Protein AF-0000000084599780 (afdb_homodimer)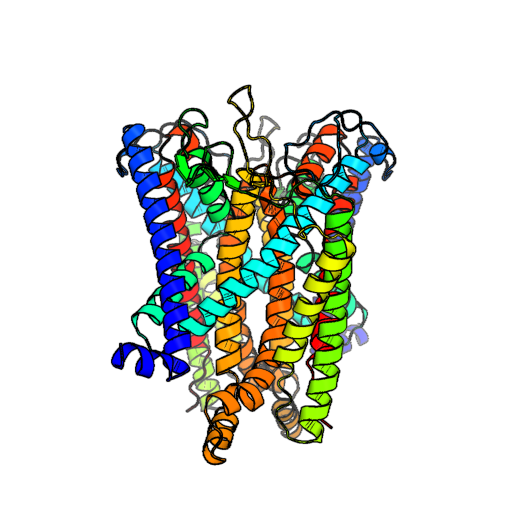

Secondary structure (DSSP, 8-state):
-HHHHHHHHSHHHHHHHHHHHHHHHHHHHHHHHHHHHHHHHHHTT--S--GGGGSB------S--SS---TTSBHHHHHHHHHHHHHHHHHHHHHHHHHHHHHHHHHHT-S-HHHHHHHHHHHHHHHTS-HHHHHHIIIIIIITTSPPGGG-EEETTTEEEETTEEEE-EE-S--HHHHHHHHHHHHHHHHHHHHHHHHHHHHHHH-----HHHHHHHHHHHHHHHHHHHHTS-SS-EE--EE-TTSSSEESSEEE-HHHHHHHHHHHHHHHHHHHHHHHHHHHTS-HHHHHHHHHTT--HHHHIIIIIHHHHHHHHHHHHHHHHHHHHHHGGGGGGGT--SHHHHHHHHHHHH--HHHHHHHHHHHHHHHHHHHHHHHHHHHHHHS----/-HHHHHHHHSHHHHHHHHHHHHHHHHHHHHHHHHHHHHHHHHHTT--S--GGGGSB------S--SS---TTSBHHHHHHHHHHHHHHHHHHHHHHHHHHHHHHHHHHT-S-HHHHHHHHHHHHHHHTS-HHHHHHIIIIIIITTSPPGGG-EEETTTEEEETTEEEE-EE-S--HHHHHHHHHHHHHHHHHHHHHHHHHHHHHHH-----HHHHHHHHHHHHHHHHHHHHTS-SS-EE--EE-TTSSSEESSEEE-HHHHHHHHHHHHHHHHHHHHHHHHHHHTS-HHHHHHHHHTT--HHHHIIIIIHHHHHHHHHHHHHHHHHHHHHHGGGGGGGT--SHHHHHHHHHHHH--HHHHHHHHHHHHHHHHHHHHHHHHHHHHHHS----

Solvent-accessible surface area (backbone atoms only — not comparable to full-atom values): 39153 Å² total; per-residue (Å²): 113,68,69,61,46,54,44,54,66,37,63,67,41,39,54,49,45,53,44,43,49,48,49,47,48,51,48,48,49,48,49,50,48,52,48,48,42,52,51,44,31,49,72,72,69,46,69,104,62,74,70,66,36,72,35,66,52,71,51,80,74,71,90,76,59,93,60,94,80,57,32,78,36,28,36,47,56,49,45,50,43,4,48,50,41,40,49,48,49,32,54,55,27,48,52,51,13,48,54,51,4,45,52,39,11,52,25,50,69,41,84,48,65,66,45,20,49,52,32,47,52,51,30,54,51,39,68,41,35,41,63,65,58,45,25,48,42,37,29,62,58,47,30,54,54,33,40,50,61,84,63,42,50,58,51,89,75,31,34,36,43,17,38,71,20,38,26,31,58,20,57,36,76,80,39,80,46,33,51,45,29,51,50,33,39,49,48,13,48,51,49,11,50,49,47,23,50,53,34,43,51,46,18,67,72,68,70,42,88,63,51,28,65,56,49,23,51,46,29,39,48,48,22,49,50,49,30,25,66,72,55,73,36,64,59,44,59,70,22,55,28,39,72,31,94,81,51,78,45,77,36,54,31,40,69,37,38,33,38,54,45,13,43,39,52,32,51,18,56,35,49,11,30,55,40,11,51,41,44,38,48,15,56,65,64,41,55,61,64,60,54,48,50,35,48,71,72,64,43,51,69,68,54,30,39,63,69,52,44,45,59,53,12,47,68,57,29,46,63,62,47,47,53,50,50,47,45,50,46,40,54,49,49,59,26,42,82,58,67,23,57,21,43,54,33,41,40,52,52,46,21,68,72,68,64,44,46,69,61,41,49,52,50,54,47,50,51,37,42,48,53,42,50,51,51,48,52,55,47,48,55,51,46,62,69,63,56,66,75,85,118,113,66,68,62,46,54,45,53,66,37,63,67,42,40,55,48,46,52,46,43,49,50,48,47,49,51,48,48,49,48,49,48,48,51,48,48,44,51,50,42,31,49,73,71,67,46,69,103,61,76,68,65,35,71,35,65,53,71,52,81,75,72,88,76,57,94,59,94,80,55,33,78,37,29,35,48,55,50,45,50,43,4,48,51,40,40,49,49,48,32,53,54,25,48,53,50,13,48,55,51,3,45,52,38,11,52,26,50,69,42,84,48,64,66,46,20,48,52,32,49,52,52,29,54,52,39,68,41,35,39,65,65,58,45,25,48,41,37,29,61,57,46,30,55,56,32,40,50,60,83,64,42,51,59,51,90,74,31,33,38,43,17,38,71,19,37,26,31,59,21,57,37,77,78,39,79,47,32,51,46,29,51,51,33,40,50,49,13,48,51,49,10,48,49,47,23,50,53,33,43,50,46,19,68,72,69,69,42,88,64,52,29,63,56,48,24,52,47,28,39,48,49,21,48,48,48,30,23,65,73,54,73,36,66,59,46,60,68,22,56,29,38,71,31,94,82,49,76,43,77,36,55,31,39,69,36,37,34,37,53,45,12,43,39,52,32,52,19,56,34,50,11,30,55,40,10,51,41,43,38,48,14,58,66,63,41,56,61,64,60,54,48,49,35,47,72,73,64,42,51,67,70,54,30,39,61,70,53,45,44,59,53,12,46,68,58,29,47,63,62,47,48,52,50,52,48,46,49,46,40,53,50,48,58,26,44,80,59,67,24,57,20,43,52,34,41,41,51,52,46,21,68,73,69,64,44,46,69,60,41,48,52,50,53,47,51,50,38,41,48,52,42,50,51,51,50,51,54,48,49,54,50,45,61,69,62,57,65,76,86,118

Sequence (782 aa):
MEAMKRIWNNRRAKDTTIQVIFLVIVLAAIAFIVNNVIVGMNRLGMSLDFSFLSRTASFDISGDKLISYSATDSYARAILVGILNTLRVAFIGIILATILGTIIGIARLSKNWLARTIAKVYVEIFRNTPLLVQMIIWYSAVFLTLPLIESEVNIGQAFFFSNRGVAIPWVDDATTATWIWGAVLLIGFIVGILIYRFKLKQQMALGQNKRPYLWFISAILIAGIASFLITMQGPFQLSIPAINENGRSYVGGFILSPSFGAILIALVMYTAAFIAEIVRAGILGVNKGQREAAYSLGLKESTALRLVIFPQAYRIIIPPMTNQYLNLTKNSSLGVAVGYPEIVTIGNITLSQSGRAVQMIIVMIACYLLFSILTSIFMNLFNKFTQLKERMEAMKRIWNNRRAKDTTIQVIFLVIVLAAIAFIVNNVIVGMNRLGMSLDFSFLSRTASFDISGDKLISYSATDSYARAILVGILNTLRVAFIGIILATILGTIIGIARLSKNWLARTIAKVYVEIFRNTPLLVQMIIWYSAVFLTLPLIESEVNIGQAFFFSNRGVAIPWVDDATTATWIWGAVLLIGFIVGILIYRFKLKQQMALGQNKRPYLWFISAILIAGIASFLITMQGPFQLSIPAINENGRSYVGGFILSPSFGAILIALVMYTAAFIAEIVRAGILGVNKGQREAAYSLGLKESTALRLVIFPQAYRIIIPPMTNQYLNLTKNSSLGVAVGYPEIVTIGNITLSQSGRAVQMIIVMIACYLLFSILTSIFMNLFNKFTQLKER

pLDDT: mean 78.21, std 14.13, range [30.39, 97.88]

Organism: NCBI:txid1246626

InterPro domains:
  IPR000515 ABC transporter type 1, transmembrane domain MetI-like [PF00528] (224-384)
  IPR000515 ABC transporter type 1, transmembrane domain MetI-like [PS50928] (83-379)
  IPR000515 ABC transporter type 1, transmembrane domain MetI-like [cd06261] (252-377)
  IPR010065 Amino acid ABC transporter, permease protein, 3-TM domain [TIGR01726] (77-141)
  IPR035906 MetI-like superfamily [G3DSA:1.10.3720.10] (66-176)
  IPR035906 MetI-like superfamily [G3DSA:1.10.3720.10] (177-387)
  IPR035906 MetI-like superfamily [SSF161098] (79-159)
  IPR035906 MetI-like superfamily [SSF161098] (183-372)
  IPR043429 ABC transporter membrane protein permease protein ArtM/GltK/GlnP/TcyL/YhdX-like [PTHR30614] (67-389)

Structure (mmCIF, N/CA/C/O backbone):
data_AF-0000000084599780-model_v1
#
loop_
_entity.id
_entity.type
_entity.pdbx_description
1 polymer 'Amino acid ABC transporter, permease protein'
#
loop_
_atom_site.group_PDB
_atom_site.id
_atom_site.type_symbol
_atom_site.label_atom_id
_atom_site.label_alt_id
_atom_site.label_comp_id
_atom_site.label_asym_id
_atom_site.label_entity_id
_atom_site.label_seq_id
_atom_site.pdbx_PDB_ins_code
_atom_site.Cartn_x
_atom_site.Cartn_y
_atom_site.Cartn_z
_atom_site.occupancy
_atom_site.B_iso_or_equiv
_atom_site.auth_seq_id
_atom_site.auth_comp_id
_atom_site.auth_asym_id
_atom_site.auth_atom_id
_atom_site.pdbx_PDB_model_num
ATOM 1 N N . MET A 1 1 ? -23.594 43 -1.326 1 30.39 1 MET A N 1
ATOM 2 C CA . MET A 1 1 ? -23.5 42.75 0.112 1 30.39 1 MET A CA 1
ATOM 3 C C . MET A 1 1 ? -24.672 41.906 0.604 1 30.39 1 MET A C 1
ATOM 5 O O . MET A 1 1 ? -24.5 41.031 1.44 1 30.39 1 MET A O 1
ATOM 9 N N . GLU A 1 2 ? -25.891 42.281 0.197 1 38.25 2 GLU A N 1
ATOM 10 C CA . GLU A 1 2 ? -27.078 41.531 0.619 1 38.25 2 GLU A CA 1
ATOM 11 C C . GLU A 1 2 ? -27.109 40.156 -0.015 1 38.25 2 GLU A C 1
ATOM 13 O O . GLU A 1 2 ? -27.531 39.188 0.62 1 38.25 2 GLU A O 1
ATOM 18 N N . ALA A 1 3 ? -26.844 40 -1.35 1 37.84 3 ALA A N 1
ATOM 19 C CA . ALA A 1 3 ? -26.828 38.75 -2.066 1 37.84 3 ALA A CA 1
ATOM 20 C C . ALA A 1 3 ? -25.797 37.781 -1.468 1 37.84 3 ALA A C 1
ATOM 22 O O . ALA A 1 3 ? -26.047 36.562 -1.379 1 37.84 3 ALA A O 1
ATOM 23 N N . MET A 1 4 ? -24.625 38.25 -1.126 1 36.66 4 MET A N 1
ATOM 24 C CA . MET A 1 4 ? -23.609 37.469 -0.416 1 36.66 4 MET A CA 1
ATOM 25 C C . MET A 1 4 ? -24.156 36.969 0.925 1 36.66 4 MET A C 1
ATOM 27 O O . MET A 1 4 ? -23.734 35.938 1.428 1 36.66 4 MET A O 1
ATOM 31 N N . LYS A 1 5 ? -24.891 37.781 1.64 1 42.03 5 LYS A N 1
ATOM 32 C CA . LYS A 1 5 ? -25.5 37.438 2.922 1 42.03 5 LYS A CA 1
ATOM 33 C C . LYS A 1 5 ? -26.5 36.281 2.773 1 42.03 5 LYS A C 1
ATOM 35 O O . LYS A 1 5 ? -26.609 35.438 3.654 1 42.03 5 LYS A O 1
ATOM 40 N N . ARG A 1 6 ? -27.359 36.25 1.771 1 40.47 6 ARG A N 1
ATOM 41 C CA . ARG A 1 6 ? -28.344 35.219 1.531 1 40.47 6 ARG A CA 1
ATOM 42 C C . ARG A 1 6 ? -27.656 33.906 1.15 1 40.47 6 ARG A C 1
ATOM 44 O O . ARG A 1 6 ? -28.156 32.812 1.478 1 40.47 6 ARG A O 1
ATOM 51 N N . ILE A 1 7 ? -26.688 33.938 0.308 1 40.88 7 ILE A N 1
ATOM 52 C CA . ILE A 1 7 ? -25.906 32.75 -0.031 1 40.88 7 ILE A CA 1
ATOM 53 C C . ILE A 1 7 ? -25.219 32.219 1.221 1 40.88 7 ILE A C 1
ATOM 55 O O . ILE A 1 7 ? -25.141 31 1.417 1 40.88 7 ILE A O 1
ATOM 59 N N . TRP A 1 8 ? -24.672 33.125 2.104 1 39.69 8 TRP A N 1
ATOM 60 C CA . TRP A 1 8 ? -24.109 32.781 3.408 1 39.69 8 TRP A CA 1
ATOM 61 C C . TRP A 1 8 ? -25.203 32.25 4.344 1 39.69 8 TRP A C 1
ATOM 63 O O . TRP A 1 8 ? -24.891 31.578 5.332 1 39.69 8 TRP A O 1
ATOM 73 N N . ASN A 1 9 ? -26.344 32.75 4.355 1 43.91 9 ASN A N 1
ATOM 74 C CA . ASN A 1 9 ? -27.422 32.312 5.25 1 43.91 9 ASN A CA 1
ATOM 75 C C . ASN A 1 9 ? -27.922 30.922 4.902 1 43.91 9 ASN A C 1
ATOM 77 O O . ASN A 1 9 ? -28.719 30.344 5.641 1 43.91 9 ASN A O 1
ATOM 81 N N . ASN A 1 10 ? -27.828 30.516 3.629 1 45.5 10 ASN A N 1
ATOM 82 C CA . ASN A 1 10 ? -28.203 29.125 3.357 1 45.5 10 ASN A CA 1
ATOM 83 C C . ASN A 1 10 ? -27.062 28.172 3.648 1 45.5 10 ASN A C 1
ATOM 85 O O . ASN A 1 10 ? -25.984 28.281 3.053 1 45.5 10 ASN A O 1
ATOM 89 N N . ARG A 1 11 ? -26.969 27.625 4.82 1 49.19 11 ARG A N 1
ATOM 90 C CA . ARG A 1 11 ? -26.016 26.672 5.379 1 49.19 11 ARG A CA 1
ATOM 91 C C . ARG A 1 11 ? -25.438 25.781 4.285 1 49.19 11 ARG A C 1
ATOM 93 O O . ARG A 1 11 ? -24.234 25.469 4.301 1 49.19 11 ARG A O 1
ATOM 100 N N . ARG A 1 12 ? -26.312 25.562 3.414 1 53.16 12 ARG A N 1
ATOM 101 C CA . ARG A 1 12 ? -25.828 24.75 2.297 1 53.16 12 ARG A CA 1
ATOM 102 C C . ARG A 1 12 ? -24.812 25.516 1.46 1 53.16 12 ARG A C 1
ATOM 104 O O . ARG A 1 12 ? -23.812 24.953 1.018 1 53.16 12 ARG A O 1
ATOM 111 N N . ALA A 1 13 ? -25.141 26.781 1.384 1 52.5 13 ALA A N 1
ATOM 112 C CA . ALA A 1 13 ? -24.281 27.609 0.54 1 52.5 13 ALA A CA 1
ATOM 113 C C . ALA A 1 13 ? -22.922 27.844 1.188 1 52.5 13 ALA A C 1
ATOM 115 O O . ALA A 1 13 ? -21.906 27.891 0.5 1 52.5 13 ALA A O 1
ATOM 116 N N . LYS A 1 14 ? -22.906 28.031 2.479 1 54.38 14 LYS A N 1
ATOM 117 C CA . LYS A 1 14 ? -21.641 28.234 3.168 1 54.38 14 LYS A CA 1
ATOM 118 C C . LYS A 1 14 ? -20.734 27 3.051 1 54.38 14 LYS A C 1
ATOM 120 O O . LYS A 1 14 ? -19.547 27.125 2.799 1 54.38 14 LYS A O 1
ATOM 125 N N . ASP A 1 15 ? -21.391 25.875 3.287 1 56.97 15 ASP A N 1
ATOM 126 C CA . ASP A 1 15 ? -20.609 24.641 3.211 1 56.97 15 ASP A CA 1
ATOM 127 C C . ASP A 1 15 ? -20.062 24.438 1.801 1 56.97 15 ASP A C 1
ATOM 129 O O . ASP A 1 15 ? -18.906 24.047 1.629 1 56.97 15 ASP A O 1
ATOM 133 N N . THR A 1 16 ? -20.922 24.812 0.927 1 58.59 16 THR A N 1
ATOM 134 C CA . THR A 1 16 ? -20.484 24.703 -0.458 1 58.59 16 THR A CA 1
ATOM 135 C C . THR A 1 16 ? -19.391 25.719 -0.763 1 58.59 16 THR A C 1
ATOM 137 O O . THR A 1 16 ? -18.438 25.422 -1.49 1 58.59 16 THR A O 1
ATOM 140 N N . THR A 1 17 ? -19.484 26.844 -0.133 1 58.19 17 THR A N 1
ATOM 141 C CA . THR A 1 17 ? -18.5 27.875 -0.373 1 58.19 17 THR A CA 1
ATOM 142 C C . THR A 1 17 ? -17.141 27.469 0.194 1 58.19 17 THR A C 1
ATOM 144 O O . THR A 1 17 ? -16.109 27.656 -0.459 1 58.19 17 THR A O 1
ATOM 147 N N . ILE A 1 18 ? -17.188 26.922 1.346 1 58.72 18 ILE A N 1
ATOM 148 C CA . ILE A 1 18 ? -15.93 26.516 1.966 1 58.72 18 ILE A CA 1
ATOM 149 C C . ILE A 1 18 ? -15.289 25.391 1.146 1 58.72 18 ILE A C 1
ATOM 151 O O . ILE A 1 18 ? -14.07 25.375 0.957 1 58.72 18 ILE A O 1
ATOM 155 N N . GLN A 1 19 ? -16.109 24.656 0.709 1 60.59 19 GLN A N 1
ATOM 156 C CA . GLN A 1 19 ? -15.625 23.562 -0.119 1 60.59 19 GLN A CA 1
ATOM 157 C C . GLN A 1 19 ? -15.008 24.078 -1.413 1 60.59 19 GLN A C 1
ATOM 159 O O . GLN A 1 19 ? -13.945 23.609 -1.828 1 60.59 19 GLN A O 1
ATOM 164 N N . VAL A 1 20 ? -15.719 24.984 -1.913 1 62.09 20 VAL A N 1
ATOM 165 C CA . VAL A 1 20 ? -15.227 25.562 -3.156 1 62.09 20 VAL A CA 1
ATOM 166 C C . VAL A 1 20 ? -13.914 26.312 -2.895 1 62.09 20 VAL A C 1
ATOM 168 O O . VAL A 1 20 ? -12.961 26.188 -3.666 1 62.09 20 VAL A O 1
ATOM 171 N N . ILE A 1 21 ? -13.883 26.906 -1.824 1 64.12 21 ILE A N 1
ATOM 172 C CA . ILE A 1 21 ? -12.68 27.656 -1.479 1 64.12 21 ILE A CA 1
ATOM 173 C C . ILE A 1 21 ? -11.516 26.688 -1.277 1 64.12 21 ILE A C 1
ATOM 175 O O . ILE A 1 21 ? -10.414 26.906 -1.783 1 64.12 21 ILE A O 1
ATOM 179 N N . PHE A 1 22 ? -11.844 25.672 -0.605 1 61.59 22 PHE A N 1
ATOM 180 C CA . PHE A 1 22 ? -10.797 24.688 -0.359 1 61.59 22 PHE A CA 1
ATOM 181 C C . PHE A 1 22 ? -10.328 24.062 -1.667 1 61.59 22 PHE A C 1
ATOM 183 O O . PHE A 1 22 ? -9.125 23.922 -1.898 1 61.59 22 PHE A O 1
ATOM 190 N N . LEU A 1 23 ? -11.266 23.781 -2.418 1 64 23 LEU A N 1
ATOM 191 C CA . LEU A 1 23 ? -10.93 23.172 -3.699 1 64 23 LEU A CA 1
ATOM 192 C C . LEU A 1 23 ? -10.109 24.141 -4.559 1 64 23 LEU A C 1
ATOM 194 O O . LEU A 1 23 ? -9.172 23.719 -5.238 1 64 23 LEU A O 1
ATOM 198 N N . VAL A 1 24 ? -10.5 25.328 -4.496 1 65 24 VAL A N 1
ATOM 199 C CA . VAL A 1 24 ? -9.773 26.359 -5.246 1 65 24 VAL A CA 1
ATOM 200 C C . VAL A 1 24 ? -8.344 26.469 -4.719 1 65 24 VAL A C 1
ATOM 202 O O . VAL A 1 24 ? -7.398 26.594 -5.5 1 65 24 VAL A O 1
ATOM 205 N N . ILE A 1 25 ? -8.242 26.344 -3.453 1 64.62 25 ILE A N 1
ATOM 206 C CA . ILE A 1 25 ? -6.918 26.438 -2.848 1 64.62 25 ILE A CA 1
ATOM 207 C C . ILE A 1 25 ? -6.059 25.25 -3.297 1 64.62 25 ILE A C 1
ATOM 209 O O . ILE A 1 25 ? -4.891 25.422 -3.654 1 64.62 25 ILE A O 1
ATOM 213 N N . VAL A 1 26 ? -6.719 24.141 -3.326 1 63.72 26 VAL A N 1
ATOM 214 C CA . VAL A 1 26 ? -5.988 22.938 -3.727 1 63.72 26 VAL A CA 1
ATOM 215 C C . VAL A 1 26 ? -5.59 23.047 -5.199 1 63.72 26 VAL A C 1
ATOM 217 O O . VAL A 1 26 ? -4.449 22.75 -5.562 1 63.72 26 VAL A O 1
ATOM 220 N N . LEU A 1 27 ? -6.488 23.531 -5.941 1 64.69 27 LEU A N 1
ATOM 221 C CA . LEU A 1 27 ? -6.195 23.688 -7.363 1 64.69 27 LEU A CA 1
ATOM 222 C C . LEU A 1 27 ? -5.137 24.766 -7.582 1 64.69 27 LEU A C 1
ATOM 224 O O . LEU A 1 27 ? -4.273 24.625 -8.453 1 64.69 27 LEU A O 1
ATOM 228 N N . ALA A 1 28 ? -5.277 25.797 -6.836 1 66.94 28 ALA A N 1
ATOM 229 C CA . ALA A 1 28 ? -4.27 26.844 -6.914 1 66.94 28 ALA A CA 1
ATOM 230 C C . ALA A 1 28 ? -2.893 26.328 -6.512 1 66.94 28 ALA A C 1
ATOM 232 O O . ALA A 1 28 ? -1.886 26.672 -7.137 1 66.94 28 ALA A O 1
ATOM 233 N N . ALA A 1 29 ? -2.941 25.5 -5.543 1 65.62 29 ALA A N 1
ATOM 234 C CA . ALA A 1 29 ? -1.685 24.906 -5.109 1 65.62 29 ALA A CA 1
ATOM 235 C C . ALA A 1 29 ? -1.107 24 -6.199 1 65.62 29 ALA A C 1
ATOM 237 O O . ALA A 1 29 ? 0.092 24.047 -6.484 1 65.62 29 ALA A O 1
ATOM 238 N N . ILE A 1 30 ? -1.985 23.281 -6.793 1 66.69 30 ILE A N 1
ATOM 239 C CA . ILE A 1 30 ? -1.553 22.406 -7.883 1 66.69 30 ILE A CA 1
ATOM 240 C C . ILE A 1 30 ? -1.021 23.25 -9.039 1 66.69 30 ILE A C 1
ATOM 242 O O . ILE A 1 30 ? 0.028 22.953 -9.609 1 66.69 30 ILE A O 1
ATOM 246 N N . ALA A 1 31 ? -1.788 24.312 -9.344 1 66.25 31 ALA A N 1
ATOM 247 C CA . ALA A 1 31 ? -1.359 25.203 -10.414 1 66.25 31 ALA A CA 1
ATOM 248 C C . ALA A 1 31 ? -0.003 25.828 -10.094 1 66.25 31 ALA A C 1
ATOM 250 O O . ALA A 1 31 ? 0.848 25.969 -10.977 1 66.25 31 ALA A O 1
ATOM 251 N N . PHE A 1 32 ? 0.123 26.172 -8.898 1 67.31 32 PHE A N 1
ATOM 252 C CA . PHE A 1 32 ? 1.39 26.75 -8.461 1 67.31 32 PHE A CA 1
ATOM 253 C C . PHE A 1 32 ? 2.527 25.75 -8.633 1 67.31 32 PHE A C 1
ATOM 255 O O . PHE A 1 32 ? 3.594 26.094 -9.141 1 67.31 32 PHE A O 1
ATOM 262 N N . ILE A 1 33 ? 2.221 24.562 -8.305 1 67.88 33 ILE A N 1
ATOM 263 C CA . ILE A 1 33 ? 3.234 23.516 -8.414 1 67.88 33 ILE A CA 1
ATOM 264 C C . ILE A 1 33 ? 3.559 23.25 -9.883 1 67.88 33 ILE A C 1
ATOM 266 O O . ILE A 1 33 ? 4.73 23.188 -10.258 1 67.88 33 ILE A O 1
ATOM 270 N N . VAL A 1 34 ? 2.531 23.141 -10.633 1 70 34 VAL A N 1
ATOM 271 C CA . VAL A 1 34 ? 2.709 22.891 -12.055 1 70 34 VAL A CA 1
ATOM 272 C C . VAL A 1 34 ? 3.514 24.031 -12.68 1 70 34 VAL A C 1
ATOM 274 O O . VAL A 1 34 ? 4.422 23.797 -13.484 1 70 34 VAL A O 1
ATOM 277 N N . ASN A 1 35 ? 3.176 25.234 -12.289 1 68.75 35 ASN A N 1
ATOM 278 C CA . ASN A 1 35 ? 3.906 26.391 -12.797 1 68.75 35 ASN A CA 1
ATOM 279 C C . ASN A 1 35 ? 5.371 26.359 -12.367 1 68.75 35 ASN A C 1
ATOM 281 O O . ASN A 1 35 ? 6.262 26.641 -13.172 1 68.75 35 ASN A O 1
ATOM 285 N N . ASN A 1 36 ? 5.555 26.031 -11.211 1 65.5 36 ASN A N 1
ATOM 286 C CA . ASN A 1 36 ? 6.922 25.938 -10.719 1 65.5 36 ASN A CA 1
ATOM 287 C C . ASN A 1 36 ? 7.711 24.844 -11.445 1 65.5 36 ASN A C 1
ATOM 289 O O . ASN A 1 36 ? 8.898 25.031 -11.727 1 65.5 36 ASN A O 1
ATOM 293 N N . VAL A 1 37 ? 7.012 23.797 -11.68 1 70 37 VAL A N 1
ATOM 294 C CA . VAL A 1 37 ? 7.648 22.703 -12.406 1 70 37 VAL A CA 1
ATOM 295 C C . VAL A 1 37 ? 8 23.172 -13.82 1 70 37 VAL A C 1
ATOM 297 O O . VAL A 1 37 ? 9.102 22.906 -14.312 1 70 37 VAL A O 1
ATOM 300 N N . ILE A 1 38 ? 7.121 23.906 -14.398 1 71.69 38 ILE A N 1
ATOM 301 C CA . ILE A 1 38 ? 7.332 24.375 -15.758 1 71.69 38 ILE A CA 1
ATOM 302 C C . ILE A 1 38 ? 8.477 25.391 -15.781 1 71.69 38 ILE A C 1
ATOM 304 O O . ILE A 1 38 ? 9.352 25.328 -16.641 1 71.69 38 ILE A O 1
ATOM 308 N N . VAL A 1 39 ? 8.43 26.219 -14.852 1 69.88 39 VAL A N 1
ATOM 309 C CA . VAL A 1 39 ? 9.469 27.234 -14.766 1 69.88 39 VAL A CA 1
ATOM 310 C C . VAL A 1 39 ? 10.82 26.578 -14.477 1 69.88 39 VAL A C 1
ATOM 312 O O . VAL A 1 39 ? 11.836 26.953 -15.047 1 69.88 39 VAL A O 1
ATOM 315 N N . GLY A 1 40 ? 10.75 25.672 -13.586 1 67.06 40 GLY A N 1
ATOM 316 C CA . GLY A 1 40 ? 11.961 24.922 -13.305 1 67.06 40 GLY A CA 1
ATOM 317 C C . GLY A 1 40 ? 12.516 24.203 -14.516 1 67.06 40 GLY A C 1
ATOM 318 O O . GLY A 1 40 ? 13.727 24.219 -14.758 1 67.06 40 GLY A O 1
ATOM 319 N N . MET A 1 41 ? 11.656 23.609 -15.227 1 70.19 41 MET A N 1
ATOM 320 C CA . MET A 1 41 ? 12.062 22.906 -16.453 1 70.19 41 MET A CA 1
ATOM 321 C C . MET A 1 41 ? 12.656 23.875 -17.453 1 70.19 41 MET A C 1
ATOM 323 O O . MET A 1 41 ? 13.656 23.578 -18.109 1 70.19 41 MET A O 1
ATOM 327 N N . ASN A 1 42 ? 12.023 24.953 -17.562 1 69.44 42 ASN A N 1
ATOM 328 C CA . ASN A 1 42 ? 12.516 25.953 -18.5 1 69.44 42 ASN A CA 1
ATOM 329 C C . ASN A 1 42 ? 13.891 26.484 -18.078 1 69.44 42 ASN A C 1
ATOM 331 O O . ASN A 1 42 ? 14.742 26.75 -18.938 1 69.44 42 ASN A O 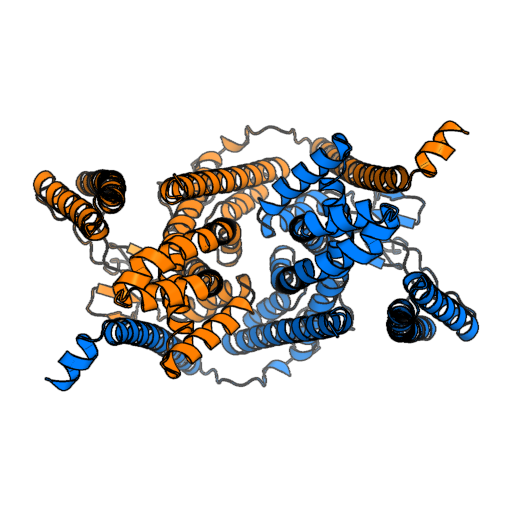1
ATOM 335 N N . ARG A 1 43 ? 14.031 26.547 -16.906 1 67.75 43 ARG A N 1
ATOM 336 C CA . ARG A 1 43 ? 15.32 27 -16.406 1 67.75 43 ARG A CA 1
ATOM 337 C C . ARG A 1 43 ? 16.422 26 -16.766 1 67.75 43 ARG A C 1
ATOM 339 O O . ARG A 1 43 ? 17.562 26.406 -17.016 1 67.75 43 ARG A O 1
ATOM 346 N N . LEU A 1 44 ? 16.016 24.797 -16.781 1 63.72 44 LEU A N 1
ATOM 347 C CA . LEU A 1 44 ? 16.969 23.75 -17.109 1 63.72 44 LEU A CA 1
ATOM 348 C C . LEU A 1 44 ? 17 23.5 -18.609 1 63.72 44 LEU A C 1
ATOM 350 O O . LEU A 1 44 ? 17.719 22.609 -19.078 1 63.72 44 LEU A O 1
ATOM 354 N N . GLY A 1 45 ? 16.203 24.297 -19.297 1 64.5 45 GLY A N 1
ATOM 355 C CA . GLY A 1 45 ? 16.141 24.156 -20.75 1 64.5 45 GLY A CA 1
ATOM 356 C C . GLY A 1 45 ? 15.398 22.922 -21.188 1 64.5 45 GLY A C 1
ATOM 357 O O . GLY A 1 45 ? 15.672 22.375 -22.266 1 64.5 45 GLY A O 1
ATOM 358 N N . MET A 1 46 ? 14.625 22.484 -20.344 1 67.38 46 MET A N 1
ATOM 359 C CA . MET A 1 46 ? 13.938 21.25 -20.656 1 67.38 46 MET A CA 1
ATOM 360 C C . MET A 1 46 ? 12.508 21.516 -21.125 1 67.38 46 MET A C 1
ATOM 362 O O . MET A 1 46 ? 11.859 22.453 -20.656 1 67.38 46 MET A O 1
ATOM 366 N N . SER A 1 47 ? 12.125 21.047 -22.359 1 72.19 47 SER A N 1
ATOM 367 C CA . SER A 1 47 ? 10.758 21.125 -22.859 1 72.19 47 SER A CA 1
ATOM 368 C C . SER A 1 47 ? 9.984 19.844 -22.547 1 72.19 47 SER A C 1
ATOM 370 O O . SER A 1 47 ? 10.578 18.812 -22.234 1 72.19 47 SER A O 1
ATOM 372 N N . LEU A 1 48 ? 8.672 20.125 -22.406 1 78.94 48 LEU A N 1
ATOM 373 C CA . LEU A 1 48 ? 7.805 18.969 -22.266 1 78.94 48 LEU A CA 1
ATOM 374 C C . LEU A 1 48 ? 7.715 18.188 -23.578 1 78.94 48 LEU A C 1
ATOM 376 O O . LEU A 1 48 ? 6.723 18.297 -24.297 1 78.94 48 LEU A O 1
ATOM 380 N N . ASP A 1 49 ? 8.891 17.609 -23.969 1 84.44 49 ASP A N 1
ATOM 381 C CA . ASP A 1 49 ? 9.008 16.781 -25.172 1 84.44 49 ASP A CA 1
ATOM 382 C C . ASP A 1 49 ? 9.32 15.328 -24.812 1 84.44 49 ASP A C 1
ATOM 384 O O . ASP A 1 49 ? 10.039 15.062 -23.844 1 84.44 49 ASP A O 1
ATOM 388 N N . PHE A 1 50 ? 8.68 14.477 -25.562 1 91.38 50 PHE A N 1
ATOM 389 C CA . PHE A 1 50 ? 8.852 13.055 -25.281 1 91.38 50 PHE A CA 1
ATOM 390 C C . PHE A 1 50 ? 9.805 12.422 -26.297 1 91.38 50 PHE A C 1
ATOM 392 O O . PHE A 1 50 ? 9.812 11.203 -26.469 1 91.38 50 PHE A O 1
ATOM 399 N N . SER A 1 51 ? 10.641 13.172 -26.953 1 90.44 51 SER A N 1
ATOM 400 C CA . SER A 1 51 ? 11.547 12.68 -27.984 1 90.44 51 SER A CA 1
ATOM 401 C C . SER A 1 51 ? 12.648 11.805 -27.375 1 90.44 51 SER A C 1
ATOM 403 O O . SER A 1 51 ? 13.266 11 -28.078 1 90.44 51 SER A O 1
ATOM 405 N N . PHE A 1 52 ? 12.875 11.969 -26.094 1 91.94 52 PHE A N 1
ATOM 406 C CA . PHE A 1 52 ? 13.914 11.203 -25.422 1 91.94 52 PHE A CA 1
ATOM 407 C C . PHE A 1 52 ? 13.586 9.719 -25.438 1 91.94 52 PHE A C 1
ATOM 409 O O . PHE A 1 52 ? 14.477 8.875 -25.281 1 91.94 52 PHE A O 1
ATOM 416 N N . LEU A 1 53 ? 12.422 9.359 -25.688 1 94.31 53 LEU A N 1
ATOM 417 C CA . LEU A 1 53 ? 11.992 7.965 -25.688 1 94.31 53 LEU A CA 1
ATOM 418 C C . LEU A 1 53 ? 12.641 7.184 -26.812 1 94.31 53 LEU A C 1
ATOM 420 O O . LEU A 1 53 ? 12.781 5.961 -26.734 1 94.31 53 LEU A O 1
ATOM 424 N N . SER A 1 54 ? 13.023 7.93 -27.812 1 94.88 54 SER A N 1
ATOM 425 C CA . SER A 1 54 ? 13.617 7.273 -28.969 1 94.88 54 SER A CA 1
ATOM 426 C C . SER A 1 54 ? 15.133 7.184 -28.844 1 94.88 54 SER A C 1
ATOM 428 O O . SER A 1 54 ? 15.789 6.484 -29.609 1 94.88 54 SER A O 1
ATOM 430 N N . ARG A 1 55 ? 15.672 7.738 -27.844 1 94.94 55 ARG A N 1
ATOM 431 C CA . ARG A 1 55 ? 17.109 7.703 -27.609 1 94.94 55 ARG A CA 1
ATOM 432 C C . ARG A 1 55 ? 17.531 6.367 -27.016 1 94.94 55 ARG A C 1
ATOM 434 O O . ARG A 1 55 ? 16.703 5.637 -26.453 1 94.94 55 ARG A O 1
ATOM 441 N N . THR A 1 56 ? 18.797 6.141 -27.125 1 95.75 56 THR A N 1
ATOM 442 C CA . THR A 1 56 ? 19.359 4.898 -26.609 1 95.75 56 THR A CA 1
ATOM 443 C C . THR A 1 56 ? 19.344 4.895 -25.078 1 95.75 56 THR A C 1
ATOM 445 O O . THR A 1 56 ? 19.734 5.875 -24.453 1 95.75 56 THR A O 1
ATOM 448 N N . ALA A 1 57 ? 18.938 3.807 -24.406 1 95.31 57 ALA A N 1
ATOM 449 C CA . ALA A 1 57 ? 18.781 3.717 -22.953 1 95.31 57 ALA A CA 1
ATOM 450 C C . ALA A 1 57 ? 20.125 3.543 -22.266 1 95.31 57 ALA A C 1
ATOM 452 O O . ALA A 1 57 ? 20.359 4.109 -21.188 1 95.31 57 ALA A O 1
ATOM 453 N N . SER A 1 58 ? 21.031 2.73 -22.812 1 94.5 58 SER A N 1
ATOM 454 C CA . SER A 1 58 ? 22.406 2.582 -22.375 1 94.5 58 SER A CA 1
ATOM 455 C C . SER A 1 58 ? 22.484 1.907 -21.016 1 94.5 58 SER A C 1
ATOM 457 O O . SER A 1 58 ? 23.344 2.234 -20.188 1 94.5 58 SER A O 1
ATOM 459 N N . PHE A 1 59 ? 21.438 1.148 -20.641 1 94.31 59 PHE A N 1
ATOM 460 C CA . PHE A 1 59 ? 21.484 0.33 -19.438 1 94.31 59 PHE A CA 1
ATOM 461 C C . PHE A 1 59 ? 20.906 -1.056 -19.688 1 94.31 59 PHE A C 1
ATOM 463 O O . PHE A 1 59 ? 20.141 -1.244 -20.641 1 94.31 59 PHE A O 1
ATOM 470 N N . ASP A 1 60 ? 21.312 -1.964 -18.828 1 92.5 60 ASP A N 1
ATOM 471 C CA . ASP A 1 60 ? 20.859 -3.344 -18.984 1 92.5 60 ASP A CA 1
ATOM 472 C C . ASP A 1 60 ? 19.703 -3.641 -18.016 1 92.5 60 ASP A C 1
ATOM 474 O O . ASP A 1 60 ? 19.562 -2.967 -17 1 92.5 60 ASP A O 1
ATOM 478 N N . ILE A 1 61 ? 18.906 -4.516 -18.453 1 90.62 61 ILE A N 1
ATOM 479 C CA . ILE A 1 61 ? 17.828 -5.008 -17.609 1 90.62 61 ILE A CA 1
ATOM 480 C C . ILE A 1 61 ? 18.078 -6.469 -17.25 1 90.62 61 ILE A C 1
ATOM 482 O O . ILE A 1 61 ? 18.438 -7.277 -18.109 1 90.62 61 ILE A O 1
ATOM 486 N N . SER A 1 62 ? 17.906 -6.711 -15.945 1 74.69 62 SER A N 1
ATOM 487 C CA . SER A 1 62 ? 18.156 -8.047 -15.422 1 74.69 62 SER A CA 1
ATOM 488 C C . SER A 1 62 ? 17.328 -9.102 -16.156 1 74.69 62 SER A C 1
ATOM 490 O O . SER A 1 62 ? 16.469 -8.766 -16.953 1 74.69 62 SER A O 1
ATOM 492 N N . GLY A 1 63 ? 17.5 -10.312 -15.969 1 69 63 GLY A N 1
ATOM 493 C CA . GLY A 1 63 ? 17.016 -11.508 -16.641 1 69 63 GLY A CA 1
ATOM 494 C C . GLY A 1 63 ? 15.5 -11.625 -16.625 1 69 63 GLY A C 1
ATOM 495 O O . GLY A 1 63 ? 14.93 -12.461 -17.312 1 69 63 GLY A O 1
ATOM 496 N N . ASP A 1 64 ? 14.82 -10.82 -16.016 1 75.75 64 ASP A N 1
ATOM 497 C CA . ASP A 1 64 ? 13.367 -10.945 -16.016 1 75.75 64 ASP A CA 1
ATOM 498 C C . ASP A 1 64 ? 12.734 -10.148 -17.141 1 75.75 64 ASP A C 1
ATOM 500 O O . ASP A 1 64 ? 12.281 -9.023 -16.938 1 75.75 64 ASP A O 1
ATOM 504 N N . LYS A 1 65 ? 12.859 -10.656 -18.453 1 78.06 65 LYS A N 1
ATOM 505 C CA . LYS A 1 65 ? 12.289 -9.953 -19.609 1 78.06 65 LYS A CA 1
ATOM 506 C C . LYS A 1 65 ? 11.445 -10.891 -20.453 1 78.06 65 LYS A C 1
ATOM 508 O O . LYS A 1 65 ? 11.836 -12.031 -20.719 1 78.06 65 LYS A O 1
ATOM 513 N N . LEU A 1 66 ? 10.328 -10.422 -20.812 1 79 66 LEU A N 1
ATOM 514 C CA . LEU A 1 66 ? 9.422 -11.18 -21.672 1 79 66 LEU A CA 1
ATOM 515 C C . LEU A 1 66 ? 9.75 -10.945 -23.141 1 79 66 LEU A C 1
ATOM 517 O O . LEU A 1 66 ? 9.344 -11.727 -24 1 79 66 LEU A O 1
ATOM 521 N N . ILE A 1 67 ? 10.461 -9.836 -23.391 1 84.88 67 ILE A N 1
ATOM 522 C CA . ILE A 1 67 ? 10.898 -9.516 -24.75 1 84.88 67 ILE A CA 1
ATOM 523 C C . ILE A 1 67 ? 12.406 -9.266 -24.75 1 84.88 67 ILE A C 1
ATOM 525 O O . ILE A 1 67 ? 12.992 -8.945 -23.719 1 84.88 67 ILE A O 1
ATOM 529 N N . SER A 1 68 ? 13 -9.43 -25.891 1 87.81 68 SER A N 1
ATOM 530 C CA . SER A 1 68 ? 14.43 -9.172 -26.016 1 87.81 68 SER A CA 1
ATOM 531 C C . SER A 1 68 ? 14.75 -7.695 -25.828 1 87.81 68 SER A C 1
ATOM 533 O O . SER A 1 68 ? 14 -6.832 -26.281 1 87.81 68 SER A O 1
ATOM 535 N N . TYR A 1 69 ? 15.742 -7.449 -25.078 1 92.19 69 TYR A N 1
ATOM 536 C CA . TYR A 1 69 ? 16.188 -6.09 -24.812 1 92.19 69 TYR A CA 1
ATOM 537 C C . TYR A 1 69 ? 17.703 -6.047 -24.609 1 92.19 69 TYR A C 1
ATOM 539 O O . TYR A 1 69 ? 18.281 -6.938 -23.984 1 92.19 69 TYR A O 1
ATOM 547 N N . SER A 1 70 ? 18.281 -5.047 -25.25 1 93.81 70 SER A N 1
ATOM 548 C CA . SER A 1 70 ? 19.703 -4.758 -25.031 1 93.81 70 SER A CA 1
ATOM 549 C C . SER A 1 70 ? 19.922 -3.287 -24.703 1 93.81 70 SER A C 1
ATOM 551 O O . SER A 1 70 ? 19.047 -2.451 -24.922 1 93.81 70 SER A O 1
ATOM 553 N N . ALA A 1 71 ? 21.094 -2.979 -24.219 1 94.5 71 ALA A N 1
ATOM 554 C CA . ALA A 1 71 ? 21.422 -1.627 -23.766 1 94.5 71 ALA A CA 1
ATOM 555 C C . ALA A 1 71 ? 21.391 -0.645 -24.938 1 94.5 71 ALA A C 1
ATOM 557 O O . ALA A 1 71 ? 21.297 0.567 -24.734 1 94.5 71 ALA A O 1
ATOM 558 N N . THR A 1 72 ? 21.469 -1.156 -26.125 1 95.5 72 THR A N 1
ATOM 559 C CA . THR A 1 72 ? 21.5 -0.299 -27.312 1 95.5 72 THR A CA 1
ATOM 560 C C . THR A 1 72 ? 20.078 0.063 -27.75 1 95.5 72 THR A C 1
ATOM 562 O O . THR A 1 72 ? 19.891 0.927 -28.609 1 95.5 72 THR A O 1
ATOM 565 N N . ASP A 1 73 ? 19.156 -0.562 -27.141 1 96.88 73 ASP A N 1
ATOM 566 C CA . ASP A 1 73 ? 17.766 -0.271 -27.5 1 96.88 73 ASP A CA 1
ATOM 567 C C . ASP A 1 73 ? 17.312 1.066 -26.906 1 96.88 73 ASP A C 1
ATOM 569 O O . ASP A 1 73 ? 18.047 1.676 -26.125 1 96.88 73 ASP A O 1
ATOM 573 N N . SER A 1 74 ? 16.156 1.459 -27.297 1 97.25 74 SER A N 1
ATOM 574 C CA . SER A 1 74 ? 15.648 2.771 -26.906 1 97.25 74 SER A CA 1
ATOM 575 C C . SER A 1 74 ? 15.016 2.734 -25.516 1 97.25 74 SER A C 1
ATOM 577 O O . SER A 1 74 ? 14.727 1.658 -24.984 1 97.25 74 SER A O 1
ATOM 579 N N . TYR A 1 75 ? 14.773 3.957 -24.969 1 97.31 75 TYR A N 1
ATOM 580 C CA . TYR A 1 75 ? 14.047 4.086 -23.703 1 97.31 75 TYR A CA 1
ATOM 581 C C . TYR A 1 75 ? 12.625 3.545 -23.844 1 97.31 75 TYR A C 1
ATOM 583 O O . TYR A 1 75 ? 12.086 2.955 -22.906 1 97.31 75 TYR A O 1
ATOM 591 N N . ALA A 1 76 ? 12.094 3.715 -24.984 1 96.56 76 ALA A N 1
ATOM 592 C CA . ALA A 1 76 ? 10.734 3.238 -25.234 1 96.56 76 ALA A CA 1
ATOM 593 C C . ALA A 1 76 ? 10.656 1.72 -25.109 1 96.56 76 ALA A C 1
ATOM 595 O O . ALA A 1 76 ? 9.695 1.188 -24.562 1 96.56 76 ALA A O 1
ATOM 596 N N . ARG A 1 77 ? 11.617 1.105 -25.594 1 95.88 77 ARG A N 1
ATOM 597 C CA . ARG A 1 77 ? 11.633 -0.35 -25.5 1 95.88 77 ARG A CA 1
ATOM 598 C C . ARG A 1 77 ? 11.867 -0.802 -24.062 1 95.88 77 ARG A C 1
ATOM 600 O O . ARG A 1 77 ? 11.297 -1.803 -23.625 1 95.88 77 ARG A O 1
ATOM 607 N N . ALA A 1 78 ? 12.719 -0.094 -23.406 1 96.5 78 ALA A N 1
ATOM 608 C CA . ALA A 1 78 ? 12.938 -0.389 -22 1 96.5 78 ALA A CA 1
ATOM 609 C C . ALA A 1 78 ? 11.641 -0.258 -21.203 1 96.5 78 ALA A C 1
ATOM 611 O O . ALA A 1 78 ? 11.328 -1.104 -20.359 1 96.5 78 ALA A O 1
ATOM 612 N N . ILE A 1 79 ? 10.93 0.748 -21.547 1 96.62 79 ILE A N 1
ATOM 613 C CA . ILE A 1 79 ? 9.664 1.008 -20.875 1 96.62 79 ILE A CA 1
ATOM 614 C C . ILE A 1 79 ? 8.672 -0.111 -21.188 1 96.62 79 ILE A C 1
ATOM 616 O O . ILE A 1 79 ? 7.934 -0.562 -20.312 1 96.62 79 ILE A O 1
ATOM 620 N N . LEU A 1 80 ? 8.695 -0.545 -22.344 1 95.31 80 LEU A N 1
ATOM 621 C CA . LEU A 1 80 ? 7.824 -1.647 -22.734 1 95.31 80 LEU A CA 1
ATOM 622 C C . LEU A 1 80 ? 8.148 -2.908 -21.938 1 95.31 80 LEU A C 1
ATOM 624 O O . LEU A 1 80 ? 7.25 -3.654 -21.562 1 95.31 80 LEU A O 1
ATOM 628 N N . VAL A 1 81 ? 9.414 -3.152 -21.75 1 93.81 81 VAL A N 1
ATOM 629 C CA . VAL A 1 81 ? 9.82 -4.277 -20.906 1 93.81 81 VAL A CA 1
ATOM 630 C C . VAL A 1 81 ? 9.242 -4.121 -19.5 1 93.81 81 VAL A C 1
ATOM 632 O O . VAL A 1 81 ? 8.711 -5.078 -18.938 1 93.81 81 VAL A O 1
ATOM 635 N N . GLY A 1 82 ? 9.297 -2.896 -18.969 1 95.56 82 GLY A N 1
ATOM 636 C CA . GLY A 1 82 ? 8.742 -2.605 -17.656 1 95.56 82 GLY A CA 1
ATOM 637 C C . GLY A 1 82 ? 7.242 -2.826 -17.578 1 95.56 82 GLY A C 1
ATOM 638 O O . GLY A 1 82 ? 6.738 -3.381 -16.594 1 95.56 82 GLY A O 1
ATOM 639 N N . ILE A 1 83 ? 6.562 -2.428 -18.641 1 95.12 83 ILE A N 1
ATOM 640 C CA . ILE A 1 83 ? 5.113 -2.578 -18.719 1 95.12 83 ILE A CA 1
ATOM 641 C C . ILE A 1 83 ? 4.75 -4.059 -18.734 1 95.12 83 ILE A C 1
ATOM 643 O O . ILE A 1 83 ? 3.885 -4.5 -17.969 1 95.12 83 ILE A O 1
ATOM 647 N N . LEU A 1 84 ? 5.445 -4.801 -19.453 1 91.31 84 LEU A N 1
ATOM 648 C CA . LEU A 1 84 ? 5.16 -6.223 -19.594 1 91.31 84 LEU A CA 1
ATOM 649 C C . LEU A 1 84 ? 5.484 -6.977 -18.312 1 91.31 84 LEU A C 1
ATOM 651 O O . LEU A 1 84 ? 4.754 -7.887 -17.922 1 91.31 84 LEU A O 1
ATOM 655 N N . ASN A 1 85 ? 6.543 -6.59 -17.719 1 92.88 85 ASN A N 1
ATOM 656 C CA . ASN A 1 85 ? 6.895 -7.223 -16.453 1 92.88 85 ASN A CA 1
ATOM 657 C C . ASN A 1 85 ? 5.875 -6.91 -15.367 1 92.88 85 ASN A C 1
ATOM 659 O O . ASN A 1 85 ? 5.582 -7.762 -14.523 1 92.88 85 ASN A O 1
ATOM 663 N N . THR A 1 86 ? 5.367 -5.699 -15.406 1 95.19 86 THR A N 1
ATOM 664 C CA . THR A 1 86 ? 4.312 -5.328 -14.469 1 95.19 86 THR A CA 1
ATOM 665 C C . THR A 1 86 ? 3.066 -6.18 -14.695 1 95.19 86 THR A C 1
ATOM 667 O O . THR A 1 86 ? 2.5 -6.723 -13.742 1 95.19 86 THR A O 1
ATOM 670 N N . LEU A 1 87 ? 2.705 -6.32 -15.898 1 90.81 87 LEU A N 1
ATOM 671 C CA . LEU A 1 87 ? 1.522 -7.102 -16.25 1 90.81 87 LEU A CA 1
ATOM 672 C C . LEU A 1 87 ? 1.725 -8.57 -15.914 1 90.81 87 LEU A C 1
ATOM 674 O O . LEU A 1 87 ? 0.79 -9.25 -15.477 1 90.81 87 LEU A O 1
ATOM 678 N N . ARG A 1 88 ? 2.936 -9.031 -16.109 1 89.5 88 ARG A N 1
ATOM 679 C CA . ARG A 1 88 ? 3.258 -10.422 -15.805 1 89.5 88 ARG A CA 1
ATOM 680 C C . ARG A 1 88 ? 3.045 -10.727 -14.32 1 89.5 88 ARG A C 1
ATOM 682 O O . ARG A 1 88 ? 2.326 -11.664 -13.977 1 89.5 88 ARG A O 1
ATOM 689 N N . VAL A 1 89 ? 3.637 -9.945 -13.5 1 92.88 89 VAL A N 1
ATOM 690 C CA . VAL A 1 89 ? 3.547 -10.188 -12.062 1 92.88 89 VAL A CA 1
ATOM 691 C C . VAL A 1 89 ? 2.111 -9.961 -11.586 1 92.88 89 VAL A C 1
ATOM 693 O O . VAL A 1 89 ? 1.614 -10.695 -10.727 1 92.88 89 VAL A O 1
ATOM 696 N N . ALA A 1 90 ? 1.438 -8.984 -12.172 1 93.88 90 ALA A N 1
ATOM 697 C CA . ALA A 1 90 ? 0.053 -8.703 -11.797 1 93.88 90 ALA A CA 1
ATOM 698 C C . ALA A 1 90 ? -0.865 -9.859 -12.195 1 93.88 90 ALA A C 1
ATOM 700 O O . ALA A 1 90 ? -1.697 -10.297 -11.398 1 93.88 90 ALA A O 1
ATOM 701 N N . PHE A 1 91 ? -0.7 -10.32 -13.344 1 88.5 91 PHE A N 1
ATOM 702 C CA . PHE A 1 91 ? -1.555 -11.375 -13.875 1 88.5 91 PHE A CA 1
ATOM 703 C C . PHE A 1 91 ? -1.394 -12.656 -13.055 1 88.5 91 PHE A C 1
ATOM 705 O O . PHE A 1 91 ? -2.379 -13.219 -12.578 1 88.5 91 PHE A O 1
ATOM 712 N N . ILE A 1 92 ? -0.202 -13.086 -12.883 1 89.06 92 ILE A N 1
ATOM 713 C CA . ILE A 1 92 ? 0.074 -14.305 -12.133 1 89.06 92 ILE A CA 1
ATOM 714 C C . ILE A 1 92 ? -0.295 -14.102 -10.664 1 89.06 92 ILE A C 1
ATOM 716 O O . ILE A 1 92 ? -0.9 -14.977 -10.047 1 89.06 92 ILE A O 1
ATOM 720 N N . GLY A 1 93 ? 0.048 -12.938 -10.148 1 93.94 93 GLY A N 1
ATOM 721 C CA . GLY A 1 93 ? -0.25 -12.617 -8.758 1 93.94 93 GLY A CA 1
ATOM 722 C C . GLY A 1 93 ? -1.735 -12.625 -8.453 1 93.94 93 GLY A C 1
ATOM 723 O O . GLY A 1 93 ? -2.16 -13.148 -7.418 1 93.94 93 GLY A O 1
ATOM 724 N N . ILE A 1 94 ? -2.512 -12.07 -9.336 1 93 94 ILE A N 1
ATOM 725 C CA . ILE A 1 94 ? -3.955 -11.992 -9.141 1 93 94 ILE A CA 1
ATOM 726 C C . ILE A 1 94 ? -4.543 -13.406 -9.102 1 93 94 ILE A C 1
ATOM 728 O O . ILE A 1 94 ? -5.344 -13.719 -8.219 1 93 94 ILE A O 1
ATOM 732 N N . ILE A 1 95 ? -4.125 -14.234 -9.953 1 88.31 95 ILE A N 1
ATOM 733 C CA . ILE A 1 95 ? -4.641 -15.594 -10.031 1 88.31 95 ILE A CA 1
ATOM 734 C C . ILE A 1 95 ? -4.27 -16.359 -8.766 1 88.31 95 ILE A C 1
ATOM 736 O O . ILE A 1 95 ? -5.141 -16.938 -8.109 1 88.31 95 ILE A O 1
ATOM 740 N N . LEU A 1 96 ? -3.041 -16.297 -8.438 1 89.94 96 LEU A N 1
ATOM 741 C CA . LEU A 1 96 ? -2.566 -17.062 -7.281 1 89.94 96 LEU A CA 1
ATOM 742 C C . LEU A 1 96 ? -3.162 -16.5 -5.988 1 89.94 96 LEU A C 1
ATOM 744 O O . LEU A 1 96 ? -3.529 -17.266 -5.094 1 89.94 96 LEU A O 1
ATOM 748 N N . ALA A 1 97 ? -3.213 -15.188 -5.91 1 96 97 ALA A N 1
ATOM 749 C CA . ALA A 1 97 ? -3.781 -14.578 -4.715 1 96 97 ALA A CA 1
ATOM 750 C C . ALA A 1 97 ? -5.254 -14.938 -4.559 1 96 97 ALA A C 1
ATOM 752 O O . ALA A 1 97 ? -5.742 -15.117 -3.439 1 96 97 ALA A O 1
ATOM 753 N N . THR A 1 98 ? -5.941 -15.023 -5.672 1 91.94 98 THR A N 1
ATOM 754 C CA . THR A 1 98 ? -7.355 -15.375 -5.637 1 91.94 98 THR A CA 1
ATOM 755 C C . THR A 1 98 ? -7.539 -16.812 -5.156 1 91.94 98 THR A C 1
ATOM 757 O O . THR A 1 98 ? -8.375 -17.094 -4.297 1 91.94 98 THR A O 1
ATOM 760 N N . ILE A 1 99 ? -6.766 -17.656 -5.688 1 86 99 ILE A N 1
ATOM 761 C CA . ILE A 1 99 ? -6.848 -19.062 -5.32 1 86 99 ILE A CA 1
ATOM 762 C C . ILE A 1 99 ? -6.512 -19.234 -3.838 1 86 99 ILE A C 1
ATOM 764 O O . ILE A 1 99 ? -7.305 -19.797 -3.074 1 86 99 ILE A O 1
ATOM 768 N N . LEU A 1 100 ? -5.41 -18.672 -3.445 1 87.81 100 LEU A N 1
ATOM 769 C CA . LEU A 1 100 ? -4.969 -18.812 -2.061 1 87.81 100 LEU A CA 1
ATOM 770 C C . LEU A 1 100 ? -5.938 -18.109 -1.111 1 87.81 100 LEU A C 1
ATOM 772 O O . LEU A 1 100 ? -6.305 -18.672 -0.074 1 87.81 100 LEU A O 1
ATOM 776 N N . GLY A 1 101 ? -6.301 -16.906 -1.471 1 92.25 101 GLY A N 1
ATOM 777 C CA . GLY A 1 101 ? -7.23 -16.156 -0.638 1 92.25 101 GLY A CA 1
ATOM 778 C C . GLY A 1 101 ? -8.562 -16.844 -0.459 1 92.25 101 GLY A C 1
ATOM 779 O O . GLY A 1 101 ? -9.141 -16.828 0.631 1 92.25 101 GLY A O 1
ATOM 780 N N . THR A 1 102 ? -9.062 -17.453 -1.522 1 88.19 102 THR A N 1
ATOM 781 C CA . THR A 1 102 ? -10.336 -18.156 -1.45 1 88.19 102 THR A CA 1
ATOM 782 C C . THR A 1 102 ? -10.219 -19.375 -0.531 1 88.19 102 THR A C 1
ATOM 784 O O . THR A 1 102 ? -11.086 -19.609 0.306 1 88.19 102 THR A O 1
ATOM 787 N N . ILE A 1 103 ? -9.188 -20.062 -0.643 1 83.5 103 ILE A N 1
ATOM 788 C CA . ILE A 1 103 ? -8.953 -21.234 0.191 1 83.5 103 ILE A CA 1
ATOM 789 C C . ILE A 1 103 ? -8.875 -20.828 1.658 1 83.5 103 ILE A C 1
ATOM 791 O O . ILE A 1 103 ? -9.523 -21.438 2.516 1 83.5 103 ILE A O 1
ATOM 795 N N . ILE A 1 104 ? -8.141 -19.781 1.939 1 90 104 ILE A N 1
ATOM 796 C CA . ILE A 1 104 ? -7.973 -19.312 3.309 1 90 104 ILE A CA 1
ATOM 797 C C . ILE A 1 104 ? -9.297 -18.766 3.832 1 90 104 ILE A C 1
ATOM 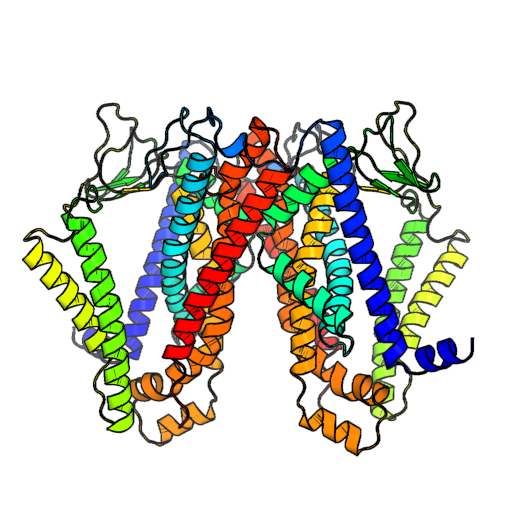799 O O . ILE A 1 104 ? -9.641 -18.953 5 1 90 104 ILE A O 1
ATOM 803 N N . GLY A 1 105 ? -10.008 -18.031 2.99 1 89.81 105 GLY A N 1
ATOM 804 C CA . GLY A 1 105 ? -11.305 -17.516 3.387 1 89.81 105 GLY A CA 1
ATOM 805 C C . GLY A 1 105 ? -12.281 -18.609 3.793 1 89.81 105 GLY A C 1
ATOM 806 O O . GLY A 1 105 ? -12.992 -18.469 4.785 1 89.81 105 GLY A O 1
ATOM 807 N N . ILE A 1 106 ? -12.305 -19.641 3.061 1 82.56 106 ILE A N 1
ATOM 808 C CA . ILE A 1 106 ? -13.156 -20.797 3.369 1 82.56 106 ILE A CA 1
ATOM 809 C C . ILE A 1 106 ? -12.664 -21.469 4.648 1 82.56 106 ILE A C 1
ATOM 811 O O . ILE A 1 106 ? -13.469 -21.875 5.492 1 82.56 106 ILE A O 1
ATOM 815 N N . ALA A 1 107 ? -11.398 -21.562 4.789 1 84.75 107 ALA A N 1
ATOM 816 C CA . ALA A 1 107 ? -10.82 -22.188 5.98 1 84.75 107 ALA A CA 1
ATOM 817 C C . ALA A 1 107 ? -11.195 -21.406 7.238 1 84.75 107 ALA A C 1
ATOM 819 O O . ALA A 1 107 ? -11.352 -21.984 8.312 1 84.75 107 ALA A O 1
ATOM 820 N N . ARG A 1 108 ? -11.328 -20.141 7.047 1 90.25 108 ARG A N 1
ATOM 821 C CA . ARG A 1 108 ? -11.711 -19.297 8.172 1 90.25 108 ARG A CA 1
ATOM 822 C C . ARG A 1 108 ? -13.109 -19.656 8.672 1 90.25 108 ARG A C 1
ATOM 824 O O . ARG A 1 108 ? -13.438 -19.422 9.836 1 90.25 108 ARG A O 1
ATOM 831 N N . LEU A 1 109 ? -13.93 -20.234 7.832 1 83.44 109 LEU A N 1
ATOM 832 C CA . LEU A 1 109 ? -15.305 -20.578 8.164 1 83.44 109 LEU A CA 1
ATOM 833 C C . LEU A 1 109 ? -15.43 -22.062 8.516 1 83.44 109 LEU A C 1
ATOM 835 O O . LEU A 1 109 ? -16.531 -22.547 8.797 1 83.44 109 LEU A O 1
ATOM 839 N N . SER A 1 110 ? -14.328 -22.688 8.523 1 78.12 110 SER A N 1
ATOM 840 C CA . SER A 1 110 ? -14.328 -24.125 8.773 1 78.12 110 SER A CA 1
ATOM 841 C C . SER A 1 110 ? -14.711 -24.438 10.219 1 78.12 110 SER A C 1
ATOM 843 O O . SER A 1 110 ? -14.43 -23.641 11.117 1 78.12 110 SER A O 1
ATOM 845 N N . LYS A 1 111 ? -15.328 -25.484 10.414 1 77.19 111 LYS A N 1
ATOM 846 C CA . LYS A 1 111 ? -15.664 -25.953 11.75 1 77.19 111 LYS A CA 1
ATOM 847 C C . LYS A 1 111 ? -14.43 -26.484 12.477 1 77.19 111 LYS A C 1
ATOM 849 O O . LYS A 1 111 ? -14.414 -26.578 13.703 1 77.19 111 LYS A O 1
ATOM 854 N N . ASN A 1 112 ? -13.547 -26.938 11.688 1 78.12 112 ASN A N 1
ATOM 855 C CA . ASN A 1 112 ? -12.289 -27.422 12.258 1 78.12 112 ASN A CA 1
ATOM 856 C C . ASN A 1 112 ? -11.508 -26.297 12.938 1 78.12 112 ASN A C 1
ATOM 858 O O . ASN A 1 112 ? -11.164 -25.312 12.297 1 78.12 112 ASN A O 1
ATOM 862 N N . TRP A 1 113 ? -11.211 -26.5 14.156 1 82.44 113 TRP A N 1
ATOM 863 C CA . TRP A 1 113 ? -10.562 -25.469 14.969 1 82.44 113 TRP A CA 1
ATOM 864 C C . TRP A 1 113 ? -9.172 -25.141 14.43 1 82.44 113 TRP A C 1
ATOM 866 O O . TRP A 1 113 ? -8.766 -23.984 14.391 1 82.44 113 TRP A O 1
ATOM 876 N N . LEU A 1 114 ? -8.445 -26.156 14.039 1 79.62 114 LEU A N 1
ATOM 877 C CA . LEU A 1 114 ? -7.082 -25.969 13.57 1 79.62 114 LEU A CA 1
ATOM 878 C C . LEU A 1 114 ? -7.062 -25.156 12.281 1 79.62 114 LEU A C 1
ATOM 880 O O . LEU A 1 114 ? -6.285 -24.203 12.148 1 79.62 114 LEU A O 1
ATOM 884 N N . ALA A 1 115 ? -7.902 -25.547 11.359 1 80.44 115 ALA A N 1
ATOM 885 C CA . ALA A 1 115 ? -7.973 -24.828 10.086 1 80.44 115 ALA A CA 1
ATOM 886 C C . ALA A 1 115 ? -8.383 -23.375 10.289 1 80.44 115 ALA A C 1
ATOM 888 O O . ALA A 1 115 ? -7.789 -22.469 9.695 1 80.44 115 ALA A O 1
ATOM 889 N N . ARG A 1 116 ? -9.234 -23.156 11.109 1 88.12 116 ARG A N 1
ATOM 890 C CA . ARG A 1 116 ? -9.75 -21.812 11.383 1 88.12 116 ARG A CA 1
ATOM 891 C C . ARG A 1 116 ? -8.695 -20.969 12.07 1 88.12 116 ARG A C 1
ATOM 893 O O . ARG A 1 116 ? -8.531 -19.781 11.742 1 88.12 116 ARG A O 1
ATOM 900 N N . THR A 1 117 ? -8.031 -21.578 12.93 1 86.88 117 THR A N 1
ATOM 901 C CA . THR A 1 117 ? -7.047 -20.828 13.711 1 86.88 117 THR A CA 1
ATOM 902 C C . THR A 1 117 ? -5.836 -20.469 12.852 1 86.88 117 THR A C 1
ATOM 904 O O . THR A 1 117 ? -5.336 -19.344 12.906 1 86.88 117 THR A O 1
ATOM 907 N N . ILE A 1 118 ? -5.406 -21.359 12.055 1 84.69 118 ILE A N 1
ATOM 908 C CA . ILE A 1 118 ? -4.27 -21.109 11.172 1 84.69 118 ILE A CA 1
ATOM 909 C C . ILE A 1 118 ? -4.625 -20.016 10.164 1 84.69 118 ILE A C 1
ATOM 911 O O . ILE A 1 118 ? -3.824 -19.109 9.914 1 84.69 118 ILE A O 1
ATOM 915 N N . ALA A 1 119 ? -5.805 -20.172 9.656 1 89.88 119 ALA A N 1
ATOM 916 C CA . ALA A 1 119 ? -6.266 -19.156 8.703 1 89.88 119 ALA A CA 1
ATOM 917 C C . ALA A 1 119 ? -6.352 -17.781 9.352 1 89.88 119 ALA A C 1
ATOM 919 O O . ALA A 1 119 ? -5.953 -16.781 8.758 1 89.88 119 ALA A O 1
ATOM 920 N N . LYS A 1 120 ? -6.758 -17.75 10.531 1 90.5 120 LYS A N 1
ATOM 921 C CA . LYS A 1 120 ? -6.875 -16.5 11.273 1 90.5 120 LYS A CA 1
ATOM 922 C C . LYS A 1 120 ? -5.504 -15.867 11.516 1 90.5 120 LYS A C 1
ATOM 924 O O . LYS A 1 120 ? -5.32 -14.664 11.328 1 90.5 120 LYS A O 1
ATOM 929 N N . VAL A 1 121 ? -4.625 -16.641 11.938 1 84.81 121 VAL A N 1
ATOM 930 C CA . VAL A 1 121 ? -3.277 -16.172 12.234 1 84.81 121 VAL A CA 1
ATOM 931 C C . VAL A 1 121 ? -2.615 -15.648 10.961 1 84.81 121 VAL A C 1
ATOM 933 O O . VAL A 1 121 ? -1.976 -14.594 10.977 1 84.81 121 VAL A O 1
ATOM 936 N N . TYR A 1 122 ? -2.75 -16.391 9.883 1 87.06 122 TYR A N 1
ATOM 937 C CA . TYR A 1 122 ? -2.225 -15.953 8.594 1 87.06 122 TYR A CA 1
ATOM 938 C C . TYR A 1 122 ? -2.75 -14.578 8.227 1 87.06 122 TYR A C 1
ATOM 940 O O . TYR A 1 122 ? -1.973 -13.68 7.883 1 87.06 122 TYR A O 1
ATOM 948 N N . VAL A 1 123 ? -4.012 -14.414 8.328 1 91.81 123 VAL A N 1
ATOM 949 C CA . VAL A 1 123 ? -4.664 -13.172 7.926 1 91.81 123 VAL A CA 1
ATOM 950 C C . VAL A 1 123 ? -4.188 -12.031 8.812 1 91.81 123 VAL A C 1
ATOM 952 O O . VAL A 1 123 ? -3.852 -10.945 8.32 1 91.81 123 VAL A O 1
ATOM 955 N N . GLU A 1 124 ? -4.043 -12.273 10.039 1 85.56 124 GLU A N 1
ATOM 956 C CA . GLU A 1 124 ? -3.648 -11.234 10.984 1 85.56 124 GLU A CA 1
ATOM 957 C C . GLU A 1 124 ? -2.205 -10.797 10.758 1 85.56 124 GLU A C 1
ATOM 959 O O . GLU A 1 124 ? -1.899 -9.602 10.797 1 85.56 124 GLU A O 1
ATOM 964 N N . ILE A 1 125 ? -1.399 -11.68 10.438 1 84.56 125 ILE A N 1
ATOM 965 C CA . ILE A 1 125 ? 0.017 -11.375 10.266 1 84.56 125 ILE A CA 1
ATOM 966 C C . ILE A 1 125 ? 0.224 -10.617 8.961 1 84.56 125 ILE A C 1
ATOM 968 O O . ILE A 1 125 ? 0.861 -9.555 8.945 1 84.56 125 ILE A O 1
ATOM 972 N N . PHE A 1 126 ? -0.314 -11.094 7.91 1 91.5 126 PHE A N 1
ATOM 973 C CA . PHE A 1 126 ? -0.027 -10.531 6.594 1 91.5 126 PHE A CA 1
ATOM 974 C C . PHE A 1 126 ? -0.771 -9.219 6.391 1 91.5 126 PHE A C 1
ATOM 976 O O . PHE A 1 126 ? -0.278 -8.32 5.707 1 91.5 126 PHE A O 1
ATOM 983 N N . ARG A 1 127 ? -1.931 -9.047 7.023 1 91.19 127 ARG A N 1
ATOM 984 C CA . ARG A 1 127 ? -2.684 -7.809 6.867 1 91.19 127 ARG A CA 1
ATOM 985 C C . ARG A 1 127 ? -2.096 -6.695 7.73 1 91.19 127 ARG A C 1
ATOM 987 O O . ARG A 1 127 ? -2.311 -5.512 7.457 1 91.19 127 ARG A O 1
ATOM 994 N N . ASN A 1 128 ? -1.289 -7.137 8.766 1 87.31 128 ASN A N 1
ATOM 995 C CA . ASN A 1 128 ? -0.824 -6.125 9.711 1 87.31 128 ASN A CA 1
ATOM 996 C C . ASN A 1 128 ? 0.671 -5.859 9.555 1 87.31 128 ASN A C 1
ATOM 998 O O . ASN A 1 128 ? 1.279 -5.199 10.398 1 87.31 128 ASN A O 1
ATOM 1002 N N . THR A 1 129 ? 1.268 -6.352 8.531 1 89.81 129 THR A N 1
ATOM 1003 C CA . THR A 1 129 ? 2.658 -6.086 8.18 1 89.81 129 THR A CA 1
ATOM 1004 C C . THR A 1 129 ? 2.748 -5.359 6.844 1 89.81 129 THR A C 1
ATOM 1006 O O . THR A 1 129 ? 2.072 -5.73 5.879 1 89.81 129 THR A O 1
ATOM 1009 N N . PRO A 1 130 ? 3.564 -4.309 6.812 1 92.94 130 PRO A N 1
ATOM 1010 C CA . PRO A 1 130 ? 3.693 -3.6 5.539 1 92.94 130 PRO A CA 1
ATOM 1011 C C . PRO A 1 130 ? 4.152 -4.508 4.402 1 92.94 130 PRO A C 1
ATOM 1013 O O . PRO A 1 130 ? 5.039 -5.344 4.594 1 92.94 130 PRO A O 1
ATOM 1016 N N . LEU A 1 131 ? 3.512 -4.363 3.305 1 95.06 131 LEU A N 1
ATOM 1017 C CA . LEU A 1 131 ? 3.824 -5.191 2.148 1 95.06 131 LEU A CA 1
ATOM 1018 C C . LEU A 1 131 ? 5.285 -5.039 1.745 1 95.06 131 LEU A C 1
ATOM 1020 O O . LEU A 1 131 ? 5.938 -6.016 1.37 1 95.06 131 LEU A O 1
ATOM 1024 N N . LEU A 1 132 ? 5.793 -3.832 1.822 1 91.88 132 LEU A N 1
ATOM 1025 C CA . LEU A 1 132 ? 7.188 -3.594 1.463 1 91.88 132 LEU A CA 1
ATOM 1026 C C . LEU A 1 132 ? 8.125 -4.426 2.334 1 91.88 132 LEU A C 1
ATOM 1028 O O . LEU A 1 132 ? 9.086 -5.012 1.836 1 91.88 132 LEU A O 1
ATOM 1032 N N . VAL A 1 133 ? 7.848 -4.457 3.602 1 88.31 133 VAL A N 1
ATOM 1033 C CA . VAL A 1 133 ? 8.664 -5.227 4.535 1 88.31 133 VAL A CA 1
ATOM 1034 C C . VAL A 1 133 ? 8.617 -6.707 4.172 1 88.31 133 VAL A C 1
ATOM 1036 O O . VAL A 1 133 ? 9.641 -7.391 4.168 1 88.31 133 VAL A O 1
ATOM 1039 N N . GLN A 1 134 ? 7.461 -7.148 3.863 1 91.69 134 GLN A N 1
ATOM 1040 C CA . GLN A 1 134 ? 7.305 -8.539 3.449 1 91.69 134 GLN A CA 1
ATOM 1041 C C . GLN A 1 134 ? 8.141 -8.836 2.203 1 91.69 134 GLN A C 1
ATOM 1043 O O . GLN A 1 134 ? 8.781 -9.883 2.117 1 91.69 134 GLN A O 1
ATOM 1048 N N . MET A 1 135 ? 8.086 -7.938 1.319 1 92.62 135 MET A N 1
ATOM 1049 C CA . MET A 1 135 ? 8.828 -8.117 0.071 1 92.62 135 MET A CA 1
ATOM 1050 C C . MET A 1 135 ? 10.328 -8.188 0.332 1 92.62 135 MET A C 1
ATOM 1052 O O . MET A 1 135 ? 11.016 -9.031 -0.244 1 92.62 135 MET A O 1
ATOM 1056 N N . ILE A 1 136 ? 10.789 -7.375 1.176 1 86.19 136 ILE A N 1
ATOM 1057 C CA . ILE A 1 136 ? 12.203 -7.352 1.521 1 86.19 136 ILE A CA 1
ATOM 1058 C C . ILE A 1 136 ? 12.578 -8.648 2.238 1 86.19 136 ILE A C 1
ATOM 1060 O O . ILE A 1 136 ? 13.664 -9.195 2.018 1 86.19 136 ILE A O 1
ATOM 1064 N N . ILE A 1 137 ? 11.734 -9.117 3.035 1 84.81 137 ILE A N 1
ATOM 1065 C CA . ILE A 1 137 ? 11.977 -10.359 3.752 1 84.81 137 ILE A CA 1
ATOM 1066 C C . ILE A 1 137 ? 12.133 -11.508 2.756 1 84.81 137 ILE A C 1
ATOM 1068 O O . ILE A 1 137 ? 13.102 -12.273 2.826 1 84.81 137 ILE A O 1
ATOM 1072 N N . TRP A 1 138 ? 11.234 -11.617 1.875 1 88.19 138 TRP A N 1
ATOM 1073 C CA . TRP A 1 138 ? 11.297 -12.703 0.897 1 88.19 138 TRP A CA 1
ATOM 1074 C C . TRP A 1 138 ? 12.562 -12.602 0.05 1 88.19 138 TRP A C 1
ATOM 1076 O O . TRP A 1 138 ? 13.188 -13.609 -0.265 1 88.19 138 TRP A O 1
ATOM 1086 N N . TYR A 1 139 ? 12.984 -11.438 -0.259 1 88.19 139 TYR A N 1
ATOM 1087 C CA . TYR A 1 139 ? 14.164 -11.227 -1.1 1 88.19 139 TYR A CA 1
ATOM 1088 C C . TYR A 1 139 ? 15.445 -11.492 -0.32 1 88.19 139 TYR A C 1
ATOM 1090 O O . TYR A 1 139 ? 16.234 -12.352 -0.697 1 88.19 139 TYR A O 1
ATOM 1098 N N . SER A 1 140 ? 15.617 -10.789 0.792 1 80.06 140 SER A N 1
ATOM 1099 C CA . SER A 1 140 ? 16.891 -10.75 1.501 1 80.06 140 SER A CA 1
ATOM 1100 C C . SER A 1 140 ? 17.016 -11.93 2.459 1 80.06 140 SER A C 1
ATOM 1102 O O . SER A 1 140 ? 18.109 -12.477 2.629 1 80.06 140 SER A O 1
ATOM 1104 N N . ALA A 1 141 ? 15.938 -12.297 3.076 1 75.94 141 ALA A N 1
ATOM 1105 C CA . ALA A 1 141 ? 16.031 -13.312 4.121 1 75.94 141 ALA A CA 1
ATOM 1106 C C . ALA A 1 141 ? 15.75 -14.711 3.562 1 75.94 141 ALA A C 1
ATOM 1108 O O . ALA A 1 141 ? 16.172 -15.711 4.133 1 75.94 141 ALA A O 1
ATOM 1109 N N . VAL A 1 142 ? 15.031 -14.766 2.469 1 81.38 142 VAL A N 1
ATOM 1110 C CA . VAL A 1 142 ? 14.641 -16.094 1.983 1 81.38 142 VAL A CA 1
ATOM 1111 C C . VAL A 1 142 ? 15.438 -16.438 0.727 1 81.38 142 VAL A C 1
ATOM 1113 O O . VAL A 1 142 ? 16.234 -17.375 0.727 1 81.38 142 VAL A O 1
ATOM 1116 N N . PHE A 1 143 ? 15.367 -15.664 -0.28 1 82.56 143 PHE A N 1
ATOM 1117 C CA . PHE A 1 143 ? 15.953 -16.031 -1.562 1 82.56 143 PHE A CA 1
ATOM 1118 C C . PHE A 1 143 ? 17.469 -15.883 -1.519 1 82.56 143 PHE A C 1
ATOM 1120 O O . PHE A 1 143 ? 18.203 -16.781 -1.946 1 82.56 143 PHE A O 1
ATOM 1127 N N . LEU A 1 144 ? 17.953 -14.82 -0.965 1 78.69 144 LEU A N 1
ATOM 1128 C CA . LEU A 1 144 ? 19.391 -14.555 -0.995 1 78.69 144 LEU A CA 1
ATOM 1129 C C . LEU A 1 144 ? 20.125 -15.484 -0.037 1 78.69 144 LEU A C 1
ATOM 1131 O O . LEU A 1 144 ? 21.344 -15.648 -0.146 1 78.69 144 LEU A O 1
ATOM 1135 N N . THR A 1 145 ? 19.438 -16.047 0.896 1 73.81 145 THR A N 1
ATOM 1136 C CA . THR A 1 145 ? 20.094 -16.906 1.873 1 73.81 145 THR A CA 1
ATOM 1137 C C . THR A 1 145 ? 20.062 -18.375 1.415 1 73.81 145 THR A C 1
ATOM 1139 O O . THR A 1 145 ? 20.625 -19.25 2.082 1 73.81 145 THR A O 1
ATOM 1142 N N . LEU A 1 146 ? 19.453 -18.625 0.305 1 76.31 146 LEU A N 1
ATOM 1143 C CA . LEU A 1 146 ? 19.516 -19.969 -0.276 1 76.31 146 LEU A CA 1
ATOM 1144 C C . LEU A 1 146 ? 20.953 -20.344 -0.629 1 76.31 146 LEU A C 1
ATOM 1146 O O . LEU A 1 146 ? 21.797 -19.469 -0.799 1 76.31 146 LEU A O 1
ATOM 1150 N N . PRO A 1 147 ? 21.125 -21.594 -0.687 1 74.75 147 PRO A N 1
ATOM 1151 C CA . PRO A 1 147 ? 22.484 -22.031 -1.002 1 74.75 147 PRO A CA 1
ATOM 1152 C C . PRO A 1 147 ? 22.984 -21.5 -2.346 1 74.75 147 PRO A C 1
ATOM 1154 O O . PRO A 1 147 ? 22.172 -21.188 -3.227 1 74.75 147 PRO A O 1
ATOM 1157 N N . LEU A 1 148 ? 24.25 -21.391 -2.291 1 77 148 LEU A N 1
ATOM 1158 C CA . LEU A 1 148 ? 24.875 -20.984 -3.549 1 77 148 LEU A CA 1
ATOM 1159 C C . LEU A 1 148 ? 24.594 -22.016 -4.641 1 77 148 LEU A C 1
ATOM 1161 O O . LEU A 1 148 ? 24.359 -23.188 -4.348 1 77 148 LEU A O 1
ATOM 1165 N N . ILE A 1 149 ? 24.609 -21.594 -5.793 1 76.12 149 ILE A N 1
ATOM 1166 C CA . ILE A 1 149 ? 24.25 -22.438 -6.93 1 76.12 149 ILE A CA 1
ATOM 1167 C C . ILE A 1 149 ? 25.188 -23.641 -6.996 1 76.12 149 ILE A C 1
ATOM 1169 O O . ILE A 1 149 ? 24.781 -24.734 -7.426 1 76.12 149 ILE A O 1
ATOM 1173 N N . GLU A 1 150 ? 26.438 -23.469 -6.527 1 72.25 150 GLU A N 1
ATOM 1174 C CA . GLU A 1 150 ? 27.391 -24.562 -6.539 1 72.25 150 GLU A CA 1
ATOM 1175 C C . GLU A 1 150 ? 27 -25.656 -5.562 1 72.25 150 GLU A C 1
ATOM 1177 O O . GLU A 1 150 ? 27.344 -26.828 -5.766 1 72.25 150 GLU A O 1
ATOM 1182 N N . SER A 1 151 ? 26.328 -25.344 -4.586 1 68 151 SER A N 1
ATOM 1183 C CA . SER A 1 151 ? 25.859 -26.281 -3.572 1 68 151 SER A CA 1
ATOM 1184 C C . SER A 1 151 ? 24.344 -26.297 -3.488 1 68 151 SER A C 1
ATOM 1186 O O . SER A 1 151 ? 23.766 -26.422 -2.402 1 68 151 SER A O 1
ATOM 1188 N N . GLU A 1 152 ? 23.875 -26.25 -4.734 1 65.5 152 GLU A N 1
ATOM 1189 C CA . GLU A 1 152 ? 22.422 -26.094 -4.801 1 65.5 152 GLU A CA 1
ATOM 1190 C C . GLU A 1 152 ? 21.703 -27.328 -4.27 1 65.5 152 GLU A C 1
ATOM 1192 O O . GLU A 1 152 ? 22.266 -28.438 -4.273 1 65.5 152 GLU A O 1
ATOM 1197 N N . VAL A 1 153 ? 20.594 -27.031 -3.709 1 64.38 153 VAL A N 1
ATOM 1198 C CA . VAL A 1 153 ? 19.688 -28.109 -3.312 1 64.38 153 VAL A CA 1
ATOM 1199 C C . VAL A 1 153 ? 18.75 -28.438 -4.461 1 64.38 153 VAL A C 1
ATOM 1201 O O . VAL A 1 153 ? 18.156 -27.547 -5.074 1 64.38 153 VAL A O 1
ATOM 1204 N N . ASN A 1 154 ? 18.906 -29.578 -5.004 1 66.81 154 ASN A N 1
ATOM 1205 C CA . ASN A 1 154 ? 18.031 -30 -6.086 1 66.81 154 ASN A CA 1
ATOM 1206 C C . ASN A 1 154 ? 17.031 -31.062 -5.617 1 66.81 154 ASN A C 1
ATOM 1208 O O . ASN A 1 154 ? 17.344 -31.844 -4.719 1 66.81 154 ASN A O 1
ATOM 1212 N N . ILE A 1 155 ? 15.852 -30.734 -5.887 1 61.66 155 ILE A N 1
ATOM 1213 C CA . ILE A 1 155 ? 14.836 -31.75 -5.648 1 61.66 155 ILE A CA 1
ATOM 1214 C C . ILE A 1 155 ? 14.539 -32.5 -6.949 1 61.66 155 ILE A C 1
ATOM 1216 O O . ILE A 1 155 ? 14 -31.906 -7.895 1 61.66 155 ILE A O 1
ATOM 1220 N N . GLY A 1 156 ? 14.773 -33.75 -6.961 1 68.19 156 GLY A N 1
ATOM 1221 C CA . GLY A 1 156 ? 14.445 -34.625 -8.086 1 68.19 156 GLY A CA 1
ATOM 1222 C C . GLY A 1 156 ? 15.141 -34.219 -9.367 1 68.19 156 GLY A C 1
ATOM 1223 O O . GLY A 1 156 ? 14.625 -34.469 -10.461 1 68.19 156 GLY A O 1
ATOM 1224 N N . GLN A 1 157 ? 16.172 -33.406 -9.258 1 68.06 157 GLN A N 1
ATOM 1225 C CA . GLN A 1 157 ? 16.922 -32.938 -10.406 1 68.06 157 GLN A CA 1
ATOM 1226 C C . GLN A 1 157 ? 16.062 -32.094 -11.336 1 68.06 157 GLN A C 1
ATOM 1228 O O . GLN A 1 157 ? 16.266 -32.094 -12.555 1 68.06 157 GLN A O 1
ATOM 1233 N N . ALA A 1 158 ? 15 -31.656 -10.75 1 72 158 ALA A N 1
ATOM 1234 C CA . ALA A 1 158 ? 14.086 -30.875 -11.578 1 72 158 ALA A CA 1
ATOM 1235 C C . ALA A 1 158 ? 13.844 -29.5 -10.977 1 72 158 ALA A C 1
ATOM 1237 O O . ALA A 1 158 ? 13.562 -28.531 -11.695 1 72 158 ALA A O 1
ATOM 1238 N N . PHE A 1 159 ? 14.008 -29.516 -9.75 1 77.25 159 PHE A N 1
ATOM 1239 C CA . PHE A 1 159 ? 13.781 -28.266 -9.047 1 77.25 159 PHE A CA 1
ATOM 1240 C C . PHE A 1 159 ? 15.062 -27.797 -8.367 1 77.25 159 PHE A C 1
ATOM 1242 O O . PHE A 1 159 ? 15.68 -28.547 -7.602 1 77.25 159 PHE A O 1
ATOM 1249 N N . PHE A 1 160 ? 15.469 -26.703 -8.711 1 79.12 160 PHE A N 1
ATOM 1250 C CA . PHE A 1 160 ? 16.703 -26.172 -8.156 1 79.12 160 PHE A CA 1
ATOM 1251 C C . PHE A 1 160 ? 16.438 -24.922 -7.34 1 79.12 160 PHE A C 1
ATOM 1253 O O . PHE A 1 160 ? 15.664 -24.062 -7.754 1 79.12 160 PHE A O 1
ATOM 1260 N N . PHE A 1 161 ? 16.984 -24.922 -6.211 1 78.25 161 PHE A N 1
ATOM 1261 C CA . PHE A 1 161 ? 16.859 -23.781 -5.312 1 78.25 161 PHE A CA 1
ATOM 1262 C C . PHE A 1 161 ? 18.234 -23.234 -4.965 1 78.25 161 PHE A C 1
ATOM 1264 O O . PHE A 1 161 ? 19.109 -23.953 -4.473 1 78.25 161 PHE A O 1
ATOM 1271 N N . SER A 1 162 ? 18.484 -22.047 -5.375 1 79.69 162 SER A N 1
ATOM 1272 C CA . SER A 1 162 ? 19.75 -21.375 -5.062 1 79.69 162 SER A CA 1
ATOM 1273 C C . SER A 1 162 ? 19.547 -19.891 -4.82 1 79.69 162 SER A C 1
ATOM 1275 O O . SER A 1 162 ? 18.422 -19.391 -4.934 1 79.69 162 SER A O 1
ATOM 1277 N N . ASN A 1 163 ? 20.609 -19.234 -4.414 1 80 163 ASN A N 1
ATOM 1278 C CA . ASN A 1 163 ? 20.547 -17.797 -4.18 1 80 163 ASN A CA 1
ATOM 1279 C C . ASN A 1 163 ? 20.391 -17.016 -5.484 1 80 163 ASN A C 1
ATOM 1281 O O . ASN A 1 163 ? 20.25 -15.789 -5.473 1 80 163 ASN A O 1
ATOM 1285 N N . ARG A 1 164 ? 20.344 -17.766 -6.586 1 79.5 164 ARG A N 1
ATOM 1286 C CA . ARG A 1 164 ? 20.109 -17.156 -7.891 1 79.5 164 ARG A CA 1
ATOM 1287 C C . ARG A 1 164 ? 18.656 -17.328 -8.328 1 79.5 164 ARG A C 1
ATOM 1289 O O . ARG A 1 164 ? 18.281 -16.875 -9.414 1 79.5 164 ARG A O 1
ATOM 1296 N N . GLY A 1 165 ? 17.953 -18 -7.484 1 82.94 165 GLY A N 1
ATOM 1297 C CA . GLY A 1 165 ? 16.547 -18.172 -7.789 1 82.94 165 GLY A CA 1
ATOM 1298 C C . GLY A 1 165 ? 16.125 -19.625 -7.805 1 82.94 165 GLY A C 1
ATOM 1299 O O . GLY A 1 165 ? 16.828 -20.5 -7.301 1 82.94 165 GLY A O 1
ATOM 1300 N N . VAL A 1 166 ? 14.93 -19.812 -8.289 1 81.62 166 VAL A N 1
ATOM 1301 C CA . VAL A 1 166 ? 14.344 -21.156 -8.359 1 81.62 166 VAL A CA 1
ATOM 1302 C C . VAL A 1 166 ? 14.109 -21.531 -9.82 1 81.62 166 VAL A C 1
ATOM 1304 O O . VAL A 1 166 ? 13.547 -20.75 -10.594 1 81.62 166 VAL A O 1
ATOM 1307 N N . ALA A 1 167 ? 14.672 -22.609 -10.156 1 81.12 167 ALA A N 1
ATOM 1308 C CA . ALA A 1 167 ? 14.477 -23.109 -11.508 1 81.12 167 ALA A CA 1
ATOM 1309 C C . ALA A 1 167 ? 13.539 -24.328 -11.508 1 81.12 167 ALA A C 1
ATOM 1311 O O . ALA A 1 167 ? 13.766 -25.297 -10.781 1 81.12 167 ALA A O 1
ATOM 1312 N N . ILE A 1 168 ? 12.477 -24.188 -12.25 1 77.06 168 ILE A N 1
ATOM 1313 C CA . ILE A 1 168 ? 11.492 -25.266 -12.289 1 77.06 168 ILE A CA 1
ATOM 1314 C C . ILE A 1 168 ? 11.273 -25.719 -13.727 1 77.06 168 ILE A C 1
ATOM 1316 O O . ILE A 1 168 ? 11.5 -24.953 -14.664 1 77.06 168 ILE A O 1
ATOM 1320 N N . PRO A 1 169 ? 10.93 -26.938 -13.773 1 74 169 PRO A N 1
ATOM 1321 C CA . PRO A 1 169 ? 10.586 -27.375 -15.133 1 74 169 PRO A CA 1
ATOM 1322 C C . PRO A 1 169 ? 9.422 -26.594 -15.727 1 74 169 PRO A C 1
ATOM 1324 O O . PRO A 1 169 ? 8.477 -26.234 -15.016 1 74 169 PRO A O 1
ATOM 1327 N N . TRP A 1 170 ? 9.688 -26.141 -16.766 1 70.69 170 TRP A N 1
ATOM 1328 C CA . TRP A 1 170 ? 8.648 -25.359 -17.422 1 70.69 170 TRP A CA 1
ATOM 1329 C C . TRP A 1 170 ? 8.57 -25.688 -18.906 1 70.69 170 TRP A C 1
ATOM 1331 O O . TRP A 1 170 ? 9.414 -26.406 -19.438 1 70.69 170 TRP A O 1
ATOM 1341 N N . VAL A 1 171 ? 7.422 -25.203 -19.359 1 58.66 171 VAL A N 1
ATOM 1342 C CA . VAL A 1 171 ? 7.16 -25.484 -20.766 1 58.66 171 VAL A CA 1
ATOM 1343 C C . VAL A 1 171 ? 8.18 -24.734 -21.641 1 58.66 171 VAL A C 1
ATOM 1345 O O . VAL A 1 171 ? 8.531 -23.594 -21.359 1 58.66 171 VAL A O 1
ATOM 1348 N N . ASP A 1 172 ? 9.008 -25.391 -22.219 1 57.09 172 ASP A N 1
ATOM 1349 C CA . ASP A 1 172 ? 10.07 -24.891 -23.078 1 57.09 172 ASP A CA 1
ATOM 1350 C C . ASP A 1 172 ? 9.578 -23.719 -23.938 1 57.09 172 ASP A C 1
ATOM 1352 O O . ASP A 1 172 ? 8.375 -23.469 -24.031 1 57.09 172 ASP A O 1
ATOM 1356 N N . ASP A 1 173 ? 10.5 -22.969 -24.5 1 53.56 173 ASP A N 1
ATOM 1357 C CA . ASP A 1 173 ? 10.383 -21.797 -25.375 1 53.56 173 ASP A CA 1
ATOM 1358 C C . ASP A 1 173 ? 9.141 -21.906 -26.25 1 53.56 173 ASP A C 1
ATOM 1360 O O . ASP A 1 173 ? 8.758 -23 -26.672 1 53.56 173 ASP A O 1
ATOM 1364 N N . ALA A 1 174 ? 8.273 -20.906 -26.141 1 51.56 174 ALA A N 1
ATOM 1365 C CA . ALA A 1 174 ? 7.102 -20.672 -26.969 1 51.56 174 ALA A CA 1
ATOM 1366 C C . ALA A 1 174 ? 7.309 -21.203 -28.391 1 51.56 174 ALA A C 1
ATOM 1368 O O . ALA A 1 174 ? 8.039 -20.625 -29.188 1 51.56 174 ALA A O 1
ATOM 1369 N N . THR A 1 175 ? 7.43 -22.469 -28.5 1 54.56 175 THR A N 1
ATOM 1370 C CA . THR A 1 175 ? 7.297 -22.969 -29.859 1 54.56 175 THR A CA 1
ATOM 1371 C C . THR A 1 175 ? 5.91 -22.672 -30.422 1 54.56 175 THR A C 1
ATOM 1373 O O . THR A 1 175 ? 5.039 -22.188 -29.688 1 54.56 175 THR A O 1
ATOM 1376 N N . THR A 1 176 ? 5.859 -22.766 -31.734 1 57.28 176 THR A N 1
ATOM 1377 C CA . THR A 1 176 ? 4.59 -22.594 -32.438 1 57.28 176 THR A CA 1
ATOM 1378 C C . THR A 1 176 ? 3.467 -23.328 -31.688 1 57.28 176 THR A C 1
ATOM 1380 O O . THR A 1 176 ? 2.342 -22.828 -31.609 1 57.28 176 THR A O 1
ATOM 1383 N N . ALA A 1 177 ? 3.924 -24.297 -30.969 1 59.66 177 ALA A N 1
ATOM 1384 C CA . ALA A 1 177 ? 2.936 -25.141 -30.297 1 59.66 177 ALA A CA 1
ATOM 1385 C C . ALA A 1 177 ? 2.42 -24.484 -29.016 1 59.66 177 ALA A C 1
ATOM 1387 O O . ALA A 1 177 ? 1.226 -24.547 -28.719 1 59.66 177 ALA A O 1
ATOM 1388 N N . THR A 1 178 ? 3.305 -23.797 -28.312 1 62.28 178 THR A N 1
ATOM 1389 C CA . THR A 1 178 ? 2.91 -23.156 -27.062 1 62.28 178 THR A CA 1
ATOM 1390 C C . THR A 1 178 ? 1.91 -22.047 -27.312 1 62.28 178 THR A C 1
ATOM 1392 O O . THR A 1 178 ? 0.945 -21.875 -26.562 1 62.28 178 THR A O 1
ATOM 1395 N N . TRP A 1 179 ? 2.213 -21.438 -28.375 1 62 179 TRP A N 1
ATOM 1396 C CA . TRP A 1 179 ? 1.302 -20.359 -28.75 1 62 179 TRP A CA 1
ATOM 1397 C C . TRP A 1 179 ? -0.054 -20.906 -29.172 1 62 179 TRP A C 1
ATOM 1399 O O . TRP A 1 179 ? -1.094 -20.312 -28.891 1 62 179 TRP A O 1
ATOM 1409 N N . ILE A 1 180 ? 0.004 -22.094 -29.891 1 64.5 180 ILE A N 1
ATOM 1410 C CA . ILE A 1 180 ? -1.243 -22.719 -30.297 1 64.5 180 ILE A CA 1
ATOM 1411 C C . ILE A 1 180 ? -2.01 -23.203 -29.078 1 64.5 180 ILE A C 1
ATOM 1413 O O . ILE A 1 180 ? -3.227 -23.031 -28.984 1 64.5 180 ILE A O 1
ATOM 1417 N N . TRP A 1 181 ? -1.289 -23.641 -28.109 1 70.81 181 TRP A N 1
ATOM 1418 C CA . TRP A 1 181 ? -1.941 -24.078 -26.875 1 70.81 181 TRP A CA 1
ATOM 1419 C C . TRP A 1 181 ? -2.561 -22.906 -26.141 1 70.81 181 TRP A C 1
ATOM 1421 O O . TRP A 1 181 ? -3.699 -22.984 -25.672 1 70.81 181 TRP A O 1
ATOM 1431 N N . GLY A 1 182 ? -1.744 -21.875 -26.062 1 68.19 182 GLY A N 1
ATOM 1432 C CA . GLY A 1 182 ? -2.268 -20.688 -25.406 1 68.19 182 GLY A CA 1
ATOM 1433 C C . GLY A 1 182 ? -3.514 -20.125 -26.078 1 68.19 182 GLY A C 1
ATOM 1434 O O . GLY A 1 182 ? -4.484 -19.781 -25.391 1 68.19 182 GLY A O 1
ATOM 1435 N N . ALA A 1 183 ? -3.41 -20.109 -27.391 1 68.62 183 ALA A N 1
ATOM 1436 C CA . ALA A 1 183 ? -4.543 -19.594 -28.156 1 68.62 183 ALA A CA 1
ATOM 1437 C C . ALA A 1 183 ? -5.762 -20.5 -28.016 1 68.62 183 ALA A C 1
ATOM 1439 O O . ALA A 1 183 ? -6.875 -20.031 -27.797 1 68.62 183 ALA A O 1
ATOM 1440 N N . VAL A 1 184 ? -5.531 -21.828 -28.109 1 71.75 184 VAL A N 1
ATOM 1441 C CA . VAL A 1 184 ? -6.641 -22.766 -28.062 1 71.75 184 VAL A CA 1
ATOM 1442 C C . VAL A 1 184 ? -7.223 -22.812 -26.656 1 71.75 184 VAL A C 1
ATOM 1444 O O . VAL A 1 184 ? -8.438 -22.891 -26.484 1 71.75 184 VAL A O 1
ATOM 1447 N N . LEU A 1 185 ? -6.305 -22.562 -25.688 1 72.44 185 LEU A N 1
ATOM 1448 C CA . LEU A 1 185 ? -6.805 -22.562 -24.312 1 72.44 185 LEU A CA 1
ATOM 1449 C C . LEU A 1 185 ? -7.562 -21.281 -24 1 72.44 185 LEU A C 1
ATOM 1451 O O . LEU A 1 185 ? -8.562 -21.297 -23.281 1 72.44 185 LEU A O 1
ATOM 1455 N N . LEU A 1 186 ? -7.055 -20.297 -24.625 1 71.69 186 LEU A N 1
ATOM 1456 C CA . LEU A 1 186 ? -7.785 -19.047 -24.484 1 71.69 186 LEU A CA 1
ATOM 1457 C C . LEU A 1 186 ? -9.164 -19.141 -25.141 1 71.69 186 LEU A C 1
ATOM 1459 O O . LEU A 1 186 ? -10.156 -18.688 -24.562 1 71.69 186 LEU A O 1
ATOM 1463 N N . ILE A 1 187 ? -9.203 -19.766 -26.281 1 71.81 187 ILE A N 1
ATOM 1464 C CA . ILE A 1 187 ? -10.469 -19.984 -26.969 1 71.81 187 ILE A CA 1
ATOM 1465 C C . ILE A 1 187 ? -11.344 -20.922 -26.141 1 71.81 187 ILE A C 1
ATOM 1467 O O . ILE A 1 187 ? -12.539 -20.688 -25.984 1 71.81 187 ILE A O 1
ATOM 1471 N N . GLY A 1 188 ? -10.711 -21.938 -25.625 1 73.31 188 GLY A N 1
ATOM 1472 C CA . GLY A 1 188 ? -11.453 -22.859 -24.766 1 73.31 188 GLY A CA 1
ATOM 1473 C C . GLY A 1 188 ? -12 -22.188 -23.516 1 73.31 188 GLY A C 1
ATOM 1474 O O . GLY A 1 188 ? -13.125 -22.453 -23.109 1 73.31 188 GLY A O 1
ATOM 1475 N N . PHE A 1 189 ? -11.156 -21.344 -23.062 1 72.75 189 PHE A N 1
ATOM 1476 C CA . PHE A 1 189 ? -11.578 -20.594 -21.875 1 72.75 189 PHE A CA 1
ATOM 1477 C C . PHE A 1 189 ? -12.75 -19.688 -22.203 1 72.75 189 PHE A C 1
ATOM 1479 O O . PHE A 1 189 ? -13.734 -19.641 -21.469 1 72.75 189 PHE A O 1
ATOM 1486 N N . ILE A 1 190 ? -12.734 -19.062 -23.344 1 70.94 190 ILE A N 1
ATOM 1487 C CA . ILE A 1 190 ? -13.805 -18.188 -23.781 1 70.94 190 ILE A CA 1
ATOM 1488 C C . ILE A 1 190 ? -15.062 -19 -24.078 1 70.94 190 ILE A C 1
ATOM 1490 O O . ILE A 1 190 ? -16.156 -18.656 -23.625 1 70.94 190 ILE A O 1
ATOM 1494 N N . VAL A 1 191 ? -14.852 -20.094 -24.812 1 74.06 191 VAL A N 1
ATOM 1495 C CA . VAL A 1 191 ? -15.969 -20.969 -25.156 1 74.06 191 VAL A CA 1
ATOM 1496 C C . VAL A 1 191 ? -16.531 -21.594 -23.875 1 74.06 191 VAL A C 1
ATOM 1498 O O . VAL A 1 191 ? -17.75 -21.719 -23.734 1 74.06 191 VAL A O 1
ATOM 1501 N N . GLY A 1 192 ? -15.648 -21.922 -23 1 71.31 192 GLY A N 1
ATOM 1502 C CA . GLY A 1 192 ? -16.094 -22.469 -21.719 1 71.31 192 GLY A CA 1
ATOM 1503 C C . GLY A 1 192 ? -16.953 -21.5 -20.922 1 71.31 192 GLY A C 1
ATOM 1504 O O . GLY A 1 192 ? -17.969 -21.891 -20.359 1 71.31 192 GLY A O 1
ATOM 1505 N N . ILE A 1 193 ? -16.625 -20.359 -21.094 1 71.44 193 ILE A N 1
ATOM 1506 C CA . ILE A 1 193 ? -17.391 -19.328 -20.391 1 71.44 193 ILE A CA 1
ATOM 1507 C C . ILE A 1 193 ? -18.75 -19.156 -21.062 1 71.44 193 ILE A C 1
ATOM 1509 O O . ILE A 1 193 ? -19.781 -19.031 -20.391 1 71.44 193 ILE A O 1
ATOM 1513 N N . LEU A 1 194 ? -18.688 -19.219 -22.297 1 73.75 194 LEU A N 1
ATOM 1514 C CA . LEU A 1 194 ? -19.922 -19.094 -23.047 1 73.75 194 LEU A CA 1
ATOM 1515 C C . LEU A 1 194 ? -20.859 -20.266 -22.766 1 73.75 194 LEU A C 1
ATOM 1517 O O . LEU A 1 194 ? -22.062 -20.078 -22.578 1 73.75 194 LEU A O 1
ATOM 1521 N N . ILE A 1 195 ? -20.312 -21.438 -22.734 1 72.75 195 ILE A N 1
ATOM 1522 C CA . ILE A 1 195 ? -21.109 -22.641 -22.484 1 72.75 195 ILE A CA 1
ATOM 1523 C C . ILE A 1 195 ? -21.609 -22.625 -21.047 1 72.75 195 ILE A C 1
ATOM 1525 O O . ILE A 1 195 ? -22.766 -22.984 -20.781 1 72.75 195 ILE A O 1
ATOM 1529 N N . TYR A 1 196 ? -20.734 -22.25 -20.281 1 70.81 196 TYR A N 1
ATOM 1530 C CA . TYR A 1 196 ? -21.109 -22.141 -18.875 1 70.81 196 TYR A CA 1
ATOM 1531 C C . TYR A 1 196 ? -22.297 -21.188 -18.703 1 70.81 196 TYR A C 1
ATOM 1533 O O . TYR A 1 196 ? -23.266 -21.5 -18.016 1 70.81 196 TYR A O 1
ATOM 1541 N N . ARG A 1 197 ? -22.312 -20.188 -19.406 1 68 197 ARG A N 1
ATOM 1542 C CA . ARG A 1 197 ? -23.375 -19.188 -19.344 1 68 197 ARG A CA 1
ATOM 1543 C C . ARG A 1 197 ? -24.672 -19.734 -19.953 1 68 197 ARG A C 1
ATOM 1545 O O . ARG A 1 197 ? -25.766 -19.484 -19.422 1 68 197 ARG A O 1
ATOM 1552 N N . PHE A 1 198 ? -24.422 -20.344 -21.031 1 70.25 198 PHE A N 1
ATOM 1553 C CA . PHE A 1 198 ? -25.578 -20.906 -21.734 1 70.25 198 PHE A CA 1
ATOM 1554 C C . PHE A 1 198 ? -26.234 -22 -20.906 1 70.25 198 PHE A C 1
ATOM 1556 O O . PHE A 1 198 ? -27.453 -22.031 -20.766 1 70.25 198 PHE A O 1
ATOM 1563 N N . LYS A 1 199 ? -25.391 -22.812 -20.312 1 72.31 199 LYS A N 1
ATOM 1564 C CA . LYS A 1 199 ? -25.922 -23.922 -19.531 1 72.31 199 LYS A CA 1
ATOM 1565 C C . LYS A 1 199 ? -26.484 -23.438 -18.203 1 72.31 199 LYS A C 1
ATOM 1567 O O . LYS A 1 199 ? -27.453 -24 -17.688 1 72.31 199 LYS A O 1
ATOM 1572 N N . LEU A 1 200 ? -25.984 -22.516 -17.75 1 66.88 200 LEU A N 1
ATOM 1573 C CA . LEU A 1 200 ? -26.5 -21.922 -16.516 1 66.88 200 LEU A CA 1
ATOM 1574 C C . LEU A 1 200 ? -27.859 -21.281 -16.75 1 66.88 200 LEU A C 1
ATOM 1576 O O . LEU A 1 200 ? -28.766 -21.406 -15.906 1 66.88 200 LEU A O 1
ATOM 1580 N N . LYS A 1 201 ? -27.953 -20.672 -17.828 1 65.75 201 LYS A N 1
ATOM 1581 C CA . LYS A 1 201 ? -29.25 -20.125 -18.219 1 65.75 201 LYS A CA 1
ATOM 1582 C C . LYS A 1 201 ? -30.297 -21.234 -18.375 1 65.75 201 LYS A C 1
ATOM 1584 O O . LYS A 1 201 ? -31.438 -21.062 -17.969 1 65.75 201 LYS A O 1
ATOM 1589 N N . GLN A 1 202 ? -29.859 -22.234 -18.953 1 66.81 202 GLN A N 1
ATOM 1590 C CA . GLN A 1 202 ? -30.766 -23.375 -19.141 1 66.81 202 GLN A CA 1
ATOM 1591 C C . GLN A 1 202 ? -31.141 -24.016 -17.812 1 66.81 202 GLN A C 1
ATOM 1593 O O . GLN A 1 202 ? -32.281 -24.438 -17.609 1 66.81 202 GLN A O 1
ATOM 1598 N N . GLN A 1 203 ? -30.156 -24.016 -16.984 1 64.94 203 GLN A N 1
ATOM 1599 C CA . GLN A 1 203 ? -30.391 -24.578 -15.648 1 64.94 203 GLN A CA 1
ATOM 1600 C C . GLN A 1 203 ? -31.406 -23.75 -14.875 1 64.94 203 GLN A C 1
ATOM 1602 O O . GLN A 1 203 ? -32.281 -24.297 -14.211 1 64.94 203 GLN A O 1
ATOM 1607 N N . MET A 1 204 ? -31.344 -22.609 -15.016 1 59.28 204 MET A N 1
ATOM 1608 C CA . MET A 1 204 ? -32.281 -21.719 -14.328 1 59.28 204 MET A CA 1
ATOM 1609 C C . MET A 1 204 ? -33.656 -21.781 -14.953 1 59.28 204 MET A C 1
ATOM 1611 O O . MET A 1 204 ? -34.656 -21.672 -14.258 1 59.28 204 MET A O 1
ATOM 1615 N N . ALA A 1 205 ? -33.656 -21.953 -16.219 1 57.47 205 ALA A N 1
ATOM 1616 C CA . ALA A 1 205 ? -34.938 -22.031 -16.922 1 57.47 205 ALA A CA 1
ATOM 1617 C C . ALA A 1 205 ? -35.594 -23.391 -16.734 1 57.47 205 ALA A C 1
ATOM 1619 O O . ALA A 1 205 ? -36.812 -23.484 -16.547 1 57.47 205 ALA A O 1
ATOM 1620 N N . LEU A 1 206 ? -34.781 -24.422 -16.703 1 57.59 206 LEU A N 1
ATOM 1621 C CA . LEU A 1 206 ? -35.344 -25.766 -16.688 1 57.59 206 LEU A CA 1
ATOM 1622 C C . LEU A 1 206 ? -35.312 -26.359 -15.281 1 57.59 206 LEU A C 1
ATOM 1624 O O . LEU A 1 206 ? -36 -27.328 -14.984 1 57.59 206 LEU A O 1
ATOM 1628 N N . GLY A 1 207 ? -34.594 -25.656 -14.367 1 54.59 207 GLY A N 1
ATOM 1629 C CA . GLY A 1 207 ? -34.5 -26.109 -12.992 1 54.59 207 GLY A CA 1
ATOM 1630 C C . GLY A 1 207 ? -33.625 -27.344 -12.82 1 54.59 207 GLY A C 1
ATOM 1631 O O . GLY A 1 207 ? -33.75 -28.047 -11.812 1 54.59 207 GLY A O 1
ATOM 1632 N N . GLN A 1 208 ? -33.031 -27.75 -13.898 1 57.34 208 GLN A N 1
ATOM 1633 C CA . GLN A 1 208 ? -32.219 -28.969 -13.844 1 57.34 208 GLN A CA 1
ATOM 1634 C C . GLN A 1 208 ? -30.75 -28.625 -13.742 1 57.34 208 GLN A C 1
ATOM 1636 O O . GLN A 1 208 ? -30.297 -27.609 -14.273 1 57.34 208 GLN A O 1
ATOM 1641 N N . ASN A 1 209 ? -30.094 -29.281 -12.828 1 55.09 209 ASN A N 1
ATOM 1642 C CA . ASN A 1 209 ? -28.672 -29.078 -12.633 1 55.09 209 ASN A CA 1
ATOM 1643 C C . ASN A 1 209 ? -27.875 -29.516 -13.859 1 55.09 209 ASN A C 1
ATOM 1645 O O . ASN A 1 209 ? -27.719 -30.703 -14.125 1 55.09 209 ASN A O 1
ATOM 1649 N N . LYS A 1 210 ? -27.625 -28.594 -14.758 1 59.72 210 LYS A N 1
ATOM 1650 C CA . LYS A 1 210 ? -26.906 -28.938 -15.977 1 59.72 210 LYS A CA 1
ATOM 1651 C C . LYS A 1 210 ? -25.391 -28.875 -15.758 1 59.72 210 LYS A C 1
ATOM 1653 O O . LYS A 1 210 ? -24.625 -28.969 -16.719 1 59.72 210 LYS A O 1
ATOM 1658 N N . ARG A 1 211 ? -25.016 -28.781 -14.461 1 60.75 211 ARG A N 1
ATOM 1659 C CA . ARG A 1 211 ? -23.625 -28.797 -14 1 60.75 211 ARG A CA 1
ATOM 1660 C C . ARG A 1 211 ? -22.75 -27.906 -14.883 1 60.75 211 ARG A C 1
ATOM 1662 O O . ARG A 1 211 ? -21.812 -28.391 -15.523 1 60.75 211 ARG A O 1
ATOM 1669 N N . PRO A 1 212 ? -23 -26.594 -14.945 1 67.94 212 PRO A N 1
ATOM 1670 C CA . PRO A 1 212 ? -22.281 -25.688 -15.852 1 67.94 212 PRO A CA 1
ATOM 1671 C C . PRO A 1 212 ? -20.781 -25.688 -15.625 1 67.94 212 PRO A C 1
ATOM 1673 O O . PRO A 1 212 ? -20 -25.516 -16.578 1 67.94 212 PRO A O 1
ATOM 1676 N N . TYR A 1 213 ? -20.422 -25.984 -14.492 1 65.31 213 TYR A N 1
ATOM 1677 C CA . TYR A 1 213 ? -18.984 -26.016 -14.211 1 65.31 213 TYR A CA 1
ATOM 1678 C C . TYR A 1 213 ? -18.312 -27.188 -14.914 1 65.31 213 TYR A C 1
ATOM 1680 O O . TYR A 1 213 ? -17.188 -27.078 -15.375 1 65.31 213 TYR A O 1
ATOM 1688 N N . LEU A 1 214 ? -19.062 -28.25 -15 1 67.56 214 LEU A N 1
ATOM 1689 C CA . LEU A 1 214 ? -18.516 -29.406 -15.688 1 67.56 214 LEU A CA 1
ATOM 1690 C C . LEU A 1 214 ? -18.344 -29.125 -17.188 1 67.56 214 LEU A C 1
ATOM 1692 O O . LEU A 1 214 ? -17.391 -29.578 -17.812 1 67.56 214 LEU A O 1
ATOM 1696 N N . TRP A 1 215 ? -19.234 -28.359 -17.609 1 67.19 215 TRP A N 1
ATOM 1697 C CA . TRP A 1 215 ? -19.125 -28 -19.016 1 67.19 215 TRP A CA 1
ATOM 1698 C C . TRP A 1 215 ? -17.969 -27.031 -19.25 1 67.19 215 TRP A C 1
ATOM 1700 O O . TRP A 1 215 ? -17.281 -27.125 -20.281 1 67.19 215 TRP A O 1
ATOM 1710 N N . PHE A 1 216 ? -17.812 -26.188 -18.344 1 67.69 216 PHE A N 1
ATOM 1711 C CA . PHE A 1 216 ? -16.672 -25.297 -18.422 1 67.69 216 PHE A CA 1
ATOM 1712 C C . PHE A 1 216 ? -15.359 -26.078 -18.359 1 67.69 216 PHE A C 1
ATOM 1714 O O . PHE A 1 216 ? -14.469 -25.875 -19.188 1 67.69 216 PHE A O 1
ATOM 1721 N N . ILE A 1 217 ? -15.305 -26.938 -17.453 1 70.06 217 ILE A N 1
ATOM 1722 C CA . ILE A 1 217 ? -14.117 -27.766 -17.312 1 70.06 217 ILE A CA 1
ATOM 1723 C C . ILE A 1 217 ? -13.938 -28.625 -18.562 1 70.06 217 ILE A C 1
ATOM 1725 O O . ILE A 1 217 ? -12.812 -28.812 -19.047 1 70.06 217 ILE A O 1
ATOM 1729 N N . SER A 1 218 ? -15 -29.125 -19.047 1 73.19 218 SER A N 1
ATOM 1730 C CA . SER A 1 218 ? -14.953 -29.938 -20.266 1 73.19 218 SER A CA 1
ATOM 1731 C C . SER A 1 218 ? -14.461 -29.141 -21.453 1 73.19 218 SER A C 1
ATOM 1733 O O . SER A 1 218 ? -13.703 -29.641 -22.281 1 73.19 218 SER A O 1
ATOM 1735 N N . ALA A 1 219 ? -14.875 -27.891 -21.484 1 75.75 219 ALA A N 1
ATOM 1736 C CA . ALA A 1 219 ? -14.414 -27.031 -22.578 1 75.75 219 ALA A CA 1
ATOM 1737 C C . ALA A 1 219 ? -12.914 -26.797 -22.5 1 75.75 219 ALA A C 1
ATOM 1739 O O . ALA A 1 219 ? -12.219 -26.844 -23.531 1 75.75 219 ALA A O 1
ATOM 1740 N N . ILE A 1 220 ? -12.469 -26.656 -21.406 1 73.81 220 ILE A N 1
ATOM 1741 C CA . ILE A 1 220 ? -11.031 -26.453 -21.203 1 73.81 220 ILE A CA 1
ATOM 1742 C C . ILE A 1 220 ? -10.281 -27.75 -21.531 1 73.81 220 ILE A C 1
ATOM 1744 O O . ILE A 1 220 ? -9.234 -27.719 -22.172 1 73.81 220 ILE A O 1
ATOM 1748 N N . LEU A 1 221 ? -10.859 -28.766 -21.125 1 72.88 221 LEU A N 1
ATOM 1749 C CA . LEU A 1 221 ? -10.242 -30.062 -21.391 1 72.88 221 LEU A CA 1
ATOM 1750 C C . LEU A 1 221 ? -10.234 -30.359 -22.891 1 72.88 221 LEU A C 1
ATOM 1752 O O . LEU A 1 221 ? -9.242 -30.875 -23.422 1 72.88 221 LEU A O 1
ATOM 1756 N N . ILE A 1 222 ? -11.328 -30.156 -23.531 1 75.56 222 ILE A N 1
ATOM 1757 C CA . ILE A 1 222 ? -11.422 -30.359 -24.984 1 75.56 222 ILE A CA 1
ATOM 1758 C C . ILE A 1 222 ? -10.43 -29.438 -25.688 1 75.56 222 ILE A C 1
ATOM 1760 O O . ILE A 1 222 ? -9.766 -29.859 -26.641 1 75.56 222 ILE A O 1
ATOM 1764 N N . ALA A 1 223 ? -10.352 -28.203 -25.219 1 77.88 223 ALA A N 1
ATOM 1765 C CA . ALA A 1 223 ? -9.367 -27.297 -25.797 1 77.88 223 ALA A CA 1
ATOM 1766 C C . ALA A 1 223 ? -7.949 -27.812 -25.578 1 77.88 223 ALA A C 1
ATOM 1768 O O . ALA A 1 223 ? -7.094 -27.703 -26.469 1 77.88 223 ALA A O 1
ATOM 1769 N N . GLY A 1 224 ? -7.758 -28.344 -24.547 1 74 224 GLY A N 1
ATOM 1770 C CA . GLY A 1 224 ? -6.469 -28.953 -24.266 1 74 224 GLY A CA 1
ATOM 1771 C C . GLY A 1 224 ? -6.168 -30.141 -25.172 1 74 224 GLY A C 1
ATOM 1772 O O . GLY A 1 224 ? -5.07 -30.25 -25.719 1 74 224 GLY A O 1
ATOM 1773 N N . ILE A 1 225 ? -7.176 -31.016 -25.281 1 72.31 225 ILE A N 1
ATOM 1774 C CA . ILE A 1 225 ? -7.039 -32.188 -26.141 1 72.31 225 ILE A CA 1
ATOM 1775 C C . ILE A 1 225 ? -6.852 -31.75 -27.594 1 72.31 225 ILE A C 1
ATOM 1777 O O . ILE A 1 225 ? -6.004 -32.281 -28.312 1 72.31 225 ILE A O 1
ATOM 1781 N N . ALA A 1 226 ? -7.703 -30.828 -28.031 1 75.12 226 ALA A N 1
ATOM 1782 C CA . ALA A 1 226 ? -7.574 -30.281 -29.375 1 75.12 226 ALA A CA 1
ATOM 1783 C C . ALA A 1 226 ? -6.176 -29.719 -29.609 1 75.12 226 ALA A C 1
ATOM 1785 O O . ALA A 1 226 ? -5.586 -29.906 -30.672 1 75.12 226 ALA A O 1
ATOM 1786 N N . SER A 1 227 ? -5.715 -28.969 -28.641 1 73.5 227 SER A N 1
ATOM 1787 C CA . SER A 1 227 ? -4.367 -28.422 -28.766 1 73.5 227 SER A CA 1
ATOM 1788 C C . SER A 1 227 ? -3.328 -29.516 -28.922 1 73.5 227 SER A C 1
ATOM 1790 O O . SER A 1 227 ? -2.398 -29.406 -29.719 1 73.5 227 SER A O 1
ATOM 1792 N N . PHE A 1 228 ? -3.578 -30.531 -28.219 1 67.75 228 PHE A N 1
ATOM 1793 C CA . PHE A 1 228 ? -2.678 -31.672 -28.297 1 67.75 228 PHE A CA 1
ATOM 1794 C C . PHE A 1 228 ? -2.758 -32.344 -29.672 1 67.75 228 PHE A C 1
ATOM 1796 O O . PHE A 1 228 ? -1.733 -32.719 -30.25 1 67.75 228 PHE A O 1
ATOM 1803 N N . LEU A 1 229 ? -3.951 -32.531 -30.156 1 68.25 229 LEU A N 1
ATOM 1804 C CA . LEU A 1 229 ? -4.145 -33.219 -31.453 1 68.25 229 LEU A CA 1
ATOM 1805 C C . LEU A 1 229 ? -3.594 -32.344 -32.594 1 68.25 229 LEU A C 1
ATOM 1807 O O . LEU A 1 229 ? -3.051 -32.875 -33.562 1 68.25 229 LEU A O 1
ATOM 1811 N N . ILE A 1 230 ? -3.754 -31.109 -32.406 1 70.12 230 ILE A N 1
ATOM 1812 C CA . ILE A 1 230 ? -3.279 -30.203 -33.438 1 70.12 230 ILE A CA 1
ATOM 1813 C C . ILE A 1 230 ? -1.753 -30.156 -33.438 1 70.12 230 ILE A C 1
ATOM 1815 O O . ILE A 1 230 ? -1.114 -30.188 -34.5 1 70.12 230 ILE A O 1
ATOM 1819 N N . THR A 1 231 ? -1.232 -30.109 -32.312 1 67.69 231 THR A N 1
ATOM 1820 C CA . THR A 1 231 ? 0.211 -29.906 -32.219 1 67.69 231 THR A CA 1
ATOM 1821 C C . THR A 1 231 ? 0.93 -31.25 -32.062 1 67.69 231 THR A C 1
ATOM 1823 O O . THR A 1 231 ? 2.135 -31.344 -32.312 1 67.69 231 THR A O 1
ATOM 1826 N N . MET A 1 232 ? 0.099 -32.438 -31.859 1 60.78 232 MET A N 1
ATOM 1827 C CA . MET A 1 232 ? 0.594 -33.781 -31.594 1 60.78 232 MET A CA 1
ATOM 1828 C C . MET A 1 232 ? 1.729 -33.75 -30.578 1 60.78 232 MET A C 1
ATOM 1830 O O . MET A 1 232 ? 2.629 -34.594 -30.625 1 60.78 232 MET A O 1
ATOM 1834 N N . GLN A 1 233 ? 1.938 -32.719 -30.031 1 59.25 233 GLN A N 1
ATOM 1835 C CA . GLN A 1 233 ? 2.904 -32.562 -28.953 1 59.25 233 GLN A CA 1
ATOM 1836 C C . GLN A 1 233 ? 2.238 -32 -27.703 1 59.25 233 GLN A C 1
ATOM 1838 O O . GLN A 1 233 ? 1.15 -31.422 -27.766 1 59.25 233 GLN A O 1
ATOM 1843 N N . GLY A 1 234 ? 2.604 -32.438 -26.641 1 55.38 234 GLY A N 1
ATOM 1844 C CA . GLY A 1 234 ? 2.047 -31.875 -25.422 1 55.38 234 GLY A CA 1
ATOM 1845 C C . GLY A 1 234 ? 2.162 -30.359 -25.391 1 55.38 234 GLY A C 1
ATOM 1846 O O . GLY A 1 234 ? 2.883 -29.766 -26.188 1 55.38 234 GLY A O 1
ATOM 1847 N N . PRO A 1 235 ? 1.215 -29.797 -24.812 1 55.22 235 PRO A N 1
ATOM 1848 C CA . PRO A 1 235 ? 1.18 -28.328 -24.828 1 55.22 235 PRO A CA 1
ATOM 1849 C C . PRO A 1 235 ? 2.557 -27.703 -24.609 1 55.22 235 PRO A C 1
ATOM 1851 O O . PRO A 1 235 ? 2.818 -26.594 -25.094 1 55.22 235 PRO A O 1
ATOM 1854 N N . PHE A 1 236 ? 3.377 -28.312 -23.719 1 55.53 236 PHE A N 1
ATOM 1855 C CA . PHE A 1 236 ? 4.656 -27.703 -23.375 1 55.53 236 PHE A CA 1
ATOM 1856 C C . PHE A 1 236 ? 5.766 -28.75 -23.375 1 55.53 236 PHE A C 1
ATOM 1858 O O . PHE A 1 236 ? 5.516 -29.938 -23.125 1 55.53 236 PHE A O 1
ATOM 1865 N N . GLN A 1 237 ? 6.66 -28.859 -24.422 1 58 237 GLN A N 1
ATOM 1866 C CA . GLN A 1 237 ? 7.895 -29.562 -24.109 1 58 237 GLN A CA 1
ATOM 1867 C C . GLN A 1 237 ? 8.516 -29.047 -22.812 1 58 237 GLN A C 1
ATOM 1869 O O . GLN A 1 237 ? 8.68 -27.844 -22.625 1 58 237 GLN A O 1
ATOM 1874 N N . LEU A 1 238 ? 8.484 -29.891 -21.828 1 60.56 238 LEU A N 1
ATOM 1875 C CA . LEU A 1 238 ? 9 -29.5 -20.516 1 60.56 238 LEU A CA 1
ATOM 1876 C C . LEU A 1 238 ? 10.516 -29.344 -20.547 1 60.56 238 LEU A C 1
ATOM 1878 O O . LEU A 1 238 ? 11.227 -30.234 -21.016 1 60.56 238 LEU A O 1
ATOM 1882 N N . SER A 1 239 ? 10.977 -28.203 -20.578 1 72.19 239 SER A N 1
ATOM 1883 C CA . SER A 1 239 ? 12.398 -27.938 -20.391 1 72.19 239 SER A CA 1
ATOM 1884 C C . SER A 1 239 ? 12.781 -28.016 -18.906 1 72.19 239 SER A C 1
ATOM 1886 O O . SER A 1 239 ? 12.188 -27.344 -18.078 1 72.19 239 SER A O 1
ATOM 1888 N N . ILE A 1 240 ? 13.531 -29.047 -18.609 1 72.19 240 ILE A N 1
ATOM 1889 C CA . ILE A 1 240 ? 14.039 -29.188 -17.25 1 72.19 240 ILE A CA 1
ATOM 1890 C C . ILE A 1 240 ? 15.258 -28.297 -17.047 1 72.19 240 ILE A C 1
ATOM 1892 O O . ILE A 1 240 ? 16.172 -28.297 -17.875 1 72.19 240 ILE A O 1
ATOM 1896 N N . PRO A 1 241 ? 15.188 -27.578 -16.047 1 77.19 241 PRO A N 1
ATOM 1897 C CA . PRO A 1 241 ? 16.328 -26.672 -15.828 1 77.19 241 PRO A CA 1
ATOM 1898 C C . PRO A 1 241 ? 17.625 -27.422 -15.516 1 77.19 241 PRO A C 1
ATOM 1900 O O . PRO A 1 241 ? 17.578 -28.531 -14.961 1 77.19 241 PRO A O 1
ATOM 1903 N N . ALA A 1 242 ? 18.672 -26.969 -16.047 1 76.31 242 ALA A N 1
ATOM 1904 C CA . ALA A 1 242 ? 20 -27.484 -15.781 1 76.31 242 ALA A CA 1
ATOM 1905 C C . ALA A 1 242 ? 20.984 -26.344 -15.484 1 76.31 242 ALA A C 1
ATOM 1907 O O . ALA A 1 242 ? 20.703 -25.188 -15.789 1 76.31 242 ALA A O 1
ATOM 1908 N N . ILE A 1 243 ? 21.922 -26.656 -14.633 1 76.69 243 ILE A N 1
ATOM 1909 C CA . ILE A 1 243 ? 22.969 -25.672 -14.367 1 76.69 243 ILE A CA 1
ATOM 1910 C C . ILE A 1 243 ? 23.828 -25.484 -15.609 1 76.69 243 ILE A C 1
ATOM 1912 O O . ILE A 1 243 ? 24.234 -26.453 -16.234 1 76.69 243 ILE A O 1
ATOM 1916 N N . ASN A 1 244 ? 23.922 -24.219 -15.961 1 74.88 244 ASN A N 1
ATOM 1917 C CA . ASN A 1 244 ? 24.734 -23.922 -17.141 1 74.88 244 ASN A CA 1
ATOM 1918 C C . ASN A 1 244 ? 26.172 -24.406 -16.953 1 74.88 244 ASN A C 1
ATOM 1920 O O . ASN A 1 244 ? 26.625 -24.641 -15.836 1 74.88 244 ASN A O 1
ATOM 1924 N N . GLU A 1 245 ? 26.781 -24.531 -18.062 1 69.38 245 GLU A N 1
ATOM 1925 C CA . GLU A 1 245 ? 28.156 -25.016 -18.078 1 69.38 245 GLU A CA 1
ATOM 1926 C C . GLU A 1 245 ? 29.078 -24.141 -17.234 1 69.38 245 GLU A C 1
ATOM 1928 O O . GLU A 1 245 ? 30.062 -24.625 -16.672 1 69.38 245 GLU A O 1
ATOM 1933 N N . ASN A 1 246 ? 28.656 -22.875 -17.078 1 70.19 246 ASN A N 1
ATOM 1934 C CA . ASN A 1 246 ? 29.469 -21.969 -16.281 1 70.19 246 ASN A CA 1
ATOM 1935 C C . ASN A 1 246 ? 29.203 -22.141 -14.789 1 70.19 246 ASN A C 1
ATOM 1937 O O . ASN A 1 246 ? 29.953 -21.609 -13.961 1 70.19 246 ASN A O 1
ATOM 1941 N N . GLY A 1 247 ? 28.188 -22.938 -14.461 1 66.94 247 GLY A N 1
ATOM 1942 C CA . GLY A 1 247 ? 27.891 -23.281 -13.078 1 66.94 247 GLY A CA 1
ATOM 1943 C C . GLY A 1 247 ? 27.281 -22.125 -12.297 1 66.94 247 GLY A C 1
ATOM 1944 O O . GLY A 1 247 ? 27.109 -22.219 -11.086 1 66.94 247 GLY A O 1
ATOM 1945 N N . ARG A 1 248 ? 27.125 -21.109 -13.062 1 74.31 248 ARG A N 1
ATOM 1946 C CA . ARG A 1 248 ? 26.75 -19.922 -12.312 1 74.31 248 ARG A CA 1
ATOM 1947 C C . ARG A 1 248 ? 25.328 -19.5 -12.625 1 74.31 248 ARG A C 1
ATOM 1949 O O . ARG A 1 248 ? 24.812 -18.516 -12.07 1 74.31 248 ARG A O 1
ATOM 1956 N N . SER A 1 249 ? 24.781 -20.188 -13.586 1 74.56 249 SER A N 1
ATOM 1957 C CA . SER A 1 249 ? 23.438 -19.797 -13.984 1 74.56 249 SER A CA 1
ATOM 1958 C C . SER A 1 249 ? 22.625 -21.016 -14.414 1 74.56 249 SER A C 1
ATOM 1960 O O . SER A 1 249 ? 23.172 -22.094 -14.648 1 74.56 249 SER A O 1
ATOM 1962 N N . TYR A 1 250 ? 21.328 -20.859 -14.352 1 74.94 250 TYR A N 1
ATOM 1963 C CA . TYR A 1 250 ? 20.422 -21.922 -14.797 1 74.94 250 TYR A CA 1
ATOM 1964 C C . TYR A 1 250 ? 20.047 -21.75 -16.266 1 74.94 250 TYR A C 1
ATOM 1966 O O . TYR A 1 250 ? 19.953 -20.609 -16.75 1 74.94 250 TYR A O 1
ATOM 1974 N N . VAL A 1 251 ? 20.078 -22.828 -16.875 1 73.31 251 VAL A N 1
ATOM 1975 C CA . VAL A 1 251 ? 19.578 -22.812 -18.25 1 73.31 251 VAL A CA 1
ATOM 1976 C C . VAL A 1 251 ? 18.406 -23.781 -18.375 1 73.31 251 VAL A C 1
ATOM 1978 O O . VAL A 1 251 ? 18.406 -24.859 -17.766 1 73.31 251 VAL A O 1
ATOM 1981 N N . GLY A 1 252 ? 17.406 -23.234 -19.078 1 72.5 252 GLY A N 1
ATOM 1982 C CA . GLY A 1 252 ? 16.266 -24.109 -19.266 1 72.5 252 GLY A CA 1
ATOM 1983 C C . GLY A 1 252 ? 15.195 -23.938 -18.203 1 72.5 252 GLY A C 1
ATOM 1984 O O . GLY A 1 252 ? 15.453 -23.328 -17.156 1 72.5 252 GLY A O 1
ATOM 1985 N N . GLY A 1 253 ? 14.023 -24.391 -18.547 1 74.69 253 GLY A N 1
ATOM 1986 C CA . GLY A 1 253 ? 12.938 -24.281 -17.578 1 74.69 253 GLY A CA 1
ATOM 1987 C C . GLY A 1 253 ? 12.516 -22.859 -17.297 1 74.69 253 GLY A C 1
ATOM 1988 O O . GLY A 1 253 ? 12.727 -21.969 -18.141 1 74.69 253 GLY A O 1
ATOM 1989 N N . PHE A 1 254 ? 11.844 -22.781 -16.266 1 75.69 254 PHE A N 1
ATOM 1990 C CA . PHE A 1 254 ? 11.422 -21.453 -15.812 1 75.69 254 PHE A CA 1
ATOM 1991 C C . PHE A 1 254 ? 12.25 -21 -14.617 1 75.69 254 PHE A C 1
ATOM 1993 O O . PHE A 1 254 ? 12.266 -21.672 -13.578 1 75.69 254 PHE A O 1
ATOM 2000 N N . ILE A 1 255 ? 13.023 -20 -14.898 1 77.88 255 ILE A N 1
ATOM 2001 C CA . ILE A 1 255 ? 13.891 -19.484 -13.844 1 77.88 255 ILE A CA 1
ATOM 2002 C C . ILE A 1 255 ? 13.203 -18.312 -13.141 1 77.88 255 ILE A C 1
ATOM 2004 O O . ILE A 1 255 ? 12.93 -17.281 -13.766 1 77.88 255 ILE A O 1
ATOM 2008 N N . LEU A 1 256 ? 12.867 -18.547 -11.969 1 82.69 256 LEU A N 1
ATOM 2009 C CA . LEU A 1 256 ? 12.359 -17.484 -11.109 1 82.69 256 LEU A CA 1
ATOM 2010 C C . LEU A 1 256 ? 13.5 -16.734 -10.43 1 82.69 256 LEU A C 1
ATOM 2012 O O . LEU A 1 256 ? 14.078 -17.234 -9.461 1 82.69 256 LEU A O 1
ATOM 2016 N N . SER A 1 257 ? 13.75 -15.594 -10.953 1 89.44 257 SER A N 1
ATOM 2017 C CA . SER A 1 257 ? 14.781 -14.797 -10.305 1 89.44 257 SER A CA 1
ATOM 2018 C C . SER A 1 257 ? 14.406 -14.469 -8.859 1 89.44 257 SER A C 1
ATOM 2020 O O . SER A 1 257 ? 13.227 -14.492 -8.508 1 89.44 257 SER A O 1
ATOM 2022 N N . PRO A 1 258 ? 15.375 -14.211 -8.047 1 90.06 258 PRO A N 1
ATOM 2023 C CA . PRO A 1 258 ? 15.086 -13.836 -6.656 1 90.06 258 PRO A CA 1
ATOM 2024 C C . PRO A 1 258 ? 14.156 -12.625 -6.555 1 90.06 258 PRO A C 1
ATOM 2026 O O . PRO A 1 258 ? 13.25 -12.602 -5.719 1 90.06 258 PRO A O 1
ATOM 2029 N N . SER A 1 259 ? 14.422 -11.656 -7.445 1 93.5 259 SER A N 1
ATOM 2030 C CA . SER A 1 259 ? 13.586 -10.453 -7.43 1 93.5 259 SER A CA 1
ATOM 2031 C C . SER A 1 259 ? 12.148 -10.781 -7.816 1 93.5 259 SER A C 1
ATOM 2033 O O . SER A 1 259 ? 11.203 -10.336 -7.152 1 93.5 259 SER A O 1
ATOM 2035 N N . PHE A 1 260 ? 11.984 -11.57 -8.859 1 93.06 260 PHE A N 1
ATOM 2036 C CA . PHE A 1 260 ? 10.648 -11.953 -9.305 1 93.06 260 PHE A CA 1
ATOM 2037 C C . PHE A 1 260 ? 9.953 -12.805 -8.25 1 93.06 260 PHE A C 1
ATOM 2039 O O . PHE A 1 260 ? 8.781 -12.57 -7.93 1 93.06 260 PHE A O 1
ATOM 2046 N N . GLY A 1 261 ? 10.633 -13.758 -7.754 1 91.5 261 GLY A N 1
ATOM 2047 C CA . GLY A 1 261 ? 10.062 -14.617 -6.723 1 91.5 261 GLY A CA 1
ATOM 2048 C C . GLY A 1 261 ? 9.633 -13.852 -5.484 1 91.5 261 GLY A C 1
ATOM 2049 O O . GLY A 1 261 ? 8.539 -14.078 -4.957 1 91.5 261 GLY A O 1
ATOM 2050 N N . ALA A 1 262 ? 10.477 -12.969 -5.07 1 93.12 262 ALA A N 1
ATOM 2051 C CA . ALA A 1 262 ? 10.211 -12.203 -3.855 1 93.12 262 ALA A CA 1
ATOM 2052 C C . ALA A 1 262 ? 8.969 -11.336 -4.02 1 93.12 262 ALA A C 1
ATOM 2054 O O . ALA A 1 262 ? 8.094 -11.32 -3.146 1 93.12 262 ALA A O 1
ATOM 2055 N N . ILE A 1 263 ? 8.898 -10.641 -5.152 1 96.06 263 ILE A N 1
ATOM 2056 C CA . ILE A 1 263 ? 7.766 -9.742 -5.355 1 96.06 263 ILE A CA 1
ATOM 2057 C C . ILE A 1 263 ? 6.488 -10.555 -5.531 1 96.06 263 ILE A C 1
ATOM 2059 O O . ILE A 1 263 ? 5.438 -10.195 -4.988 1 96.06 263 ILE A O 1
ATOM 2063 N N . LEU A 1 264 ? 6.566 -11.641 -6.23 1 94.56 264 LEU A N 1
ATOM 2064 C CA . LEU A 1 264 ? 5.383 -12.453 -6.5 1 94.56 264 LEU A CA 1
ATOM 2065 C C . LEU A 1 264 ? 4.832 -13.055 -5.211 1 94.56 264 LEU A C 1
ATOM 2067 O O . LEU A 1 264 ? 3.641 -12.914 -4.918 1 94.56 264 LEU A O 1
ATOM 2071 N N . ILE A 1 265 ? 5.672 -13.641 -4.477 1 93.12 265 ILE A N 1
ATOM 2072 C CA . ILE A 1 265 ? 5.227 -14.297 -3.258 1 93.12 265 ILE A CA 1
ATOM 2073 C C . ILE A 1 265 ? 4.676 -13.266 -2.279 1 93.12 265 ILE A C 1
ATOM 2075 O O . ILE A 1 265 ? 3.631 -13.477 -1.662 1 93.12 265 ILE A O 1
ATOM 2079 N N . ALA A 1 266 ? 5.379 -12.18 -2.162 1 96.12 266 ALA A N 1
ATOM 2080 C CA . ALA A 1 266 ? 4.93 -11.133 -1.252 1 96.12 266 ALA A CA 1
ATOM 2081 C C . ALA A 1 266 ? 3.553 -10.609 -1.656 1 96.12 266 ALA A C 1
ATOM 2083 O O . ALA A 1 266 ? 2.658 -10.484 -0.816 1 96.12 266 ALA A O 1
ATOM 2084 N N . LEU A 1 267 ? 3.387 -10.32 -2.93 1 97.56 267 LEU A N 1
ATOM 2085 C CA . LEU A 1 267 ? 2.111 -9.82 -3.432 1 97.56 267 LEU A CA 1
ATOM 2086 C C . LEU A 1 267 ? 1.001 -10.836 -3.203 1 97.56 267 LEU A C 1
ATOM 2088 O O . LEU A 1 267 ? -0.103 -10.477 -2.789 1 97.56 267 LEU A O 1
ATOM 2092 N N . VAL A 1 268 ? 1.305 -12.062 -3.457 1 95.88 268 VAL A N 1
ATOM 2093 C CA . VAL A 1 268 ? 0.305 -13.117 -3.367 1 95.88 268 VAL A CA 1
ATOM 2094 C C . VAL A 1 268 ? -0.097 -13.328 -1.909 1 95.88 268 VAL A C 1
ATOM 2096 O O . VAL A 1 268 ? -1.285 -13.297 -1.576 1 95.88 268 VAL A O 1
ATOM 2099 N N . MET A 1 269 ? 0.853 -13.5 -1.072 1 94.19 269 MET A N 1
ATOM 2100 C CA . MET A 1 269 ? 0.572 -13.773 0.334 1 94.19 269 MET A CA 1
ATOM 2101 C C . MET A 1 269 ? -0.145 -12.594 0.986 1 94.19 269 MET A C 1
ATOM 2103 O O . MET A 1 269 ? -1.077 -12.789 1.769 1 94.19 269 MET A O 1
ATOM 2107 N N . TYR A 1 270 ? 0.266 -11.453 0.676 1 96.69 270 TYR A N 1
ATOM 2108 C CA . TYR A 1 270 ? -0.331 -10.242 1.242 1 96.69 270 TYR A CA 1
ATOM 2109 C C . TYR A 1 270 ? -1.768 -10.07 0.764 1 96.69 270 TYR A C 1
ATOM 2111 O O . TYR A 1 270 ? -2.686 -9.93 1.575 1 96.69 270 TYR A O 1
ATOM 2119 N N . THR A 1 271 ? -1.955 -10.07 -0.528 1 97.88 271 THR A N 1
ATOM 2120 C CA . THR A 1 271 ? -3.273 -9.836 -1.105 1 97.88 271 THR A CA 1
ATOM 2121 C C . THR A 1 271 ? -4.23 -10.969 -0.752 1 97.88 271 THR A C 1
ATOM 2123 O O . THR A 1 271 ? -5.426 -10.742 -0.551 1 97.88 271 THR A O 1
ATOM 2126 N N . ALA A 1 272 ? -3.707 -12.156 -0.663 1 96.38 272 ALA A N 1
ATOM 2127 C CA . ALA A 1 272 ? -4.535 -13.305 -0.308 1 96.38 272 ALA A CA 1
ATOM 2128 C C . ALA A 1 272 ? -5.195 -13.102 1.054 1 96.38 272 ALA A C 1
ATOM 2130 O O . ALA A 1 272 ? -6.324 -13.547 1.274 1 96.38 272 ALA A O 1
ATOM 2131 N N . ALA A 1 273 ? -4.512 -12.5 1.913 1 96.06 273 ALA A N 1
ATOM 2132 C CA . ALA A 1 273 ? -5.074 -12.25 3.238 1 96.06 273 ALA A CA 1
ATOM 2133 C C . ALA A 1 273 ? -6.301 -11.344 3.15 1 96.06 273 ALA A C 1
ATOM 2135 O O . ALA A 1 273 ? -7.289 -11.555 3.852 1 96.06 273 ALA A O 1
ATOM 2136 N N . PHE A 1 274 ? -6.238 -10.383 2.322 1 96.38 274 PHE A N 1
ATOM 2137 C CA . PHE A 1 274 ? -7.371 -9.484 2.143 1 96.38 274 PHE A CA 1
ATOM 2138 C C . PHE A 1 274 ? -8.5 -10.18 1.397 1 96.38 274 PHE A C 1
ATOM 2140 O O . PHE A 1 274 ? -9.68 -10.008 1.733 1 96.38 274 PHE A O 1
ATOM 2147 N N . ILE A 1 275 ? -8.156 -10.945 0.453 1 96.75 275 ILE A N 1
ATOM 2148 C CA . ILE A 1 275 ? -9.156 -11.688 -0.301 1 96.75 275 ILE A CA 1
ATOM 2149 C C . ILE A 1 275 ? -9.867 -12.68 0.619 1 96.75 275 ILE A C 1
ATOM 2151 O O . ILE A 1 275 ? -11.078 -12.875 0.518 1 96.75 275 ILE A O 1
ATOM 2155 N N . ALA A 1 276 ? -9.133 -13.297 1.456 1 95.44 276 ALA A N 1
ATOM 2156 C CA . ALA A 1 276 ? -9.711 -14.242 2.41 1 95.44 276 ALA A CA 1
ATOM 2157 C C . ALA A 1 276 ? -10.82 -13.578 3.227 1 95.44 276 ALA A C 1
ATOM 2159 O O . ALA A 1 276 ? -11.898 -14.156 3.404 1 95.44 276 ALA A O 1
ATOM 2160 N N . GLU A 1 277 ? -10.578 -12.406 3.629 1 94.44 277 GLU A N 1
ATOM 2161 C CA . GLU A 1 277 ? -11.57 -11.68 4.422 1 94.44 277 GLU A CA 1
ATOM 2162 C C . GLU A 1 277 ? -12.773 -11.281 3.57 1 94.44 277 GLU A C 1
ATOM 2164 O O . GLU A 1 277 ? -13.898 -11.258 4.059 1 94.44 277 GLU A O 1
ATOM 2169 N N . ILE A 1 278 ? -12.508 -10.945 2.373 1 94.25 278 ILE A N 1
ATOM 2170 C CA . ILE A 1 278 ? -13.578 -10.586 1.454 1 94.25 278 ILE A CA 1
ATOM 2171 C C . ILE A 1 278 ? -14.469 -11.797 1.202 1 94.25 278 ILE A C 1
ATOM 2173 O O . ILE A 1 278 ? -15.703 -11.695 1.228 1 94.25 278 ILE A O 1
ATOM 2177 N N . VAL A 1 279 ? -13.844 -12.898 1.016 1 90.62 279 VAL A N 1
ATOM 2178 C CA . VAL A 1 279 ? -14.578 -14.141 0.777 1 90.62 279 VAL A CA 1
ATOM 2179 C C . VAL A 1 279 ? -15.375 -14.516 2.021 1 90.62 279 VAL A C 1
ATOM 2181 O O . VAL A 1 279 ? -16.562 -14.828 1.932 1 90.62 279 VAL A O 1
ATOM 2184 N N . ARG A 1 280 ? -14.75 -14.477 3.123 1 92 280 ARG A N 1
ATOM 2185 C CA . ARG A 1 280 ? -15.43 -14.781 4.379 1 92 280 ARG A CA 1
ATOM 2186 C C . ARG A 1 280 ? -16.625 -13.852 4.598 1 92 280 ARG A C 1
ATOM 2188 O O . ARG A 1 280 ? -17.719 -14.305 4.902 1 92 280 ARG A O 1
ATOM 2195 N N . ALA A 1 281 ? -16.391 -12.602 4.402 1 90.06 281 ALA A N 1
ATOM 2196 C CA . ALA A 1 281 ? -17.438 -11.609 4.594 1 90.06 281 ALA A CA 1
ATOM 2197 C C . ALA A 1 281 ? -18.562 -11.805 3.574 1 90.06 281 ALA A C 1
ATOM 2199 O O . ALA A 1 281 ? -19.734 -11.594 3.889 1 90.06 281 ALA A O 1
ATOM 2200 N N . GLY A 1 282 ? -18.219 -12.102 2.412 1 88.06 282 GLY A N 1
ATOM 2201 C CA . GLY A 1 282 ? -19.219 -12.352 1.379 1 88.06 282 GLY A CA 1
ATOM 2202 C C . GLY A 1 282 ? -20.109 -13.539 1.682 1 88.06 282 GLY A C 1
ATOM 2203 O O . GLY A 1 282 ? -21.312 -13.484 1.476 1 88.06 282 GLY A O 1
ATOM 2204 N N . ILE A 1 283 ? -19.578 -14.555 2.199 1 83.25 283 ILE A N 1
ATOM 2205 C CA . ILE A 1 283 ? -20.328 -15.758 2.535 1 83.25 283 ILE A CA 1
ATOM 2206 C C . ILE A 1 283 ? -21.234 -15.484 3.74 1 83.25 283 ILE A C 1
ATOM 2208 O O . ILE A 1 283 ? -22.406 -15.859 3.744 1 83.25 283 ILE A O 1
ATOM 2212 N N . LEU A 1 284 ? -20.688 -14.82 4.652 1 86.62 284 LEU A N 1
ATOM 2213 C CA . LEU A 1 284 ? -21.453 -14.5 5.855 1 86.62 284 LEU A CA 1
ATOM 2214 C C . LEU A 1 284 ? -22.5 -13.438 5.574 1 86.62 284 LEU A C 1
ATOM 2216 O O . LEU A 1 284 ? -23.469 -13.297 6.328 1 86.62 284 LEU A O 1
ATOM 2220 N N . GLY A 1 285 ? -22.219 -12.68 4.586 1 85.44 285 GLY A N 1
ATOM 2221 C CA . GLY A 1 285 ? -23.109 -11.578 4.25 1 85.44 285 GLY A CA 1
ATOM 2222 C C . GLY A 1 285 ? -24.422 -12.047 3.643 1 85.44 285 GLY A C 1
ATOM 2223 O O . GLY A 1 285 ? -25.391 -11.281 3.578 1 85.44 285 GLY A O 1
ATOM 2224 N N . VAL A 1 286 ? -24.516 -13.281 3.264 1 81.56 286 VAL A N 1
ATOM 2225 C CA . VAL A 1 286 ? -25.75 -13.836 2.727 1 81.56 286 VAL A CA 1
ATOM 2226 C C . VAL A 1 286 ? -26.75 -14.031 3.857 1 81.56 286 VAL A C 1
ATOM 2228 O O . VAL A 1 286 ? -26.406 -14.547 4.922 1 81.56 286 VAL A O 1
ATOM 2231 N N . ASN A 1 287 ? -27.922 -13.523 3.621 1 80.12 287 ASN A N 1
ATOM 2232 C CA . ASN A 1 287 ? -28.984 -13.508 4.617 1 80.12 287 ASN A CA 1
ATOM 2233 C C . ASN A 1 287 ? -29.234 -14.898 5.203 1 80.12 287 ASN A C 1
ATOM 2235 O O . ASN A 1 287 ? -29.328 -15.883 4.461 1 80.12 287 ASN A O 1
ATOM 2239 N N . LYS A 1 288 ? -29.312 -14.852 6.438 1 78.06 288 LYS A N 1
ATOM 2240 C CA . LYS A 1 288 ? -29.578 -16.109 7.145 1 78.06 288 LYS A CA 1
ATOM 2241 C C . LYS A 1 288 ? -30.906 -16.719 6.715 1 78.06 288 LYS A C 1
ATOM 2243 O O . LYS A 1 288 ? -31.031 -17.938 6.613 1 78.06 288 LYS A O 1
ATOM 2248 N N . GLY A 1 289 ? -31.781 -15.812 6.543 1 73.31 289 GLY A N 1
ATOM 2249 C CA . GLY A 1 289 ? -33.094 -16.266 6.121 1 73.31 289 GLY A CA 1
ATOM 2250 C C . GLY A 1 289 ? -33.062 -17.062 4.828 1 73.31 289 GLY A C 1
ATOM 2251 O O . GLY A 1 289 ? -33.719 -18.094 4.715 1 73.31 289 GLY A O 1
ATOM 2252 N N . GLN A 1 290 ? -32.25 -16.594 3.984 1 77.19 290 GLN A N 1
ATOM 2253 C CA . GLN A 1 290 ? -32.094 -17.297 2.711 1 77.19 290 GLN A CA 1
ATOM 2254 C C . GLN A 1 290 ? -31.453 -18.672 2.904 1 77.19 290 GLN A C 1
ATOM 2256 O O . GLN A 1 290 ? -31.828 -19.641 2.252 1 77.19 290 GLN A O 1
ATOM 2261 N N . ARG A 1 291 ? -30.562 -18.719 3.834 1 77.5 291 ARG A N 1
ATOM 2262 C CA . ARG A 1 291 ? -29.891 -19.969 4.148 1 77.5 291 ARG A CA 1
ATOM 2263 C C . ARG A 1 291 ? -30.844 -20.969 4.797 1 77.5 291 ARG A C 1
ATOM 2265 O O . ARG A 1 291 ? -30.906 -22.125 4.391 1 77.5 291 ARG A O 1
ATOM 2272 N N . GLU A 1 292 ? -31.578 -20.391 5.66 1 79.81 292 GLU A N 1
ATOM 2273 C CA . GLU A 1 292 ? -32.562 -21.234 6.363 1 79.81 292 GLU A CA 1
ATOM 2274 C C . GLU A 1 292 ? -33.656 -21.672 5.43 1 79.81 292 GLU A C 1
ATOM 2276 O O . GLU A 1 292 ? -34.156 -22.812 5.516 1 79.81 292 GLU A O 1
ATOM 2281 N N . ALA A 1 293 ? -34.031 -20.766 4.648 1 81.38 293 ALA A N 1
ATOM 2282 C CA . ALA A 1 293 ? -35.094 -21.094 3.688 1 81.38 293 ALA A CA 1
ATOM 2283 C C . ALA A 1 293 ? -34.656 -22.219 2.754 1 81.38 293 ALA A C 1
ATOM 2285 O O . ALA A 1 293 ? -35.438 -23.109 2.426 1 81.38 293 ALA A O 1
ATOM 2286 N N . ALA A 1 294 ? -33.469 -22.172 2.355 1 77.94 294 ALA A N 1
ATOM 2287 C CA . ALA A 1 294 ? -32.938 -23.219 1.479 1 77.94 294 ALA A CA 1
ATOM 2288 C C . ALA A 1 294 ? -32.906 -24.562 2.186 1 77.94 294 ALA A C 1
ATOM 2290 O O . ALA A 1 294 ? -33.281 -25.594 1.597 1 77.94 294 ALA A O 1
ATOM 2291 N N . TYR A 1 295 ? -32.656 -24.516 3.43 1 77.38 295 TYR A N 1
ATOM 2292 C CA . TYR A 1 295 ? -32.594 -25.734 4.219 1 77.38 295 TYR A CA 1
ATOM 2293 C C . TYR A 1 295 ? -34 -26.234 4.535 1 77.38 295 TYR A C 1
ATOM 2295 O O . TYR A 1 295 ? -34.219 -27.453 4.562 1 77.38 295 TYR A O 1
ATOM 2303 N N . SER A 1 296 ? -34.781 -25.344 4.73 1 81.25 296 SER A N 1
ATOM 2304 C CA . SER A 1 296 ? -36.188 -25.703 5.004 1 81.25 296 SER A CA 1
ATOM 2305 C C . SER A 1 296 ? -36.844 -26.344 3.785 1 81.25 296 SER A C 1
ATOM 2307 O O . SER A 1 296 ? -37.75 -27.156 3.922 1 81.25 296 SER A O 1
ATOM 2309 N N . LEU A 1 297 ? -36.406 -25.938 2.611 1 83.44 297 LEU A N 1
ATOM 2310 C CA . LEU A 1 297 ? -36.938 -26.5 1.367 1 83.44 297 LEU A CA 1
ATOM 2311 C C . LEU A 1 297 ? -36.312 -27.875 1.096 1 83.44 297 LEU A C 1
ATOM 2313 O O . LEU A 1 297 ? -36.656 -28.516 0.102 1 83.44 297 LEU A O 1
ATOM 2317 N N . GLY A 1 298 ? -35.438 -28.328 1.999 1 78.81 298 GLY A N 1
ATOM 2318 C CA . GLY A 1 298 ? -34.875 -29.672 1.902 1 78.81 298 GLY A CA 1
ATOM 2319 C C . GLY A 1 298 ? -33.656 -29.734 1.011 1 78.81 298 GLY A C 1
ATOM 2320 O O . GLY A 1 298 ? -33.25 -30.828 0.591 1 78.81 298 GLY A O 1
ATOM 2321 N N . LEU A 1 299 ? -33.219 -28.656 0.638 1 76.81 299 LEU A N 1
ATOM 2322 C CA . LEU A 1 299 ? -32.031 -28.688 -0.201 1 76.81 299 LEU A CA 1
ATOM 2323 C C . LEU A 1 299 ? -30.812 -29.203 0.579 1 76.81 299 LEU A C 1
ATOM 2325 O O . LEU A 1 299 ? -30.656 -28.891 1.76 1 76.81 299 LEU A O 1
ATOM 2329 N N . LYS A 1 300 ? -30.125 -30.078 -0.102 1 74.75 300 LYS A N 1
ATOM 2330 C CA . LYS A 1 300 ? -28.859 -30.516 0.476 1 74.75 300 LYS A CA 1
ATOM 2331 C C . LYS A 1 300 ? -27.875 -29.344 0.604 1 74.75 300 LYS A C 1
ATOM 2333 O O . LYS A 1 300 ? -27.969 -28.359 -0.136 1 74.75 300 LYS A O 1
ATOM 2338 N N . GLU A 1 301 ? -27.016 -29.297 1.559 1 71.81 301 GLU A N 1
ATOM 2339 C CA . GLU A 1 301 ? -26.078 -28.234 1.853 1 71.81 301 GLU A CA 1
ATOM 2340 C C . GLU A 1 301 ? -25.281 -27.828 0.609 1 71.81 301 GLU A C 1
ATOM 2342 O O . GLU A 1 301 ? -25.125 -26.641 0.32 1 71.81 301 GLU A O 1
ATOM 2347 N N . SER A 1 302 ? -24.922 -28.859 -0.114 1 65.81 302 SER A N 1
ATOM 2348 C CA . SER A 1 302 ? -24.141 -28.594 -1.311 1 65.81 302 SER A CA 1
ATOM 2349 C C . SER A 1 302 ? -24.953 -27.844 -2.359 1 65.81 302 SER A C 1
ATOM 2351 O O . SER A 1 302 ? -24.438 -26.953 -3.031 1 65.81 302 SER A O 1
ATOM 2353 N N . THR A 1 303 ? -26.234 -28.312 -2.406 1 68.62 303 THR A N 1
ATOM 2354 C CA . THR A 1 303 ? -27.109 -27.656 -3.367 1 68.62 303 THR A CA 1
ATOM 2355 C C . THR A 1 303 ? -27.453 -26.234 -2.918 1 68.62 303 THR A C 1
ATOM 2357 O O . THR A 1 303 ? -27.5 -25.312 -3.734 1 68.62 303 THR A O 1
ATOM 2360 N N . ALA A 1 304 ? -27.656 -26.047 -1.607 1 74.12 304 ALA A N 1
ATOM 2361 C CA . ALA A 1 304 ? -27.953 -24.734 -1.062 1 74.12 304 ALA A CA 1
ATOM 2362 C C . ALA A 1 304 ? -26.781 -23.781 -1.262 1 74.12 304 ALA A C 1
ATOM 2364 O O . ALA A 1 304 ? -26.969 -22.609 -1.61 1 74.12 304 ALA A O 1
ATOM 2365 N N . LEU A 1 305 ? -25.641 -24.328 -1.032 1 68.69 305 LEU A N 1
ATOM 2366 C CA . LEU A 1 305 ? -24.422 -23.531 -1.201 1 68.69 305 LEU A CA 1
ATOM 2367 C C . LEU A 1 305 ? -24.266 -23.109 -2.654 1 68.69 305 LEU A C 1
ATOM 2369 O O . LEU A 1 305 ? -24.016 -21.922 -2.938 1 68.69 305 LEU A O 1
ATOM 2373 N N . ARG A 1 306 ? -24.5 -24.016 -3.48 1 68 306 ARG A N 1
ATOM 2374 C CA . ARG A 1 306 ? -24.234 -23.797 -4.895 1 68 306 ARG A CA 1
ATOM 2375 C C . ARG A 1 306 ? -25.297 -22.906 -5.527 1 68 306 ARG A C 1
ATOM 2377 O O . ARG A 1 306 ? -25 -22.047 -6.355 1 68 306 ARG A O 1
ATOM 2384 N N . LEU A 1 307 ? -26.578 -23.062 -5.094 1 71.06 307 LEU A N 1
ATOM 2385 C CA . LEU A 1 307 ? -27.688 -22.438 -5.809 1 71.06 307 LEU A CA 1
ATOM 2386 C C . LEU A 1 307 ? -28.156 -21.172 -5.098 1 71.06 307 LEU A C 1
ATOM 2388 O O . LEU A 1 307 ? -28.734 -20.281 -5.723 1 71.06 307 LEU A O 1
ATOM 2392 N N . VAL A 1 308 ? -27.922 -21.156 -3.891 1 75.75 308 VAL A N 1
ATOM 2393 C CA . VAL A 1 308 ? -28.531 -20.047 -3.158 1 75.75 308 VAL A CA 1
ATOM 2394 C C . VAL A 1 308 ? -27.438 -19.156 -2.561 1 75.75 308 VAL A C 1
ATOM 2396 O O . VAL A 1 308 ? -27.391 -17.953 -2.816 1 75.75 308 VAL A O 1
ATOM 2399 N N . ILE A 1 309 ? -26.516 -19.734 -1.924 1 76.62 309 ILE A N 1
ATOM 2400 C CA . ILE A 1 309 ? -25.578 -18.984 -1.107 1 76.62 309 ILE A CA 1
ATOM 2401 C C . ILE A 1 309 ? -24.469 -18.422 -1.991 1 76.62 309 ILE A C 1
ATOM 2403 O O . ILE A 1 309 ? -24.219 -17.203 -1.986 1 76.62 309 ILE A O 1
ATOM 2407 N N . PHE A 1 310 ? -23.906 -19.172 -2.85 1 75.5 310 PHE A N 1
ATOM 2408 C CA . PHE A 1 310 ? -22.734 -18.766 -3.609 1 75.5 310 PHE A CA 1
ATOM 2409 C C . PHE A 1 310 ? -23.078 -17.656 -4.59 1 75.5 310 PHE A C 1
ATOM 2411 O O . PHE A 1 310 ? -22.359 -16.656 -4.68 1 75.5 310 PHE A O 1
ATOM 2418 N N . PRO A 1 311 ? -24.219 -17.797 -5.195 1 75.94 311 PRO A N 1
ATOM 2419 C CA . PRO A 1 311 ? -24.562 -16.703 -6.117 1 75.94 311 PRO A CA 1
ATOM 2420 C C . PRO A 1 311 ? -24.75 -15.367 -5.41 1 75.94 311 PRO A C 1
ATOM 2422 O O . PRO A 1 311 ? -24.359 -14.328 -5.941 1 75.94 311 PRO A O 1
ATOM 2425 N N . GLN A 1 312 ? -25.281 -15.391 -4.289 1 82.12 312 GLN A N 1
ATOM 2426 C CA . GLN A 1 312 ? -25.469 -14.164 -3.527 1 82.12 312 GLN A CA 1
ATOM 2427 C C . GLN A 1 312 ? -24.156 -13.656 -2.939 1 82.12 312 GLN A C 1
ATOM 2429 O O . GLN A 1 312 ? -23.906 -12.453 -2.914 1 82.12 312 GLN A O 1
ATOM 2434 N N . ALA A 1 313 ? -23.406 -14.594 -2.607 1 84.5 313 ALA A N 1
ATOM 2435 C CA . ALA A 1 313 ? -22.109 -14.242 -2.035 1 84.5 313 ALA A CA 1
ATOM 2436 C C . ALA A 1 313 ? -21.203 -13.594 -3.086 1 84.5 313 ALA A C 1
ATOM 2438 O O . ALA A 1 313 ? -20.453 -12.664 -2.783 1 84.5 313 ALA A O 1
ATOM 2439 N N . TYR A 1 314 ? -21.312 -14.016 -4.254 1 83.31 314 TYR A N 1
ATOM 2440 C CA . TYR A 1 314 ? -20.484 -13.5 -5.344 1 83.31 314 TYR A CA 1
ATOM 2441 C C . TYR A 1 314 ? -20.75 -12.023 -5.582 1 83.31 314 TYR A C 1
ATOM 2443 O O . TYR A 1 314 ? -19.828 -11.25 -5.848 1 83.31 314 TYR A O 1
ATOM 2451 N N . ARG A 1 315 ? -21.969 -11.688 -5.465 1 82.25 315 ARG A N 1
ATOM 2452 C CA . ARG A 1 315 ? -22.344 -10.289 -5.688 1 82.25 315 ARG A CA 1
ATOM 2453 C C . ARG A 1 315 ? -21.75 -9.383 -4.617 1 82.25 315 ARG A C 1
ATOM 2455 O O . ARG A 1 315 ? -21.391 -8.234 -4.895 1 82.25 315 ARG A O 1
ATOM 2462 N N . ILE A 1 316 ? -21.594 -9.977 -3.521 1 85.56 316 ILE A N 1
ATOM 2463 C CA . ILE A 1 316 ? -21.031 -9.219 -2.404 1 85.56 316 ILE A CA 1
ATOM 2464 C C . ILE A 1 316 ? -19.516 -9.164 -2.529 1 85.56 316 ILE A C 1
ATOM 2466 O O . ILE A 1 316 ? -18.906 -8.148 -2.195 1 85.56 316 ILE A O 1
ATOM 2470 N N . ILE A 1 317 ? -18.922 -10.164 -3.145 1 89.62 317 ILE A N 1
ATOM 2471 C CA . ILE A 1 317 ? -17.484 -10.375 -3.139 1 89.62 317 ILE A CA 1
ATOM 2472 C C . ILE A 1 317 ? -16.844 -9.602 -4.285 1 89.62 317 ILE A C 1
ATOM 2474 O O . ILE A 1 317 ? -15.727 -9.094 -4.152 1 89.62 317 ILE A O 1
ATOM 2478 N N . ILE A 1 318 ? -17.516 -9.383 -5.332 1 87 318 ILE A N 1
ATOM 2479 C CA . ILE A 1 318 ? -16.906 -8.961 -6.586 1 87 318 ILE A CA 1
ATOM 2480 C C . ILE A 1 318 ? -16.406 -7.523 -6.457 1 87 318 ILE A C 1
ATOM 2482 O O . ILE A 1 318 ? -15.258 -7.223 -6.82 1 87 318 ILE A O 1
ATOM 2486 N N . PRO A 1 319 ? -17.156 -6.648 -5.898 1 85.88 319 PRO A N 1
ATOM 2487 C CA . PRO A 1 319 ? -16.688 -5.262 -5.859 1 85.88 319 PRO A CA 1
ATOM 2488 C C . PRO A 1 319 ? -15.414 -5.09 -5.043 1 85.88 319 PRO A C 1
ATOM 2490 O O . PRO A 1 319 ? -14.422 -4.551 -5.547 1 85.88 319 PRO A O 1
ATOM 2493 N N . PRO A 1 320 ? -15.398 -5.621 -3.861 1 90.19 320 PRO A N 1
ATOM 2494 C CA . PRO A 1 320 ? -14.156 -5.461 -3.104 1 90.19 320 PRO A CA 1
ATOM 2495 C C . PRO A 1 320 ? -13 -6.266 -3.691 1 90.19 320 PRO A C 1
ATOM 2497 O O . PRO A 1 320 ? -11.836 -5.887 -3.535 1 90.19 320 PRO A O 1
ATOM 2500 N N . MET A 1 321 ? -13.297 -7.336 -4.371 1 92.06 321 MET A N 1
ATOM 2501 C CA . MET A 1 321 ? -12.273 -8.125 -5.047 1 92.06 321 MET A CA 1
ATOM 2502 C C . MET A 1 321 ? -11.609 -7.316 -6.156 1 92.06 321 MET A C 1
ATOM 2504 O O . MET A 1 321 ? -10.391 -7.398 -6.344 1 92.06 321 MET A O 1
ATOM 2508 N N . THR A 1 322 ? -12.414 -6.594 -6.836 1 90.94 322 THR A N 1
ATOM 2509 C CA . THR A 1 322 ? -11.898 -5.723 -7.891 1 90.94 322 THR A CA 1
ATOM 2510 C C . THR A 1 322 ? -10.891 -4.73 -7.328 1 90.94 322 THR A C 1
ATOM 2512 O O . THR A 1 322 ? -9.828 -4.516 -7.918 1 90.94 322 THR A O 1
ATOM 2515 N N . ASN A 1 323 ? -11.227 -4.188 -6.223 1 90.56 323 ASN A N 1
ATOM 2516 C CA . ASN A 1 323 ? -10.32 -3.248 -5.57 1 90.56 323 ASN A CA 1
ATOM 2517 C C . ASN A 1 323 ? -9 -3.916 -5.191 1 90.56 323 ASN A C 1
ATOM 2519 O O . ASN A 1 323 ? -7.938 -3.297 -5.281 1 90.56 323 ASN A O 1
ATOM 2523 N N . GLN A 1 324 ? -9.078 -5.145 -4.816 1 95.06 324 GLN A N 1
ATOM 2524 C CA . GLN A 1 324 ? -7.863 -5.863 -4.449 1 95.06 324 GLN A CA 1
ATOM 2525 C C . GLN A 1 324 ? -6.996 -6.141 -5.672 1 95.06 324 GLN A C 1
ATOM 2527 O O . GLN A 1 324 ? -5.766 -6.105 -5.594 1 95.06 324 GLN A O 1
ATOM 2532 N N . TYR A 1 325 ? -7.652 -6.43 -6.77 1 95.25 325 TYR A N 1
ATOM 2533 C CA . TYR A 1 325 ? -6.906 -6.648 -8 1 95.25 325 TYR A CA 1
ATOM 2534 C C . TYR A 1 325 ? -6.191 -5.375 -8.438 1 95.25 325 TYR A C 1
ATOM 2536 O O . TYR A 1 325 ? -5.031 -5.418 -8.859 1 95.25 325 TYR A O 1
ATOM 2544 N N . LEU A 1 326 ? -6.852 -4.301 -8.344 1 93.94 326 LEU A N 1
ATOM 2545 C CA . LEU A 1 326 ? -6.254 -3.01 -8.664 1 93.94 326 LEU A CA 1
ATOM 2546 C C . LEU A 1 326 ? -5.082 -2.707 -7.738 1 93.94 326 LEU A C 1
ATOM 2548 O O . LEU A 1 326 ? -4.023 -2.268 -8.188 1 93.94 326 LEU A O 1
ATOM 2552 N N . ASN A 1 327 ? -5.285 -3.01 -6.496 1 94.81 327 ASN A N 1
ATOM 2553 C CA . ASN A 1 327 ? -4.242 -2.75 -5.508 1 94.81 327 ASN A CA 1
ATOM 2554 C C . ASN A 1 327 ? -3.01 -3.615 -5.754 1 94.81 327 ASN A C 1
ATOM 2556 O O . ASN A 1 327 ? -1.88 -3.15 -5.605 1 94.81 327 ASN A O 1
ATOM 2560 N N . LEU A 1 328 ? -3.238 -4.836 -6.078 1 96.94 328 LEU A N 1
ATOM 2561 C CA . LEU A 1 328 ? -2.115 -5.723 -6.352 1 96.94 328 LEU A CA 1
ATOM 2562 C C . LEU A 1 328 ? -1.275 -5.195 -7.508 1 96.94 328 LEU A C 1
ATOM 2564 O O . LEU A 1 328 ? -0.044 -5.199 -7.441 1 96.94 328 LEU A O 1
ATOM 2568 N N . THR A 1 329 ? -1.917 -4.738 -8.516 1 95.62 329 THR A N 1
ATOM 2569 C CA . THR A 1 329 ? -1.223 -4.184 -9.672 1 95.62 329 THR A CA 1
ATOM 2570 C C . THR A 1 329 ? -0.441 -2.932 -9.281 1 95.62 329 THR A C 1
ATOM 2572 O O . THR A 1 329 ? 0.728 -2.785 -9.641 1 95.62 329 THR A O 1
ATOM 2575 N N . LYS A 1 330 ? -1.028 -2.107 -8.547 1 95.38 330 LYS A N 1
ATOM 2576 C CA . LYS A 1 330 ? -0.349 -0.898 -8.086 1 95.38 330 LYS A CA 1
ATOM 2577 C C . LYS A 1 330 ? 0.809 -1.239 -7.156 1 95.38 330 LYS A C 1
ATOM 2579 O O . LYS A 1 330 ? 1.865 -0.607 -7.211 1 95.38 330 LYS A O 1
ATOM 2584 N N . ASN A 1 331 ? 0.593 -2.264 -6.352 1 96.44 331 ASN A N 1
ATOM 2585 C CA . ASN A 1 331 ? 1.602 -2.668 -5.379 1 96.44 331 ASN A CA 1
ATOM 2586 C C . ASN A 1 331 ? 2.803 -3.32 -6.055 1 96.44 331 ASN A C 1
ATOM 2588 O O . ASN A 1 331 ? 3.865 -3.457 -5.445 1 96.44 331 ASN A O 1
ATOM 2592 N N . SER A 1 332 ? 2.621 -3.686 -7.297 1 96.06 332 SER A N 1
ATOM 2593 C CA . SER A 1 332 ? 3.768 -4.215 -8.031 1 96.06 332 SER A CA 1
ATOM 2594 C C . SER A 1 332 ? 4.875 -3.174 -8.156 1 96.06 332 SER A C 1
ATOM 2596 O O . SER A 1 332 ? 6.039 -3.518 -8.367 1 96.06 332 SER A O 1
ATOM 2598 N N . SER A 1 333 ? 4.574 -1.943 -7.996 1 95.5 333 SER A N 1
ATOM 2599 C CA . SER A 1 333 ? 5.562 -0.873 -8.047 1 95.5 333 SER A CA 1
ATOM 2600 C C . SER A 1 333 ? 6.609 -1.031 -6.949 1 95.5 333 SER A C 1
ATOM 2602 O O . SER A 1 333 ? 7.738 -0.552 -7.086 1 95.5 333 SER A O 1
ATOM 2604 N N . LEU A 1 334 ? 6.258 -1.721 -5.887 1 95.06 334 LEU A N 1
ATOM 2605 C CA . LEU A 1 334 ? 7.168 -1.921 -4.762 1 95.06 334 LEU A CA 1
ATOM 2606 C C . LEU A 1 334 ? 8.336 -2.824 -5.16 1 95.06 334 LEU A C 1
ATOM 2608 O O . LEU A 1 334 ? 9.32 -2.932 -4.43 1 95.06 334 LEU A O 1
ATOM 2612 N N . GLY A 1 335 ? 8.219 -3.404 -6.348 1 94.75 335 GLY A N 1
ATOM 2613 C CA . GLY A 1 335 ? 9.297 -4.219 -6.879 1 94.75 335 GLY A CA 1
ATOM 2614 C C . GLY A 1 335 ? 10.602 -3.457 -7.023 1 94.75 335 GLY A C 1
ATOM 2615 O O . GLY A 1 335 ? 11.68 -4.059 -7.07 1 94.75 335 GLY A O 1
ATOM 2616 N N . VAL A 1 336 ? 10.531 -2.191 -7.043 1 91.81 336 VAL A N 1
ATOM 2617 C CA . VAL A 1 336 ? 11.719 -1.35 -7.16 1 91.81 336 VAL A CA 1
ATOM 2618 C C . VAL A 1 336 ? 12.648 -1.598 -5.977 1 91.81 336 VAL A C 1
ATOM 2620 O O . VAL A 1 336 ? 13.875 -1.532 -6.113 1 91.81 336 VAL A O 1
ATOM 2623 N N . ALA A 1 337 ? 12.109 -1.974 -4.859 1 87.38 337 ALA A N 1
ATOM 2624 C CA . ALA A 1 337 ? 12.883 -2.162 -3.635 1 87.38 337 ALA A CA 1
ATOM 2625 C C . ALA A 1 337 ? 13.766 -3.404 -3.729 1 87.38 337 ALA A C 1
ATOM 2627 O O . ALA A 1 337 ? 14.766 -3.516 -3.02 1 87.38 337 ALA A O 1
ATOM 2628 N N . VAL A 1 338 ? 13.359 -4.312 -4.59 1 90.75 338 VAL A N 1
ATOM 2629 C CA . VAL A 1 338 ? 14.117 -5.555 -4.68 1 90.75 338 VAL A CA 1
ATOM 2630 C C . VAL A 1 338 ? 14.719 -5.691 -6.078 1 90.75 338 VAL A C 1
ATOM 2632 O O . VAL A 1 338 ? 15.164 -6.773 -6.465 1 90.75 338 VAL A O 1
ATOM 2635 N N . GLY A 1 339 ? 14.633 -4.707 -6.848 1 91.06 339 GLY A N 1
ATOM 2636 C CA . GLY A 1 339 ? 15.328 -4.652 -8.125 1 91.06 339 GLY A CA 1
ATOM 2637 C C . GLY A 1 339 ? 14.57 -5.355 -9.242 1 91.06 339 GLY A C 1
ATOM 2638 O O . GLY A 1 339 ? 15.172 -5.77 -10.234 1 91.06 339 GLY A O 1
ATOM 2639 N N . TYR A 1 340 ? 13.312 -5.637 -9.078 1 94.31 340 TYR A N 1
ATOM 2640 C CA . TYR A 1 340 ? 12.516 -6.184 -10.172 1 94.31 340 TYR A CA 1
ATOM 2641 C C . TYR A 1 340 ? 12.25 -5.129 -11.242 1 94.31 340 TYR A C 1
ATOM 2643 O O . TYR A 1 340 ? 11.828 -4.016 -10.93 1 94.31 340 TYR A O 1
ATOM 2651 N N . PRO A 1 341 ? 12.492 -5.453 -12.453 1 95.62 341 PRO A N 1
ATOM 2652 C CA . PRO A 1 341 ? 12.438 -4.434 -13.5 1 95.62 341 PRO A CA 1
ATOM 2653 C C . PRO A 1 341 ? 11.023 -4.203 -14.031 1 95.62 341 PRO A C 1
ATOM 2655 O O . PRO A 1 341 ? 10.789 -4.312 -15.234 1 95.62 341 PRO A O 1
ATOM 2658 N N . GLU A 1 342 ? 10.125 -3.885 -13.141 1 95.44 342 GLU A N 1
ATOM 2659 C CA . GLU A 1 342 ? 8.797 -3.43 -13.531 1 95.44 342 GLU A CA 1
ATOM 2660 C C . GLU A 1 342 ? 8.797 -1.938 -13.852 1 95.44 342 GLU A C 1
ATOM 2662 O O . GLU A 1 342 ? 9.852 -1.31 -13.914 1 95.44 342 GLU A O 1
ATOM 2667 N N . ILE A 1 343 ? 7.734 -1.345 -14.188 1 95.88 343 ILE A N 1
ATOM 2668 C CA . ILE A 1 343 ? 7.629 -0.053 -14.859 1 95.88 343 ILE A CA 1
ATOM 2669 C C . ILE A 1 343 ? 8.219 1.039 -13.969 1 95.88 343 ILE A C 1
ATOM 2671 O O . ILE A 1 343 ? 8.852 1.976 -14.461 1 95.88 343 ILE A O 1
ATOM 2675 N N . VAL A 1 344 ? 8.062 0.992 -12.695 1 94.56 344 VAL A N 1
ATOM 2676 C CA . VAL A 1 344 ? 8.578 2.039 -11.82 1 94.56 344 VAL A CA 1
ATOM 2677 C C . VAL A 1 344 ? 10.094 1.923 -11.703 1 94.56 344 VAL A C 1
ATOM 2679 O O . VAL A 1 344 ? 10.797 2.934 -11.68 1 94.56 344 VAL A O 1
ATOM 2682 N N . THR A 1 345 ? 10.625 0.73 -11.625 1 94.44 345 THR A N 1
ATOM 2683 C CA . THR A 1 345 ? 12.07 0.529 -11.602 1 94.44 345 THR A CA 1
ATOM 2684 C C . THR A 1 345 ? 12.719 1.086 -12.867 1 94.44 345 THR A C 1
ATOM 2686 O O . THR A 1 345 ? 13.664 1.877 -12.797 1 94.44 345 THR A O 1
ATOM 2689 N N . ILE A 1 346 ? 12.172 0.678 -13.977 1 95.44 346 ILE A N 1
ATOM 2690 C CA . ILE A 1 346 ? 12.703 1.136 -15.25 1 95.44 346 ILE A CA 1
ATOM 2691 C C . ILE A 1 346 ? 12.5 2.645 -15.383 1 95.44 346 ILE A C 1
ATOM 2693 O O . ILE A 1 346 ? 13.359 3.346 -15.922 1 95.44 346 ILE A O 1
ATOM 2697 N N . GLY A 1 347 ? 11.375 3.078 -14.961 1 93.75 347 GLY A N 1
ATOM 2698 C CA . GLY A 1 347 ? 11.102 4.508 -14.984 1 93.75 347 GLY A CA 1
ATOM 2699 C C . GLY A 1 347 ? 12.094 5.312 -14.156 1 93.75 347 GLY A C 1
ATOM 2700 O O . GLY A 1 347 ? 12.531 6.383 -14.578 1 93.75 347 GLY A O 1
ATOM 2701 N N . ASN A 1 348 ? 12.445 4.801 -13.031 1 90.25 348 ASN A N 1
ATOM 2702 C CA . ASN A 1 348 ? 13.398 5.48 -12.164 1 90.25 348 ASN A CA 1
ATOM 2703 C C . ASN A 1 348 ? 14.789 5.547 -12.805 1 90.25 348 ASN A C 1
ATOM 2705 O O . ASN A 1 348 ? 15.469 6.566 -12.703 1 90.25 348 ASN A O 1
ATOM 2709 N N . ILE A 1 349 ? 15.195 4.5 -13.359 1 93.19 349 ILE A N 1
ATOM 2710 C CA . ILE A 1 349 ? 16.484 4.48 -14.055 1 93.19 349 ILE A CA 1
ATOM 2711 C C . ILE A 1 349 ? 16.453 5.477 -15.211 1 93.19 349 ILE A C 1
ATOM 2713 O O . ILE A 1 349 ? 17.391 6.273 -15.367 1 93.19 349 ILE A O 1
ATOM 2717 N N . THR A 1 350 ? 15.391 5.449 -15.953 1 93.88 350 THR A N 1
ATOM 2718 C CA . THR A 1 350 ? 15.258 6.301 -17.125 1 93.88 350 THR A CA 1
ATOM 2719 C C . THR A 1 350 ? 15.242 7.773 -16.734 1 93.88 350 THR A C 1
ATOM 2721 O O . THR A 1 350 ? 15.883 8.602 -17.391 1 93.88 350 THR A O 1
ATOM 2724 N N . LEU A 1 351 ? 14.5 8.055 -15.734 1 88.81 351 LEU A N 1
ATOM 2725 C CA . LEU A 1 351 ? 14.422 9.461 -15.328 1 88.81 351 LEU A CA 1
ATOM 2726 C C . LEU A 1 351 ? 15.766 9.945 -14.805 1 88.81 351 LEU A C 1
ATOM 2728 O O . LEU A 1 351 ? 16.141 11.094 -15.047 1 88.81 351 LEU A O 1
ATOM 2732 N N . SER A 1 352 ? 16.484 9.148 -14.133 1 86.31 352 SER A N 1
ATOM 2733 C CA . SER A 1 352 ? 17.781 9.508 -13.594 1 86.31 352 SER A CA 1
ATOM 2734 C C . SER A 1 352 ? 18.812 9.68 -14.703 1 86.31 352 SER A C 1
ATOM 2736 O O . SER A 1 352 ? 19.625 10.609 -14.664 1 86.31 352 SER A O 1
ATOM 2738 N N . GLN A 1 353 ? 18.75 8.906 -15.68 1 90.62 353 GLN A N 1
ATOM 2739 C CA . GLN A 1 353 ? 19.75 8.906 -16.734 1 90.62 353 GLN A CA 1
ATOM 2740 C C . GLN A 1 353 ? 19.438 9.961 -17.797 1 90.62 353 GLN A C 1
ATOM 2742 O O . GLN A 1 353 ? 20.344 10.617 -18.312 1 90.62 353 GLN A O 1
ATOM 2747 N N . SER A 1 354 ? 18.188 10.086 -18.109 1 88.62 354 SER A N 1
ATOM 2748 C CA . SER A 1 354 ? 17.797 11.008 -19.172 1 88.62 354 SER A CA 1
ATOM 2749 C C . SER A 1 354 ? 17.641 12.43 -18.641 1 88.62 354 SER A C 1
ATOM 2751 O O . SER A 1 354 ? 17.656 13.391 -19.422 1 88.62 354 SER A O 1
ATOM 2753 N N . GLY A 1 355 ? 17.344 12.539 -17.359 1 82.69 355 GLY A N 1
ATOM 2754 C CA . GLY A 1 355 ? 17.078 13.836 -16.766 1 82.69 355 GLY A CA 1
ATOM 2755 C C . GLY A 1 355 ? 15.68 14.344 -17.047 1 82.69 355 GLY A C 1
ATOM 2756 O O . GLY A 1 355 ? 15.336 15.469 -16.656 1 82.69 355 GLY A O 1
ATOM 2757 N N . ARG A 1 356 ? 14.914 13.516 -17.734 1 85.75 356 ARG A N 1
ATOM 2758 C CA . ARG A 1 356 ? 13.547 13.906 -18.062 1 85.75 356 ARG A CA 1
ATOM 2759 C C . ARG A 1 356 ? 12.562 13.375 -17.016 1 85.75 356 ARG A C 1
ATOM 2761 O O . ARG A 1 356 ? 11.695 12.555 -17.344 1 85.75 356 ARG A O 1
ATOM 2768 N N . ALA A 1 357 ? 12.633 13.969 -15.883 1 81.56 357 ALA A N 1
ATOM 2769 C CA . ALA A 1 357 ? 11.898 13.453 -14.727 1 81.56 357 ALA A CA 1
ATOM 2770 C C . ALA A 1 357 ? 10.398 13.656 -14.898 1 81.56 357 ALA A C 1
ATOM 2772 O O . ALA A 1 357 ? 9.617 12.727 -14.719 1 81.56 357 ALA A O 1
ATOM 2773 N N . VAL A 1 358 ? 9.977 14.781 -15.297 1 79.12 358 VAL A N 1
ATOM 2774 C CA . VAL A 1 358 ? 8.562 15.117 -15.391 1 79.12 358 VAL A CA 1
ATOM 2775 C C . VAL A 1 358 ? 7.898 14.266 -16.469 1 79.12 358 VAL A C 1
ATOM 2777 O O . VAL A 1 358 ? 6.82 13.711 -16.25 1 79.12 358 VAL A O 1
ATOM 2780 N N . GLN A 1 359 ? 8.547 14.18 -17.547 1 85.5 359 GLN A N 1
ATOM 2781 C CA . GLN A 1 359 ? 8.008 13.398 -18.656 1 85.5 359 GLN A CA 1
ATOM 2782 C C . GLN A 1 359 ? 7.855 11.93 -18.266 1 85.5 359 GLN A C 1
ATOM 2784 O O . GLN A 1 359 ? 6.836 11.312 -18.562 1 85.5 359 GLN A O 1
ATOM 2789 N N . MET A 1 360 ? 8.82 11.414 -17.594 1 88.5 360 MET A N 1
ATOM 2790 C CA . MET A 1 360 ? 8.781 10 -17.219 1 88.5 360 MET A CA 1
ATOM 2791 C C . MET A 1 360 ? 7.715 9.75 -16.172 1 88.5 360 MET A C 1
ATOM 2793 O O . MET A 1 360 ? 7.094 8.688 -16.141 1 88.5 360 MET A O 1
ATOM 2797 N N . ILE A 1 361 ? 7.539 10.695 -15.344 1 85.06 361 ILE A N 1
ATOM 2798 C CA . ILE A 1 361 ? 6.504 10.586 -14.328 1 85.06 361 ILE A CA 1
ATOM 2799 C C . ILE A 1 361 ? 5.129 10.531 -14.992 1 85.06 361 ILE A C 1
ATOM 2801 O O . ILE A 1 361 ? 4.277 9.719 -14.609 1 85.06 361 ILE A O 1
ATOM 2805 N N . ILE A 1 362 ? 4.938 11.336 -15.922 1 85.31 362 ILE A N 1
ATOM 2806 C CA . ILE A 1 362 ? 3.684 11.344 -16.672 1 85.31 362 ILE A CA 1
ATOM 2807 C C . ILE A 1 362 ? 3.471 9.977 -17.328 1 85.31 362 ILE A C 1
ATOM 2809 O O . ILE A 1 362 ? 2.361 9.438 -17.312 1 85.31 362 ILE A O 1
ATOM 2813 N N . VAL A 1 363 ? 4.516 9.445 -17.844 1 90.56 363 VAL A N 1
ATOM 2814 C CA . VAL A 1 363 ? 4.438 8.141 -18.484 1 90.56 363 VAL A CA 1
ATOM 2815 C C . VAL A 1 363 ? 4.047 7.078 -17.453 1 90.56 363 VAL A C 1
ATOM 2817 O O . VAL A 1 363 ? 3.176 6.246 -17.719 1 90.56 363 VAL A O 1
ATOM 2820 N N . MET A 1 364 ? 4.633 7.121 -16.297 1 91.12 364 MET A N 1
ATOM 2821 C CA . MET A 1 364 ? 4.34 6.141 -15.258 1 91.12 364 MET A CA 1
ATOM 2822 C C . MET A 1 364 ? 2.893 6.258 -14.797 1 91.12 364 MET A C 1
ATOM 2824 O O . MET A 1 364 ? 2.205 5.246 -14.633 1 91.12 364 MET A O 1
ATOM 2828 N N . ILE A 1 365 ? 2.436 7.445 -14.656 1 87.12 365 ILE A N 1
ATOM 2829 C CA . ILE A 1 365 ? 1.058 7.68 -14.242 1 87.12 365 ILE A CA 1
ATOM 2830 C C . ILE A 1 365 ? 0.1 7.141 -15.305 1 87.12 365 ILE A C 1
ATOM 2832 O O . ILE A 1 365 ? -0.88 6.465 -14.977 1 87.12 365 ILE A O 1
ATOM 2836 N N . ALA A 1 366 ? 0.387 7.449 -16.484 1 90.25 366 ALA A N 1
ATOM 2837 C CA . ALA A 1 366 ? -0.444 6.996 -17.594 1 90.25 366 ALA A CA 1
ATOM 2838 C C . ALA A 1 366 ? -0.51 5.469 -17.641 1 90.25 366 ALA A C 1
ATOM 2840 O O . ALA A 1 366 ? -1.571 4.898 -17.906 1 90.25 366 ALA A O 1
ATOM 2841 N N . CYS A 1 367 ? 0.593 4.824 -17.422 1 93.19 367 CYS A N 1
ATOM 2842 C CA . CYS A 1 367 ? 0.64 3.365 -17.438 1 93.19 367 CYS A CA 1
ATOM 2843 C C . CYS A 1 367 ? -0.254 2.787 -16.344 1 93.19 367 CYS A C 1
ATOM 2845 O O . CYS A 1 367 ? -1.051 1.883 -16.594 1 93.19 367 CYS A O 1
ATOM 2847 N N . TYR A 1 368 ? -0.202 3.332 -15.211 1 91.81 368 TYR A N 1
ATOM 2848 C CA . TYR A 1 368 ? -0.984 2.771 -14.109 1 91.81 368 TYR A CA 1
ATOM 2849 C C . TYR A 1 368 ? -2.463 3.104 -14.273 1 91.81 368 TYR A C 1
ATOM 2851 O O . TYR A 1 368 ? -3.328 2.316 -13.875 1 91.81 368 TYR A O 1
ATOM 2859 N N . LEU A 1 369 ? -2.758 4.242 -14.836 1 87.88 369 LEU A N 1
ATOM 2860 C CA . LEU A 1 369 ? -4.148 4.531 -15.164 1 87.88 369 LEU A CA 1
ATOM 2861 C C . LEU A 1 369 ? -4.68 3.525 -16.188 1 87.88 369 LEU A C 1
ATOM 2863 O O . LEU A 1 369 ? -5.82 3.064 -16.062 1 87.88 369 LEU A O 1
ATOM 2867 N N . LEU A 1 370 ? -3.861 3.229 -17.062 1 89.75 370 LEU A N 1
ATOM 2868 C CA . LEU A 1 370 ? -4.227 2.236 -18.078 1 89.75 370 LEU A CA 1
ATOM 2869 C C . LEU A 1 370 ? -4.457 0.873 -17.438 1 89.75 370 LEU A C 1
ATOM 2871 O O . LEU A 1 370 ? -5.434 0.191 -17.75 1 89.75 370 LEU A O 1
ATOM 2875 N N . PHE A 1 371 ? -3.549 0.469 -16.531 1 91.5 371 PHE A N 1
ATOM 2876 C CA . PHE A 1 371 ? -3.705 -0.797 -15.828 1 91.5 371 PHE A CA 1
ATOM 2877 C C . PHE A 1 371 ? -5.008 -0.819 -15.039 1 91.5 371 PHE A C 1
ATOM 2879 O O . PHE A 1 371 ? -5.707 -1.836 -15.008 1 91.5 371 PHE A O 1
ATOM 2886 N N . SER A 1 372 ? -5.293 0.253 -14.445 1 88.62 372 SER A N 1
ATOM 2887 C CA . SER A 1 372 ? -6.5 0.362 -13.633 1 88.62 372 SER A CA 1
ATOM 2888 C C . SER A 1 372 ? -7.754 0.24 -14.492 1 88.62 372 SER A C 1
ATOM 2890 O O . SER A 1 372 ? -8.703 -0.453 -14.117 1 88.62 372 SER A O 1
ATOM 2892 N N . ILE A 1 373 ? -7.75 0.911 -15.586 1 85.56 373 ILE A N 1
ATOM 2893 C CA . ILE A 1 373 ? -8.891 0.872 -16.5 1 85.56 373 ILE A CA 1
ATOM 2894 C C . ILE A 1 373 ? -9.055 -0.542 -17.047 1 85.56 373 ILE A C 1
ATOM 2896 O O . ILE A 1 373 ? -10.172 -1.064 -17.109 1 85.56 373 ILE A O 1
ATOM 2900 N N . LEU A 1 374 ? -7.973 -1.159 -17.391 1 84.31 374 LEU A N 1
ATOM 2901 C CA . LEU A 1 374 ? -8.016 -2.518 -17.922 1 84.31 374 LEU A CA 1
ATOM 2902 C C . LEU A 1 374 ? -8.578 -3.488 -16.875 1 84.31 374 LEU A C 1
ATOM 2904 O O . LEU A 1 374 ? -9.43 -4.32 -17.203 1 84.31 374 LEU A O 1
ATOM 2908 N N . THR A 1 375 ? -8.102 -3.348 -15.719 1 85.5 375 THR A N 1
ATOM 2909 C CA . THR A 1 375 ? -8.57 -4.219 -14.648 1 85.5 375 THR A CA 1
ATOM 2910 C C . THR A 1 375 ? -10.047 -3.977 -14.359 1 85.5 375 THR A C 1
ATOM 2912 O O . THR A 1 375 ? -10.812 -4.926 -14.18 1 85.5 375 THR A O 1
ATOM 2915 N N . SER A 1 376 ? -10.461 -2.748 -14.336 1 83 376 SER A N 1
ATOM 2916 C CA . SER A 1 376 ? -11.859 -2.4 -14.094 1 83 376 SER A CA 1
ATOM 2917 C C . SER A 1 376 ? -12.766 -2.941 -15.188 1 83 376 SER A C 1
ATOM 2919 O O . SER A 1 376 ? -13.852 -3.447 -14.906 1 83 376 SER A O 1
ATOM 2921 N N . ILE A 1 377 ? -12.352 -2.83 -16.406 1 82 377 ILE A N 1
ATOM 2922 C CA . ILE A 1 37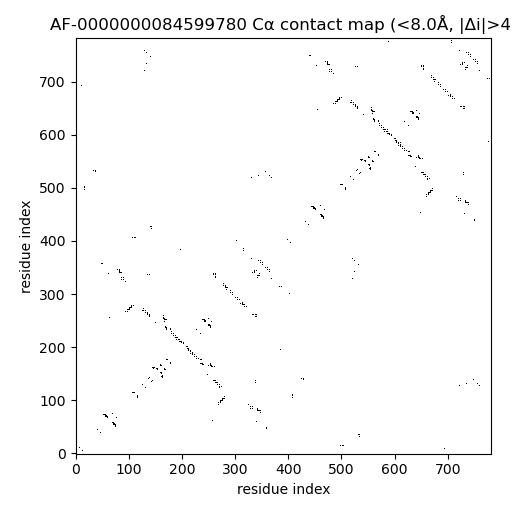7 ? -13.125 -3.33 -17.531 1 82 377 ILE A CA 1
ATOM 2923 C C . ILE A 1 377 ? -13.273 -4.848 -17.422 1 82 377 ILE A C 1
ATOM 2925 O O . ILE A 1 377 ? -14.367 -5.387 -17.609 1 82 377 ILE A O 1
ATOM 2929 N N . PHE A 1 378 ? -12.18 -5.453 -17.109 1 81.19 378 PHE A N 1
ATOM 2930 C CA . PHE A 1 378 ? -12.203 -6.902 -16.969 1 81.19 378 PHE A CA 1
ATOM 2931 C C . PHE A 1 378 ? -13.164 -7.324 -15.859 1 81.19 378 PHE A C 1
ATOM 2933 O O . PHE A 1 378 ? -13.953 -8.258 -16.047 1 81.19 378 PHE A O 1
ATOM 2940 N N . MET A 1 379 ? -13.156 -6.656 -14.781 1 81.69 379 MET A N 1
ATOM 2941 C CA . MET A 1 379 ? -13.992 -7.027 -13.648 1 81.69 379 MET A CA 1
ATOM 2942 C C . MET A 1 379 ? -15.453 -6.684 -13.906 1 81.69 379 MET A C 1
ATOM 2944 O O . MET A 1 379 ? -16.359 -7.387 -13.445 1 81.69 379 MET A O 1
ATOM 2948 N N . ASN A 1 380 ? -15.68 -5.621 -14.641 1 78.56 380 ASN A N 1
ATOM 2949 C CA . ASN A 1 380 ? -17.047 -5.273 -15.016 1 78.56 380 ASN A CA 1
ATOM 2950 C C . ASN A 1 380 ? -17.641 -6.309 -15.969 1 78.56 380 ASN A C 1
ATOM 2952 O O . ASN A 1 380 ? -18.828 -6.641 -15.859 1 78.56 380 ASN A O 1
ATOM 2956 N N . LEU A 1 381 ? -16.891 -6.707 -16.812 1 74.88 381 LEU A N 1
ATOM 2957 C CA . LEU A 1 381 ? -17.328 -7.762 -17.719 1 74.88 381 LEU A CA 1
ATOM 2958 C C . LEU A 1 381 ? -17.641 -9.039 -16.953 1 74.88 381 LEU A C 1
ATOM 2960 O O . LEU A 1 381 ? -18.641 -9.711 -17.219 1 74.88 381 LEU A O 1
ATOM 2964 N N . PHE A 1 382 ? -16.844 -9.25 -15.992 1 73.38 382 PHE A N 1
ATOM 2965 C CA . PHE A 1 382 ? -17.062 -10.422 -15.148 1 73.38 382 PHE A CA 1
ATOM 2966 C C . PHE A 1 382 ? -18.344 -10.273 -14.344 1 73.38 382 PHE A C 1
ATOM 2968 O O . PHE A 1 382 ? -19.109 -11.242 -14.188 1 73.38 382 PHE A O 1
ATOM 2975 N N . ASN A 1 383 ? -18.578 -9.086 -13.828 1 74.88 383 ASN A N 1
ATOM 2976 C CA . ASN A 1 383 ? -19.781 -8.797 -13.047 1 74.88 383 ASN A CA 1
ATOM 2977 C C . ASN A 1 383 ? -21.047 -8.922 -13.898 1 74.88 383 ASN A C 1
ATOM 2979 O O . ASN A 1 383 ? -22.062 -9.438 -13.43 1 74.88 383 ASN A O 1
ATOM 2983 N N . LYS A 1 384 ? -21.031 -8.461 -15.008 1 70.62 384 LYS A N 1
ATOM 2984 C CA . LYS A 1 384 ? -22.172 -8.523 -15.914 1 70.62 384 LYS A CA 1
ATOM 2985 C C . LYS A 1 384 ? -22.531 -9.969 -16.234 1 70.62 384 LYS A C 1
ATOM 2987 O O . LYS A 1 384 ? -23.719 -10.305 -16.344 1 70.62 384 LYS A O 1
ATOM 2992 N N . PHE A 1 385 ? -21.578 -10.688 -16.203 1 60.69 385 PHE A N 1
ATOM 2993 C CA . PHE A 1 385 ? -21.797 -12.086 -16.578 1 60.69 385 PHE A CA 1
ATOM 2994 C C . PHE A 1 385 ? -22.359 -12.867 -15.391 1 60.69 385 PHE A C 1
ATOM 2996 O O . PHE A 1 385 ? -23.047 -13.875 -15.57 1 60.69 385 PHE A O 1
ATOM 3003 N N . THR A 1 386 ? -22.078 -12.383 -14.227 1 60.62 386 THR A N 1
ATOM 3004 C CA . THR A 1 386 ? -22.516 -13.117 -13.047 1 60.62 386 THR A CA 1
ATOM 3005 C C . THR A 1 386 ? -23.844 -12.586 -12.539 1 60.62 386 THR A C 1
ATOM 3007 O O . THR A 1 386 ? -24.5 -13.219 -11.703 1 60.62 386 THR A O 1
ATOM 3010 N N . GLN A 1 387 ? -24.203 -11.258 -12.688 1 58.56 387 GLN A N 1
ATOM 3011 C CA . GLN A 1 387 ? -25.5 -10.734 -12.281 1 58.56 387 GLN A CA 1
ATOM 3012 C C . GLN A 1 387 ? -26.641 -11.469 -12.984 1 58.56 387 GLN A C 1
ATOM 3014 O O . GLN A 1 387 ? -26.672 -11.531 -14.219 1 58.56 387 GLN A O 1
ATOM 3019 N N . LEU A 1 388 ? -26.938 -12.555 -12.445 1 50.5 388 LEU A N 1
ATOM 3020 C CA . LEU A 1 388 ? -28.125 -13.234 -12.93 1 50.5 388 LEU A CA 1
ATOM 3021 C C . LEU A 1 388 ? -29.281 -12.242 -13.125 1 50.5 388 LEU A C 1
ATOM 3023 O O . LEU A 1 388 ? -29.469 -11.336 -12.312 1 50.5 388 LEU A O 1
ATOM 3027 N N . LYS A 1 389 ? -29.766 -12.047 -14.234 1 42.38 389 LYS A N 1
ATOM 3028 C CA . LYS A 1 389 ? -30.953 -11.25 -14.57 1 42.38 389 LYS A CA 1
ATOM 3029 C C . LYS A 1 389 ? -32.062 -11.469 -13.547 1 42.38 389 LYS A C 1
ATOM 3031 O O . LYS A 1 389 ? -32.5 -12.594 -13.336 1 42.38 389 LYS A O 1
ATOM 3036 N N . GLU A 1 390 ? -31.984 -10.766 -12.422 1 40.25 390 GLU A N 1
ATOM 3037 C CA . GLU A 1 390 ? -33.25 -10.727 -11.695 1 40.25 390 GLU A CA 1
ATOM 3038 C C . GLU A 1 390 ? -34.438 -10.531 -12.641 1 40.25 390 GLU A C 1
ATOM 3040 O O . GLU A 1 390 ? -34.656 -9.43 -13.133 1 40.25 390 GLU A O 1
ATOM 3045 N N . ARG A 1 391 ? -34.75 -11.305 -13.672 1 31.28 391 ARG A N 1
ATOM 3046 C CA . ARG A 1 391 ? -36.156 -11.234 -14.086 1 31.28 391 ARG A CA 1
ATOM 3047 C C . ARG A 1 391 ? -37.031 -11.984 -13.102 1 31.28 391 ARG A C 1
ATOM 3049 O O . ARG A 1 391 ? -36.656 -13.023 -12.562 1 31.28 391 ARG A O 1
ATOM 3056 N N . MET B 1 1 ? -9.836 -48.25 5.805 1 30.84 1 MET B N 1
ATOM 3057 C CA . MET B 1 1 ? -10.273 -48 4.434 1 30.84 1 MET B CA 1
ATOM 3058 C C . MET B 1 1 ? -11.711 -47.531 4.395 1 30.84 1 MET B C 1
ATOM 3060 O O . MET B 1 1 ? -12.047 -46.625 3.611 1 30.84 1 MET B O 1
ATOM 3064 N N . GLU B 1 2 ? -12.594 -48.156 5.148 1 38.47 2 GLU B N 1
ATOM 3065 C CA . GLU B 1 2 ? -14 -47.75 5.168 1 38.47 2 GLU B CA 1
ATOM 3066 C C . GLU B 1 2 ? -14.18 -46.406 5.867 1 38.47 2 GLU B C 1
ATOM 3068 O O . GLU B 1 2 ? -15.023 -45.594 5.473 1 38.47 2 GLU B O 1
ATOM 3073 N N . ALA B 1 3 ? -13.555 -46.156 7.039 1 38.66 3 ALA B N 1
ATOM 3074 C CA . ALA B 1 3 ? -13.633 -44.906 7.793 1 38.66 3 ALA B CA 1
ATOM 3075 C C . ALA B 1 3 ? -13.125 -43.719 6.961 1 38.66 3 ALA B C 1
ATOM 3077 O O . ALA B 1 3 ? -13.695 -42.625 7.004 1 38.66 3 ALA B O 1
ATOM 3078 N N . MET B 1 4 ? -12.031 -43.844 6.25 1 37.09 4 MET B N 1
ATOM 3079 C CA . MET B 1 4 ? -11.555 -42.844 5.301 1 37.09 4 MET B CA 1
ATOM 3080 C C . MET B 1 4 ? -12.602 -42.562 4.234 1 37.09 4 MET B C 1
ATOM 3082 O O . MET B 1 4 ? -12.656 -41.469 3.689 1 37.09 4 MET B O 1
ATOM 3086 N N . LYS B 1 5 ? -13.281 -43.562 3.75 1 42.12 5 LYS B N 1
ATOM 3087 C CA . LYS B 1 5 ? -14.336 -43.438 2.75 1 42.12 5 LYS B CA 1
ATOM 3088 C C . LYS B 1 5 ? -15.5 -42.594 3.279 1 42.12 5 LYS B C 1
ATOM 3090 O O . LYS B 1 5 ? -16.094 -41.812 2.535 1 42.12 5 LYS B O 1
ATOM 3095 N N . ARG B 1 6 ? -15.977 -42.781 4.473 1 40.62 6 ARG B N 1
ATOM 3096 C CA . ARG B 1 6 ? -17.062 -42.031 5.078 1 40.62 6 ARG B CA 1
ATOM 3097 C C . ARG B 1 6 ? -16.672 -40.594 5.312 1 40.62 6 ARG B C 1
ATOM 3099 O O . ARG B 1 6 ? -17.5 -39.688 5.203 1 40.62 6 ARG B O 1
ATOM 3106 N N . ILE B 1 7 ? -15.508 -40.344 5.809 1 40.88 7 ILE B N 1
ATOM 3107 C CA . ILE B 1 7 ? -15 -38.969 5.969 1 40.88 7 ILE B CA 1
ATOM 3108 C C . ILE B 1 7 ? -14.906 -38.281 4.602 1 40.88 7 ILE B C 1
ATOM 3110 O O . ILE B 1 7 ? -15.219 -37.094 4.473 1 40.88 7 ILE B O 1
ATOM 3114 N N . TRP B 1 8 ? -14.445 -39.031 3.535 1 39.75 8 TRP B N 1
ATOM 3115 C CA . TRP B 1 8 ? -14.43 -38.562 2.15 1 39.75 8 TRP B CA 1
ATOM 3116 C C . TRP B 1 8 ? -15.852 -38.375 1.622 1 39.75 8 TRP B C 1
ATOM 3118 O O . TRP B 1 8 ? -16.062 -37.688 0.632 1 39.75 8 TRP B O 1
ATOM 3128 N N . ASN B 1 9 ? -16.781 -39.156 1.927 1 44.25 9 ASN B N 1
ATOM 3129 C CA . ASN B 1 9 ? -18.141 -39.062 1.429 1 44.25 9 ASN B CA 1
ATOM 3130 C C . ASN B 1 9 ? -18.859 -37.844 1.989 1 44.25 9 ASN B C 1
ATOM 3132 O O . ASN B 1 9 ? -19.969 -37.5 1.562 1 44.25 9 ASN B O 1
ATOM 3136 N N . ASN B 1 10 ? -18.516 -37.375 3.195 1 45.69 10 ASN B N 1
ATOM 3137 C CA . ASN B 1 10 ? -19.141 -36.125 3.646 1 45.69 10 ASN B CA 1
ATOM 3138 C C . ASN B 1 10 ? -18.453 -34.906 3.066 1 45.69 10 ASN B C 1
ATOM 3140 O O . ASN B 1 10 ? -17.25 -34.688 3.287 1 45.69 10 ASN B O 1
ATOM 3144 N N . ARG B 1 11 ? -18.891 -34.438 1.947 1 49.62 11 ARG B N 1
ATOM 3145 C CA . ARG B 1 11 ? -18.469 -33.25 1.177 1 49.62 11 ARG B CA 1
ATOM 3146 C C . ARG B 1 11 ? -17.828 -32.219 2.078 1 49.62 11 ARG B C 1
ATOM 3148 O O . ARG B 1 11 ? -16.844 -31.578 1.705 1 49.62 11 ARG B O 1
ATOM 3155 N N . ARG B 1 12 ? -18.422 -32.188 3.193 1 53.53 12 ARG B N 1
ATOM 3156 C CA . ARG B 1 12 ? -17.844 -31.25 4.148 1 53.53 12 ARG B CA 1
ATOM 3157 C C . ARG B 1 12 ? -16.453 -31.672 4.574 1 53.53 12 ARG B C 1
ATOM 3159 O O . ARG B 1 12 ? -15.555 -30.844 4.711 1 53.53 12 ARG B O 1
ATOM 3166 N N . ALA B 1 13 ? -16.359 -32.969 4.668 1 52.91 13 ALA B N 1
ATOM 3167 C CA . ALA B 1 13 ? -15.102 -33.5 5.152 1 52.91 13 ALA B CA 1
ATOM 3168 C C . ALA B 1 13 ? -14.008 -33.375 4.098 1 52.91 13 ALA B C 1
ATOM 3170 O O . ALA B 1 13 ? -12.844 -33.125 4.426 1 52.91 13 ALA B O 1
ATOM 3171 N N . LYS B 1 14 ? -14.352 -33.594 2.859 1 54.72 14 LYS B N 1
ATOM 3172 C CA . LYS B 1 14 ? -13.359 -33.469 1.798 1 54.72 14 LYS B CA 1
ATOM 3173 C C . LYS B 1 14 ? -12.836 -32.031 1.7 1 54.72 14 LYS B C 1
ATOM 3175 O O . LYS B 1 14 ? -11.633 -31.812 1.56 1 54.72 14 LYS B O 1
ATOM 3180 N N . ASP B 1 15 ? -13.805 -31.125 1.759 1 57.78 15 ASP B N 1
ATOM 3181 C CA . ASP B 1 15 ? -13.398 -29.734 1.66 1 57.78 15 ASP B CA 1
ATOM 3182 C C . ASP B 1 15 ? -12.516 -29.328 2.84 1 57.78 15 ASP B C 1
ATOM 3184 O O . ASP B 1 15 ? -11.508 -28.641 2.662 1 57.78 15 ASP B O 1
ATOM 3188 N N . THR B 1 16 ? -12.914 -29.922 3.908 1 59.25 16 THR B N 1
ATOM 3189 C CA . THR B 1 16 ? -12.109 -29.641 5.09 1 59.25 16 THR B CA 1
ATOM 3190 C C . THR B 1 16 ? -10.742 -30.312 4.98 1 59.25 16 THR B C 1
ATOM 3192 O O . THR B 1 16 ? -9.727 -29.75 5.391 1 59.25 16 THR B O 1
ATOM 3195 N N . THR B 1 17 ? -10.734 -31.438 4.363 1 59.53 17 THR B N 1
ATOM 3196 C CA . THR B 1 17 ? -9.477 -32.156 4.227 1 59.53 17 THR B CA 1
ATOM 3197 C C . THR B 1 17 ? -8.531 -31.422 3.285 1 59.53 17 THR B C 1
ATOM 3199 O O . THR B 1 17 ? -7.34 -31.281 3.574 1 59.53 17 THR B O 1
ATOM 3202 N N . ILE B 1 18 ? -9.078 -30.938 2.23 1 59.69 18 ILE B N 1
ATOM 3203 C CA . ILE B 1 18 ? -8.242 -30.219 1.274 1 59.69 18 ILE B CA 1
ATOM 3204 C C . ILE B 1 18 ? -7.707 -28.938 1.916 1 59.69 18 ILE B C 1
ATOM 3206 O O . ILE B 1 18 ? -6.547 -28.578 1.717 1 59.69 18 ILE B O 1
ATOM 3210 N N . GLN B 1 19 ? -8.523 -28.438 2.635 1 61.78 19 GLN B N 1
ATOM 3211 C CA . GLN B 1 19 ? -8.117 -27.219 3.332 1 61.78 19 GLN B CA 1
ATOM 3212 C C . GLN B 1 19 ? -7.008 -27.5 4.336 1 61.78 19 GLN B C 1
ATOM 3214 O O . GLN B 1 19 ? -6.035 -26.75 4.426 1 61.78 19 GLN B O 1
ATOM 3219 N N . VAL B 1 20 ? -7.246 -28.562 4.98 1 63.78 20 VAL B N 1
ATOM 3220 C CA . VAL B 1 20 ? -6.246 -28.938 5.977 1 63.78 20 VAL B CA 1
ATOM 3221 C C . VAL B 1 20 ? -4.938 -29.297 5.281 1 63.78 20 VAL B C 1
ATOM 3223 O O . VAL B 1 20 ? -3.859 -28.906 5.727 1 63.78 20 VAL B O 1
ATOM 3226 N N . ILE B 1 21 ? -5.078 -29.922 4.23 1 65.12 21 ILE B N 1
ATOM 3227 C CA . ILE B 1 21 ? -3.887 -30.328 3.488 1 65.12 21 ILE B CA 1
ATOM 3228 C C . ILE B 1 21 ? -3.148 -29.094 2.984 1 65.12 21 ILE B C 1
ATOM 3230 O O . ILE B 1 21 ? -1.926 -28.984 3.109 1 65.12 21 ILE B O 1
ATOM 3234 N N . PHE B 1 22 ? -3.926 -28.234 2.5 1 62.56 22 PHE B N 1
ATOM 3235 C CA . PHE B 1 22 ? -3.316 -27 1.992 1 62.56 22 PHE B CA 1
ATOM 3236 C C . PHE B 1 22 ? -2.641 -26.234 3.117 1 62.56 22 PHE B C 1
ATOM 3238 O O . PHE B 1 22 ? -1.507 -25.766 2.967 1 62.56 22 PHE B O 1
ATOM 3245 N N . LEU B 1 23 ? -3.34 -26.203 4.141 1 64.81 23 LEU B N 1
ATOM 3246 C CA . LEU B 1 23 ? -2.789 -25.484 5.285 1 64.81 23 LEU B CA 1
ATOM 3247 C C . LEU B 1 23 ? -1.521 -26.156 5.793 1 64.81 23 LEU B C 1
ATOM 3249 O O . LEU B 1 23 ? -0.559 -25.484 6.164 1 64.81 23 LEU B O 1
ATOM 3253 N N . VAL B 1 24 ? -1.569 -27.406 5.785 1 65.88 24 VAL B N 1
ATOM 3254 C CA . VAL B 1 24 ? -0.4 -28.156 6.215 1 65.88 24 VAL B CA 1
ATOM 3255 C C . VAL B 1 24 ? 0.765 -27.906 5.262 1 65.88 24 VAL B C 1
ATOM 3257 O O . VAL B 1 24 ? 1.906 -27.734 5.699 1 65.88 24 VAL B O 1
ATOM 3260 N N . ILE B 1 25 ? 0.444 -27.812 4.039 1 65.38 25 ILE B N 1
ATOM 3261 C CA . ILE B 1 25 ? 1.48 -27.547 3.045 1 65.38 25 ILE B CA 1
ATOM 3262 C C . ILE B 1 25 ? 2.084 -26.172 3.268 1 65.38 25 ILE B C 1
ATOM 3264 O O . ILE B 1 25 ? 3.305 -26 3.234 1 65.38 25 ILE B O 1
ATOM 3268 N N . VAL B 1 26 ? 1.196 -25.266 3.553 1 64.19 26 VAL B N 1
ATOM 3269 C CA . VAL B 1 26 ? 1.666 -23.906 3.77 1 64.19 26 VAL B CA 1
ATOM 3270 C C . VAL B 1 26 ? 2.521 -23.844 5.031 1 64.19 26 VAL B C 1
ATOM 3272 O O . VAL B 1 26 ? 3.598 -23.25 5.035 1 64.19 26 VAL B O 1
ATOM 3275 N N . LEU B 1 27 ? 2.072 -24.531 6 1 65.44 27 LEU B N 1
ATOM 3276 C CA . LEU B 1 27 ? 2.83 -24.547 7.246 1 65.44 27 LEU B CA 1
ATOM 3277 C C . LEU B 1 27 ? 4.152 -25.297 7.062 1 65.44 27 LEU B C 1
ATOM 3279 O O . LEU B 1 27 ? 5.176 -24.891 7.625 1 65.44 27 LEU B O 1
ATOM 3283 N N . ALA B 1 28 ? 4.066 -26.344 6.348 1 67.44 28 ALA B N 1
ATOM 3284 C CA . ALA B 1 28 ? 5.293 -27.094 6.047 1 67.44 28 ALA B CA 1
ATOM 3285 C C . ALA B 1 28 ? 6.277 -26.219 5.266 1 67.44 28 ALA B C 1
ATOM 3287 O O . ALA B 1 28 ? 7.484 -26.25 5.523 1 67.44 28 ALA B O 1
ATOM 3288 N N . ALA B 1 29 ? 5.715 -25.469 4.398 1 66.56 29 ALA B N 1
ATOM 3289 C CA . ALA B 1 29 ? 6.559 -24.562 3.629 1 66.56 29 ALA B CA 1
ATOM 3290 C C . ALA B 1 29 ? 7.184 -23.5 4.531 1 66.56 29 ALA B C 1
ATOM 3292 O O . ALA B 1 29 ? 8.375 -23.219 4.422 1 66.56 29 ALA B O 1
ATOM 3293 N N . ILE B 1 30 ? 6.367 -23.031 5.406 1 67.38 30 ILE B N 1
ATOM 3294 C CA . ILE B 1 30 ? 6.871 -22.031 6.355 1 67.38 30 ILE B CA 1
ATOM 3295 C C . ILE B 1 30 ? 7.949 -22.656 7.234 1 67.38 30 ILE B C 1
ATOM 3297 O O . ILE B 1 30 ? 9 -22.062 7.461 1 67.38 30 ILE B O 1
ATOM 3301 N N . ALA B 1 31 ? 7.645 -23.875 7.711 1 66.94 31 ALA B N 1
ATOM 3302 C CA . ALA B 1 31 ? 8.617 -24.594 8.547 1 66.94 31 ALA B CA 1
ATOM 3303 C C . ALA B 1 31 ? 9.914 -24.828 7.785 1 66.94 31 ALA B C 1
ATOM 3305 O O . ALA B 1 31 ? 11.008 -24.703 8.344 1 66.94 31 ALA B O 1
ATOM 3306 N N . PHE B 1 32 ? 9.734 -25.172 6.598 1 67.69 32 PHE B N 1
ATOM 3307 C CA . PHE B 1 32 ? 10.906 -25.391 5.758 1 67.69 32 PHE B CA 1
ATOM 3308 C C . PHE B 1 32 ? 11.727 -24.125 5.617 1 67.69 32 PHE B C 1
ATOM 3310 O O . PHE B 1 32 ? 12.953 -24.141 5.746 1 67.69 32 PHE B O 1
ATOM 3317 N N . ILE B 1 33 ? 11.031 -23.078 5.453 1 68.19 33 ILE B N 1
ATOM 3318 C CA . ILE B 1 33 ? 11.703 -21.797 5.289 1 68.19 33 ILE B CA 1
ATOM 3319 C C . ILE B 1 33 ? 12.391 -21.391 6.594 1 68.19 33 ILE B C 1
ATOM 3321 O O . ILE B 1 33 ? 13.555 -20.984 6.594 1 68.19 33 ILE B O 1
ATOM 3325 N N . VAL B 1 34 ? 11.656 -21.547 7.633 1 70.38 34 VAL B N 1
ATOM 3326 C CA . VAL B 1 34 ? 12.195 -21.203 8.945 1 70.38 34 VAL B CA 1
ATOM 3327 C C . VAL B 1 34 ? 13.43 -22.047 9.227 1 70.38 34 VAL B C 1
ATOM 3329 O O . VAL B 1 34 ? 14.445 -21.547 9.719 1 70.38 34 VAL B O 1
ATOM 3332 N N . ASN B 1 35 ? 13.328 -23.297 8.898 1 69.38 35 ASN B N 1
ATOM 3333 C CA . ASN B 1 35 ? 14.461 -24.203 9.094 1 69.38 35 ASN B CA 1
ATOM 3334 C C . ASN B 1 35 ? 15.656 -23.781 8.234 1 69.38 35 ASN B C 1
ATOM 3336 O O . ASN B 1 35 ? 16.797 -23.797 8.703 1 69.38 35 ASN B O 1
ATOM 3340 N N . ASN B 1 36 ? 15.383 -23.469 7.098 1 66.06 36 ASN B N 1
ATOM 3341 C CA . ASN B 1 36 ? 16.453 -23.031 6.207 1 66.06 36 ASN B CA 1
ATOM 3342 C C . ASN B 1 36 ? 17.109 -21.75 6.707 1 66.06 36 ASN B C 1
ATOM 3344 O O . ASN B 1 36 ? 18.312 -21.578 6.594 1 66.06 36 ASN B O 1
ATOM 3348 N N . VAL B 1 37 ? 16.25 -20.906 7.203 1 70.12 37 VAL B N 1
ATOM 3349 C CA . VAL B 1 37 ? 16.766 -19.656 7.75 1 70.12 37 VAL B CA 1
ATOM 3350 C C . VAL B 1 37 ? 17.656 -19.953 8.961 1 70.12 37 VAL B C 1
ATOM 3352 O O . VAL B 1 37 ? 18.734 -19.375 9.094 1 70.12 37 VAL B O 1
ATOM 3355 N N . ILE B 1 38 ? 17.219 -20.875 9.75 1 72 38 ILE B N 1
ATOM 3356 C CA . ILE B 1 38 ? 17.984 -21.219 10.945 1 72 38 ILE B CA 1
ATOM 3357 C C . ILE B 1 38 ? 19.297 -21.891 10.555 1 72 38 ILE B C 1
ATOM 3359 O O . ILE B 1 38 ? 20.344 -21.562 11.109 1 72 38 ILE B O 1
ATOM 3363 N N . VAL B 1 39 ? 19.188 -22.719 9.648 1 70.19 39 VAL B N 1
ATOM 3364 C CA . VAL B 1 39 ? 20.375 -23.422 9.188 1 70.19 39 VAL B CA 1
ATOM 3365 C C . VAL B 1 39 ? 21.328 -22.438 8.516 1 70.19 39 VAL B C 1
ATOM 3367 O O . VAL B 1 39 ? 22.547 -22.5 8.727 1 70.19 39 VAL B O 1
ATOM 3370 N N . GLY B 1 40 ? 20.75 -21.625 7.734 1 67.19 40 GLY B N 1
ATOM 3371 C CA . GLY B 1 40 ? 21.562 -20.594 7.121 1 67.19 40 GLY B CA 1
ATOM 3372 C C . GLY B 1 40 ? 22.25 -19.703 8.133 1 67.19 40 GLY B C 1
ATOM 3373 O O . GLY B 1 40 ? 23.438 -19.375 7.98 1 67.19 40 GLY B O 1
ATOM 3374 N N . MET B 1 41 ? 21.531 -19.328 9.109 1 70.06 41 MET B N 1
ATOM 3375 C CA . MET B 1 41 ? 22.094 -18.5 10.172 1 70.06 41 MET B CA 1
ATOM 3376 C C . MET B 1 41 ? 23.219 -19.234 10.891 1 70.06 41 MET B C 1
ATOM 3378 O O . MET B 1 41 ? 24.25 -18.641 11.211 1 70.06 41 MET B O 1
ATOM 3382 N N . ASN B 1 42 ? 22.969 -20.422 11.141 1 69.75 42 ASN B N 1
ATOM 3383 C CA . ASN B 1 42 ? 23.984 -21.219 11.82 1 69.75 42 ASN B CA 1
ATOM 3384 C C . ASN B 1 42 ? 25.234 -21.375 10.977 1 69.75 42 ASN B C 1
ATOM 3386 O O . ASN B 1 42 ? 26.359 -21.359 11.508 1 69.75 42 ASN B O 1
ATOM 3390 N N . ARG B 1 43 ? 25.031 -21.453 9.805 1 68.19 43 ARG B N 1
ATOM 3391 C CA . ARG B 1 43 ? 26.172 -21.562 8.906 1 68.19 43 ARG B CA 1
ATOM 3392 C C . ARG B 1 43 ? 27.016 -20.281 8.945 1 68.19 43 ARG B C 1
ATOM 3394 O O . ARG B 1 43 ? 28.234 -20.344 8.805 1 68.19 43 ARG B O 1
ATOM 3401 N N . LEU B 1 44 ? 26.312 -19.234 9.156 1 63.78 44 LEU B N 1
ATOM 3402 C CA . LEU B 1 44 ? 27 -17.953 9.219 1 63.78 44 LEU B CA 1
ATOM 3403 C C . LEU B 1 44 ? 27.438 -17.641 10.641 1 63.78 44 LEU B C 1
ATOM 3405 O O . LEU B 1 44 ? 28 -16.562 10.906 1 63.78 44 LEU B O 1
ATOM 3409 N N . GLY B 1 45 ? 27.156 -18.594 11.523 1 64.62 45 GLY B N 1
ATOM 3410 C CA . GLY B 1 45 ? 27.516 -18.406 12.922 1 64.62 45 GLY B CA 1
ATOM 3411 C C . GLY B 1 45 ? 26.641 -17.391 13.633 1 64.62 45 GLY B C 1
ATOM 3412 O O . GLY B 1 45 ? 27.094 -16.75 14.586 1 64.62 45 GLY B O 1
ATOM 3413 N N . MET B 1 46 ? 25.562 -17.219 13.086 1 67.56 46 MET B N 1
ATOM 3414 C CA . MET B 1 46 ? 24.703 -16.203 13.672 1 67.56 46 MET B CA 1
ATOM 3415 C C . MET B 1 46 ? 23.625 -16.828 14.547 1 67.56 46 MET B C 1
ATOM 3417 O O . MET B 1 46 ? 23.125 -17.922 14.242 1 67.56 46 MET B O 1
ATOM 3421 N N . SER B 1 47 ? 23.531 -16.422 15.859 1 72.19 47 SER B N 1
ATOM 3422 C CA . SER B 1 47 ? 22.453 -16.844 16.75 1 72.19 47 SER B CA 1
ATOM 3423 C C . SER B 1 47 ? 21.297 -15.836 16.75 1 72.19 47 SER B C 1
ATOM 3425 O O . SER B 1 47 ? 21.469 -14.695 16.312 1 72.19 47 SER B O 1
ATOM 3427 N N . LEU B 1 48 ? 20.141 -16.469 17 1 78.81 48 LEU B N 1
ATOM 3428 C CA . LEU B 1 48 ? 18.984 -15.586 17.188 1 78.81 48 LEU B CA 1
ATOM 3429 C C . LEU B 1 48 ? 19.109 -14.812 18.5 1 78.81 48 LEU B C 1
ATOM 3431 O O . LEU B 1 48 ? 18.453 -15.164 19.5 1 78.81 48 LEU B O 1
ATOM 3435 N N . ASP B 1 49 ? 20.141 -13.914 18.547 1 84.31 49 ASP B N 1
ATOM 3436 C CA . ASP B 1 49 ? 20.391 -13.039 19.688 1 84.31 49 ASP B CA 1
ATOM 3437 C C . ASP B 1 49 ? 20.188 -11.578 19.312 1 84.31 49 ASP B C 1
ATOM 3439 O O . ASP B 1 49 ? 20.469 -11.172 18.188 1 84.31 49 ASP B O 1
ATOM 3443 N N . PHE B 1 50 ? 19.609 -10.883 20.25 1 91.31 50 PHE B N 1
ATOM 3444 C CA . PHE B 1 50 ? 19.312 -9.477 20 1 91.31 50 PHE B CA 1
ATOM 3445 C C . PHE B 1 50 ? 20.328 -8.578 20.688 1 91.31 50 PHE B C 1
ATOM 3447 O O . PHE B 1 50 ? 20.062 -7.391 20.906 1 91.31 50 PHE B O 1
ATOM 3454 N N . SER B 1 51 ? 21.484 -9.047 21.016 1 90.44 51 SER B N 1
ATOM 3455 C CA . SER B 1 51 ? 22.516 -8.289 21.734 1 90.44 51 SER B CA 1
ATOM 3456 C C . SER B 1 51 ? 23.094 -7.184 20.859 1 90.44 51 SER B C 1
ATOM 3458 O O . SER B 1 51 ? 23.656 -6.215 21.375 1 90.44 51 SER B O 1
ATOM 3460 N N . PHE B 1 52 ? 22.953 -7.336 19.562 1 92 52 PHE B N 1
ATOM 3461 C CA . PHE B 1 52 ? 23.484 -6.352 18.641 1 92 52 PHE B CA 1
ATOM 3462 C C . PHE B 1 52 ? 22.797 -5.004 18.812 1 92 52 PHE B C 1
ATOM 3464 O O . PHE B 1 52 ? 23.344 -3.969 18.422 1 92 52 PHE B O 1
ATOM 3471 N N . LEU B 1 53 ? 21.719 -4.965 19.438 1 94.31 53 LEU B N 1
ATOM 3472 C CA . LEU B 1 53 ? 20.953 -3.738 19.625 1 94.31 53 LEU B CA 1
ATOM 3473 C C . LEU B 1 53 ? 21.703 -2.766 20.531 1 94.31 53 LEU B C 1
ATOM 3475 O O . LEU B 1 53 ? 21.484 -1.554 20.469 1 94.31 53 LEU B O 1
ATOM 3479 N N . SER B 1 54 ? 22.547 -3.336 21.328 1 94.88 54 SER B N 1
ATOM 3480 C CA . SER B 1 54 ? 23.281 -2.5 22.281 1 94.88 54 SER B CA 1
ATOM 3481 C C . SER B 1 54 ? 24.594 -2.02 21.688 1 94.88 54 SER B C 1
ATOM 3483 O O . SER B 1 54 ? 25.25 -1.138 22.25 1 94.88 54 SER B O 1
ATOM 3485 N N . ARG B 1 55 ? 24.922 -2.461 20.547 1 94.94 55 ARG B N 1
ATOM 3486 C CA . ARG B 1 55 ? 26.156 -2.057 19.891 1 94.94 55 ARG B CA 1
ATOM 3487 C C . ARG B 1 55 ? 26.016 -0.684 19.25 1 94.94 55 ARG B C 1
ATOM 3489 O O . ARG B 1 55 ? 24.891 -0.224 19 1 94.94 55 ARG B O 1
ATOM 3496 N N . THR B 1 56 ? 27.141 -0.126 18.969 1 95.75 56 THR B N 1
ATOM 3497 C CA . THR B 1 56 ? 27.172 1.195 18.359 1 95.75 56 THR B CA 1
ATOM 3498 C C . THR B 1 56 ? 26.688 1.13 16.906 1 95.75 56 THR B C 1
ATOM 3500 O O . THR B 1 56 ? 27.109 0.257 16.156 1 95.75 56 THR B O 1
ATOM 3503 N N . ALA B 1 57 ? 25.812 2.053 16.438 1 95.31 57 ALA B N 1
ATOM 3504 C CA . ALA B 1 57 ? 25.188 2.035 15.117 1 95.31 57 ALA B CA 1
ATOM 3505 C C . ALA B 1 57 ? 26.172 2.527 14.055 1 95.31 57 ALA B C 1
ATOM 3507 O O . ALA B 1 57 ? 26.203 1.994 12.945 1 95.31 57 ALA B O 1
ATOM 3508 N N . SER B 1 58 ? 26.938 3.568 14.328 1 94.44 58 SER B N 1
ATOM 3509 C CA . SER B 1 58 ? 28.031 4.055 13.484 1 94.44 58 SER B CA 1
ATOM 3510 C C . SER B 1 58 ? 27.484 4.66 12.195 1 94.44 58 SER B C 1
ATOM 3512 O O . SER B 1 58 ? 28.109 4.535 11.141 1 94.44 58 SER B O 1
ATOM 3514 N N . PHE B 1 59 ? 26.219 5.098 12.203 1 94.25 59 PHE B N 1
ATOM 3515 C CA . PHE B 1 59 ? 25.688 5.844 11.07 1 94.25 59 PHE B CA 1
ATOM 3516 C C . PHE B 1 59 ? 24.875 7.043 11.555 1 94.25 59 PHE B C 1
ATOM 3518 O O . PHE B 1 59 ? 24.406 7.062 12.695 1 94.25 59 PHE B O 1
ATOM 3525 N N . ASP B 1 60 ? 24.734 7.988 10.648 1 92.5 60 ASP B N 1
ATOM 3526 C CA . ASP B 1 60 ? 24 9.203 10.984 1 92.5 60 ASP B CA 1
ATOM 3527 C C . ASP B 1 60 ? 22.578 9.148 10.445 1 92.5 60 ASP B C 1
ATOM 3529 O O . ASP B 1 60 ? 22.281 8.414 9.5 1 92.5 60 ASP B O 1
ATOM 3533 N N . ILE B 1 61 ? 21.75 9.789 11.148 1 90.62 61 ILE B N 1
ATOM 3534 C CA . ILE B 1 61 ? 20.359 9.945 10.703 1 90.62 61 ILE B CA 1
ATOM 3535 C C . ILE B 1 61 ? 20.094 11.406 10.352 1 90.62 61 ILE B C 1
ATOM 3537 O O . ILE B 1 61 ? 20.469 12.312 11.102 1 90.62 61 ILE B O 1
ATOM 3541 N N . SER B 1 62 ? 19.469 11.555 9.18 1 74.69 62 SER B N 1
ATOM 3542 C CA . SER B 1 62 ? 19.188 12.891 8.664 1 74.69 62 SER B CA 1
ATOM 3543 C C . SER B 1 62 ? 18.391 13.719 9.664 1 74.69 62 SER B C 1
ATOM 3545 O O . SER B 1 62 ? 17.953 13.195 10.688 1 74.69 62 SER B O 1
ATOM 3547 N N . GLY B 1 63 ? 18.172 14.922 9.492 1 68.94 63 GLY B N 1
ATOM 3548 C CA . GLY B 1 63 ? 17.625 15.961 10.344 1 68.94 63 GLY B CA 1
ATOM 3549 C C . GLY B 1 63 ? 16.203 15.68 10.789 1 68.94 63 GLY B C 1
ATOM 3550 O O . GLY B 1 63 ? 15.664 16.359 11.664 1 68.94 63 GLY B O 1
ATOM 3551 N N . ASP B 1 64 ? 15.602 14.703 10.391 1 75.88 64 ASP B N 1
ATOM 3552 C CA . ASP B 1 64 ? 14.234 14.445 10.828 1 75.88 64 ASP B CA 1
ATOM 3553 C C . ASP B 1 64 ? 14.211 13.555 12.062 1 75.88 64 ASP B C 1
ATOM 3555 O O . ASP B 1 64 ? 14.008 12.336 11.961 1 75.88 64 ASP B O 1
ATOM 3559 N N . LYS B 1 65 ? 14.609 14.125 13.297 1 78 65 LYS B N 1
ATOM 3560 C CA . LYS B 1 65 ? 14.625 13.344 14.531 1 78 65 LYS B CA 1
ATOM 3561 C C . LYS B 1 65 ? 13.867 14.062 15.648 1 78 65 LYS B C 1
ATOM 3563 O O . LYS B 1 65 ? 14.008 15.273 15.82 1 78 65 LYS B O 1
ATOM 3568 N N . LEU B 1 66 ? 13.078 13.328 16.312 1 78.94 66 LEU B N 1
ATOM 3569 C CA . LEU B 1 66 ? 12.32 13.852 17.438 1 78.94 66 LEU B CA 1
ATOM 3570 C C . LEU B 1 66 ? 13.141 13.781 18.719 1 78.94 66 LEU B C 1
ATOM 3572 O O . LEU B 1 66 ? 12.828 14.461 19.703 1 78.94 66 LEU B O 1
ATOM 3576 N N . ILE B 1 67 ? 14.156 12.906 18.688 1 84.81 67 ILE B N 1
ATOM 3577 C CA . ILE B 1 67 ? 15.062 12.766 19.828 1 84.81 67 ILE B CA 1
ATOM 3578 C C . ILE B 1 67 ? 16.5 12.93 19.359 1 84.81 67 ILE B C 1
ATOM 3580 O O . ILE B 1 67 ? 16.812 12.727 18.172 1 84.81 67 ILE B O 1
ATOM 3584 N N . SER B 1 68 ? 17.344 13.281 20.266 1 87.75 68 SER B N 1
ATOM 3585 C CA . SER B 1 68 ? 18.766 13.422 19.922 1 87.75 68 SER B CA 1
ATOM 3586 C C . SER B 1 68 ? 19.391 12.07 19.594 1 87.75 68 SER B C 1
ATOM 3588 O O . SER B 1 68 ? 19.062 11.062 20.219 1 87.75 68 SER B O 1
ATOM 3590 N N . TYR B 1 69 ? 20.125 12.062 18.562 1 92.19 69 TYR B N 1
ATOM 3591 C CA . TYR B 1 69 ? 20.828 10.859 18.094 1 92.19 69 TYR B CA 1
ATOM 3592 C C . TYR B 1 69 ? 22.156 11.211 17.438 1 92.19 69 TYR B C 1
ATOM 3594 O O . TYR B 1 69 ? 22.25 12.195 16.703 1 92.19 69 TYR B O 1
ATOM 3602 N N . SER B 1 70 ? 23.156 10.438 17.812 1 93.81 70 SER B N 1
ATOM 3603 C CA . SER B 1 70 ? 24.453 10.523 17.172 1 93.81 70 SER B CA 1
ATOM 3604 C C . SER B 1 70 ? 24.938 9.148 16.719 1 93.81 70 SER B C 1
ATOM 3606 O O . SER B 1 70 ? 24.438 8.125 17.172 1 93.81 70 SER B O 1
ATOM 3608 N N . ALA B 1 71 ? 25.922 9.133 15.883 1 94.5 71 ALA B N 1
ATOM 3609 C CA . ALA B 1 71 ? 26.438 7.898 15.297 1 94.5 71 ALA B CA 1
ATOM 3610 C C . ALA B 1 71 ? 27.047 6.992 16.375 1 94.5 71 ALA B C 1
ATOM 3612 O O . ALA B 1 71 ? 27.219 5.789 16.156 1 94.5 71 ALA B O 1
ATOM 3613 N N . THR B 1 72 ? 27.344 7.562 17.5 1 95.44 72 THR B N 1
ATOM 3614 C CA . THR B 1 72 ? 27.969 6.793 18.578 1 95.44 72 THR B CA 1
ATOM 3615 C C . THR B 1 72 ? 26.906 6.09 19.422 1 95.44 72 THR B C 1
ATOM 3617 O O . THR B 1 72 ? 27.234 5.246 20.25 1 95.44 72 THR B O 1
ATOM 3620 N N . ASP B 1 73 ? 25.703 6.422 19.156 1 96.88 73 ASP B N 1
ATOM 3621 C CA . ASP B 1 73 ? 24.625 5.793 19.906 1 96.88 73 ASP B CA 1
ATOM 3622 C C . ASP B 1 73 ? 24.391 4.359 19.438 1 96.88 73 ASP B C 1
ATOM 3624 O O . ASP B 1 73 ? 24.969 3.93 18.438 1 96.88 73 ASP B O 1
ATOM 3628 N N . SER B 1 74 ? 23.547 3.693 20.141 1 97.25 74 SER B N 1
ATOM 3629 C CA . SER B 1 74 ? 23.312 2.277 19.875 1 97.25 74 SER B CA 1
ATOM 3630 C C . SER B 1 74 ? 22.297 2.09 18.766 1 97.25 74 SER B C 1
ATOM 3632 O O . SER B 1 74 ? 21.594 3.029 18.391 1 97.25 74 SER B O 1
ATOM 3634 N N . TYR B 1 75 ? 22.219 0.821 18.25 1 97.31 75 TYR B N 1
ATOM 3635 C CA . TYR B 1 75 ? 21.203 0.455 17.281 1 97.31 75 TYR B CA 1
ATOM 3636 C C . TYR B 1 75 ? 19.797 0.608 17.859 1 97.31 75 TYR B C 1
ATOM 3638 O O . TYR B 1 75 ? 18.859 0.998 17.172 1 97.31 75 TYR B O 1
ATOM 3646 N N . ALA B 1 76 ? 19.719 0.356 19.125 1 96.62 76 ALA B N 1
ATOM 3647 C CA . ALA B 1 76 ? 18.438 0.469 19.797 1 96.62 76 ALA B CA 1
ATOM 3648 C C . ALA B 1 76 ? 17.922 1.905 19.766 1 96.62 76 ALA B C 1
ATOM 3650 O O . ALA B 1 76 ? 16.719 2.139 19.562 1 96.62 76 ALA B O 1
ATOM 3651 N N . ARG B 1 77 ? 18.781 2.77 19.953 1 95.81 77 ARG B N 1
ATOM 3652 C CA . ARG B 1 77 ? 18.375 4.172 19.922 1 95.81 77 ARG B CA 1
ATOM 3653 C C . ARG B 1 77 ? 18.031 4.609 18.5 1 95.81 77 ARG B C 1
ATOM 3655 O O . ARG B 1 77 ? 17.109 5.402 18.297 1 95.81 77 ARG B O 1
ATOM 3662 N N . ALA B 1 78 ? 18.797 4.129 17.594 1 96.56 78 ALA B N 1
ATOM 3663 C CA . ALA B 1 78 ? 18.469 4.41 16.188 1 96.56 78 ALA B CA 1
ATOM 3664 C C . ALA B 1 78 ? 17.078 3.91 15.836 1 96.56 78 ALA B C 1
ATOM 3666 O O . ALA B 1 78 ? 16.312 4.609 15.164 1 96.56 78 ALA B O 1
ATOM 3667 N N . ILE B 1 79 ? 16.797 2.76 16.344 1 96.62 79 ILE B N 1
ATOM 3668 C CA . ILE B 1 79 ? 15.508 2.146 16.078 1 96.62 79 ILE B CA 1
ATOM 3669 C C . ILE B 1 79 ? 14.406 2.977 16.734 1 96.62 79 ILE B C 1
ATOM 3671 O O . ILE B 1 79 ? 13.336 3.182 16.156 1 96.62 79 ILE B O 1
ATOM 3675 N N . LEU B 1 80 ? 14.672 3.451 17.859 1 95.31 80 LEU B N 1
ATOM 3676 C CA . LEU B 1 80 ? 13.711 4.301 18.547 1 95.31 80 LEU B CA 1
ATOM 3677 C C . LEU B 1 80 ? 13.43 5.566 17.75 1 95.31 80 LEU B C 1
ATOM 3679 O O . LEU B 1 80 ? 12.289 6.031 17.688 1 95.31 80 LEU B O 1
ATOM 3683 N N . VAL B 1 81 ? 14.453 6.129 17.156 1 93.69 81 VAL B N 1
ATOM 3684 C CA . VAL B 1 81 ? 14.273 7.285 16.297 1 93.69 81 VAL B CA 1
ATOM 3685 C C . VAL B 1 81 ? 13.344 6.922 15.141 1 93.69 81 VAL B C 1
ATOM 3687 O O . VAL B 1 81 ? 12.43 7.68 14.805 1 93.69 81 VAL B O 1
ATOM 3690 N N . GLY B 1 82 ? 13.547 5.727 14.555 1 95.5 82 GLY B N 1
ATOM 3691 C CA . GLY B 1 82 ? 12.703 5.246 13.469 1 95.5 82 GLY B CA 1
ATOM 3692 C C . GLY B 1 82 ? 11.258 5.059 13.875 1 95.5 82 GLY B C 1
ATOM 3693 O O . GLY B 1 82 ? 10.344 5.418 13.125 1 95.5 82 GLY B O 1
ATOM 3694 N N . ILE B 1 83 ? 11.07 4.551 15.086 1 95 83 ILE B N 1
ATOM 3695 C CA . ILE B 1 83 ? 9.734 4.316 15.609 1 95 83 ILE B CA 1
ATOM 3696 C C . ILE B 1 83 ? 9.016 5.652 15.797 1 95 83 ILE B C 1
ATOM 3698 O O . ILE B 1 83 ? 7.871 5.812 15.359 1 95 83 ILE B O 1
ATOM 3702 N N . LEU B 1 84 ? 9.68 6.574 16.312 1 91.19 84 LEU B N 1
ATOM 3703 C CA . LEU B 1 84 ? 9.086 7.879 16.594 1 91.19 84 LEU B CA 1
ATOM 3704 C C . LEU B 1 84 ? 8.781 8.633 15.297 1 91.19 84 LEU B C 1
ATOM 3706 O O . LEU B 1 84 ? 7.754 9.297 15.188 1 91.19 84 LEU B O 1
ATOM 3710 N N . ASN B 1 85 ? 9.672 8.516 14.383 1 92.75 85 ASN B N 1
ATOM 3711 C CA . ASN B 1 85 ? 9.438 9.172 13.102 1 92.75 85 ASN B CA 1
ATOM 3712 C C . ASN B 1 85 ? 8.25 8.555 12.367 1 92.75 85 ASN B C 1
ATOM 3714 O O . ASN B 1 85 ? 7.496 9.258 11.695 1 92.75 85 ASN B O 1
ATOM 3718 N N . THR B 1 86 ? 8.117 7.242 12.516 1 95.12 86 THR B N 1
ATOM 3719 C CA . THR B 1 86 ? 6.961 6.57 11.938 1 95.12 86 THR B CA 1
ATOM 3720 C C . THR B 1 86 ? 5.664 7.07 12.57 1 95.12 86 THR B C 1
ATOM 3722 O O . THR B 1 86 ? 4.711 7.402 11.867 1 95.12 86 THR B O 1
ATOM 3725 N N . LEU B 1 87 ? 5.672 7.16 13.836 1 90.56 87 LEU B N 1
ATOM 3726 C CA . LEU B 1 87 ? 4.492 7.613 14.57 1 90.56 87 LEU B CA 1
ATOM 3727 C C . LEU B 1 87 ? 4.184 9.07 14.25 1 90.56 87 LEU B C 1
ATOM 3729 O O . LEU B 1 87 ? 3.018 9.461 14.156 1 90.56 87 LEU B O 1
ATOM 3733 N N . ARG B 1 88 ? 5.23 9.844 14.078 1 89.44 88 ARG B N 1
ATOM 3734 C CA . ARG B 1 88 ? 5.066 11.258 13.758 1 89.44 88 ARG B CA 1
ATOM 3735 C C . ARG B 1 88 ? 4.328 11.438 12.43 1 89.44 88 ARG B C 1
ATOM 3737 O O . ARG B 1 88 ? 3.318 12.141 12.367 1 89.44 88 ARG B O 1
ATOM 3744 N N . VAL B 1 89 ? 4.82 10.812 11.422 1 92.81 89 VAL B N 1
ATOM 3745 C CA . VAL B 1 89 ? 4.23 10.953 10.102 1 92.81 89 VAL B CA 1
ATOM 3746 C C . VAL B 1 89 ? 2.834 10.344 10.086 1 92.81 89 VAL B C 1
ATOM 3748 O O . VAL B 1 89 ? 1.921 10.875 9.445 1 92.81 89 VAL B O 1
ATOM 3751 N N . ALA B 1 90 ? 2.65 9.242 10.805 1 93.69 90 ALA B N 1
ATOM 3752 C CA . ALA B 1 90 ? 1.344 8.594 10.875 1 93.69 90 ALA B CA 1
ATOM 3753 C C . ALA B 1 90 ? 0.323 9.484 11.578 1 93.69 90 ALA B C 1
ATOM 3755 O O . ALA B 1 90 ? -0.802 9.648 11.102 1 93.69 90 ALA B O 1
ATOM 3756 N N . PHE B 1 91 ? 0.715 10.016 12.648 1 88.31 91 PHE B N 1
ATOM 3757 C CA . PHE B 1 91 ? -0.181 10.836 13.453 1 88.31 91 PHE B CA 1
ATOM 3758 C C . PHE B 1 91 ? -0.626 12.07 12.688 1 88.31 91 PHE B C 1
ATOM 3760 O O . PHE B 1 91 ? -1.824 12.336 12.562 1 88.31 91 PHE B O 1
ATOM 3767 N N . ILE B 1 92 ? 0.29 12.797 12.164 1 88.94 92 ILE B N 1
ATOM 3768 C CA . ILE B 1 92 ? -0.015 14.016 11.414 1 88.94 92 ILE B CA 1
ATOM 3769 C C . ILE B 1 92 ? -0.756 13.656 10.133 1 88.94 92 ILE B C 1
ATOM 3771 O O . ILE B 1 92 ? -1.735 14.312 9.766 1 88.94 92 ILE B O 1
ATOM 3775 N N . GLY B 1 93 ? -0.293 12.594 9.477 1 93.81 93 GLY B N 1
ATOM 3776 C CA . GLY B 1 93 ? -0.913 12.148 8.242 1 93.81 93 GLY B CA 1
ATOM 3777 C C . GLY B 1 93 ? -2.367 11.75 8.414 1 93.81 93 GLY B C 1
ATOM 3778 O O . GLY B 1 93 ? -3.213 12.094 7.582 1 93.81 93 GLY B O 1
ATOM 3779 N N . ILE B 1 94 ? -2.652 11.047 9.477 1 92.88 94 ILE B N 1
ATOM 3780 C CA . ILE B 1 94 ? -4.012 10.578 9.734 1 92.88 94 ILE B CA 1
ATOM 3781 C C . ILE B 1 94 ? -4.934 11.781 9.938 1 92.88 94 ILE B C 1
ATOM 3783 O O . ILE B 1 94 ? -6.027 11.836 9.367 1 92.88 94 ILE B O 1
ATOM 3787 N N . ILE B 1 95 ? -4.508 12.734 10.641 1 88.06 95 ILE B N 1
ATOM 3788 C CA . ILE B 1 95 ? -5.316 13.914 10.938 1 88.06 95 ILE B CA 1
ATOM 3789 C C . ILE B 1 95 ? -5.574 14.695 9.656 1 88.06 95 ILE B C 1
ATOM 3791 O O . ILE B 1 95 ? -6.723 14.992 9.32 1 88.06 95 ILE B O 1
ATOM 3795 N N . LEU B 1 96 ? -4.539 14.945 8.953 1 89.81 96 LEU B N 1
ATOM 3796 C CA . LEU B 1 96 ? -4.664 15.75 7.738 1 89.81 96 LEU B CA 1
ATOM 3797 C C . LEU B 1 96 ? -5.461 15.008 6.672 1 89.81 96 LEU B C 1
ATOM 3799 O O . LEU B 1 96 ? -6.277 15.609 5.973 1 89.81 96 LEU B O 1
ATOM 3803 N N . ALA B 1 97 ? -5.184 13.719 6.566 1 95.88 97 ALA B N 1
ATOM 3804 C CA . ALA B 1 97 ? -5.91 12.922 5.582 1 95.88 97 ALA B CA 1
ATOM 3805 C C . ALA B 1 97 ? -7.402 12.875 5.906 1 95.88 97 ALA B C 1
ATOM 3807 O O . ALA B 1 97 ? -8.242 12.875 5.004 1 95.88 97 ALA B O 1
ATOM 3808 N N . THR B 1 98 ? -7.707 12.828 7.18 1 91.62 98 THR B N 1
ATOM 3809 C CA . THR B 1 98 ? -9.102 12.797 7.598 1 91.62 98 THR B CA 1
ATOM 3810 C C . THR B 1 98 ? -9.805 14.109 7.262 1 91.62 98 THR B C 1
ATOM 3812 O O . THR B 1 98 ? -10.906 14.117 6.715 1 91.62 98 THR B O 1
ATOM 3815 N N . ILE B 1 99 ? -9.156 15.148 7.555 1 85.56 99 ILE B N 1
ATOM 3816 C CA . ILE B 1 99 ? -9.719 16.469 7.289 1 85.56 99 ILE B CA 1
ATOM 3817 C C . ILE B 1 99 ? -9.914 16.656 5.785 1 85.56 99 ILE B C 1
ATOM 3819 O O . ILE B 1 99 ? -11.023 16.953 5.328 1 85.56 99 ILE B O 1
ATOM 3823 N N . LEU B 1 100 ? -8.883 16.391 5.039 1 87.44 100 LEU B N 1
ATOM 3824 C CA . LEU B 1 100 ? -8.945 16.562 3.592 1 87.44 100 LEU B CA 1
ATOM 3825 C C . LEU B 1 100 ? -9.938 15.602 2.963 1 87.44 100 LEU B C 1
ATOM 3827 O O . LEU B 1 100 ? -10.742 15.992 2.113 1 87.44 100 LEU B O 1
ATOM 3831 N N . GLY B 1 101 ? -9.844 14.359 3.377 1 92 101 GLY B N 1
ATOM 3832 C CA . GLY B 1 101 ? -10.75 13.352 2.844 1 92 101 GLY B CA 1
ATOM 3833 C C . GLY B 1 101 ? -12.211 13.664 3.117 1 92 101 GLY B C 1
ATOM 3834 O O . GLY B 1 101 ? -13.062 13.445 2.258 1 92 101 GLY B O 1
ATOM 3835 N N . THR B 1 102 ? -12.484 14.156 4.301 1 87.94 102 THR B N 1
ATOM 3836 C CA . THR B 1 102 ? -13.859 14.508 4.656 1 87.94 102 THR B CA 1
ATOM 3837 C C . THR B 1 102 ? -14.359 15.664 3.799 1 87.94 102 THR B C 1
ATOM 3839 O O . THR B 1 102 ? -15.477 15.625 3.283 1 87.94 102 THR B O 1
ATOM 3842 N N . ILE B 1 103 ? -13.562 16.594 3.617 1 83.25 103 ILE B N 1
ATOM 3843 C CA . ILE B 1 103 ? -13.914 17.766 2.805 1 83.25 103 ILE B CA 1
ATOM 3844 C C . ILE B 1 103 ? -14.195 17.312 1.369 1 83.25 103 ILE B C 1
ATOM 3846 O O . ILE B 1 103 ? -15.211 17.688 0.78 1 83.25 103 ILE B O 1
ATOM 3850 N N . ILE B 1 104 ? -13.336 16.484 0.824 1 89.69 104 ILE B N 1
ATOM 3851 C CA . ILE B 1 104 ? -13.484 16.016 -0.549 1 89.69 104 ILE B CA 1
ATOM 3852 C C . ILE B 1 104 ? -14.711 15.125 -0.659 1 89.69 104 ILE B C 1
ATOM 3854 O O . ILE B 1 104 ? -15.438 15.172 -1.657 1 89.69 104 ILE B O 1
ATOM 3858 N N . GLY B 1 105 ? -14.898 14.266 0.333 1 89.62 105 GLY B N 1
ATOM 3859 C CA . GLY B 1 105 ? -16.078 13.414 0.337 1 89.62 105 GLY B CA 1
ATOM 3860 C C . GLY B 1 105 ? -17.375 14.188 0.299 1 89.62 105 GLY B C 1
ATOM 3861 O O . GLY B 1 105 ? -18.297 13.828 -0.428 1 89.62 105 GLY B O 1
ATOM 3862 N N . ILE B 1 106 ? -17.438 15.219 1.041 1 82.31 106 ILE B N 1
ATOM 3863 C CA . ILE B 1 106 ? -18.609 16.078 1.061 1 82.31 106 ILE B CA 1
ATOM 3864 C C . ILE B 1 106 ? -18.75 16.812 -0.278 1 82.31 106 ILE B C 1
ATOM 3866 O O . ILE B 1 106 ? -19.844 16.953 -0.81 1 82.31 106 ILE B O 1
ATOM 3870 N N . ALA B 1 107 ? -17.656 17.234 -0.801 1 84.44 107 ALA B N 1
ATOM 3871 C CA . ALA B 1 107 ? -17.672 17.922 -2.086 1 84.44 107 ALA B CA 1
ATOM 3872 C C . ALA B 1 107 ? -18.203 17.031 -3.195 1 84.44 107 ALA B C 1
ATOM 3874 O O . ALA B 1 107 ? -18.828 17.5 -4.141 1 84.44 107 ALA B O 1
ATOM 3875 N N . ARG B 1 108 ? -17.922 15.781 -3.029 1 89.88 108 ARG B N 1
ATOM 3876 C CA . ARG B 1 108 ? -18.406 14.82 -4.016 1 89.88 108 ARG B CA 1
ATOM 3877 C C . ARG B 1 108 ? -19.938 14.773 -4.043 1 89.88 108 ARG B C 1
ATOM 3879 O O . ARG B 1 108 ? -20.531 14.414 -5.059 1 89.88 108 ARG B O 1
ATOM 3886 N N . LEU B 1 109 ? -20.562 15.156 -2.973 1 82.5 109 LEU B N 1
ATOM 3887 C CA . LEU B 1 109 ? -22.016 15.102 -2.846 1 82.5 109 LEU B CA 1
ATOM 3888 C C . LEU B 1 109 ? -22.641 16.484 -3.078 1 82.5 109 LEU B C 1
ATOM 3890 O O . LEU B 1 109 ? -23.859 16.641 -2.99 1 82.5 109 LEU B O 1
ATOM 3894 N N . SER B 1 110 ? -21.797 17.375 -3.389 1 77.56 110 SER B N 1
ATOM 3895 C CA . SER B 1 110 ? -22.25 18.75 -3.566 1 77.56 110 SER B CA 1
ATOM 3896 C C . SER B 1 110 ? -23.125 18.891 -4.809 1 77.56 110 SER B C 1
ATOM 3898 O O . SER B 1 110 ? -22.938 18.156 -5.785 1 77.56 110 SER B O 1
ATOM 3900 N N . LYS B 1 111 ? -24.031 19.734 -4.762 1 76.62 111 LYS B N 1
ATOM 3901 C CA . LYS B 1 111 ? -24.875 20.047 -5.914 1 76.62 111 LYS B CA 1
ATOM 3902 C C . LYS B 1 111 ? -24.109 20.844 -6.961 1 76.62 111 LYS B C 1
ATOM 3904 O O . LYS B 1 111 ? -24.5 20.875 -8.133 1 76.62 111 LYS B O 1
ATOM 3909 N N . ASN B 1 112 ? -23.172 21.562 -6.48 1 77.19 112 ASN B N 1
ATOM 3910 C CA . ASN B 1 112 ? -22.328 22.328 -7.391 1 77.19 112 ASN B CA 1
ATOM 3911 C C . ASN B 1 112 ? -21.531 21.422 -8.32 1 77.19 112 ASN B C 1
ATOM 3913 O O . ASN B 1 112 ? -20.766 20.578 -7.859 1 77.19 112 ASN B O 1
ATOM 3917 N N . TRP B 1 113 ? -21.688 21.641 -9.562 1 82 113 TRP B N 1
ATOM 3918 C CA . TRP B 1 113 ? -21.078 20.781 -10.57 1 82 113 TRP B CA 1
ATOM 3919 C C . TRP B 1 113 ? -19.547 20.859 -10.5 1 82 113 TRP B C 1
ATOM 3921 O O . TRP B 1 113 ? -18.859 19.844 -10.633 1 82 113 TRP B O 1
ATOM 3931 N N . LEU B 1 114 ? -19.047 22.047 -10.312 1 79.19 114 LEU B N 1
ATOM 3932 C CA . LEU B 1 114 ? -17.594 22.234 -10.297 1 79.19 114 LEU B CA 1
ATOM 3933 C C . LEU B 1 114 ? -16.969 21.5 -9.109 1 79.19 114 LEU B C 1
ATOM 3935 O O . LEU B 1 114 ? -15.969 20.797 -9.266 1 79.19 114 LEU B O 1
ATOM 3939 N N . ALA B 1 115 ? -17.562 21.703 -7.965 1 79.94 115 ALA B N 1
ATOM 3940 C CA . ALA B 1 115 ? -17.047 21.062 -6.762 1 79.94 115 ALA B CA 1
ATOM 3941 C C . ALA B 1 115 ? -17.094 19.531 -6.883 1 79.94 115 ALA B C 1
ATOM 3943 O O . ALA B 1 115 ? -16.141 18.844 -6.547 1 79.94 115 ALA B O 1
ATOM 3944 N N . ARG B 1 116 ? -18.078 19.062 -7.41 1 87.62 116 ARG B N 1
ATOM 3945 C CA . ARG B 1 116 ? -18.266 17.625 -7.562 1 87.62 116 ARG B CA 1
ATOM 3946 C C . ARG B 1 116 ? -17.297 17.047 -8.578 1 87.62 116 ARG B C 1
ATOM 3948 O O . ARG B 1 116 ? -16.734 15.969 -8.367 1 87.62 116 ARG B O 1
ATOM 3955 N N . THR B 1 117 ? -17.109 17.781 -9.57 1 86.5 117 THR B N 1
ATOM 3956 C CA . THR B 1 117 ? -16.25 17.281 -10.641 1 86.5 117 THR B CA 1
ATOM 3957 C C . THR B 1 117 ? -14.789 17.297 -10.211 1 86.5 117 THR B C 1
ATOM 3959 O O . THR B 1 117 ? -14.047 16.344 -10.469 1 86.5 117 THR B O 1
ATOM 3962 N N . ILE B 1 118 ? -14.391 18.297 -9.555 1 84.38 118 ILE B N 1
ATOM 3963 C CA . ILE B 1 118 ? -13.016 18.391 -9.078 1 84.38 118 ILE B CA 1
ATOM 3964 C C . ILE B 1 118 ? -12.734 17.297 -8.062 1 84.38 118 ILE B C 1
ATOM 3966 O O . ILE B 1 118 ? -11.688 16.656 -8.102 1 84.38 118 ILE B O 1
ATOM 3970 N N . ALA B 1 119 ? -13.703 17.156 -7.211 1 89.62 119 ALA B N 1
ATOM 3971 C CA . ALA B 1 119 ? -13.562 16.094 -6.207 1 89.62 119 ALA B CA 1
ATOM 3972 C C . ALA B 1 119 ? -13.477 14.719 -6.863 1 89.62 119 ALA B C 1
ATOM 3974 O O . ALA B 1 119 ? -12.664 13.883 -6.461 1 89.62 119 ALA B O 1
ATOM 3975 N N . LYS B 1 120 ? -14.195 14.516 -7.852 1 90.38 120 LYS B N 1
ATOM 3976 C CA . LYS B 1 120 ? -14.203 13.25 -8.57 1 90.38 120 LYS B CA 1
ATOM 3977 C C . LYS B 1 120 ? -12.859 13 -9.258 1 90.38 120 LYS B C 1
ATOM 3979 O O . LYS B 1 120 ? -12.312 11.898 -9.18 1 90.38 120 LYS B O 1
ATOM 3984 N N . VAL B 1 121 ? -12.391 13.961 -9.891 1 84.69 121 VAL B N 1
ATOM 3985 C CA . VAL B 1 121 ? -11.125 13.852 -10.609 1 84.69 121 VAL B CA 1
ATOM 3986 C C . VAL B 1 121 ? -9.992 13.578 -9.625 1 84.69 121 VAL B C 1
ATOM 3988 O O . VAL B 1 121 ? -9.133 12.727 -9.883 1 84.69 121 VAL B O 1
ATOM 3991 N N . TYR B 1 122 ? -9.977 14.297 -8.523 1 87.06 122 TYR B N 1
ATOM 3992 C CA . TYR B 1 122 ? -8.977 14.078 -7.477 1 87.06 122 TYR B CA 1
ATOM 3993 C C . TYR B 1 122 ? -8.977 12.625 -7.023 1 87.06 122 TYR B C 1
ATOM 3995 O O . TYR B 1 122 ? -7.926 11.984 -6.977 1 87.06 122 TYR B O 1
ATOM 4003 N N . VAL B 1 123 ? -10.125 12.133 -6.75 1 91.69 123 VAL B N 1
ATOM 4004 C CA . VAL B 1 123 ? -10.266 10.781 -6.219 1 91.69 123 VAL B CA 1
ATOM 4005 C C . VAL B 1 123 ? -9.797 9.766 -7.262 1 91.69 123 VAL B C 1
ATOM 4007 O O . VAL B 1 123 ? -9.055 8.828 -6.941 1 91.69 123 VAL B O 1
ATOM 4010 N N . GLU B 1 124 ? -10.117 9.992 -8.461 1 85.75 124 GLU B N 1
ATOM 4011 C CA . GLU B 1 124 ? -9.773 9.055 -9.531 1 85.75 124 GLU B CA 1
ATOM 4012 C C . GLU B 1 124 ? -8.273 9.023 -9.773 1 85.75 124 GLU B C 1
ATOM 4014 O O . GLU B 1 124 ? -7.688 7.953 -9.969 1 85.75 124 GLU B O 1
ATOM 4019 N N . ILE B 1 125 ? -7.672 10.102 -9.688 1 84.75 125 ILE B N 1
ATOM 4020 C CA . ILE B 1 125 ? -6.242 10.188 -9.969 1 84.75 125 ILE B CA 1
ATOM 4021 C C . ILE B 1 125 ? -5.449 9.562 -8.828 1 84.75 125 ILE B C 1
ATOM 4023 O O . ILE B 1 125 ? -4.582 8.711 -9.055 1 84.75 125 ILE B O 1
ATOM 4027 N N . PHE B 1 126 ? -5.73 9.938 -7.641 1 91.56 126 PHE B N 1
ATOM 4028 C CA . PHE B 1 126 ? -4.914 9.531 -6.504 1 91.56 126 PHE B CA 1
ATOM 4029 C C . PHE B 1 126 ? -5.18 8.078 -6.137 1 91.56 126 PHE B C 1
ATOM 4031 O O . PHE B 1 126 ? -4.281 7.367 -5.676 1 91.56 126 PHE B O 1
ATOM 4038 N N . ARG B 1 127 ? -6.391 7.574 -6.395 1 91.38 127 ARG B N 1
ATOM 4039 C CA . ARG B 1 127 ? -6.703 6.188 -6.062 1 91.38 127 ARG B CA 1
ATOM 4040 C C . ARG B 1 127 ? -6.145 5.234 -7.113 1 91.38 127 ARG B C 1
ATOM 4042 O O . ARG B 1 127 ? -5.953 4.047 -6.844 1 91.38 127 ARG B O 1
ATOM 4049 N N . ASN B 1 128 ? -5.84 5.832 -8.32 1 87.56 128 ASN B N 1
ATOM 4050 C CA . ASN B 1 128 ? -5.445 4.941 -9.406 1 87.56 128 ASN B CA 1
ATOM 4051 C C . ASN B 1 128 ? -3.961 5.086 -9.734 1 87.56 128 ASN B C 1
ATOM 4053 O O . ASN B 1 128 ? -3.496 4.578 -10.758 1 87.56 128 ASN B O 1
ATOM 4057 N N . THR B 1 129 ? -3.236 5.75 -8.922 1 90 129 THR B N 1
ATOM 4058 C CA . THR B 1 129 ? -1.787 5.871 -9.031 1 90 129 THR B CA 1
ATOM 4059 C C . THR B 1 129 ? -1.098 5.25 -7.816 1 90 129 THR B C 1
ATOM 4061 O O . THR B 1 129 ? -1.516 5.469 -6.68 1 90 129 THR B O 1
ATOM 4064 N N . PRO B 1 130 ? -0.055 4.461 -8.086 1 93.06 130 PRO B N 1
ATOM 4065 C CA . PRO B 1 130 ? 0.647 3.871 -6.945 1 93.06 130 PRO B CA 1
ATOM 4066 C C . PRO B 1 130 ? 1.175 4.922 -5.969 1 93.06 130 PRO B C 1
ATOM 4068 O O . PRO B 1 130 ? 1.705 5.953 -6.395 1 93.06 130 PRO B O 1
ATOM 4071 N N . LEU B 1 131 ? 0.966 4.652 -4.734 1 95.19 131 LEU B N 1
ATOM 4072 C CA . LEU B 1 131 ? 1.387 5.59 -3.697 1 95.19 131 LEU B CA 1
ATOM 4073 C C . LEU B 1 131 ? 2.887 5.848 -3.773 1 95.19 131 LEU B C 1
ATOM 4075 O O . LEU B 1 131 ? 3.338 6.98 -3.576 1 95.19 131 LEU B O 1
ATOM 4079 N N . LEU B 1 132 ? 3.648 4.82 -4.062 1 91.94 132 LEU B N 1
ATOM 4080 C CA . LEU B 1 132 ? 5.094 4.977 -4.16 1 91.94 132 LEU B CA 1
ATOM 4081 C C . LEU B 1 132 ? 5.461 5.984 -5.246 1 91.94 132 LEU B C 1
ATOM 4083 O O . LEU B 1 132 ? 6.344 6.824 -5.047 1 91.94 132 LEU B O 1
ATOM 4087 N N . VAL B 1 133 ? 4.809 5.898 -6.359 1 88.44 133 VAL B N 1
ATOM 4088 C CA . VAL B 1 133 ? 5.062 6.812 -7.469 1 88.44 133 VAL B CA 1
ATOM 4089 C C . VAL B 1 133 ? 4.738 8.242 -7.039 1 88.44 133 VAL B C 1
ATOM 4091 O O . VAL B 1 133 ? 5.496 9.172 -7.328 1 88.44 133 VAL B O 1
ATOM 4094 N N . GLN B 1 134 ? 3.666 8.375 -6.371 1 91.44 134 GLN B N 1
ATOM 4095 C CA . GLN B 1 134 ? 3.283 9.688 -5.871 1 91.44 134 GLN B CA 1
ATOM 4096 C C . GLN B 1 134 ? 4.348 10.25 -4.93 1 91.44 134 GLN B C 1
ATOM 4098 O O . GLN B 1 134 ? 4.684 11.438 -5.004 1 91.44 134 GLN B O 1
ATOM 4103 N N . MET B 1 135 ? 4.82 9.406 -4.121 1 92.56 135 MET B N 1
ATOM 4104 C CA . MET B 1 135 ? 5.832 9.82 -3.156 1 92.56 135 MET B CA 1
ATOM 4105 C C . MET B 1 135 ? 7.102 10.281 -3.867 1 92.56 135 MET B C 1
ATOM 4107 O O . MET B 1 135 ? 7.691 11.297 -3.498 1 92.56 135 MET B O 1
ATOM 4111 N N . ILE B 1 136 ? 7.473 9.594 -4.84 1 86.12 136 ILE B N 1
ATOM 4112 C CA . ILE B 1 136 ? 8.664 9.93 -5.609 1 86.12 136 ILE B CA 1
ATOM 4113 C C . ILE B 1 136 ? 8.445 11.242 -6.352 1 86.12 136 ILE B C 1
ATOM 4115 O O . ILE B 1 136 ? 9.359 12.062 -6.457 1 86.12 136 ILE B O 1
ATOM 4119 N N . ILE B 1 137 ? 7.309 11.438 -6.824 1 84.88 137 ILE B N 1
ATOM 4120 C CA . ILE B 1 137 ? 6.973 12.672 -7.527 1 84.88 137 ILE B CA 1
ATOM 4121 C C . ILE B 1 137 ? 7.125 13.859 -6.582 1 84.88 137 ILE B C 1
ATOM 4123 O O . ILE B 1 137 ? 7.781 14.852 -6.918 1 84.88 137 ILE B O 1
ATOM 4127 N N . TRP B 1 138 ? 6.547 13.766 -5.469 1 88.06 138 TRP B N 1
ATOM 4128 C CA . TRP B 1 138 ? 6.617 14.867 -4.512 1 88.06 138 TRP B CA 1
ATOM 4129 C C . TRP B 1 138 ? 8.062 15.133 -4.102 1 88.06 138 TRP B C 1
ATOM 4131 O O . TRP B 1 138 ? 8.469 16.297 -3.949 1 88.06 138 TRP B O 1
ATOM 4141 N N . TYR B 1 139 ? 8.859 14.141 -3.988 1 88.12 139 TYR B N 1
ATOM 4142 C CA . TYR B 1 139 ? 10.242 14.289 -3.564 1 88.12 139 TYR B CA 1
ATOM 4143 C C . TYR B 1 139 ? 11.102 14.844 -4.695 1 88.12 139 TYR B C 1
ATOM 4145 O O . TYR B 1 139 ? 11.719 15.906 -4.551 1 88.12 139 TYR B O 1
ATOM 4153 N N . SER B 1 140 ? 11.102 14.164 -5.836 1 80 140 SER B N 1
ATOM 4154 C CA . SER B 1 140 ? 12.055 14.43 -6.906 1 80 140 SER B CA 1
ATOM 4155 C C . SER B 1 140 ? 11.57 15.562 -7.809 1 80 140 SER B C 1
ATOM 4157 O O . SER B 1 140 ? 12.375 16.359 -8.297 1 80 140 SER B O 1
ATOM 4159 N N . ALA B 1 141 ? 10.297 15.609 -8.031 1 75.94 141 ALA B N 1
ATOM 4160 C CA . ALA B 1 141 ? 9.789 16.562 -9.016 1 75.94 141 ALA B CA 1
ATOM 4161 C C . ALA B 1 141 ? 9.336 17.859 -8.336 1 75.94 141 ALA B C 1
ATOM 4163 O O . ALA B 1 141 ? 9.289 18.906 -8.977 1 75.94 141 ALA B O 1
ATOM 4164 N N . VAL B 1 142 ? 9.016 17.781 -7.07 1 81.31 142 VAL B N 1
ATOM 4165 C CA . VAL B 1 142 ? 8.461 18.969 -6.434 1 81.31 142 VAL B CA 1
ATOM 4166 C C . VAL B 1 142 ? 9.484 19.562 -5.473 1 81.31 142 VAL B C 1
ATOM 4168 O O . VAL B 1 142 ? 9.969 20.672 -5.684 1 81.31 142 VAL B O 1
ATOM 4171 N N . PHE B 1 143 ? 9.922 18.844 -4.527 1 82.44 143 PHE B N 1
ATOM 4172 C CA . PHE B 1 143 ? 10.766 19.406 -3.479 1 82.44 143 PHE B CA 1
ATOM 4173 C C . PHE B 1 143 ? 12.18 19.656 -3.996 1 82.44 143 PHE B C 1
ATOM 4175 O O . PHE B 1 143 ? 12.734 20.734 -3.775 1 82.44 143 PHE B O 1
ATOM 4182 N N . LEU B 1 144 ? 12.727 18.75 -4.711 1 78.56 144 LEU B N 1
ATOM 4183 C CA . LEU B 1 144 ? 14.117 18.875 -5.141 1 78.56 144 LEU B CA 1
ATOM 4184 C C . LEU B 1 144 ? 14.25 19.922 -6.242 1 78.56 144 LEU B C 1
ATOM 4186 O O . LEU B 1 144 ? 15.352 20.406 -6.508 1 78.56 144 LEU B O 1
ATOM 4190 N N . THR B 1 145 ? 13.172 20.25 -6.891 1 73.75 145 THR B N 1
ATOM 4191 C CA . THR B 1 145 ? 13.242 21.203 -7.984 1 73.75 145 THR B CA 1
ATOM 4192 C C . THR B 1 145 ? 12.977 22.625 -7.477 1 73.75 145 THR B C 1
ATOM 4194 O O . THR B 1 145 ? 13.055 23.578 -8.242 1 73.75 145 THR B O 1
ATOM 4197 N N . LEU B 1 146 ? 12.703 22.75 -6.211 1 76.19 146 LEU B N 1
ATOM 4198 C CA . LEU B 1 146 ? 12.586 24.078 -5.617 1 76.19 146 LEU B CA 1
ATOM 4199 C C . LEU B 1 146 ? 13.914 24.844 -5.711 1 76.19 146 LEU B C 1
ATOM 4201 O O . LEU B 1 146 ? 14.969 24.219 -5.848 1 76.19 146 LEU B O 1
ATOM 4205 N N . PRO B 1 147 ? 13.766 26.094 -5.672 1 74.5 147 PRO B N 1
ATOM 4206 C CA . PRO B 1 147 ? 14.992 26.875 -5.777 1 74.5 147 PRO B CA 1
ATOM 4207 C C . PRO B 1 147 ? 16 26.562 -4.672 1 74.5 147 PRO B C 1
ATOM 4209 O O . PRO B 1 147 ? 15.609 26.094 -3.6 1 74.5 147 PRO B O 1
ATOM 4212 N N . LEU B 1 148 ? 17.156 26.781 -5.125 1 76.5 148 LEU B N 1
ATOM 4213 C CA . LEU B 1 148 ? 18.219 26.609 -4.141 1 76.5 148 LEU B CA 1
ATOM 4214 C C . LEU B 1 148 ? 18.047 27.578 -2.977 1 76.5 148 LEU B C 1
ATOM 4216 O O . LEU B 1 148 ? 17.438 28.641 -3.133 1 76.5 148 LEU B O 1
ATOM 4220 N N . ILE B 1 149 ? 18.531 27.234 -1.896 1 75.69 149 ILE B N 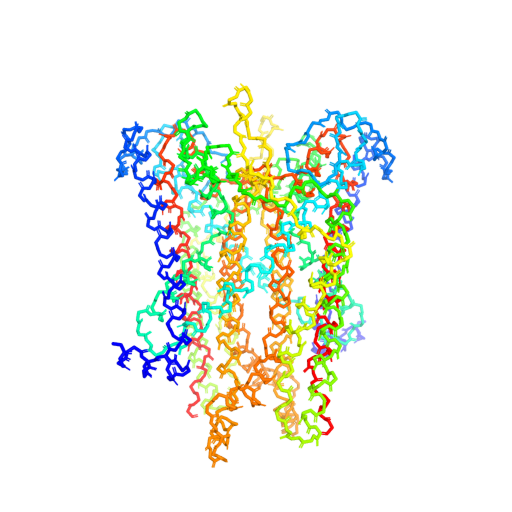1
ATOM 4221 C CA . ILE B 1 149 ? 18.328 28 -0.67 1 75.69 149 ILE B CA 1
ATOM 4222 C C . ILE B 1 149 ? 18.891 29.406 -0.851 1 75.69 149 ILE B C 1
ATOM 4224 O O . ILE B 1 149 ? 18.375 30.359 -0.273 1 75.69 149 ILE B O 1
ATOM 4228 N N . GLU B 1 150 ? 19.938 29.531 -1.688 1 71.56 150 GLU B N 1
ATOM 4229 C CA . GLU B 1 150 ? 20.547 30.828 -1.932 1 71.56 150 GLU B CA 1
ATOM 4230 C C . GLU B 1 150 ? 19.578 31.75 -2.686 1 71.56 150 GLU B C 1
ATOM 4232 O O . GLU B 1 150 ? 19.656 32.969 -2.549 1 71.56 150 GLU B O 1
ATOM 4237 N N . SER B 1 151 ? 18.75 31.25 -3.422 1 67.81 151 SER B N 1
ATOM 4238 C CA . SER B 1 151 ? 17.766 31.984 -4.199 1 67.81 151 SER B CA 1
ATOM 4239 C C . SER B 1 151 ? 16.344 31.594 -3.803 1 67.81 151 SER B C 1
ATOM 4241 O O . SER B 1 151 ? 15.453 31.531 -4.652 1 67.81 151 SER B O 1
ATOM 4243 N N . GLU B 1 152 ? 16.312 31.484 -2.471 1 65.25 152 GLU B N 1
ATOM 4244 C CA . GLU B 1 152 ? 15.047 30.953 -1.967 1 65.25 152 GLU B CA 1
ATOM 4245 C C . GLU B 1 152 ? 13.898 31.938 -2.193 1 65.25 152 GLU B C 1
ATOM 4247 O O . GLU B 1 152 ? 14.125 33.156 -2.309 1 65.25 152 GLU B O 1
ATOM 4252 N N . VAL B 1 153 ? 12.805 31.328 -2.412 1 63.41 153 VAL B N 1
ATOM 4253 C CA . VAL B 1 153 ? 11.57 32.125 -2.465 1 63.41 153 VAL B CA 1
ATOM 4254 C C . VAL B 1 153 ? 10.977 32.25 -1.065 1 63.41 153 VAL B C 1
ATOM 4256 O O . VAL B 1 153 ? 10.859 31.25 -0.345 1 63.41 153 VAL B O 1
ATOM 4259 N N . ASN B 1 154 ? 11.008 33.375 -0.546 1 66.06 154 ASN B N 1
ATOM 4260 C CA . ASN B 1 154 ? 10.422 33.625 0.772 1 66.06 154 ASN B CA 1
ATOM 4261 C C . ASN B 1 154 ? 9.086 34.344 0.677 1 66.06 154 ASN B C 1
ATOM 4263 O O . ASN B 1 154 ? 8.883 35.156 -0.232 1 66.06 154 ASN B O 1
ATOM 4267 N N . ILE B 1 155 ? 8.188 33.719 1.266 1 60.31 155 ILE B N 1
ATOM 4268 C CA . ILE B 1 155 ? 6.91 34.438 1.394 1 60.31 155 ILE B CA 1
ATOM 4269 C C . ILE B 1 155 ? 6.836 35.125 2.754 1 60.31 155 ILE B C 1
ATOM 4271 O O . ILE B 1 155 ? 6.785 34.438 3.791 1 60.31 155 ILE B O 1
ATOM 4275 N N . GLY B 1 156 ? 6.699 36.406 2.742 1 67.25 156 GLY B N 1
ATOM 4276 C CA . GLY B 1 156 ? 6.508 37.188 3.947 1 67.25 156 GLY B CA 1
ATOM 4277 C C . GLY B 1 156 ? 7.648 37.062 4.941 1 67.25 156 GLY B C 1
ATOM 4278 O O . GLY B 1 156 ? 7.449 37.188 6.148 1 67.25 156 GLY B O 1
ATOM 4279 N N . GLN B 1 157 ? 8.773 36.531 4.48 1 67.19 157 GLN B N 1
ATOM 4280 C CA . GLN B 1 157 ? 9.945 36.344 5.324 1 67.19 157 GLN B CA 1
ATOM 4281 C C . GLN B 1 157 ? 9.672 35.344 6.438 1 67.19 157 GLN B C 1
ATOM 4283 O O . GLN B 1 157 ? 10.234 35.469 7.527 1 67.19 157 GLN B O 1
ATOM 4288 N N . ALA B 1 158 ? 8.633 34.625 6.188 1 70.75 158 ALA B N 1
ATOM 4289 C CA . ALA B 1 158 ? 8.258 33.656 7.227 1 70.75 158 ALA B CA 1
ATOM 4290 C C . ALA B 1 158 ? 8.219 32.25 6.676 1 70.75 158 ALA B C 1
ATOM 4292 O O . ALA B 1 158 ? 8.453 31.266 7.406 1 70.75 158 ALA B O 1
ATOM 4293 N N . PHE B 1 159 ? 7.98 32.25 5.457 1 76.81 159 PHE B N 1
ATOM 4294 C CA . PHE B 1 159 ? 7.895 30.938 4.809 1 76.81 159 PHE B CA 1
ATOM 4295 C C . PHE B 1 159 ? 8.977 30.797 3.744 1 76.81 159 PHE B C 1
ATOM 4297 O O . PHE B 1 159 ? 9.102 31.641 2.855 1 76.81 159 PHE B O 1
ATOM 4304 N N . PHE B 1 160 ? 9.734 29.875 3.926 1 78.5 160 PHE B N 1
ATOM 4305 C CA . PHE B 1 160 ? 10.836 29.656 2.99 1 78.5 160 PHE B CA 1
ATOM 4306 C C . PHE B 1 160 ? 10.672 28.344 2.248 1 78.5 160 PHE B C 1
ATOM 4308 O O . PHE B 1 160 ? 10.312 27.328 2.85 1 78.5 160 PHE B O 1
ATOM 4315 N N . PHE B 1 161 ? 10.812 28.438 1.002 1 77.88 161 PHE B N 1
ATOM 4316 C CA . PHE B 1 161 ? 10.727 27.266 0.137 1 77.88 161 PHE B CA 1
ATOM 4317 C C . PHE B 1 161 ? 12.023 27.078 -0.641 1 77.88 161 PHE B C 1
ATOM 4319 O O . PHE B 1 161 ? 12.477 28 -1.341 1 77.88 161 PHE B O 1
ATOM 4326 N N . SER B 1 162 ? 12.688 26.031 -0.384 1 78.88 162 SER B N 1
ATOM 4327 C CA . SER B 1 162 ? 13.914 25.703 -1.104 1 78.88 162 SER B CA 1
ATOM 4328 C C . SER B 1 162 ? 14.047 24.203 -1.329 1 78.88 162 SER B C 1
ATOM 4330 O O . SER B 1 162 ? 13.195 23.422 -0.888 1 78.88 162 SER B O 1
ATOM 4332 N N . ASN B 1 163 ? 15.07 23.828 -2.076 1 79.81 163 ASN B N 1
ATOM 4333 C CA . ASN B 1 163 ? 15.32 22.422 -2.338 1 79.81 163 ASN B CA 1
ATOM 4334 C C . ASN B 1 163 ? 15.781 21.688 -1.081 1 79.81 163 ASN B C 1
ATOM 4336 O O . ASN B 1 163 ? 15.977 20.469 -1.099 1 79.81 163 ASN B O 1
ATOM 4340 N N . ARG B 1 164 ? 15.875 22.453 0.014 1 79.31 164 ARG B N 1
ATOM 4341 C CA . ARG B 1 164 ? 16.234 21.859 1.299 1 79.31 164 ARG B CA 1
ATOM 4342 C C . ARG B 1 164 ? 15 21.656 2.174 1 79.31 164 ARG B C 1
ATOM 4344 O O . ARG B 1 164 ? 15.102 21.188 3.305 1 79.31 164 ARG B O 1
ATOM 4351 N N . GLY B 1 165 ? 13.93 22.094 1.619 1 82.5 165 GLY B N 1
ATOM 4352 C CA . GLY B 1 165 ? 12.688 21.906 2.354 1 82.5 165 GLY B CA 1
ATOM 4353 C C . GLY B 1 165 ? 11.914 23.188 2.562 1 82.5 165 GLY B C 1
ATOM 4354 O O . GLY B 1 165 ? 12.172 24.188 1.894 1 82.5 165 GLY B O 1
ATOM 4355 N N . VAL B 1 166 ? 10.93 23.078 3.4 1 81.19 166 VAL B N 1
ATOM 4356 C CA . VAL B 1 166 ? 10.07 24.219 3.709 1 81.19 166 VAL B CA 1
ATOM 4357 C C . VAL B 1 166 ? 10.211 24.594 5.184 1 81.19 166 VAL B C 1
ATOM 4359 O O . VAL B 1 166 ? 10.148 23.734 6.059 1 81.19 166 VAL B O 1
ATOM 4362 N N . ALA B 1 167 ? 10.547 25.781 5.371 1 80.69 167 ALA B N 1
ATOM 4363 C CA . ALA B 1 167 ? 10.656 26.281 6.738 1 80.69 167 ALA B CA 1
ATOM 4364 C C . ALA B 1 167 ? 9.484 27.203 7.082 1 80.69 167 ALA B C 1
ATOM 4366 O O . ALA B 1 167 ? 9.203 28.156 6.363 1 80.69 167 ALA B O 1
ATOM 4367 N N . ILE B 1 168 ? 8.781 26.812 8.109 1 76.56 168 ILE B N 1
ATOM 4368 C CA . ILE B 1 168 ? 7.609 27.594 8.492 1 76.56 168 ILE B CA 1
ATOM 4369 C C . ILE B 1 168 ? 7.742 28.031 9.953 1 76.56 168 ILE B C 1
ATOM 4371 O O . ILE B 1 168 ? 8.445 27.391 10.734 1 76.56 168 ILE B O 1
ATOM 4375 N N . PRO B 1 169 ? 7.133 29.125 10.148 1 72.56 169 PRO B N 1
ATOM 4376 C CA . PRO B 1 169 ? 7.133 29.516 11.562 1 72.56 169 PRO B CA 1
ATOM 4377 C C . PRO B 1 169 ? 6.457 28.484 12.461 1 72.56 169 PRO B C 1
ATOM 4379 O O . PRO B 1 169 ? 5.465 27.875 12.062 1 72.56 169 PRO B O 1
ATOM 4382 N N . TRP B 1 170 ? 7.148 28.141 13.328 1 69.88 170 TRP B N 1
ATOM 4383 C CA . TRP B 1 170 ? 6.602 27.156 14.242 1 69.88 170 TRP B CA 1
ATOM 4384 C C . TRP B 1 170 ? 6.91 27.516 15.695 1 69.88 170 TRP B C 1
ATOM 4386 O O . TRP B 1 170 ? 7.664 28.453 15.953 1 69.88 170 TRP B O 1
ATOM 4396 N N . VAL B 1 171 ? 6.133 26.781 16.469 1 58.09 171 VAL B N 1
ATOM 4397 C CA . VAL B 1 171 ? 6.262 27.047 17.891 1 58.09 171 VAL B CA 1
ATOM 4398 C C . VAL B 1 171 ? 7.656 26.656 18.375 1 58.09 171 VAL B C 1
ATOM 4400 O O . VAL B 1 171 ? 8.195 25.625 17.953 1 58.09 171 VAL B O 1
ATOM 4403 N N . ASP B 1 172 ? 8.414 27.516 18.688 1 56.56 172 ASP B N 1
ATOM 4404 C CA . ASP B 1 172 ? 9.789 27.375 19.156 1 56.56 172 ASP B CA 1
ATOM 4405 C C . ASP B 1 172 ? 9.93 26.141 20.062 1 56.56 172 ASP B C 1
ATOM 4407 O O . ASP B 1 172 ? 8.938 25.594 20.531 1 56.56 172 ASP B O 1
ATOM 4411 N N . ASP B 1 173 ? 11.148 25.688 20.266 1 53 173 ASP B N 1
ATOM 4412 C CA . ASP B 1 173 ? 11.641 24.578 21.078 1 53 173 ASP B CA 1
ATOM 4413 C C . ASP B 1 173 ? 10.766 24.375 22.312 1 53 173 ASP B C 1
ATOM 4415 O O . ASP B 1 173 ? 10.25 25.328 22.875 1 53 173 ASP B O 1
ATOM 4419 N N . ALA B 1 174 ? 10.195 23.172 22.453 1 51.25 174 ALA B N 1
ATOM 4420 C CA . ALA B 1 174 ? 9.461 22.641 23.594 1 51.25 174 ALA B CA 1
ATOM 4421 C C . ALA B 1 174 ? 9.938 23.266 24.891 1 51.25 174 ALA B C 1
ATOM 4423 O O . ALA B 1 174 ? 11.008 22.938 25.406 1 51.25 174 ALA B O 1
ATOM 4424 N N . THR B 1 175 ? 9.773 24.516 25.031 1 53.97 175 THR B N 1
ATOM 4425 C CA . THR B 1 175 ? 9.922 25 26.391 1 53.97 175 THR B CA 1
ATOM 4426 C C . THR B 1 175 ? 8.891 24.359 27.312 1 53.97 175 THR B C 1
ATOM 4428 O O . THR B 1 175 ? 8 23.641 26.859 1 53.97 175 THR B O 1
ATOM 4431 N N . THR B 1 176 ? 9.219 24.484 28.594 1 56.56 176 THR B N 1
ATOM 4432 C CA . THR B 1 176 ? 8.312 24 29.625 1 56.56 176 THR B CA 1
ATOM 4433 C C . THR B 1 176 ? 6.871 24.391 29.312 1 56.56 176 THR B C 1
ATOM 4435 O O . THR B 1 176 ? 5.945 23.609 29.547 1 56.56 176 THR B O 1
ATOM 4438 N N . ALA B 1 177 ? 6.816 25.438 28.516 1 59.03 177 ALA B N 1
ATOM 4439 C CA . ALA B 1 177 ? 5.488 25.969 28.234 1 59.03 177 ALA B CA 1
ATOM 4440 C C . ALA B 1 177 ? 4.797 25.156 27.141 1 59.03 177 ALA B C 1
ATOM 4442 O O . ALA B 1 177 ? 3.596 24.891 27.219 1 59.03 177 ALA B O 1
ATOM 4443 N N . THR B 1 178 ? 5.555 24.703 26.156 1 61.44 178 THR B N 1
ATOM 4444 C CA . THR B 1 178 ? 4.973 23.953 25.047 1 61.44 178 THR B CA 1
ATOM 4445 C C . THR B 1 178 ? 4.434 22.609 25.547 1 61.44 178 THR B C 1
ATOM 4447 O O . THR B 1 178 ? 3.365 22.172 25.109 1 61.44 178 THR B O 1
ATOM 4450 N N . TRP B 1 179 ? 5.203 22.141 26.422 1 61.44 179 TRP B N 1
ATOM 4451 C CA . TRP B 1 179 ? 4.762 20.875 26.984 1 61.44 179 TRP B CA 1
ATOM 4452 C C . TRP B 1 179 ? 3.504 21.062 27.828 1 61.44 179 TRP B C 1
ATOM 4454 O O . TRP B 1 179 ? 2.623 20.203 27.844 1 61.44 179 TRP B O 1
ATOM 4464 N N . ILE B 1 180 ? 3.463 22.25 28.547 1 63.56 180 ILE B N 1
ATOM 4465 C CA . ILE B 1 180 ? 2.283 22.531 29.359 1 63.56 180 ILE B CA 1
ATOM 4466 C C . ILE B 1 180 ? 1.079 22.766 28.453 1 63.56 180 ILE B C 1
ATOM 4468 O O . ILE B 1 180 ? -0.016 22.266 28.719 1 63.56 180 ILE B O 1
ATOM 4472 N N . TRP B 1 181 ? 1.326 23.344 27.328 1 69.94 181 TRP B N 1
ATOM 4473 C CA . TRP B 1 181 ? 0.237 23.547 26.391 1 69.94 181 TRP B CA 1
ATOM 4474 C C . TRP B 1 181 ? -0.248 22.234 25.797 1 69.94 181 TRP B C 1
ATOM 4476 O O . TRP B 1 181 ? -1.455 21.984 25.703 1 69.94 181 TRP B O 1
ATOM 4486 N N . GLY B 1 182 ? 0.75 21.438 25.438 1 67.5 182 GLY B N 1
ATOM 4487 C CA . GLY B 1 182 ? 0.38 20.141 24.906 1 67.5 182 GLY B CA 1
ATOM 4488 C C . GLY B 1 182 ? -0.415 19.297 25.891 1 67.5 182 GLY B C 1
ATOM 4489 O O . GLY B 1 182 ? -1.424 18.688 25.516 1 67.5 182 GLY B O 1
ATOM 4490 N N . ALA B 1 183 ? 0.094 19.344 27.125 1 67.56 183 ALA B N 1
ATOM 4491 C CA . ALA B 1 183 ? -0.578 18.578 28.156 1 67.56 183 ALA B CA 1
ATOM 4492 C C . ALA B 1 183 ? -1.974 19.125 28.438 1 67.56 183 ALA B C 1
ATOM 4494 O O . ALA B 1 183 ? -2.939 18.375 28.547 1 67.56 183 ALA B O 1
ATOM 4495 N N . VAL B 1 184 ? -2.084 20.453 28.516 1 70.88 184 VAL B N 1
ATOM 4496 C CA . VAL B 1 184 ? -3.357 21.078 28.859 1 70.88 184 VAL B CA 1
ATOM 4497 C C . VAL B 1 184 ? -4.336 20.922 27.688 1 70.88 184 VAL B C 1
ATOM 4499 O O . VAL B 1 184 ? -5.523 20.672 27.906 1 70.88 184 VAL B O 1
ATOM 4502 N N . LEU B 1 185 ? -3.725 20.891 26.484 1 71.69 185 LEU B N 1
ATOM 4503 C CA . LEU B 1 185 ? -4.605 20.719 25.328 1 71.69 185 LEU B CA 1
ATOM 4504 C C . LEU B 1 185 ? -5.059 19.266 25.203 1 71.69 185 LEU B C 1
ATOM 4506 O O . LEU B 1 185 ? -6.203 19 24.828 1 71.69 185 LEU B O 1
ATOM 4510 N N . LEU B 1 186 ? -4.148 18.484 25.594 1 71.19 186 LEU B N 1
ATOM 4511 C CA . LEU B 1 186 ? -4.535 17.078 25.625 1 71.19 186 LEU B CA 1
ATOM 4512 C C . LEU B 1 186 ? -5.621 16.828 26.672 1 71.19 186 LEU B C 1
ATOM 4514 O O . LEU B 1 186 ? -6.582 16.109 26.406 1 71.19 186 LEU B O 1
ATOM 4518 N N . ILE B 1 187 ? -5.473 17.453 27.797 1 70.75 187 ILE B N 1
ATOM 4519 C CA . ILE B 1 187 ? -6.477 17.359 28.859 1 70.75 187 ILE B CA 1
ATOM 4520 C C . ILE B 1 187 ? -7.777 18.016 28.391 1 70.75 187 ILE B C 1
ATOM 4522 O O . ILE B 1 187 ? -8.859 17.469 28.594 1 70.75 187 ILE B O 1
ATOM 4526 N N . GLY B 1 188 ? -7.613 19.141 27.734 1 72.44 188 GLY B N 1
ATOM 4527 C CA . GLY B 1 188 ? -8.789 19.797 27.203 1 72.44 188 GLY B CA 1
ATOM 4528 C C . GLY B 1 188 ? -9.508 18.969 26.141 1 72.44 188 GLY B C 1
ATOM 4529 O O . GLY B 1 188 ? -10.734 18.922 26.109 1 72.44 188 GLY B O 1
ATOM 4530 N N . PHE B 1 189 ? -8.664 18.375 25.406 1 72.25 189 PHE B N 1
ATOM 4531 C CA . PHE B 1 189 ? -9.219 17.5 24.375 1 72.25 189 PHE B CA 1
ATOM 4532 C C . PHE B 1 189 ? -9.953 16.328 25 1 72.25 189 PHE B C 1
ATOM 4534 O O . PHE B 1 189 ? -11.07 15.992 24.594 1 72.25 189 PHE B O 1
ATOM 4541 N N . ILE B 1 190 ? -9.422 15.773 26.047 1 70 190 ILE B N 1
ATOM 4542 C CA . ILE B 1 190 ? -10.039 14.648 26.75 1 70 190 ILE B CA 1
ATOM 4543 C C . ILE B 1 190 ? -11.305 15.117 27.453 1 70 190 ILE B C 1
ATOM 4545 O O . ILE B 1 190 ? -12.352 14.477 27.344 1 70 190 ILE B O 1
ATOM 4549 N N . VAL B 1 191 ? -11.18 16.234 28.156 1 73.44 191 VAL B N 1
ATOM 4550 C CA . VAL B 1 191 ? -12.32 16.797 28.859 1 73.44 191 VAL B CA 1
ATOM 4551 C C . VAL B 1 191 ? -13.398 17.203 27.859 1 73.44 191 VAL B C 1
ATOM 4553 O O . VAL B 1 191 ? -14.594 17.016 28.109 1 73.44 191 VAL B O 1
ATOM 4556 N N . GLY B 1 192 ? -12.938 17.75 26.781 1 70.38 192 GLY B N 1
ATOM 4557 C CA . GLY B 1 192 ? -13.883 18.109 25.734 1 70.38 192 GLY B CA 1
ATOM 4558 C C . GLY B 1 192 ? -14.656 16.922 25.188 1 70.38 192 GLY B C 1
ATOM 4559 O O . GLY B 1 192 ? -15.875 17.016 24.984 1 70.38 192 GLY B O 1
ATOM 4560 N N . ILE B 1 193 ? -14.016 15.93 25.172 1 71.06 193 ILE B N 1
ATOM 4561 C CA . ILE B 1 193 ? -14.656 14.711 24.703 1 71.06 193 ILE B CA 1
ATOM 4562 C C . ILE B 1 193 ? -15.648 14.211 25.75 1 71.06 193 ILE B C 1
ATOM 4564 O O . ILE B 1 193 ? -16.75 13.789 25.406 1 71.06 193 ILE B O 1
ATOM 4568 N N . LEU B 1 194 ? -15.219 14.336 26.891 1 72.88 194 LEU B N 1
ATOM 4569 C CA . LEU B 1 194 ? -16.078 13.898 27.984 1 72.88 194 LEU B CA 1
ATOM 4570 C C . LEU B 1 194 ? -17.328 14.773 28.078 1 72.88 194 LEU B C 1
ATOM 4572 O O . LEU B 1 194 ? -18.438 14.273 28.25 1 72.88 194 LEU B O 1
ATOM 4576 N N . ILE B 1 195 ? -17.141 16.047 27.922 1 72 195 ILE B N 1
ATOM 4577 C CA . ILE B 1 195 ? -18.266 16.984 28 1 72 195 ILE B CA 1
ATOM 4578 C C . ILE B 1 195 ? -19.172 16.797 26.781 1 72 195 ILE B C 1
ATOM 4580 O O . ILE B 1 195 ? -20.391 16.828 26.906 1 72 195 ILE B O 1
ATOM 4584 N N . TYR B 1 196 ? -18.5 16.641 25.781 1 69.81 196 TYR B N 1
ATOM 4585 C CA . TYR B 1 196 ? -19.25 16.375 24.547 1 69.81 196 TYR B CA 1
ATOM 4586 C C . TYR B 1 196 ? -20.141 15.148 24.703 1 69.81 196 TYR B C 1
ATOM 4588 O O . TYR B 1 196 ? -21.328 15.172 24.359 1 69.81 196 TYR B O 1
ATOM 4596 N N . ARG B 1 197 ? -19.688 14.211 25.328 1 67.25 197 ARG B N 1
ATOM 4597 C CA . ARG B 1 197 ? -20.406 12.969 25.547 1 67.25 197 ARG B CA 1
ATOM 4598 C C . ARG B 1 197 ? -21.547 13.156 26.547 1 67.25 197 ARG B C 1
ATOM 4600 O O . ARG B 1 197 ? -22.641 12.625 26.375 1 67.25 197 ARG B O 1
ATOM 4607 N N . PHE B 1 198 ? -21.141 13.867 27.531 1 69.12 198 PHE B N 1
ATOM 4608 C CA . PHE B 1 198 ? -22.125 14.133 28.578 1 69.12 198 PHE B CA 1
ATOM 4609 C C . PHE B 1 198 ? -23.266 14.984 28.062 1 69.12 198 PHE B C 1
ATOM 4611 O O . PHE B 1 198 ? -24.438 14.695 28.312 1 69.12 198 PHE B O 1
ATOM 4618 N N . LYS B 1 199 ? -22.875 15.969 27.281 1 71.62 199 LYS B N 1
ATOM 4619 C CA . LYS B 1 199 ? -23.891 16.875 26.766 1 71.62 199 LYS B CA 1
ATOM 4620 C C . LYS B 1 199 ? -24.703 16.219 25.641 1 71.62 199 LYS B C 1
ATOM 4622 O O . LYS B 1 199 ? -25.891 16.484 25.484 1 71.62 199 LYS B O 1
ATOM 4627 N N . LEU B 1 200 ? -24.141 15.43 25.016 1 66.56 200 LEU B N 1
ATOM 4628 C CA . LEU B 1 200 ? -24.844 14.688 23.984 1 66.56 200 LEU B CA 1
ATOM 4629 C C . LEU B 1 200 ? -25.844 13.719 24.594 1 66.56 200 LEU B C 1
ATOM 4631 O O . LEU B 1 200 ? -26.969 13.578 24.078 1 66.56 200 LEU B O 1
ATOM 4635 N N . LYS B 1 201 ? -25.453 13.148 25.625 1 65.44 201 LYS B N 1
ATOM 4636 C CA . LYS B 1 201 ? -26.359 12.297 26.375 1 65.44 201 LYS B CA 1
ATOM 4637 C C . LYS B 1 201 ? -27.562 13.094 26.891 1 65.44 201 LYS B C 1
ATOM 4639 O O . LYS B 1 201 ? -28.688 12.617 26.859 1 65.44 201 LYS B O 1
ATOM 4644 N N . GLN B 1 202 ? -27.25 14.195 27.359 1 66.31 202 GLN B N 1
ATOM 4645 C CA . GLN B 1 202 ? -28.312 15.055 27.875 1 66.31 202 GLN B CA 1
ATOM 4646 C C . GLN B 1 202 ? -29.234 15.531 26.75 1 66.31 202 GLN B C 1
ATOM 4648 O O . GLN B 1 202 ? -30.438 15.641 26.938 1 66.31 202 GLN B O 1
ATOM 4653 N N . GLN B 1 203 ? -28.594 15.781 25.656 1 64.69 203 GLN B N 1
ATOM 4654 C CA . GLN B 1 203 ? -29.359 16.219 24.5 1 64.69 203 GLN B CA 1
ATOM 4655 C C . GLN B 1 203 ? -30.312 15.117 24.031 1 64.69 203 GLN B C 1
ATOM 4657 O O . GLN B 1 203 ? -31.469 15.383 23.703 1 64.69 203 GLN B O 1
ATOM 4662 N N . MET B 1 204 ? -29.922 14.031 24.109 1 59.22 204 MET B N 1
ATOM 4663 C CA . MET B 1 204 ? -30.75 12.906 23.688 1 59.22 204 MET B CA 1
ATOM 4664 C C . MET B 1 204 ? -31.844 12.617 24.719 1 59.22 204 MET B C 1
ATOM 4666 O O . MET B 1 204 ? -32.969 12.227 24.375 1 59.22 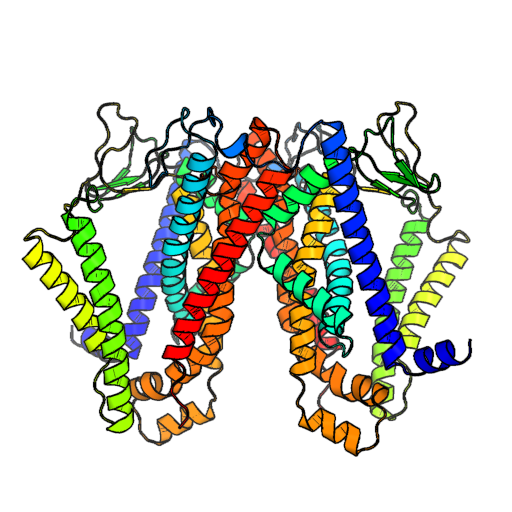204 MET B O 1
ATOM 4670 N N . ALA B 1 205 ? -31.484 12.844 25.938 1 57.25 205 ALA B N 1
ATOM 4671 C CA . ALA B 1 205 ? -32.438 12.609 27.016 1 57.25 205 ALA B CA 1
ATOM 4672 C C . ALA B 1 205 ? -33.469 13.742 27.109 1 57.25 205 ALA B C 1
ATOM 4674 O O . ALA B 1 205 ? -34.656 13.5 27.312 1 57.25 205 ALA B O 1
ATOM 4675 N N . LEU B 1 206 ? -33 14.922 26.875 1 57.28 206 LEU B N 1
ATOM 4676 C CA . LEU B 1 206 ? -33.875 16.078 27.109 1 57.28 206 LEU B CA 1
ATOM 4677 C C . LEU B 1 206 ? -34.438 16.609 25.797 1 57.28 206 LEU B C 1
ATOM 4679 O O . LEU B 1 206 ? -35.406 17.359 25.797 1 57.28 206 LEU B O 1
ATOM 4683 N N . GLY B 1 207 ? -33.875 16.078 24.672 1 54.53 207 GLY B N 1
ATOM 4684 C CA . GLY B 1 207 ? -34.344 16.5 23.359 1 54.53 207 GLY B CA 1
ATOM 4685 C C . GLY B 1 207 ? -33.938 17.922 23 1 54.53 207 GLY B C 1
ATOM 4686 O O . GLY B 1 207 ? -34.531 18.531 22.109 1 54.53 207 GLY B O 1
ATOM 4687 N N . GLN B 1 208 ? -33.188 18.516 23.859 1 56.91 208 GLN B N 1
ATOM 4688 C CA . GLN B 1 208 ? -32.75 19.891 23.609 1 56.91 208 GLN B CA 1
ATOM 4689 C C . GLN B 1 208 ? -31.344 19.938 23.031 1 56.91 208 GLN B C 1
ATOM 4691 O O . GLN B 1 208 ? -30.5 19.094 23.359 1 56.91 208 GLN B O 1
ATOM 4696 N N . ASN B 1 209 ? -31.203 20.703 22 1 54.75 209 ASN B N 1
ATOM 4697 C CA . ASN B 1 209 ? -29.906 20.875 21.359 1 54.75 209 ASN B CA 1
ATOM 4698 C C . ASN B 1 209 ? -28.906 21.547 22.281 1 54.75 209 ASN B C 1
ATOM 4700 O O . ASN B 1 209 ? -29 22.75 22.547 1 54.75 209 ASN B O 1
ATOM 4704 N N . LYS B 1 210 ? -28.172 20.766 23.031 1 59.47 210 LYS B N 1
ATOM 4705 C CA . LYS B 1 210 ? -27.219 21.328 23.984 1 59.47 210 LYS B CA 1
ATOM 4706 C C . LYS B 1 210 ? -25.891 21.656 23.297 1 59.47 210 LYS B C 1
ATOM 4708 O O . LYS B 1 210 ? -24.922 21.984 23.969 1 59.47 210 LYS B O 1
ATOM 4713 N N . ARG B 1 211 ? -25.938 21.625 21.938 1 60.41 211 ARG B N 1
ATOM 4714 C CA . ARG B 1 211 ? -24.812 21.984 21.078 1 60.41 211 ARG B CA 1
ATOM 4715 C C . ARG B 1 211 ? -23.516 21.391 21.594 1 60.41 211 ARG B C 1
ATOM 4717 O O . ARG B 1 211 ? -22.578 22.125 21.938 1 60.41 211 ARG B O 1
ATOM 4724 N N . PRO B 1 212 ? -23.391 20.062 21.641 1 67.25 212 PRO B N 1
ATOM 4725 C CA . PRO B 1 212 ? -22.219 19.406 22.234 1 67.25 212 PRO B CA 1
ATOM 4726 C C . PRO B 1 212 ? -20.906 19.781 21.547 1 67.25 212 PRO B C 1
ATOM 4728 O O . PRO B 1 212 ? -19.859 19.844 22.188 1 67.25 212 PRO B O 1
ATOM 4731 N N . TYR B 1 213 ? -21 20.109 20.375 1 64.88 213 TYR B N 1
ATOM 4732 C CA . TYR B 1 213 ? -19.797 20.516 19.656 1 64.88 213 TYR B CA 1
ATOM 4733 C C . TYR B 1 213 ? -19.266 21.844 20.188 1 64.88 213 TYR B C 1
ATOM 4735 O O . TYR B 1 213 ? -18.062 22.047 20.266 1 64.88 213 TYR B O 1
ATOM 4743 N N . LEU B 1 214 ? -20.203 22.672 20.547 1 66.94 214 LEU B N 1
ATOM 4744 C CA . LEU B 1 214 ? -19.781 23.953 21.094 1 66.94 214 LEU B CA 1
ATOM 4745 C C . LEU B 1 214 ? -19.094 23.781 22.453 1 66.94 214 LEU B C 1
ATOM 4747 O O . LEU B 1 214 ? -18.141 24.484 22.766 1 66.94 214 LEU B O 1
ATOM 4751 N N . TRP B 1 215 ? -19.562 22.812 23.078 1 66.75 215 TRP B N 1
ATOM 4752 C CA . TRP B 1 215 ? -18.938 22.547 24.375 1 66.75 215 TRP B CA 1
ATOM 4753 C C . TRP B 1 215 ? -17.562 21.922 24.188 1 66.75 215 TRP B C 1
ATOM 4755 O O . TRP B 1 215 ? -16.641 22.219 24.953 1 66.75 215 TRP B O 1
ATOM 4765 N N . PHE B 1 216 ? -17.5 21.125 23.234 1 67.88 216 PHE B N 1
ATOM 4766 C CA . PHE B 1 216 ? -16.188 20.562 22.906 1 67.88 216 PHE B CA 1
ATOM 4767 C C . PHE B 1 216 ? -15.211 21.656 22.5 1 67.88 216 PHE B C 1
ATOM 4769 O O . PHE B 1 216 ? -14.086 21.719 22.984 1 67.88 216 PHE B O 1
ATOM 4776 N N . ILE B 1 217 ? -15.656 22.469 21.656 1 69.12 217 ILE B N 1
ATOM 4777 C CA . ILE B 1 217 ? -14.828 23.578 21.203 1 69.12 217 ILE B CA 1
ATOM 4778 C C . ILE B 1 217 ? -14.5 24.5 22.375 1 69.12 217 ILE B C 1
ATOM 4780 O O . ILE B 1 217 ? -13.375 25 22.484 1 69.12 217 ILE B O 1
ATOM 4784 N N . SER B 1 218 ? -15.461 24.703 23.188 1 72.56 218 SER B N 1
ATOM 4785 C CA . SER B 1 218 ? -15.25 25.547 24.359 1 72.56 218 SER B CA 1
ATOM 4786 C C . SER B 1 218 ? -14.227 24.938 25.297 1 72.56 218 SER B C 1
ATOM 4788 O O . SER B 1 218 ? -13.406 25.656 25.875 1 72.56 218 SER B O 1
ATOM 4790 N N . ALA B 1 219 ? -14.266 23.641 25.406 1 74.75 219 ALA B N 1
ATOM 4791 C CA . ALA B 1 219 ? -13.281 22.969 26.25 1 74.75 219 ALA B CA 1
ATOM 4792 C C . ALA B 1 219 ? -11.867 23.141 25.703 1 74.75 219 ALA B C 1
ATOM 4794 O O . ALA B 1 219 ? -10.93 23.391 26.469 1 74.75 219 ALA B O 1
ATOM 4795 N N . ILE B 1 220 ? -11.766 23.078 24.516 1 73.31 220 ILE B N 1
ATOM 4796 C CA . ILE B 1 220 ? -10.461 23.25 23.875 1 73.31 220 ILE B CA 1
ATOM 4797 C C . ILE B 1 220 ? -10.008 24.703 24.016 1 73.31 220 ILE B C 1
ATOM 4799 O O . ILE B 1 220 ? -8.844 24.969 24.297 1 73.31 220 ILE B O 1
ATOM 4803 N N . LEU B 1 221 ? -10.922 25.516 23.859 1 72.38 221 LEU B N 1
ATOM 4804 C CA . LEU B 1 221 ? -10.609 26.938 24 1 72.38 221 LEU B CA 1
ATOM 4805 C C . LEU B 1 221 ? -10.219 27.281 25.438 1 72.38 221 LEU B C 1
ATOM 4807 O O . LEU B 1 221 ? -9.281 28.047 25.656 1 72.38 221 LEU B O 1
ATOM 4811 N N . ILE B 1 222 ? -10.977 26.797 26.375 1 74.56 222 ILE B N 1
ATOM 4812 C CA . ILE B 1 222 ? -10.664 27.016 27.781 1 74.56 222 ILE B CA 1
ATOM 4813 C C . ILE B 1 222 ? -9.297 26.422 28.109 1 74.56 222 ILE B C 1
ATOM 4815 O O . ILE B 1 222 ? -8.508 27.031 28.828 1 74.56 222 ILE B O 1
ATOM 4819 N N . ALA B 1 223 ? -9.055 25.234 27.578 1 77.12 223 ALA B N 1
ATOM 4820 C CA . ALA B 1 223 ? -7.734 24.641 27.766 1 77.12 223 ALA B CA 1
ATOM 4821 C C . ALA B 1 223 ? -6.645 25.516 27.156 1 77.12 223 ALA B C 1
ATOM 4823 O O . ALA B 1 223 ? -5.559 25.656 27.719 1 77.12 223 ALA B O 1
ATOM 4824 N N . GLY B 1 224 ? -6.922 26.047 26.141 1 73.38 224 GLY B N 1
ATOM 4825 C CA . GLY B 1 224 ? -5.992 26.969 25.516 1 73.38 224 GLY B CA 1
ATOM 4826 C C . GLY B 1 224 ? -5.75 28.219 26.344 1 73.38 224 GLY B C 1
ATOM 4827 O O . GLY B 1 224 ? -4.605 28.641 26.531 1 73.38 224 GLY B O 1
ATOM 4828 N N . ILE B 1 225 ? -6.863 28.797 26.812 1 71.5 225 ILE B N 1
ATOM 4829 C CA . ILE B 1 225 ? -6.777 30 27.641 1 71.5 225 ILE B CA 1
ATOM 4830 C C . ILE B 1 225 ? -6.043 29.672 28.938 1 71.5 225 ILE B C 1
ATOM 4832 O O . ILE B 1 225 ? -5.191 30.438 29.391 1 71.5 225 ILE B O 1
ATOM 4836 N N . ALA B 1 226 ? -6.449 28.562 29.562 1 74.12 226 ALA B N 1
ATOM 4837 C CA . ALA B 1 226 ? -5.773 28.125 30.781 1 74.12 226 ALA B CA 1
ATOM 4838 C C . ALA B 1 226 ? -4.277 27.953 30.547 1 74.12 226 ALA B C 1
ATOM 4840 O O . ALA B 1 226 ? -3.457 28.328 31.391 1 74.12 226 ALA B O 1
ATOM 4841 N N . SER B 1 227 ? -3.959 27.312 29.469 1 72.31 227 SER B N 1
ATOM 4842 C CA . SER B 1 227 ? -2.549 27.141 29.125 1 72.31 227 SER B CA 1
ATOM 4843 C C . SER B 1 227 ? -1.843 28.5 29.016 1 72.31 227 SER B C 1
ATOM 4845 O O . SER B 1 227 ? -0.713 28.656 29.484 1 72.31 227 SER B O 1
ATOM 4847 N N . PHE B 1 228 ? -2.549 29.391 28.484 1 66.75 228 PHE B N 1
ATOM 4848 C CA . PHE B 1 228 ? -2.004 30.734 28.344 1 66.75 228 PHE B CA 1
ATOM 4849 C C . PHE B 1 228 ? -1.828 31.391 29.703 1 66.75 228 PHE B C 1
ATOM 4851 O O . PHE B 1 228 ? -0.813 32.062 29.953 1 66.75 228 PHE B O 1
ATOM 4858 N N . LEU B 1 229 ? -2.84 31.297 30.531 1 67.31 229 LEU B N 1
ATOM 4859 C CA . LEU B 1 229 ? -2.795 31.922 31.844 1 67.31 229 LEU B CA 1
ATOM 4860 C C . LEU B 1 229 ? -1.716 31.281 32.719 1 67.31 229 LEU B C 1
ATOM 4862 O O . LEU B 1 229 ? -1.065 31.969 33.5 1 67.31 229 LEU B O 1
ATOM 4866 N N . ILE B 1 230 ? -1.579 30.047 32.562 1 68.94 230 ILE B N 1
ATOM 4867 C CA . ILE B 1 230 ? -0.585 29.328 33.344 1 68.94 230 ILE B CA 1
ATOM 4868 C C . ILE B 1 230 ? 0.817 29.688 32.875 1 68.94 230 ILE B C 1
ATOM 4870 O O . ILE B 1 230 ? 1.717 29.922 33.688 1 68.94 230 ILE B O 1
ATOM 4874 N N . THR B 1 231 ? 0.96 29.75 31.625 1 66.5 231 THR B N 1
ATOM 4875 C CA . THR B 1 231 ? 2.305 29.938 31.094 1 66.5 231 THR B CA 1
ATOM 4876 C C . THR B 1 231 ? 2.564 31.406 30.797 1 66.5 231 THR B C 1
ATOM 4878 O O . THR B 1 231 ? 3.715 31.828 30.672 1 66.5 231 THR B O 1
ATOM 4881 N N . MET B 1 232 ? 1.418 32.344 30.922 1 59.75 232 MET B N 1
ATOM 4882 C CA . MET B 1 232 ? 1.435 33.75 30.594 1 59.75 232 MET B CA 1
ATOM 4883 C C . MET B 1 232 ? 2.166 34 29.266 1 59.75 232 MET B C 1
ATOM 4885 O O . MET B 1 232 ? 2.781 35.062 29.078 1 59.75 232 MET B O 1
ATOM 4889 N N . GLN B 1 233 ? 2.473 33.031 28.641 1 58.44 233 GLN B N 1
ATOM 4890 C CA . GLN B 1 233 ? 3.068 33.094 27.312 1 58.44 233 GLN B CA 1
ATOM 4891 C C . GLN B 1 233 ? 2.219 32.344 26.297 1 58.44 233 GLN B C 1
ATOM 4893 O O . GLN B 1 233 ? 1.396 31.516 26.672 1 58.44 233 GLN B O 1
ATOM 4898 N N . GLY B 1 234 ? 2.082 32.875 25.188 1 54.91 234 GLY B N 1
ATOM 4899 C CA . GLY B 1 234 ? 1.351 32.125 24.172 1 54.91 234 GLY B CA 1
ATOM 4900 C C . GLY B 1 234 ? 1.834 30.688 24.016 1 54.91 234 GLY B C 1
ATOM 4901 O O . GLY B 1 234 ? 2.896 30.328 24.531 1 54.91 234 GLY B O 1
ATOM 4902 N N . PRO B 1 235 ? 0.938 29.875 23.75 1 54.72 235 PRO B N 1
ATOM 4903 C CA . PRO B 1 235 ? 1.285 28.453 23.703 1 54.72 235 PRO B CA 1
ATOM 4904 C C . PRO B 1 235 ? 2.645 28.203 23.062 1 54.72 235 PRO B C 1
ATOM 4906 O O . PRO B 1 235 ? 3.309 27.203 23.375 1 54.72 235 PRO B O 1
ATOM 4909 N N . PHE B 1 236 ? 2.986 28.953 21.969 1 54.84 236 PHE B N 1
ATOM 4910 C CA . PHE B 1 236 ? 4.223 28.688 21.234 1 54.84 236 PHE B CA 1
ATOM 4911 C C . PHE B 1 236 ? 4.953 30 20.938 1 54.84 236 PHE B C 1
ATOM 4913 O O . PHE B 1 236 ? 4.332 31.047 20.812 1 54.84 236 PHE B O 1
ATOM 4920 N N . GLN B 1 237 ? 6.055 30.391 21.656 1 57.22 237 GLN B N 1
ATOM 4921 C CA . GLN B 1 237 ? 6.898 31.375 21 1 57.22 237 GLN B CA 1
ATOM 4922 C C . GLN B 1 237 ? 7.195 30.969 19.562 1 57.22 237 GLN B C 1
ATOM 4924 O O . GLN B 1 237 ? 7.621 29.844 19.297 1 57.22 237 GLN B O 1
ATOM 4929 N N . LEU B 1 238 ? 6.633 31.703 18.656 1 59.97 238 LEU B N 1
ATOM 4930 C CA . LEU B 1 238 ? 6.793 31.406 17.25 1 59.97 238 LEU B CA 1
ATOM 4931 C C . LEU B 1 238 ? 8.234 31.641 16.797 1 59.97 238 LEU B C 1
ATOM 4933 O O . LEU B 1 238 ? 8.789 32.719 17.047 1 59.97 238 LEU B O 1
ATOM 4937 N N . SER B 1 239 ? 8.969 30.656 16.656 1 71.5 239 SER B N 1
ATOM 4938 C CA . SER B 1 239 ? 10.273 30.781 16.016 1 71.5 239 SER B CA 1
ATOM 4939 C C . SER B 1 239 ? 10.141 30.891 14.5 1 71.5 239 SER B C 1
ATOM 4941 O O . SER B 1 239 ? 9.523 30.031 13.859 1 71.5 239 SER B O 1
ATOM 4943 N N . ILE B 1 240 ? 10.453 32.062 14.023 1 71.31 240 ILE B N 1
ATOM 4944 C CA . ILE B 1 240 ? 10.453 32.281 12.578 1 71.31 240 ILE B CA 1
ATOM 4945 C C . ILE B 1 240 ? 11.742 31.719 11.977 1 71.31 240 ILE B C 1
ATOM 4947 O O . ILE B 1 240 ? 12.836 32 12.461 1 71.31 240 ILE B O 1
ATOM 4951 N N . PRO B 1 241 ? 11.562 30.969 11.008 1 76.38 241 PRO B N 1
ATOM 4952 C CA . PRO B 1 241 ? 12.766 30.391 10.406 1 76.38 241 PRO B CA 1
ATOM 4953 C C . PRO B 1 241 ? 13.656 31.438 9.742 1 76.38 241 PRO B C 1
ATOM 4955 O O . PRO B 1 241 ? 13.156 32.469 9.266 1 76.38 241 PRO B O 1
ATOM 4958 N N . ALA B 1 242 ? 14.906 31.297 9.914 1 75.69 242 ALA B N 1
ATOM 4959 C CA . ALA B 1 242 ? 15.914 32.125 9.258 1 75.69 242 ALA B CA 1
ATOM 4960 C C . ALA B 1 242 ? 17 31.266 8.617 1 75.69 242 ALA B C 1
ATOM 4962 O O . ALA B 1 242 ? 17.141 30.094 8.945 1 75.69 242 ALA B O 1
ATOM 4963 N N . ILE B 1 243 ? 17.5 31.781 7.527 1 76.19 243 ILE B N 1
ATOM 4964 C CA . ILE B 1 243 ? 18.625 31.094 6.91 1 76.19 243 ILE B CA 1
ATOM 4965 C C . ILE B 1 243 ? 19.844 31.188 7.816 1 76.19 243 ILE B C 1
ATOM 4967 O O . ILE B 1 243 ? 20.172 32.25 8.32 1 76.19 243 ILE B O 1
ATOM 4971 N N . ASN B 1 244 ? 20.375 30.016 8.07 1 74.38 244 ASN B N 1
ATOM 4972 C CA . ASN B 1 244 ? 21.562 29.984 8.922 1 74.38 244 ASN B CA 1
ATOM 4973 C C . ASN B 1 244 ? 22.688 30.812 8.328 1 74.38 244 ASN B C 1
ATOM 4975 O O . ASN B 1 244 ? 22.703 31.109 7.133 1 74.38 244 ASN B O 1
ATOM 4979 N N . GLU B 1 245 ? 23.562 31.141 9.188 1 69.06 245 GLU B N 1
ATOM 4980 C CA . GLU B 1 245 ? 24.703 31.969 8.812 1 69.06 245 GLU B CA 1
ATOM 4981 C C . GLU B 1 245 ? 25.5 31.328 7.68 1 69.06 245 GLU B C 1
ATOM 4983 O O . GLU B 1 245 ? 26.094 32.031 6.863 1 69.06 245 GLU B O 1
ATOM 4988 N N . ASN B 1 246 ? 25.391 29.984 7.598 1 69.94 246 ASN B N 1
ATOM 4989 C CA . ASN B 1 246 ? 26.125 29.297 6.555 1 69.94 246 ASN B CA 1
ATOM 4990 C C . ASN B 1 246 ? 25.375 29.328 5.223 1 69.94 246 ASN B C 1
ATOM 4992 O O . ASN B 1 246 ? 25.953 28.984 4.18 1 69.94 246 ASN B O 1
ATOM 4996 N N . GLY B 1 247 ? 24.141 29.812 5.27 1 66.5 247 GLY B N 1
ATOM 4997 C CA . GLY B 1 247 ? 23.359 30.016 4.059 1 66.5 247 GLY B CA 1
ATOM 4998 C C . GLY B 1 247 ? 22.859 28.703 3.457 1 66.5 247 GLY B C 1
ATOM 4999 O O . GLY B 1 247 ? 22.297 28.703 2.359 1 66.5 247 GLY B O 1
ATOM 5000 N N . ARG B 1 248 ? 23.234 27.719 4.184 1 74 248 ARG B N 1
ATOM 5001 C CA . ARG B 1 248 ? 22.969 26.438 3.531 1 74 248 ARG B CA 1
ATOM 5002 C C . ARG B 1 248 ? 21.875 25.672 4.262 1 74 248 ARG B C 1
ATOM 5004 O O . ARG B 1 248 ? 21.5 24.562 3.854 1 74 248 ARG B O 1
ATOM 5011 N N . SER B 1 249 ? 21.5 26.234 5.371 1 74 249 SER B N 1
ATOM 5012 C CA . SER B 1 249 ? 20.484 25.531 6.152 1 74 249 SER B CA 1
ATOM 5013 C C . SER B 1 249 ? 19.562 26.516 6.863 1 74 249 SER B C 1
ATOM 5015 O O . SER B 1 249 ? 19.859 27.703 6.961 1 74 249 SER B O 1
ATOM 5017 N N . TYR B 1 250 ? 18.391 26.016 7.199 1 74.5 250 TYR B N 1
ATOM 5018 C CA . TYR B 1 250 ? 17.422 26.828 7.941 1 74.5 250 TYR B CA 1
ATOM 5019 C C . TYR B 1 250 ? 17.594 26.625 9.445 1 74.5 250 TYR B C 1
ATOM 5021 O O . TYR B 1 250 ? 17.953 25.531 9.891 1 74.5 250 TYR B O 1
ATOM 5029 N N . VAL B 1 251 ? 17.516 27.703 10.062 1 72.75 251 VAL B N 1
ATOM 5030 C CA . VAL B 1 251 ? 17.5 27.625 11.516 1 72.75 251 VAL B CA 1
ATOM 5031 C C . VAL B 1 251 ? 16.219 28.25 12.047 1 72.75 251 VAL B C 1
ATOM 5033 O O . VAL B 1 251 ? 15.734 29.266 11.516 1 72.75 251 VAL B O 1
ATOM 5036 N N . GLY B 1 252 ? 15.656 27.5 13.008 1 72.06 252 GLY B N 1
ATOM 5037 C CA . GLY B 1 252 ? 14.438 28.047 13.578 1 72.06 252 GLY B CA 1
ATOM 5038 C C . GLY B 1 252 ? 13.18 27.547 12.883 1 72.06 252 GLY B C 1
ATOM 5039 O O . GLY B 1 252 ? 13.25 26.969 11.797 1 72.06 252 GLY B O 1
ATOM 5040 N N . GLY B 1 253 ? 12.109 27.688 13.594 1 74.19 253 GLY B N 1
ATOM 5041 C CA . GLY B 1 253 ? 10.844 27.266 13.023 1 74.19 253 GLY B CA 1
ATOM 5042 C C . GLY B 1 253 ? 10.75 25.766 12.828 1 74.19 253 GLY B C 1
ATOM 5043 O O . GLY B 1 253 ? 11.43 25 13.516 1 74.19 253 GLY B O 1
ATOM 5044 N N . PHE B 1 254 ? 9.82 25.469 12.055 1 75.31 254 PHE B N 1
ATOM 5045 C CA . PHE B 1 254 ? 9.648 24.062 11.703 1 75.31 254 PHE B CA 1
ATOM 5046 C C . PHE B 1 254 ? 10.148 23.797 10.289 1 75.31 254 PHE B C 1
ATOM 5048 O O . PHE B 1 254 ? 9.664 24.391 9.328 1 75.31 254 PHE B O 1
ATOM 5055 N N . ILE B 1 255 ? 11.211 23.047 10.281 1 77.69 255 ILE B N 1
ATOM 5056 C CA . ILE B 1 255 ? 11.805 22.719 8.984 1 77.69 255 ILE B CA 1
ATOM 5057 C C . ILE B 1 255 ? 11.266 21.391 8.492 1 77.69 255 ILE B C 1
ATOM 5059 O O . ILE B 1 255 ? 11.484 20.344 9.125 1 77.69 255 ILE B O 1
ATOM 5063 N N . LEU B 1 256 ? 10.539 21.469 7.477 1 82.38 256 LEU B N 1
ATOM 5064 C CA . LEU B 1 256 ? 10.086 20.281 6.777 1 82.38 256 LEU B CA 1
ATOM 5065 C C . LEU B 1 256 ? 11.109 19.828 5.742 1 82.38 256 LEU B C 1
ATOM 5067 O O . LEU B 1 256 ? 11.211 20.422 4.664 1 82.38 256 LEU B O 1
ATOM 5071 N N . SER B 1 257 ? 11.789 18.797 6.117 1 89.12 257 SER B N 1
ATOM 5072 C CA . SER B 1 257 ? 12.742 18.281 5.141 1 89.12 257 SER B CA 1
ATOM 5073 C C . SER B 1 257 ? 12.023 17.812 3.877 1 89.12 257 SER B C 1
ATOM 5075 O O . SER B 1 257 ? 10.836 17.5 3.91 1 89.12 257 SER B O 1
ATOM 5077 N N . PRO B 1 258 ? 12.734 17.781 2.779 1 89.88 258 PRO B N 1
ATOM 5078 C CA . PRO B 1 258 ? 12.133 17.281 1.537 1 89.88 258 PRO B CA 1
ATOM 5079 C C . PRO B 1 258 ? 11.57 15.867 1.672 1 89.88 258 PRO B C 1
ATOM 5081 O O . PRO B 1 258 ? 10.492 15.578 1.155 1 89.88 258 PRO B O 1
ATOM 5084 N N . SER B 1 259 ? 12.336 15.039 2.404 1 93.44 259 SER B N 1
ATOM 5085 C CA . SER B 1 259 ? 11.883 13.664 2.596 1 93.44 259 SER B CA 1
ATOM 5086 C C . SER B 1 259 ? 10.602 13.617 3.424 1 93.44 259 SER B C 1
ATOM 5088 O O . SER B 1 259 ? 9.648 12.922 3.064 1 93.44 259 SER B O 1
ATOM 5090 N N . PHE B 1 260 ? 10.578 14.367 4.496 1 92.94 260 PHE B N 1
ATOM 5091 C CA . PHE B 1 260 ? 9.398 14.398 5.348 1 92.94 260 PHE B CA 1
ATOM 5092 C C . PHE B 1 260 ? 8.203 14.992 4.605 1 92.94 260 PHE B C 1
ATOM 5094 O O . PHE B 1 260 ? 7.102 14.445 4.648 1 92.94 260 PHE B O 1
ATOM 5101 N N . GLY B 1 261 ? 8.43 16.078 3.965 1 91.25 261 GLY B N 1
ATOM 5102 C CA . GLY B 1 261 ? 7.363 16.719 3.201 1 91.25 261 GLY B CA 1
ATOM 5103 C C . GLY B 1 261 ? 6.785 15.812 2.123 1 91.25 261 GLY B C 1
ATOM 5104 O O . GLY B 1 261 ? 5.566 15.727 1.969 1 91.25 261 GLY B O 1
ATOM 5105 N N . ALA B 1 262 ? 7.66 15.164 1.43 1 93.06 262 ALA B N 1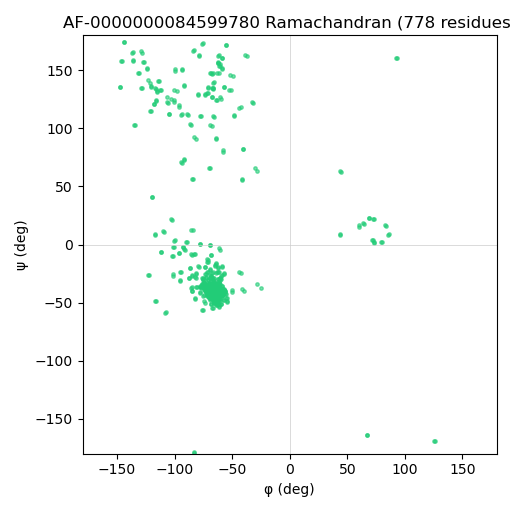
ATOM 5106 C CA . ALA B 1 262 ? 7.238 14.312 0.324 1 93.06 262 ALA B CA 1
ATOM 5107 C C . ALA B 1 262 ? 6.379 13.148 0.824 1 93.06 262 ALA B C 1
ATOM 5109 O O . ALA B 1 262 ? 5.316 12.875 0.269 1 93.06 262 ALA B O 1
ATOM 5110 N N . ILE B 1 263 ? 6.844 12.508 1.885 1 96 263 ILE B N 1
ATOM 5111 C CA . ILE B 1 263 ? 6.109 11.352 2.389 1 96 263 ILE B CA 1
ATOM 5112 C C . ILE B 1 263 ? 4.781 11.805 2.988 1 96 263 ILE B C 1
ATOM 5114 O O . ILE B 1 263 ? 3.748 11.164 2.783 1 96 263 ILE B O 1
ATOM 5118 N N . LEU B 1 264 ? 4.785 12.906 3.684 1 94.38 264 LEU B N 1
ATOM 5119 C CA . LEU B 1 264 ? 3.574 13.383 4.344 1 94.38 264 LEU B CA 1
ATOM 5120 C C . LEU B 1 264 ? 2.512 13.766 3.316 1 94.38 264 LEU B C 1
ATOM 5122 O O . LEU B 1 264 ? 1.37 13.312 3.4 1 94.38 264 LEU B O 1
ATOM 5126 N N . ILE B 1 265 ? 2.9 14.523 2.381 1 93 265 ILE B N 1
ATOM 5127 C CA . ILE B 1 265 ? 1.942 14.992 1.387 1 93 265 ILE B CA 1
ATOM 5128 C C . ILE B 1 265 ? 1.407 13.805 0.587 1 93 265 ILE B C 1
ATOM 5130 O O . ILE B 1 265 ? 0.203 13.711 0.34 1 93 265 ILE B O 1
ATOM 5134 N N . ALA B 1 266 ? 2.297 12.938 0.214 1 96 266 ALA B N 1
ATOM 5135 C CA . ALA B 1 266 ? 1.878 11.766 -0.555 1 96 266 ALA B CA 1
ATOM 5136 C C . ALA B 1 266 ? 0.885 10.922 0.235 1 96 266 ALA B C 1
ATOM 5138 O O . ALA B 1 266 ? -0.16 10.523 -0.29 1 96 266 ALA B O 1
ATOM 5139 N N . LEU B 1 267 ? 1.203 10.648 1.481 1 97.56 267 LEU B N 1
ATOM 5140 C CA . LEU B 1 267 ? 0.327 9.852 2.334 1 97.56 267 LEU B CA 1
ATOM 5141 C C . LEU B 1 267 ? -1.028 10.531 2.504 1 97.56 267 LEU B C 1
ATOM 5143 O O . LEU B 1 267 ? -2.068 9.867 2.441 1 97.56 267 LEU B O 1
ATOM 5147 N N . VAL B 1 268 ? -0.994 11.797 2.695 1 95.62 268 VAL B N 1
ATOM 5148 C CA . VAL B 1 268 ? -2.215 12.555 2.963 1 95.62 268 VAL B CA 1
ATOM 5149 C C . VAL B 1 268 ? -3.09 12.586 1.712 1 95.62 268 VAL B C 1
ATOM 5151 O O . VAL B 1 268 ? -4.27 12.227 1.765 1 95.62 268 VAL B O 1
ATOM 5154 N N . MET B 1 269 ? -2.525 12.961 0.627 1 94.06 269 MET B N 1
ATOM 5155 C CA . MET B 1 269 ? -3.291 13.094 -0.608 1 94.06 269 MET B CA 1
ATOM 5156 C C . MET B 1 269 ? -3.838 11.742 -1.056 1 94.06 269 MET B C 1
ATOM 5158 O O . MET B 1 269 ? -4.98 11.648 -1.502 1 94.06 269 MET B O 1
ATOM 5162 N N . TYR B 1 270 ? -3.059 10.758 -0.927 1 96.56 270 TYR B N 1
ATOM 5163 C CA . TYR B 1 270 ? -3.459 9.414 -1.331 1 96.56 270 TYR B CA 1
ATOM 5164 C C . TYR B 1 270 ? -4.578 8.883 -0.438 1 96.56 270 TYR B C 1
ATOM 5166 O O . TYR B 1 270 ? -5.633 8.477 -0.929 1 96.56 270 TYR B O 1
ATOM 5174 N N . THR B 1 271 ? -4.355 8.883 0.846 1 97.88 271 THR B N 1
ATOM 5175 C CA . THR B 1 271 ? -5.32 8.336 1.794 1 97.88 271 THR B CA 1
ATOM 5176 C C . THR B 1 271 ? -6.602 9.156 1.802 1 97.88 271 THR B C 1
ATOM 5178 O O . THR B 1 271 ? -7.695 8.609 1.971 1 97.88 271 THR B O 1
ATOM 5181 N N . ALA B 1 272 ? -6.465 10.438 1.604 1 96.31 272 ALA B N 1
ATOM 5182 C CA . ALA B 1 272 ? -7.637 11.312 1.573 1 96.31 272 ALA B CA 1
ATOM 5183 C C . ALA B 1 272 ? -8.609 10.883 0.476 1 96.31 272 ALA B C 1
ATOM 5185 O O . ALA B 1 272 ? -9.82 11.008 0.634 1 96.31 272 ALA B O 1
ATOM 5186 N N . ALA B 1 273 ? -8.094 10.445 -0.582 1 96.06 273 ALA B N 1
ATOM 5187 C CA . ALA B 1 273 ? -8.945 10 -1.677 1 96.06 273 ALA B CA 1
ATOM 5188 C C . ALA B 1 273 ? -9.797 8.805 -1.255 1 96.06 273 ALA B C 1
ATOM 5190 O O . ALA B 1 273 ? -10.977 8.719 -1.604 1 96.06 273 ALA B O 1
ATOM 5191 N N . PHE B 1 274 ? -9.227 7.934 -0.521 1 96.38 274 PHE B N 1
ATOM 5192 C CA . PHE B 1 274 ? -9.969 6.777 -0.039 1 96.38 274 PHE B CA 1
ATOM 5193 C C . PHE B 1 274 ? -10.961 7.18 1.049 1 96.38 274 PHE B C 1
ATOM 5195 O O . PHE B 1 274 ? -12.086 6.688 1.084 1 96.38 274 PHE B O 1
ATOM 5202 N N . ILE B 1 275 ? -10.547 8.062 1.87 1 96.69 275 ILE B N 1
ATOM 5203 C CA . ILE B 1 275 ? -11.43 8.539 2.93 1 96.69 275 ILE B CA 1
ATOM 5204 C C . ILE B 1 275 ? -12.625 9.266 2.316 1 96.69 275 ILE B C 1
ATOM 5206 O O . ILE B 1 275 ? -13.75 9.133 2.799 1 96.69 275 ILE B O 1
ATOM 5210 N N . ALA B 1 276 ? -12.375 10 1.317 1 95.31 276 ALA B N 1
ATOM 5211 C CA . ALA B 1 276 ? -13.453 10.719 0.631 1 95.31 276 ALA B CA 1
ATOM 5212 C C . ALA B 1 276 ? -14.539 9.75 0.171 1 95.31 276 ALA B C 1
ATOM 5214 O O . ALA B 1 276 ? -15.727 10.016 0.358 1 95.31 276 ALA B O 1
ATOM 5215 N N . GLU B 1 277 ? -14.141 8.672 -0.332 1 94.38 277 GLU B N 1
ATOM 5216 C CA . GLU B 1 277 ? -15.094 7.676 -0.807 1 94.38 277 GLU B CA 1
ATOM 5217 C C . GLU B 1 277 ? -15.82 7.008 0.357 1 94.38 277 GLU B C 1
ATOM 5219 O O . GLU B 1 277 ? -17 6.664 0.244 1 94.38 277 GLU B O 1
ATOM 5224 N N . ILE B 1 278 ? -15.125 6.816 1.402 1 94.12 278 ILE B N 1
ATOM 5225 C CA . ILE B 1 278 ? -15.727 6.227 2.594 1 94.12 278 ILE B CA 1
ATOM 5226 C C . ILE B 1 278 ? -16.781 7.172 3.16 1 94.12 278 ILE B C 1
ATOM 5228 O O . ILE B 1 278 ? -17.875 6.746 3.514 1 94.12 278 ILE B O 1
ATOM 5232 N N . VAL B 1 279 ? -16.438 8.398 3.188 1 90.44 279 VAL B N 1
ATOM 5233 C CA . VAL B 1 279 ? -17.359 9.406 3.693 1 90.44 279 VAL B CA 1
ATOM 5234 C C . VAL B 1 279 ? -18.578 9.508 2.777 1 90.44 279 VAL B C 1
ATOM 5236 O O . VAL B 1 279 ? -19.719 9.5 3.246 1 90.44 279 VAL B O 1
ATOM 5239 N N . ARG B 1 280 ? -18.344 9.594 1.527 1 91.81 280 ARG B N 1
ATOM 5240 C CA . ARG B 1 280 ? -19.422 9.648 0.557 1 91.81 280 ARG B CA 1
ATOM 5241 C C . ARG B 1 280 ? -20.328 8.43 0.685 1 91.81 280 ARG B C 1
ATOM 5243 O O . ARG B 1 280 ? -21.562 8.562 0.757 1 91.81 280 ARG B O 1
ATOM 5250 N N . ALA B 1 281 ? -19.75 7.289 0.742 1 89.81 281 ALA B N 1
ATOM 5251 C CA . ALA B 1 281 ? -20.5 6.051 0.852 1 89.81 281 ALA B CA 1
ATOM 5252 C C . ALA B 1 281 ? -21.266 5.988 2.174 1 89.81 281 ALA B C 1
ATOM 5254 O O . ALA B 1 281 ? -22.375 5.465 2.234 1 89.81 281 ALA B O 1
ATOM 5255 N N . GLY B 1 282 ? -20.672 6.434 3.184 1 87.75 282 GLY B N 1
ATOM 5256 C CA . GLY B 1 282 ? -21.328 6.461 4.484 1 87.75 282 GLY B CA 1
ATOM 5257 C C . GLY B 1 282 ? -22.547 7.359 4.523 1 87.75 282 GLY B C 1
ATOM 5258 O O . GLY B 1 282 ? -23.578 6.992 5.098 1 87.75 282 GLY B O 1
ATOM 5259 N N . ILE B 1 283 ? -22.484 8.445 3.91 1 82.81 283 ILE B N 1
ATOM 5260 C CA . ILE B 1 283 ? -23.594 9.391 3.875 1 82.81 283 ILE B CA 1
ATOM 5261 C C . ILE B 1 283 ? -24.719 8.844 3.002 1 82.81 283 ILE B C 1
ATOM 5263 O O . ILE B 1 283 ? -25.891 8.898 3.379 1 82.81 283 ILE B O 1
ATOM 5267 N N . LEU B 1 284 ? -24.328 8.289 1.939 1 86.38 284 LEU B N 1
ATOM 5268 C CA . LEU B 1 284 ? -25.312 7.734 1.018 1 86.38 284 LEU B CA 1
ATOM 5269 C C . LEU B 1 284 ? -25.906 6.445 1.569 1 86.38 284 LEU B C 1
ATOM 5271 O O . LEU B 1 284 ? -26.984 6.023 1.151 1 86.38 284 LEU B O 1
ATOM 5275 N N . GLY B 1 285 ? -25.141 5.82 2.391 1 85.31 285 GLY B N 1
ATOM 5276 C CA . GLY B 1 285 ? -25.562 4.547 2.945 1 85.31 285 GLY B CA 1
ATOM 5277 C C . GLY B 1 285 ? -26.703 4.676 3.943 1 85.31 285 GLY B C 1
ATOM 5278 O O . GLY B 1 285 ? -27.375 3.691 4.27 1 85.31 285 GLY B O 1
ATOM 5279 N N . VAL B 1 286 ? -26.984 5.871 4.387 1 81.31 286 VAL B N 1
ATOM 5280 C CA . VAL B 1 286 ? -28.094 6.102 5.301 1 81.31 286 VAL B CA 1
ATOM 5281 C C . VAL B 1 286 ? -29.422 5.988 4.543 1 81.31 286 VAL B C 1
ATOM 5283 O O . VAL B 1 286 ? -29.562 6.535 3.447 1 81.31 286 VAL B O 1
ATOM 5286 N N . ASN B 1 287 ? -30.281 5.195 5.098 1 80 287 ASN B N 1
ATOM 5287 C CA . ASN B 1 287 ? -31.562 4.867 4.477 1 80 287 ASN B CA 1
ATOM 5288 C C . ASN B 1 287 ? -32.312 6.121 4.059 1 80 287 ASN B C 1
ATOM 5290 O O . ASN B 1 287 ? -32.438 7.07 4.84 1 80 287 ASN B O 1
ATOM 5294 N N . LYS B 1 288 ? -32.75 6.02 2.91 1 77.94 288 LYS B N 1
ATOM 5295 C CA . LYS B 1 288 ? -33.531 7.133 2.375 1 77.94 288 LYS B CA 1
ATOM 5296 C C . LYS B 1 288 ? -34.781 7.391 3.217 1 77.94 288 LYS B C 1
ATOM 5298 O O . LYS B 1 288 ? -35.188 8.539 3.408 1 77.94 288 LYS B O 1
ATOM 5303 N N . GLY B 1 289 ? -35.312 6.289 3.605 1 73.19 289 GLY B N 1
ATOM 5304 C CA . GLY B 1 289 ? -36.5 6.402 4.43 1 73.19 289 GLY B CA 1
ATOM 5305 C C . GLY B 1 289 ? -36.281 7.23 5.684 1 73.19 289 GLY B C 1
ATOM 5306 O O . GLY B 1 289 ? -37.125 8.062 6.039 1 73.19 289 GLY B O 1
ATOM 5307 N N . GLN B 1 290 ? -35.156 7.02 6.227 1 76.94 290 GLN B N 1
ATOM 5308 C CA . GLN B 1 290 ? -34.812 7.781 7.422 1 76.94 290 GLN B CA 1
ATOM 5309 C C . GLN B 1 290 ? -34.625 9.266 7.102 1 76.94 290 GLN B C 1
ATOM 5311 O O . GLN B 1 290 ? -35.031 10.125 7.879 1 76.94 290 GLN B O 1
ATOM 5316 N N . ARG B 1 291 ? -34.125 9.492 5.945 1 77.12 291 ARG B N 1
ATOM 5317 C CA . ARG B 1 291 ? -33.906 10.867 5.492 1 77.12 291 ARG B CA 1
ATOM 5318 C C . ARG B 1 291 ? -35.25 11.547 5.211 1 77.12 291 ARG B C 1
ATOM 5320 O O . ARG B 1 291 ? -35.469 12.672 5.664 1 77.12 291 ARG B O 1
ATOM 5327 N N . GLU B 1 292 ? -36.031 10.789 4.602 1 79.56 292 GLU B N 1
ATOM 5328 C CA . GLU B 1 292 ? -37.344 11.32 4.266 1 79.56 292 GLU B CA 1
ATOM 5329 C C . GLU B 1 292 ? -38.219 11.492 5.516 1 79.56 292 GLU B C 1
ATOM 5331 O O . GLU B 1 292 ? -38.969 12.461 5.633 1 79.56 292 GLU B O 1
ATOM 5336 N N . ALA B 1 293 ? -38.062 10.539 6.332 1 81 293 ALA B N 1
ATOM 5337 C CA . ALA B 1 293 ? -38.844 10.617 7.582 1 81 293 ALA B CA 1
ATOM 5338 C C . ALA B 1 293 ? -38.438 11.852 8.383 1 81 293 ALA B C 1
ATOM 5340 O O . ALA B 1 293 ? -39.281 12.523 8.969 1 81 293 ALA B O 1
ATOM 5341 N N . ALA B 1 294 ? -37.219 12.133 8.398 1 78.06 294 ALA B N 1
ATOM 5342 C CA . ALA B 1 294 ? -36.75 13.312 9.117 1 78.06 294 ALA B CA 1
ATOM 5343 C C . ALA B 1 294 ? -37.281 14.594 8.5 1 78.06 294 ALA B C 1
ATOM 5345 O O . ALA B 1 294 ? -37.688 15.508 9.211 1 78.06 294 ALA B O 1
ATOM 5346 N N . TYR B 1 295 ? -37.406 14.555 7.238 1 77.12 295 TYR B N 1
ATOM 5347 C CA . TYR B 1 295 ? -37.906 15.719 6.527 1 77.12 295 TYR B CA 1
ATOM 5348 C C . TYR B 1 295 ? -39.438 15.82 6.68 1 77.12 295 TYR B C 1
ATOM 5350 O O . TYR B 1 295 ? -39.969 16.922 6.789 1 77.12 295 TYR B O 1
ATOM 5358 N N . SER B 1 296 ? -40 14.742 6.688 1 81.56 296 SER B N 1
ATOM 5359 C CA . SER B 1 296 ? -41.438 14.719 6.867 1 81.56 296 SER B CA 1
ATOM 5360 C C . SER B 1 296 ? -41.844 15.203 8.258 1 81.56 296 SER B C 1
ATOM 5362 O O . SER B 1 296 ? -42.938 15.734 8.445 1 81.56 296 SER B O 1
ATOM 5364 N N . LEU B 1 297 ? -40.969 14.969 9.234 1 83.56 297 LEU B N 1
ATOM 5365 C CA . LEU B 1 297 ? -41.219 15.414 10.602 1 83.56 297 LEU B CA 1
ATOM 5366 C C . LEU B 1 297 ? -40.938 16.906 10.742 1 83.56 297 LEU B C 1
ATOM 5368 O O . LEU B 1 297 ? -41.125 17.469 11.828 1 83.56 297 LEU B O 1
ATOM 5372 N N . GLY B 1 298 ? -40.531 17.547 9.633 1 79 298 GLY B N 1
ATOM 5373 C CA . GLY B 1 298 ? -40.344 18.984 9.617 1 79 298 GLY B CA 1
ATOM 5374 C C . GLY B 1 298 ? -38.969 19.422 10.094 1 79 298 GLY B C 1
ATOM 5375 O O . GLY B 1 298 ? -38.75 20.578 10.43 1 79 298 GLY B O 1
ATOM 5376 N N . LEU B 1 299 ? -38.156 18.516 10.258 1 76.69 299 LEU B N 1
ATOM 5377 C CA . LEU B 1 299 ? -36.812 18.875 10.695 1 76.69 299 LEU B CA 1
ATOM 5378 C C . LEU B 1 299 ? -36.094 19.672 9.609 1 76.69 299 LEU B C 1
ATOM 5380 O O . LEU B 1 299 ? -36.25 19.359 8.422 1 76.69 299 LEU B O 1
ATOM 5384 N N . LYS B 1 300 ? -35.5 20.719 10.078 1 74.31 300 LYS B N 1
ATOM 5385 C CA . LYS B 1 300 ? -34.625 21.453 9.164 1 74.31 300 LYS B CA 1
ATOM 5386 C C . LYS B 1 300 ? -33.469 20.578 8.688 1 74.31 300 LYS B C 1
ATOM 5388 O O . LYS B 1 300 ? -33.062 19.641 9.367 1 74.31 300 LYS B O 1
ATOM 5393 N N . GLU B 1 301 ? -32.969 20.719 7.512 1 71.56 301 GLU B N 1
ATOM 5394 C CA . GLU B 1 301 ? -31.906 19.922 6.891 1 71.56 301 GLU B CA 1
ATOM 5395 C C . GLU B 1 301 ? -30.688 19.797 7.812 1 71.56 301 GLU B C 1
ATOM 5397 O O . GLU B 1 301 ? -30.141 18.703 7.98 1 71.56 301 GLU B O 1
ATOM 5402 N N . SER B 1 302 ? -30.438 20.906 8.438 1 65.19 302 SER B N 1
ATOM 5403 C CA . SER B 1 302 ? -29.266 20.922 9.32 1 65.19 302 SER B CA 1
ATOM 5404 C C . SER B 1 302 ? -29.484 20.016 10.531 1 65.19 302 SER B C 1
ATOM 5406 O O . SER B 1 302 ? -28.578 19.312 10.961 1 65.19 302 SER B O 1
ATOM 5408 N N . THR B 1 303 ? -30.766 20.125 10.984 1 68.31 303 THR B N 1
ATOM 5409 C CA . THR B 1 303 ? -31.094 19.297 12.141 1 68.31 303 THR B CA 1
ATOM 5410 C C . THR B 1 303 ? -31.172 17.828 11.75 1 68.31 303 THR B C 1
ATOM 5412 O O . THR B 1 303 ? -30.719 16.953 12.492 1 68.31 303 THR B O 1
ATOM 5415 N N . ALA B 1 304 ? -31.703 17.547 10.555 1 73.88 304 ALA B N 1
ATOM 5416 C CA . ALA B 1 304 ? -31.797 16.172 10.062 1 73.88 304 ALA B CA 1
ATOM 5417 C C . ALA B 1 304 ? -30.406 15.578 9.844 1 73.88 304 ALA B C 1
ATOM 5419 O O . ALA B 1 304 ? -30.172 14.414 10.18 1 73.88 304 ALA B O 1
ATOM 5420 N N . LEU B 1 305 ? -29.594 16.391 9.297 1 68.12 305 LEU B N 1
ATOM 5421 C CA . LEU B 1 305 ? -28.219 15.953 9.047 1 68.12 305 LEU B CA 1
ATOM 5422 C C . LEU B 1 305 ? -27.5 15.641 10.359 1 68.12 305 LEU B C 1
ATOM 5424 O O . LEU B 1 305 ? -26.875 14.586 10.492 1 68.12 305 LEU B O 1
ATOM 5428 N N . ARG B 1 306 ? -27.719 16.5 11.266 1 67.69 306 ARG B N 1
ATOM 5429 C CA . ARG B 1 306 ? -26.969 16.406 12.516 1 67.69 306 ARG B CA 1
ATOM 5430 C C . ARG B 1 306 ? -27.516 15.305 13.406 1 67.69 306 ARG B C 1
ATOM 5432 O O . ARG B 1 306 ? -26.75 14.586 14.055 1 67.69 306 ARG B O 1
ATOM 5439 N N . LEU B 1 307 ? -28.859 15.094 13.398 1 70.56 307 LEU B N 1
ATOM 5440 C CA . LEU B 1 307 ? -29.484 14.219 14.391 1 70.56 307 LEU B CA 1
ATOM 5441 C C . LEU B 1 307 ? -29.781 12.852 13.797 1 70.56 307 LEU B C 1
ATOM 5443 O O . LEU B 1 307 ? -29.891 11.859 14.531 1 70.56 307 LEU B O 1
ATOM 5447 N N . VAL B 1 308 ? -29.953 12.852 12.578 1 75.69 308 VAL B N 1
ATOM 5448 C CA . VAL B 1 308 ? -30.438 11.594 12.016 1 75.69 308 VAL B CA 1
ATOM 5449 C C . VAL B 1 308 ? -29.391 11.016 11.07 1 75.69 308 VAL B C 1
ATOM 5451 O O . VAL B 1 308 ? -28.953 9.875 11.234 1 75.69 308 VAL B O 1
ATOM 5454 N N . ILE B 1 309 ? -28.891 11.781 10.211 1 76.38 309 ILE B N 1
ATOM 5455 C CA . ILE B 1 309 ? -28.094 11.273 9.109 1 76.38 309 ILE B CA 1
ATOM 5456 C C . ILE B 1 309 ? -26.656 11.047 9.578 1 76.38 309 ILE B C 1
ATOM 5458 O O . ILE B 1 309 ? -26.109 9.945 9.445 1 76.38 309 ILE B O 1
ATOM 5462 N N . PHE B 1 310 ? -26.094 11.961 10.266 1 75.06 310 PHE B N 1
ATOM 5463 C CA . PHE B 1 310 ? -24.672 11.914 10.602 1 75.06 310 PHE B CA 1
ATOM 5464 C C . PHE B 1 310 ? -24.391 10.789 11.594 1 75.06 310 PHE B C 1
ATOM 5466 O O . PHE B 1 310 ? -23.453 10.016 11.414 1 75.06 310 PHE B O 1
ATOM 5473 N N . PRO B 1 311 ? -25.281 10.648 12.523 1 75.69 311 PRO B N 1
ATOM 5474 C CA . PRO B 1 311 ? -25.016 9.555 13.453 1 75.69 311 PRO B CA 1
ATOM 5475 C C . PRO B 1 311 ? -25.062 8.18 12.781 1 75.69 311 PRO B C 1
ATOM 5477 O O . PRO B 1 311 ? -24.266 7.297 13.125 1 75.69 311 PRO B O 1
ATOM 5480 N N . GLN B 1 312 ? -25.891 8.016 11.883 1 81.75 312 GLN B N 1
ATOM 5481 C CA . GLN B 1 312 ? -25.984 6.75 11.164 1 81.75 312 GLN B CA 1
ATOM 5482 C C . GLN B 1 312 ? -24.844 6.586 10.18 1 81.75 312 GLN B C 1
ATOM 5484 O O . GLN B 1 312 ? -24.297 5.488 10.023 1 81.75 312 GLN B O 1
ATOM 5489 N N . ALA B 1 313 ? -24.5 7.672 9.672 1 84.31 313 ALA B N 1
ATOM 5490 C CA . ALA B 1 313 ? -23.391 7.645 8.711 1 84.31 313 ALA B CA 1
ATOM 5491 C C . ALA B 1 313 ? -22.078 7.309 9.391 1 84.31 313 ALA B C 1
ATOM 5493 O O . ALA B 1 313 ? -21.25 6.59 8.836 1 84.31 313 ALA B O 1
ATOM 5494 N N . TYR B 1 314 ? -21.906 7.738 10.555 1 83.06 314 TYR B N 1
ATOM 5495 C CA . TYR B 1 314 ? -20.688 7.504 11.312 1 83.06 314 TYR B CA 1
ATOM 5496 C C . TYR B 1 314 ? -20.469 6.016 11.555 1 83.06 314 TYR B C 1
ATOM 5498 O O . TYR B 1 314 ? -19.328 5.527 11.484 1 83.06 314 TYR B O 1
ATOM 5506 N N . ARG B 1 315 ? -21.531 5.363 11.812 1 82.06 315 ARG B N 1
ATOM 5507 C CA . ARG B 1 315 ? -21.438 3.93 12.078 1 82.06 315 ARG B CA 1
ATOM 5508 C C . ARG B 1 315 ? -20.984 3.17 10.836 1 82.06 315 ARG B C 1
ATOM 5510 O O . ARG B 1 315 ? -20.281 2.166 10.938 1 82.06 315 ARG B O 1
ATOM 5517 N N . ILE B 1 316 ? -21.328 3.734 9.773 1 85.31 316 ILE B N 1
ATOM 5518 C CA . ILE B 1 316 ? -20.969 3.107 8.508 1 85.31 316 ILE B CA 1
ATOM 5519 C C . ILE B 1 316 ? -19.531 3.461 8.148 1 85.31 316 ILE B C 1
ATOM 5521 O O . ILE B 1 316 ? -18.797 2.635 7.598 1 85.31 316 ILE B O 1
ATOM 5525 N N . ILE B 1 317 ? -19.062 4.605 8.594 1 89.44 317 ILE B N 1
ATOM 5526 C CA . ILE B 1 317 ? -17.797 5.191 8.148 1 89.44 317 ILE B CA 1
ATOM 5527 C C . ILE B 1 317 ? -16.656 4.664 9 1 89.44 317 ILE B C 1
ATOM 5529 O O . ILE B 1 317 ? -15.539 4.465 8.508 1 89.44 317 ILE B O 1
ATOM 5533 N N . ILE B 1 318 ?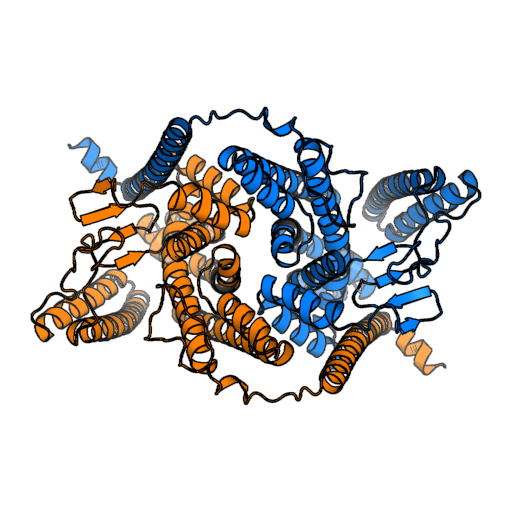 -16.891 4.32 10.203 1 86.81 318 ILE B N 1
ATOM 5534 C CA . ILE B 1 318 ? -15.828 4.125 11.188 1 86.81 318 ILE B CA 1
ATOM 5535 C C . ILE B 1 318 ? -15.023 2.871 10.844 1 86.81 318 ILE B C 1
ATOM 5537 O O . ILE B 1 318 ? -13.797 2.902 10.82 1 86.81 318 ILE B O 1
ATOM 5541 N N . PRO B 1 319 ? -15.656 1.811 10.516 1 85.75 319 PRO B N 1
ATOM 5542 C CA . PRO B 1 319 ? -14.883 0.595 10.273 1 85.75 319 PRO B CA 1
ATOM 5543 C C . PRO B 1 319 ? -13.922 0.733 9.094 1 85.75 319 PRO B C 1
ATOM 5545 O O . PRO B 1 319 ? -12.719 0.495 9.234 1 85.75 319 PRO B O 1
ATOM 5548 N N . PRO B 1 320 ? -14.414 1.192 7.984 1 90 320 PRO B N 1
ATOM 5549 C CA . PRO B 1 320 ? -13.477 1.337 6.875 1 90 320 PRO B CA 1
ATOM 5550 C C . PRO B 1 320 ? -12.445 2.443 7.109 1 90 320 PRO B C 1
ATOM 5552 O O . PRO B 1 320 ? -11.336 2.377 6.586 1 90 320 PRO B O 1
ATOM 5555 N N . MET B 1 321 ? -12.789 3.43 7.898 1 91.94 321 MET B N 1
ATOM 5556 C CA . MET B 1 321 ? -11.852 4.492 8.25 1 91.94 321 MET B CA 1
ATOM 5557 C C . MET B 1 321 ? -10.688 3.936 9.062 1 91.94 321 MET B C 1
ATOM 5559 O O . MET B 1 321 ? -9.539 4.344 8.867 1 91.94 321 MET B O 1
ATOM 5563 N N . THR B 1 322 ? -11.023 3.051 9.93 1 90.81 322 THR B N 1
ATOM 5564 C CA . THR B 1 322 ? -10 2.396 10.734 1 90.81 322 THR B CA 1
ATOM 5565 C C . THR B 1 322 ? -8.984 1.68 9.844 1 90.81 322 THR B C 1
ATOM 5567 O O . THR B 1 322 ? -7.777 1.778 10.062 1 90.81 322 THR B O 1
ATOM 5570 N N . ASN B 1 323 ? -9.492 1.018 8.875 1 90.44 323 ASN B N 1
ATOM 5571 C CA . ASN B 1 323 ? -8.617 0.324 7.934 1 90.44 323 ASN B CA 1
ATOM 5572 C C . ASN B 1 323 ? -7.711 1.299 7.191 1 90.44 323 ASN B C 1
ATOM 5574 O O . ASN B 1 323 ? -6.551 0.986 6.914 1 90.44 323 ASN B O 1
ATOM 5578 N N . GLN B 1 324 ? -8.227 2.451 6.902 1 95 324 GLN B N 1
ATOM 5579 C CA . GLN B 1 324 ? -7.418 3.447 6.207 1 95 324 GLN B CA 1
ATOM 5580 C C . GLN B 1 324 ? -6.324 4 7.113 1 95 324 GLN B C 1
ATOM 5582 O O . GLN B 1 324 ? -5.215 4.289 6.652 1 95 324 GLN B O 1
ATOM 5587 N N . TYR B 1 325 ? -6.652 4.156 8.375 1 95.19 325 TYR B N 1
ATOM 5588 C CA . TYR B 1 325 ? -5.645 4.617 9.32 1 95.19 325 TYR B CA 1
ATOM 5589 C C . TYR B 1 325 ? -4.523 3.598 9.469 1 95.19 325 TYR B C 1
ATOM 5591 O O . TYR B 1 325 ? -3.344 3.961 9.5 1 95.19 325 TYR B O 1
ATOM 5599 N N . LEU B 1 326 ? -4.875 2.385 9.531 1 93.81 326 LEU B N 1
ATOM 5600 C CA . LEU B 1 326 ? -3.889 1.313 9.594 1 93.81 326 LEU B CA 1
ATOM 5601 C C . LEU B 1 326 ? -3.027 1.289 8.336 1 93.81 326 LEU B C 1
ATOM 5603 O O . LEU B 1 326 ? -1.804 1.166 8.422 1 93.81 326 LEU B O 1
ATOM 5607 N N . ASN B 1 327 ? -3.674 1.466 7.242 1 94.81 327 ASN B N 1
ATOM 5608 C CA . ASN B 1 327 ? -2.957 1.448 5.973 1 94.81 327 ASN B CA 1
ATOM 5609 C C . ASN B 1 327 ? -1.986 2.619 5.859 1 94.81 327 ASN B C 1
ATOM 5611 O O . ASN B 1 327 ? -0.876 2.465 5.348 1 94.81 327 ASN B O 1
ATOM 5615 N N . LEU B 1 328 ? -2.422 3.75 6.285 1 96.94 328 LEU B N 1
ATOM 5616 C CA . LEU B 1 328 ? -1.545 4.918 6.238 1 96.94 328 LEU B CA 1
ATOM 5617 C C . LEU B 1 328 ? -0.278 4.676 7.051 1 96.94 328 LEU B C 1
ATOM 5619 O O . LEU B 1 328 ? 0.823 5.004 6.605 1 96.94 328 LEU B O 1
ATOM 5623 N N . THR B 1 329 ? -0.435 4.117 8.195 1 95.56 329 THR B N 1
ATOM 5624 C CA . THR B 1 329 ? 0.707 3.812 9.047 1 95.56 329 THR B CA 1
ATOM 5625 C C . THR B 1 329 ? 1.629 2.797 8.383 1 95.56 329 THR B C 1
ATOM 5627 O O . THR B 1 329 ? 2.848 2.979 8.359 1 95.56 329 THR B O 1
ATOM 5630 N N . LYS B 1 330 ? 1.088 1.813 7.832 1 95.38 330 LYS B N 1
ATOM 5631 C CA . LYS B 1 330 ? 1.887 0.809 7.137 1 95.38 330 LYS B CA 1
ATOM 5632 C C . LYS B 1 330 ? 2.568 1.403 5.906 1 95.38 330 LYS B C 1
ATOM 5634 O O . LYS B 1 330 ? 3.719 1.077 5.609 1 95.38 330 LYS B O 1
ATOM 5639 N N . ASN B 1 331 ? 1.843 2.301 5.246 1 96.44 331 ASN B N 1
ATOM 5640 C CA . ASN B 1 331 ? 2.355 2.92 4.027 1 96.44 331 ASN B CA 1
ATOM 5641 C C . ASN B 1 331 ? 3.494 3.891 4.328 1 96.44 331 ASN B C 1
ATOM 5643 O O . ASN B 1 331 ? 4.242 4.273 3.426 1 96.44 331 ASN B O 1
ATOM 5647 N N . SER B 1 332 ? 3.621 4.246 5.582 1 96 332 SER B N 1
ATOM 5648 C CA . SER B 1 332 ? 4.758 5.09 5.945 1 96 332 SER B CA 1
ATOM 5649 C C . SER B 1 332 ? 6.078 4.379 5.68 1 96 332 SER B C 1
ATOM 5651 O O . SER B 1 332 ? 7.117 5.023 5.535 1 96 332 SER B O 1
ATOM 5653 N N . SER B 1 333 ? 6.074 3.109 5.562 1 95.5 333 SER B N 1
ATOM 5654 C CA . SER B 1 333 ? 7.277 2.34 5.266 1 95.5 333 SER B CA 1
ATOM 5655 C C . SER B 1 333 ? 7.852 2.719 3.902 1 95.5 333 SER B C 1
ATOM 5657 O O . SER B 1 333 ? 9.047 2.559 3.662 1 95.5 333 SER B O 1
ATOM 5659 N N . LEU B 1 334 ? 7.027 3.244 3.033 1 95.06 334 LEU B N 1
ATOM 5660 C CA . LEU B 1 334 ? 7.461 3.625 1.691 1 95.06 334 LEU B CA 1
ATOM 5661 C C . LEU B 1 334 ? 8.406 4.82 1.744 1 95.06 334 LEU B C 1
ATOM 5663 O O . LEU B 1 334 ? 9.047 5.152 0.746 1 95.06 334 LEU B O 1
ATOM 5667 N N . GLY B 1 335 ? 8.516 5.402 2.936 1 94.69 335 GLY B N 1
ATOM 5668 C CA . GLY B 1 335 ? 9.453 6.496 3.137 1 94.69 335 GLY B CA 1
ATOM 5669 C C . GLY B 1 335 ? 10.891 6.113 2.838 1 94.69 335 GLY B C 1
ATOM 5670 O O . GLY B 1 335 ? 11.734 6.98 2.58 1 94.69 335 GLY B O 1
ATOM 5671 N N . VAL B 1 336 ? 11.172 4.871 2.82 1 91.75 336 VAL B N 1
ATOM 5672 C CA . VAL B 1 336 ? 12.516 4.379 2.525 1 91.75 336 VAL B CA 1
ATOM 5673 C C . VAL B 1 336 ? 12.93 4.812 1.123 1 91.75 336 VAL B C 1
ATOM 5675 O O . VAL B 1 336 ? 14.102 5.082 0.872 1 91.75 336 VAL B O 1
ATOM 5678 N N . ALA B 1 337 ? 11.992 4.988 0.245 1 87.38 337 ALA B N 1
ATOM 5679 C CA . ALA B 1 337 ? 12.273 5.32 -1.15 1 87.38 337 ALA B CA 1
ATOM 5680 C C . ALA B 1 337 ? 12.781 6.754 -1.281 1 87.38 337 ALA B C 1
ATOM 5682 O O . ALA B 1 337 ? 13.445 7.094 -2.26 1 87.38 337 ALA B O 1
ATOM 5683 N N . VAL B 1 338 ? 12.43 7.566 -0.296 1 90.75 338 VAL B N 1
ATOM 5684 C CA . VAL B 1 338 ? 12.828 8.969 -0.393 1 90.75 338 VAL B CA 1
ATOM 5685 C C . VAL B 1 338 ? 13.766 9.312 0.756 1 90.75 338 VAL B C 1
ATOM 5687 O O . VAL B 1 338 ? 14.008 10.492 1.038 1 90.75 338 VAL B O 1
ATOM 5690 N N . GLY B 1 339 ? 14.195 8.383 1.468 1 91.06 339 GLY B N 1
ATOM 5691 C CA . GLY B 1 339 ? 15.234 8.562 2.467 1 91.06 339 GLY B CA 1
ATOM 5692 C C . GLY B 1 339 ? 14.703 9.086 3.789 1 91.06 339 GLY B C 1
ATOM 5693 O O . GLY B 1 339 ? 15.445 9.695 4.566 1 91.06 339 GLY B O 1
ATOM 5694 N N . TYR B 1 340 ? 13.43 9.016 4.035 1 94.25 340 TYR B N 1
ATOM 5695 C CA . TYR B 1 340 ? 12.891 9.391 5.34 1 94.25 340 TYR B CA 1
ATOM 5696 C C . TYR B 1 340 ? 13.258 8.352 6.395 1 94.25 340 TYR B C 1
ATOM 5698 O O . TYR B 1 340 ? 13.062 7.148 6.188 1 94.25 340 TYR B O 1
ATOM 5706 N N . PRO B 1 341 ? 13.773 8.773 7.492 1 95.56 341 PRO B N 1
ATOM 5707 C CA . PRO B 1 341 ? 14.312 7.82 8.461 1 95.56 341 PRO B CA 1
ATOM 5708 C C . PRO B 1 341 ? 13.25 7.25 9.391 1 95.56 341 PRO B C 1
ATOM 5710 O O . PRO B 1 341 ? 13.375 7.344 10.617 1 95.56 341 PRO B O 1
ATOM 5713 N N . GLU B 1 342 ? 12.234 6.664 8.797 1 95.44 342 GLU B N 1
ATOM 5714 C CA . GLU B 1 342 ? 11.266 5.891 9.562 1 95.44 342 GLU B CA 1
ATOM 5715 C C . GLU B 1 342 ? 11.758 4.465 9.805 1 95.44 342 GLU B C 1
ATOM 5717 O O . GLU B 1 342 ? 12.906 4.145 9.508 1 95.44 342 GLU B O 1
ATOM 5722 N N . ILE B 1 343 ? 11.047 3.637 10.438 1 95.88 343 ILE B N 1
ATOM 5723 C CA . ILE B 1 343 ? 11.492 2.391 11.047 1 95.88 343 ILE B CA 1
ATOM 5724 C C . ILE B 1 343 ? 12.047 1.456 9.977 1 95.88 343 ILE B C 1
ATOM 5726 O O . ILE B 1 343 ? 13.016 0.737 10.203 1 95.88 343 ILE B O 1
ATOM 5730 N N . VAL B 1 344 ? 11.5 1.398 8.812 1 94.62 344 VAL B N 1
ATOM 5731 C CA . VAL B 1 344 ? 11.969 0.488 7.777 1 94.62 344 VAL B CA 1
ATOM 5732 C C . VAL B 1 344 ? 13.289 0.995 7.203 1 94.62 344 VAL B C 1
ATOM 5734 O O . VAL B 1 344 ? 14.195 0.207 6.922 1 94.62 344 VAL B O 1
ATOM 5737 N N . THR B 1 345 ? 13.445 2.289 7.016 1 94.5 345 THR B N 1
ATOM 5738 C CA . THR B 1 345 ? 14.703 2.865 6.555 1 94.5 345 THR B CA 1
ATOM 5739 C C . THR B 1 345 ? 15.828 2.551 7.531 1 94.5 345 THR B C 1
ATOM 5741 O O . THR B 1 345 ? 16.875 2.033 7.133 1 94.5 345 THR B O 1
ATOM 5744 N N . ILE B 1 346 ? 15.562 2.852 8.766 1 95.5 346 ILE B N 1
ATOM 5745 C CA . ILE B 1 346 ? 16.562 2.604 9.797 1 95.5 346 ILE B CA 1
ATOM 5746 C C . ILE B 1 346 ? 16.828 1.103 9.914 1 95.5 346 ILE B C 1
ATOM 5748 O O . ILE B 1 346 ? 17.953 0.676 10.125 1 95.5 346 ILE B O 1
ATOM 5752 N N . GLY B 1 347 ? 15.773 0.365 9.844 1 93.81 347 GLY B N 1
ATOM 5753 C CA . GLY B 1 347 ? 15.914 -1.082 9.883 1 93.81 347 GLY B CA 1
ATOM 5754 C C . GLY B 1 347 ? 16.766 -1.633 8.758 1 93.81 347 GLY B C 1
ATOM 5755 O O . GLY B 1 347 ? 17.594 -2.531 8.977 1 93.81 347 GLY B O 1
ATOM 5756 N N . ASN B 1 348 ? 16.609 -1.099 7.602 1 90.25 348 ASN B N 1
ATOM 5757 C CA . ASN B 1 348 ? 17.391 -1.54 6.453 1 90.25 348 ASN B CA 1
ATOM 5758 C C . ASN B 1 348 ? 18.875 -1.211 6.629 1 90.25 348 ASN B C 1
ATOM 5760 O O . ASN B 1 348 ? 19.734 -2.016 6.277 1 90.25 348 ASN B O 1
ATOM 5764 N N . ILE B 1 349 ? 19.141 -0.072 7.082 1 93.25 349 ILE B N 1
ATOM 5765 C CA . ILE B 1 349 ? 20.531 0.313 7.34 1 93.25 349 ILE B CA 1
ATOM 5766 C C . ILE B 1 349 ? 21.125 -0.604 8.398 1 93.25 349 ILE B C 1
ATOM 5768 O O . ILE B 1 349 ? 22.234 -1.124 8.227 1 93.25 349 ILE B O 1
ATOM 5772 N N . THR B 1 350 ? 20.375 -0.826 9.43 1 93.81 350 THR B N 1
ATOM 5773 C CA . THR B 1 350 ? 20.844 -1.631 10.555 1 93.81 350 THR B CA 1
ATOM 5774 C C . THR B 1 350 ? 21.094 -3.07 10.125 1 93.81 350 THR B C 1
ATOM 5776 O O . THR B 1 350 ? 22.109 -3.67 10.5 1 93.81 350 THR B O 1
ATOM 5779 N N . LEU B 1 351 ? 20.188 -3.59 9.391 1 88.81 351 LEU B N 1
ATOM 5780 C CA . LEU B 1 351 ? 20.359 -4.977 8.977 1 88.81 351 LEU B CA 1
ATOM 5781 C C . LEU B 1 351 ? 21.547 -5.117 8.031 1 88.81 351 LEU B C 1
ATOM 5783 O O . LEU B 1 351 ? 22.266 -6.109 8.086 1 88.81 351 LEU B O 1
ATOM 5787 N N . SER B 1 352 ? 21.766 -4.176 7.203 1 86.38 352 SER B N 1
ATOM 5788 C CA . SER B 1 352 ? 22.891 -4.203 6.262 1 86.38 352 SER B CA 1
ATOM 5789 C C . SER B 1 352 ? 24.219 -4.051 6.984 1 86.38 352 SER B C 1
ATOM 5791 O O . SER B 1 352 ? 25.203 -4.727 6.652 1 86.38 352 SER B O 1
ATOM 5793 N N . GLN B 1 353 ? 24.25 -3.275 7.98 1 90.69 353 GLN B N 1
ATOM 5794 C CA . GLN B 1 353 ? 25.5 -2.965 8.68 1 90.69 353 GLN B CA 1
ATOM 5795 C C . GLN B 1 353 ? 25.828 -4.027 9.727 1 90.69 353 GLN B C 1
ATOM 5797 O O . GLN B 1 353 ? 26.984 -4.406 9.898 1 90.69 353 GLN B O 1
ATOM 5802 N N . SER B 1 354 ? 24.812 -4.465 10.398 1 88.56 354 SER B N 1
ATOM 5803 C CA . SER B 1 354 ? 25.031 -5.406 11.484 1 88.56 354 SER B CA 1
ATOM 5804 C C . SER B 1 354 ? 25.109 -6.84 10.969 1 88.56 354 SER B C 1
ATOM 5806 O O . SER B 1 354 ? 25.609 -7.73 11.656 1 88.56 354 SER B O 1
ATOM 5808 N N . GLY B 1 355 ? 24.453 -7.078 9.844 1 82.62 355 GLY B N 1
ATOM 5809 C CA . GLY B 1 355 ? 24.359 -8.422 9.305 1 82.62 355 GLY B CA 1
ATOM 5810 C C . GLY B 1 355 ? 23.297 -9.273 9.977 1 82.62 355 GLY B C 1
ATOM 5811 O O . GLY B 1 355 ? 23.141 -10.453 9.656 1 82.62 355 GLY B O 1
ATOM 5812 N N . ARG B 1 356 ? 22.609 -8.648 10.906 1 85.69 356 ARG B N 1
ATOM 5813 C CA . ARG B 1 356 ? 21.562 -9.367 11.633 1 85.69 356 ARG B CA 1
ATOM 5814 C C . ARG B 1 356 ? 20.203 -9.164 10.977 1 85.69 356 ARG B C 1
ATOM 5816 O O . ARG B 1 356 ? 19.297 -8.594 11.586 1 85.69 356 ARG B O 1
ATOM 5823 N N . ALA B 1 357 ? 20.078 -9.758 9.852 1 81.56 357 ALA B N 1
ATOM 5824 C CA . ALA B 1 357 ? 18.906 -9.508 9.008 1 81.56 357 ALA B CA 1
ATOM 5825 C C . ALA B 1 357 ? 17.641 -10.102 9.633 1 81.56 357 ALA B C 1
ATOM 5827 O O . ALA B 1 357 ? 16.625 -9.414 9.742 1 81.56 357 ALA B O 1
ATOM 5828 N N . VAL B 1 358 ? 17.672 -11.273 10.086 1 79.19 358 VAL B N 1
ATOM 5829 C CA . VAL B 1 358 ? 16.5 -11.969 10.594 1 79.19 358 VAL B CA 1
ATOM 5830 C C . VAL B 1 358 ? 16 -11.281 11.867 1 79.19 358 VAL B C 1
ATOM 5832 O O . VAL B 1 358 ? 14.805 -11.039 12.023 1 79.19 358 VAL B O 1
ATOM 5835 N N . GLN B 1 359 ? 16.906 -10.984 12.695 1 85.38 359 GLN B N 1
ATOM 5836 C CA . GLN B 1 359 ? 16.562 -10.328 13.953 1 85.38 359 GLN B CA 1
ATOM 5837 C C . GLN B 1 359 ? 15.914 -8.969 13.695 1 85.38 359 GLN B C 1
ATOM 5839 O O . GLN B 1 359 ? 14.914 -8.625 14.328 1 85.38 359 GLN B O 1
ATOM 5844 N N . MET B 1 360 ? 16.453 -8.242 12.781 1 88.56 360 MET B N 1
ATOM 5845 C CA . MET B 1 360 ? 15.93 -6.906 12.508 1 88.56 360 MET B CA 1
ATOM 5846 C C . MET B 1 360 ? 14.562 -6.988 11.844 1 88.56 360 MET B C 1
ATOM 5848 O O . MET B 1 360 ? 13.703 -6.129 12.062 1 88.56 360 MET B O 1
ATOM 5852 N N . ILE B 1 361 ? 14.391 -7.984 11.078 1 85.12 361 ILE B N 1
ATOM 5853 C CA . ILE B 1 361 ? 13.094 -8.188 10.438 1 85.12 361 ILE B CA 1
ATOM 5854 C C . ILE B 1 361 ? 12.031 -8.469 11.492 1 85.12 361 ILE B C 1
ATOM 5856 O O . ILE B 1 361 ? 10.922 -7.938 11.43 1 85.12 361 ILE B O 1
ATOM 5860 N N . ILE B 1 362 ? 12.367 -9.25 12.406 1 85.31 362 ILE B N 1
ATOM 5861 C CA . ILE B 1 362 ? 11.453 -9.555 13.508 1 85.31 362 ILE B CA 1
ATOM 5862 C C . ILE B 1 362 ? 11.109 -8.273 14.258 1 85.31 362 ILE B C 1
ATOM 5864 O O . ILE B 1 362 ? 9.945 -8.039 14.609 1 85.31 362 ILE B O 1
ATOM 5868 N N . VAL B 1 363 ? 12.078 -7.465 14.445 1 90.56 363 VAL B N 1
ATOM 5869 C CA . VAL B 1 363 ? 11.867 -6.199 15.133 1 90.56 363 VAL B CA 1
ATOM 5870 C C . VAL B 1 363 ? 10.906 -5.324 14.328 1 90.56 363 VAL B C 1
ATOM 5872 O O . VAL B 1 363 ? 9.977 -4.738 14.883 1 90.56 363 VAL B O 1
ATOM 5875 N N . MET B 1 364 ? 11.094 -5.258 13.047 1 91.12 364 MET B N 1
ATOM 5876 C CA . MET B 1 364 ? 10.242 -4.434 12.195 1 91.12 364 MET B CA 1
ATOM 5877 C C . MET B 1 364 ? 8.812 -4.949 12.203 1 91.12 364 MET B C 1
ATOM 5879 O O . MET B 1 364 ? 7.863 -4.164 12.305 1 91.12 364 MET B O 1
ATOM 5883 N N . ILE B 1 365 ? 8.664 -6.223 12.156 1 87.12 365 ILE B N 1
ATOM 5884 C CA . ILE B 1 365 ? 7.34 -6.828 12.18 1 87.12 365 ILE B CA 1
ATOM 5885 C C . ILE B 1 365 ? 6.656 -6.516 13.508 1 87.12 365 ILE B C 1
ATOM 5887 O O . ILE B 1 365 ? 5.48 -6.141 13.539 1 87.12 365 ILE B O 1
ATOM 5891 N N . ALA B 1 366 ? 7.359 -6.688 14.523 1 90.12 366 ALA B N 1
ATOM 5892 C CA . ALA B 1 366 ? 6.828 -6.422 15.859 1 90.12 366 ALA B CA 1
ATOM 5893 C C . ALA B 1 366 ? 6.383 -4.969 15.992 1 90.12 366 ALA B C 1
ATOM 5895 O O . ALA B 1 366 ? 5.344 -4.684 16.594 1 90.12 366 ALA B O 1
ATOM 5896 N N . CYS B 1 367 ? 7.156 -4.062 15.469 1 93.12 367 CYS B N 1
ATOM 5897 C CA . CYS B 1 367 ? 6.812 -2.646 15.523 1 93.12 367 CYS B CA 1
ATOM 5898 C C . CYS B 1 367 ? 5.504 -2.375 14.789 1 93.12 367 CYS B C 1
ATOM 5900 O O . CYS B 1 367 ? 4.621 -1.7 15.32 1 93.12 367 CYS B O 1
ATOM 5902 N N . TYR B 1 368 ? 5.348 -2.928 13.68 1 91.75 368 TYR B N 1
ATOM 5903 C CA . TYR B 1 368 ? 4.145 -2.645 12.906 1 91.75 368 TYR B CA 1
ATOM 5904 C C . TYR B 1 368 ? 2.93 -3.344 13.508 1 91.75 368 TYR B C 1
ATOM 5906 O O . TYR B 1 368 ? 1.812 -2.828 13.438 1 91.75 368 TYR B O 1
ATOM 5914 N N . LEU B 1 369 ? 3.137 -4.5 14.078 1 87.69 369 LEU B N 1
ATOM 5915 C CA . LEU B 1 369 ? 2.045 -5.125 14.82 1 87.69 369 LEU B CA 1
ATOM 5916 C C . LEU B 1 369 ? 1.612 -4.25 15.992 1 87.69 369 LEU B C 1
ATOM 5918 O O . LEU B 1 369 ? 0.416 -4.109 16.25 1 87.69 369 LEU B O 1
ATOM 5922 N N . LEU B 1 370 ? 2.561 -3.709 16.578 1 89.69 370 LEU B N 1
ATOM 5923 C CA . LEU B 1 370 ? 2.277 -2.805 17.688 1 89.69 370 LEU B CA 1
ATOM 5924 C C . LEU B 1 370 ? 1.51 -1.578 17.203 1 89.69 370 LEU B C 1
ATOM 5926 O O . LEU B 1 370 ? 0.535 -1.162 17.844 1 89.69 370 LEU B O 1
ATOM 5930 N N . PHE B 1 371 ? 1.956 -0.99 16.094 1 91.44 371 PHE B N 1
ATOM 5931 C CA . PHE B 1 371 ? 1.261 0.158 15.516 1 91.44 371 PHE B CA 1
ATOM 5932 C C . PHE B 1 371 ? -0.181 -0.199 15.172 1 91.44 371 PHE B C 1
ATOM 5934 O O . PHE B 1 371 ? -1.094 0.599 15.398 1 91.44 371 PHE B O 1
ATOM 5941 N N . SER B 1 372 ? -0.335 -1.34 14.656 1 88.44 372 SER B N 1
ATOM 5942 C CA . SER B 1 372 ? -1.661 -1.801 14.258 1 88.44 372 SER B CA 1
ATOM 5943 C C . SER B 1 372 ? -2.572 -1.973 15.469 1 88.44 372 SER B C 1
ATOM 5945 O O . SER B 1 372 ? -3.736 -1.568 15.438 1 88.44 372 SER B O 1
ATOM 5947 N N . ILE B 1 373 ? -2.062 -2.555 16.484 1 85.38 373 ILE B N 1
ATOM 5948 C CA . ILE B 1 373 ? -2.83 -2.773 17.703 1 85.38 373 ILE B CA 1
ATOM 5949 C C . ILE B 1 373 ? -3.186 -1.431 18.328 1 85.38 373 ILE B C 1
ATOM 5951 O O . ILE B 1 373 ? -4.324 -1.216 18.75 1 85.38 373 ILE B O 1
ATOM 5955 N N . LEU B 1 374 ? -2.242 -0.541 18.344 1 84 374 LEU B N 1
ATOM 5956 C CA . LEU B 1 374 ? -2.475 0.782 18.922 1 84 374 LEU B CA 1
ATOM 5957 C C . LEU B 1 374 ? -3.561 1.524 18.141 1 84 374 LEU B C 1
ATOM 5959 O O . LEU B 1 374 ? -4.457 2.123 18.75 1 84 374 LEU B O 1
ATOM 5963 N N . THR B 1 375 ? -3.457 1.463 16.891 1 85.19 375 THR B N 1
ATOM 5964 C CA . THR B 1 375 ? -4.445 2.131 16.047 1 85.19 375 THR B CA 1
ATOM 5965 C C . THR B 1 375 ? -5.824 1.498 16.234 1 85.19 375 THR B C 1
ATOM 5967 O O . THR B 1 375 ? -6.828 2.205 16.328 1 85.19 375 THR B O 1
ATOM 5970 N N . SER B 1 376 ? -5.879 0.204 16.297 1 82.81 376 SER B N 1
ATOM 5971 C CA . SER B 1 376 ? -7.141 -0.509 16.469 1 82.81 376 SER B CA 1
ATOM 5972 C C . SER B 1 376 ? -7.77 -0.175 17.828 1 82.81 376 SER B C 1
ATOM 5974 O O . SER B 1 376 ? -8.984 0.014 17.922 1 82.81 376 SER B O 1
ATOM 5976 N N . ILE B 1 377 ? -6.988 -0.122 18.828 1 81.75 377 ILE B N 1
ATOM 5977 C CA . ILE B 1 377 ? -7.477 0.209 20.156 1 81.75 377 ILE B CA 1
ATOM 5978 C C . ILE B 1 377 ? -8.039 1.629 20.172 1 81.75 377 ILE B C 1
ATOM 5980 O O . ILE B 1 377 ? -9.125 1.872 20.703 1 81.75 377 ILE B O 1
ATOM 5984 N N . PHE B 1 378 ? -7.312 2.482 19.547 1 80.88 378 PHE B N 1
ATOM 5985 C CA . PHE B 1 378 ? -7.754 3.871 19.484 1 80.88 378 PHE B CA 1
ATOM 5986 C C . PHE B 1 378 ? -9.086 3.977 18.75 1 80.88 378 PHE B C 1
ATOM 5988 O O . PHE B 1 378 ? -9.992 4.68 19.203 1 80.88 378 PHE B O 1
ATOM 5995 N N . MET B 1 379 ? -9.234 3.277 17.703 1 81.56 379 MET B N 1
ATOM 5996 C CA . MET B 1 379 ? -10.453 3.363 16.906 1 81.56 379 MET B CA 1
ATOM 5997 C C . MET B 1 379 ? -11.617 2.664 17.594 1 81.56 379 MET B C 1
ATOM 5999 O O . MET B 1 379 ? -12.766 3.088 17.469 1 81.56 379 MET B O 1
ATOM 6003 N N . ASN B 1 380 ? -11.312 1.615 18.312 1 78.12 380 ASN B N 1
ATOM 6004 C CA . ASN B 1 380 ? -12.352 0.94 19.094 1 78.12 380 ASN B CA 1
ATOM 6005 C C . ASN B 1 380 ? -12.875 1.823 20.219 1 78.12 380 ASN B C 1
ATOM 6007 O O . ASN B 1 380 ? -14.078 1.831 20.5 1 78.12 380 ASN B O 1
ATOM 6011 N N . LEU B 1 381 ? -12.023 2.447 20.781 1 74.69 381 LEU B N 1
ATOM 6012 C CA . LEU B 1 381 ? -12.422 3.393 21.828 1 74.69 381 LEU B CA 1
ATOM 6013 C C . LEU B 1 381 ? -13.289 4.504 21.234 1 74.69 381 LEU B C 1
ATOM 6015 O O . LEU B 1 381 ? -14.289 4.902 21.844 1 74.69 381 LEU B O 1
ATOM 6019 N N . PHE B 1 382 ? -12.906 4.867 20.094 1 73.38 382 PHE B N 1
ATOM 6020 C CA . PHE B 1 382 ? -13.68 5.898 19.391 1 73.38 382 PHE B CA 1
ATOM 6021 C C . PHE B 1 382 ? -15.062 5.387 19.031 1 73.38 382 PHE B C 1
ATOM 6023 O O . PHE B 1 382 ? -16.047 6.113 19.156 1 73.38 382 PHE B O 1
ATOM 6030 N N . ASN B 1 383 ? -15.133 4.152 18.578 1 74.81 383 ASN B N 1
ATOM 6031 C CA . ASN B 1 383 ? -16.391 3.525 18.203 1 74.81 383 ASN B CA 1
ATOM 6032 C C . ASN B 1 383 ? -17.312 3.357 19.422 1 74.81 383 ASN B C 1
ATOM 6034 O O . ASN B 1 383 ? -18.531 3.557 19.312 1 74.81 383 ASN B O 1
ATOM 6038 N N . LYS B 1 384 ? -16.812 2.973 20.438 1 70.75 384 LYS B N 1
ATOM 6039 C CA . LYS B 1 384 ? -17.594 2.779 21.656 1 70.75 384 LYS B CA 1
ATOM 6040 C C . LYS B 1 384 ? -18.219 4.09 22.141 1 70.75 384 LYS B C 1
ATOM 6042 O O . LYS B 1 384 ? -19.344 4.113 22.625 1 70.75 384 LYS B O 1
ATOM 6047 N N . PHE B 1 385 ? -17.531 5.035 21.828 1 60.5 385 PHE B N 1
ATOM 6048 C CA . PHE B 1 385 ? -17.984 6.34 22.297 1 60.5 385 PHE B CA 1
ATOM 6049 C C . PHE B 1 385 ? -19.078 6.887 21.375 1 60.5 385 PHE B C 1
ATOM 6051 O O . PHE B 1 385 ? -19.906 7.688 21.812 1 60.5 385 PHE B O 1
ATOM 6058 N N . THR B 1 386 ? -19.062 6.434 20.172 1 60.59 386 THR B N 1
ATOM 6059 C CA . THR B 1 386 ? -20.031 6.969 19.219 1 60.59 386 THR B CA 1
ATOM 6060 C C . THR B 1 386 ? -21.266 6.078 19.141 1 60.59 386 THR B C 1
ATOM 6062 O O . THR B 1 386 ? -22.281 6.477 18.562 1 60.59 386 THR B O 1
ATOM 6065 N N . GLN B 1 387 ? -21.188 4.719 19.344 1 58.25 387 GLN B N 1
ATOM 6066 C CA . GLN B 1 387 ? -22.359 3.846 19.344 1 58.25 387 GLN B CA 1
ATOM 6067 C C . GLN B 1 387 ? -23.375 4.293 20.406 1 58.25 387 GLN B C 1
ATOM 6069 O O . GLN B 1 387 ? -23.047 4.398 21.578 1 58.25 387 GLN B O 1
ATOM 6074 N N . LEU B 1 388 ? -24.078 5.258 20.031 1 50.56 388 LEU B N 1
ATOM 6075 C CA . LEU B 1 388 ? -25.188 5.633 20.891 1 50.56 388 LEU B CA 1
ATOM 6076 C C . LEU B 1 388 ? -25.922 4.398 21.391 1 50.56 388 LEU B C 1
ATOM 6078 O O . LEU B 1 388 ? -26.141 3.441 20.641 1 50.56 388 LEU B O 1
ATOM 6082 N N . LYS B 1 389 ? -26 4.125 22.594 1 42.03 389 LYS B N 1
ATOM 6083 C CA . LYS B 1 389 ? -26.781 3.078 23.25 1 42.03 389 LYS B CA 1
ATOM 6084 C C . LYS B 1 389 ? -28.172 2.951 22.625 1 42.03 389 LYS B C 1
ATOM 6086 O O . LYS B 1 389 ? -28.938 3.92 22.594 1 42.03 389 LYS B O 1
ATOM 6091 N N . GLU B 1 390 ? -28.281 2.236 21.516 1 40.25 390 GLU B N 1
ATOM 6092 C CA . GLU B 1 390 ? -29.656 1.84 21.219 1 40.25 390 GLU B CA 1
ATOM 6093 C C . GLU B 1 390 ? -30.375 1.407 22.484 1 40.25 390 GLU B C 1
ATOM 6095 O O . GLU B 1 390 ? -30.156 0.303 23 1 40.25 390 GLU B O 1
ATOM 6100 N N . ARG B 1 391 ? -30.516 2.133 23.609 1 31.42 391 ARG B N 1
ATOM 6101 C CA . ARG B 1 391 ? -31.641 1.738 24.438 1 31.42 391 ARG B CA 1
ATOM 6102 C C . ARG B 1 391 ? -32.969 2.217 23.828 1 31.42 391 ARG B C 1
ATOM 6104 O O . ARG B 1 391 ? -33.031 3.299 23.25 1 31.42 391 ARG B O 1
#

Nearest PDB structures (foldseek):
  4ymw-assembly1_C  TM=8.857E-01  e=9.388E-11  Caldanaerobacter subterraneus subsp. tengcongensis MB4
  7cad-assembly1_A  TM=6.605E-01  e=6.351E-04  Mycolicibacterium smegmatis MC2 155
  7ahc-assembly1_B  TM=7.833E-01  e=1.875E-02  Lactococcus lactis subsp. lactis
  8wm8-assembly1_A  TM=6.232E-01  e=3.886E-02  Nostoc sp. PCC 7120 = FACHB-418
  7ahd-assembly1_B  TM=3.893E-01  e=1.057E-02  Lactococcus lactis subsp. lactis

Radius of gyration: 29.38 Å; Cα contacts (8 Å, |Δi|>4): 1125; chains: 2; bounding box: 71×91×67 Å

Foldseek 3Di:
DVVVVVLVVPVVSVVVVVVVVVVVVVVVVVVVVVVVVVVVCVVVVHDLDPCQQQAQQQDDAPPQFPDDDDSRGGLVVLLVRQLVLLCVLLVLLLVLLLVLLLCLLVLCVDPDPVSNVVSVVLLVVLQPDDLLVQLCCLQPVNLLPAAALLPWDDDVLQWTHHNFFIFHWDFPDPDVLLVLLVVLLVVLQVVLLVQLLVVVVVCVVVVDPSVSVVSSVVSNVVSQVVSCVVVVDHSGPTWGWDQDPVSRDIDTGDGQGSLNVSLNVSLSSNLSSVLSVLLNCLQVVADPVQLVVCVVVVDDPVRSCVPGRVLSSCLSRLVVSLVSSLVSSVCSLSSCVNSNSHNNVSLVSSCVVVVVNVSSVVVVVVSSVVVSVVSVVVSVVVVVSSPDPPD/DVVVVVLVVPVVSVVVVVVVVVVVVVVVVVVVVVVVVVVVCVVVVHDLDPVQQQAQQQDDAPPQFPDDDDSRGGLVVLLVRQLVLLCVLLVLLLVLLLVLLLCLLVLCVDPDPVSNVVSVVLLVVLQPDDLLVQLCCLQPVNLLPAAALLPWDDDVLQWTHHNFFIFHWDFWDPDVLLVLLVVLLVVLQVVLLVQLLVQVVVCVVVVDPSVSVVSSVVSNVVSQVVSCVVVVDHSGPTWGWDQDPVSRDIDTGDGQGSLNVSLSVSLSSNLSSVLSVLLNCLQVVADPVLLVVCVVVVDDPVRSCVPGRVLSSCLSRLVVSLVSSLVSSVSSLSSCVNSNSHNNVSLVSSCVVVVVNVSSVVVVVVSSVVVSVVSVVVSVVVVVSSPDPPD